Protein AF-0000000070888733 (afdb_homodimer)

Sequence (860 aa):
MAHCATTMQTMASGKCWLDVSLSARGLSAPIPPHVMAPILAVKPNVKSLCVSNFVRGIGSTIDVGRNLRLMPVLCSVKEEESSQSIDDEQKVSERPSTLLREGEKVQWDNPSTASMRARFESMIRKAQDDICAAVEAVDGSKFREDTWIRPGGGGGISRVLQDGNVWEKAGVNVSVVYGSMPPEAYRAAIGGASANEEAKNKAGRIPFFAAGVSSVMHPKNPMAPTVHFNYRYFETDSPQDVEGAPRAWWFGGGTDLTPSYLFEEDVKHFHQVQKQACDKHDPEFYPKFKKWCDDYFLIKHRGERRGLGGIFFDDLNDRDPEKILTFSTECVNSVIPAYIPLVEKRKDMTFTEKQKAWQQLRRGRYVEFNLVYDRGTTFGLKTGGRIESILMSLPLTARWEYDHTPEEGSEEWKLLNACRSPVEWAALELMAHCATTMQTMASGKCWLDVSLSARGLSAPIPPHVMAPILAVKPNVKSLCVSNFVRGIGSTIDVGRNLRLMPVLCSVKEEESSQSIDDEQKVSERPSTLLREGEKVQWDNPSTASMRARFESMIRKAQDDICAAVEAVDGSKFREDTWIRPGGGGGISRVLQDGNVWEKAGVNVSVVYGSMPPEAYRAAIGGASANEEAKNKAGRIPFFAAGVSSVMHPKNPMAPTVHFNYRYFETDSPQDVEGAPRAWWFGGGTDLTPSYLFEEDVKHFHQVQKQACDKHDPEFYPKFKKWCDDYFLIKHRGERRGLGGIFFDDLNDRDPEKILTFSTECVNSVIPAYIPLVEKRKDMTFTEKQKAWQQLRRGRYVEFNLVYDRGTTFGLKTGGRIESILMSLPLTARWEYDHTPEEGSEEWKLLNACRSPVEWAALEL

Foldseek 3Di:
DDDDDDDDDYDDDDDDDDDDDDDYDDDDDDPDDDDDDDDDDPPPDDPPDPPPPPVPPPPDPPPPPDPPPPPVPPPPPPPPPLPQQAADKAWDPDDDPFQFDPPQDPPVVDLVPHDPQNVLRVLLVVLLVVVQVLVCVLQVDHWDWIWIHGPVTKTKIKTWDDCTNWFNIKIKMKIKTKGWAQLVVVCVVLVDPDDPPPVRVPADTWIKIKIKIWMWTHTPFLQAKIKIKMKMKMWIDPDPPDPPDDIAIFIWMWMWIAHLFDDLVLLLLLQQLLCVLVVVQPNVQSVVQQVVQLVQQQPPVVLFGLHQTTGTDIRHDPDDVVSVSSSSSSNSVSCCVSRSVRSVVGRPDDDDPVSSLSSQASLVSVVSSLCPRNPQLVVCVSNPHDNCRSCSNRRPHHDDDPPDDDDPPDSSNVRRVCRNPHDDSHPPPD/DDDPDDDPDDDDDDDDDDDPDDDDDDDDPDPDDDDDDDDDDPPPPPPPPCPDDDPDDPDDPPPPDDPPPPPVPPPPPPPPPLPQQAADKAWDPDDDPFQFDPPQDPVVVDNVPHDPQNVLRVLLVVLLVVVQVLVCVLQVDHWDWIWIHGPVTKTKIKTWDDCTRWFNIKIKMKIKTKGWAQLVVVCVVLVDPDDDPPVSVPQGTWIKIKIKIWMWTHTPFLQAKIKIKMKMKMWIDDDPPDPPDDIAIFIWMWMWIAHLFDDLVLLLLLQQLLCVLVVVQPNVQSVVQQVVQLVQQQPPVVLFGLHQTTGIDIRHDPDDVVSVSSSSSSNSVSCCVSRSVRSVVGRPDDDDPVSSLSSQASLVSVVSSLCPRNPQLVVCVSNPHDNCRSCSNRRPHHDDDPPDDDDPPDSSNVRRVCRNPHDDSHPPPD

Structure (mmCIF, N/CA/C/O backbone):
data_AF-0000000070888733-model_v1
#
loop_
_entity.id
_entity.type
_entity.pdbx_description
1 polymer 'coproporphyrinogen oxidase'
#
loop_
_atom_site.group_PDB
_atom_site.id
_atom_site.type_symbol
_atom_site.label_atom_id
_atom_site.label_alt_id
_atom_site.label_comp_id
_atom_site.label_asym_id
_atom_site.label_entity_id
_atom_site.label_seq_id
_atom_site.pdbx_PDB_ins_code
_atom_site.Cartn_x
_atom_site.Cartn_y
_atom_site.Cartn_z
_atom_site.occupancy
_atom_site.B_iso_or_equiv
_atom_site.auth_seq_id
_atom_site.auth_comp_id
_atom_site.auth_asym_id
_atom_site.auth_atom_id
_atom_site.pdbx_PDB_model_num
ATOM 1 N N . MET A 1 1 ? -46.938 -49.312 -13.195 1 14.78 1 MET A N 1
ATOM 2 C CA . MET A 1 1 ? -47.469 -50.031 -12.031 1 14.78 1 MET A CA 1
ATOM 3 C C . MET A 1 1 ? -46.469 -50.031 -10.891 1 14.78 1 MET A C 1
ATOM 5 O O . MET A 1 1 ? -45.281 -49.688 -11.102 1 14.78 1 MET A O 1
ATOM 9 N N . ALA A 1 2 ? -46.375 -51.219 -10.125 1 13.95 2 ALA A N 1
ATOM 10 C CA . ALA A 1 2 ? -46.625 -51.625 -8.75 1 13.95 2 ALA A CA 1
ATOM 11 C C . ALA A 1 2 ? -45.375 -51.469 -7.887 1 13.95 2 ALA A C 1
ATOM 13 O O . ALA A 1 2 ? -45.438 -50.844 -6.82 1 13.95 2 ALA A O 1
ATOM 14 N N . HIS A 1 3 ? -44.656 -52.625 -7.613 1 14.52 3 HIS A N 1
ATOM 15 C CA . HIS A 1 3 ? -44.438 -53.438 -6.43 1 14.52 3 HIS A CA 1
ATOM 16 C C . HIS A 1 3 ? -43.219 -52.938 -5.637 1 14.52 3 HIS A C 1
ATOM 18 O O . HIS A 1 3 ? -42.281 -52.406 -6.211 1 14.52 3 HIS A O 1
ATOM 24 N N . CYS A 1 4 ? -43.156 -53.062 -4.211 1 16.19 4 CYS A N 1
ATOM 25 C CA . CYS A 1 4 ? -42.938 -52.875 -2.785 1 16.19 4 CYS A CA 1
ATOM 26 C C . CYS A 1 4 ? -41.531 -53.344 -2.4 1 16.19 4 CYS A C 1
ATOM 28 O O . CYS A 1 4 ? -40.969 -52.875 -1.401 1 16.19 4 CYS A O 1
ATOM 30 N N . ALA A 1 5 ? -40.969 -54.5 -2.758 1 15.3 5 ALA A N 1
ATOM 31 C CA . ALA A 1 5 ? -40.781 -55.531 -1.735 1 15.3 5 ALA A CA 1
ATOM 32 C C . ALA A 1 5 ? -39.625 -55.156 -0.8 1 15.3 5 ALA A C 1
ATOM 34 O O . ALA A 1 5 ? -38.75 -54.375 -1.158 1 15.3 5 ALA A O 1
ATOM 35 N N . THR A 1 6 ? -39.062 -56.156 0.014 1 14.9 6 THR A N 1
ATOM 36 C CA . THR A 1 6 ? -38.969 -56.812 1.309 1 14.9 6 THR A CA 1
ATOM 37 C C . THR A 1 6 ? -37.594 -56.5 1.95 1 14.9 6 THR A C 1
ATOM 39 O O . THR A 1 6 ? -36.656 -56.062 1.268 1 14.9 6 THR A O 1
ATOM 42 N N . THR A 1 7 ? -36.938 -57.469 2.828 1 14.25 7 THR A N 1
ATOM 43 C CA . THR A 1 7 ? -36.781 -57.875 4.223 1 14.25 7 THR A CA 1
ATOM 44 C C . THR A 1 7 ? -35.312 -57.812 4.648 1 14.25 7 THR A C 1
ATOM 46 O O . THR A 1 7 ? -35 -57.75 5.844 1 14.25 7 THR A O 1
ATOM 49 N N . MET A 1 8 ? -34.188 -57.969 3.967 1 15.15 8 MET A N 1
ATOM 50 C CA . MET A 1 8 ? -33.438 -59.062 4.605 1 15.15 8 MET A CA 1
ATOM 51 C C . MET A 1 8 ? -32.875 -58.594 5.949 1 15.15 8 MET A C 1
ATOM 53 O O . MET A 1 8 ? -32.438 -57.469 6.09 1 15.15 8 MET A O 1
ATOM 57 N N . GLN A 1 9 ? -32.719 -59.469 7.051 1 14.62 9 GLN A N 1
ATOM 58 C CA . GLN A 1 9 ? -32.719 -59.812 8.469 1 14.62 9 GLN A CA 1
ATOM 59 C C . GLN A 1 9 ? -31.422 -59.344 9.133 1 14.62 9 GLN A C 1
ATOM 61 O O . GLN A 1 9 ? -31.469 -58.594 10.133 1 14.62 9 GLN A O 1
ATOM 66 N N . THR A 1 10 ? -30.594 -60.312 9.781 1 14.66 10 THR A N 1
ATOM 67 C CA . THR A 1 10 ? -30.406 -60.781 11.148 1 14.66 10 THR A CA 1
ATOM 68 C C . THR A 1 10 ? -29.172 -60.125 11.773 1 14.66 10 THR A C 1
ATOM 70 O O . THR A 1 10 ? -28.359 -59.531 11.078 1 14.66 10 THR A O 1
ATOM 73 N N . MET A 1 11 ? -28.203 -61.031 12.469 1 14.66 11 MET A N 1
ATOM 74 C CA . MET A 1 11 ? -27.969 -61.438 13.852 1 14.66 11 MET A CA 1
ATOM 75 C C . MET A 1 11 ? -26.672 -60.844 14.391 1 14.66 11 MET A C 1
ATOM 77 O O . MET A 1 11 ? -26.656 -60.281 15.477 1 14.66 11 MET A O 1
ATOM 81 N N . ALA A 1 12 ? -25.375 -61.375 14.188 1 14.94 12 ALA A N 1
ATOM 82 C CA . ALA A 1 12 ? -24.719 -62.156 15.258 1 14.94 12 ALA A CA 1
ATOM 83 C C . ALA A 1 12 ? -23.922 -61.219 16.172 1 14.94 12 ALA A C 1
ATOM 85 O O . ALA A 1 12 ? -23.5 -60.125 15.758 1 14.94 12 ALA A O 1
ATOM 86 N N . SER A 1 13 ? -23.344 -61.719 17.438 1 14.95 13 SER A N 1
ATOM 87 C CA . SER A 1 13 ? -23.141 -61.688 18.875 1 14.95 13 SER A CA 1
ATOM 88 C C . SER A 1 13 ? -21.797 -61.062 19.234 1 14.95 13 SER A C 1
ATOM 90 O O . SER A 1 13 ? -21.75 -60.156 20.062 1 14.95 13 SER A O 1
ATOM 92 N N . GLY A 1 14 ? -20.625 -61.781 19.312 1 14.25 14 GLY A N 1
ATOM 93 C CA . GLY A 1 14 ? -19.984 -62.25 20.531 1 14.25 14 GLY A CA 1
ATOM 94 C C . GLY A 1 14 ? -18.984 -61.25 21.078 1 14.25 14 GLY A C 1
ATOM 95 O O . GLY A 1 14 ? -18.672 -60.25 20.438 1 14.25 14 GLY A O 1
ATOM 96 N N . LYS A 1 15 ? -17.547 -61.812 21.5 1 15.26 15 LYS A N 1
ATOM 97 C CA . LYS A 1 15 ? -16.891 -62.125 22.766 1 15.26 15 LYS A CA 1
ATOM 98 C C . LYS A 1 15 ? -15.961 -61 23.203 1 15.26 15 LYS A C 1
ATOM 100 O O . LYS A 1 15 ? -16.031 -60.531 24.328 1 15.26 15 LYS A O 1
ATOM 105 N N . CYS A 1 16 ? -14.477 -61.062 22.922 1 14.24 16 CYS A N 1
ATOM 106 C CA . CYS A 1 16 ? -13.461 -61.5 23.859 1 14.24 16 CYS A CA 1
ATOM 107 C C . CYS A 1 16 ? -12.773 -60.344 24.547 1 14.24 16 CYS A C 1
ATOM 109 O O . CYS A 1 16 ? -12.727 -59.25 24 1 14.24 16 CYS A O 1
ATOM 111 N N . TRP A 1 17 ? -11.734 -60.562 25.719 1 14.77 17 TRP A N 1
ATOM 112 C CA . TRP A 1 17 ? -11.305 -60.438 27.109 1 14.77 17 TRP A CA 1
ATOM 113 C C . TRP A 1 17 ? -10.086 -59.531 27.219 1 14.77 17 TRP A C 1
ATOM 115 O O . TRP A 1 17 ? -10.047 -58.625 28.078 1 14.77 17 TRP A O 1
ATOM 125 N N . LEU A 1 18 ? -8.789 -59.719 26.625 1 15.2 18 LEU A N 1
ATOM 126 C CA . LEU A 1 18 ? -7.707 -60.031 27.547 1 15.2 18 LEU A CA 1
ATOM 127 C C . LEU A 1 18 ? -7.145 -58.75 28.172 1 15.2 18 LEU A C 1
ATOM 129 O O . LEU A 1 18 ? -7.152 -57.688 27.547 1 15.2 18 LEU A O 1
ATOM 133 N N . ASP A 1 19 ? -6.34 -58.844 29.516 1 15.4 19 ASP A N 1
ATOM 134 C CA . ASP A 1 19 ? -5.941 -58.438 30.859 1 15.4 19 ASP A CA 1
ATOM 135 C C . ASP A 1 19 ? -4.586 -57.719 30.844 1 15.4 19 ASP A C 1
ATOM 137 O O . ASP A 1 19 ? -4.125 -57.219 31.875 1 15.4 19 ASP A O 1
ATOM 141 N N . VAL A 1 20 ? -3.746 -57.5 29.891 1 15.58 20 VAL A N 1
ATOM 142 C CA . VAL A 1 20 ? -2.369 -57.719 30.312 1 15.58 20 VAL A CA 1
ATOM 143 C C . VAL A 1 20 ? -1.956 -56.625 31.297 1 15.58 20 VAL A C 1
ATOM 145 O O . VAL A 1 20 ? -2.193 -55.438 31.047 1 15.58 20 VAL A O 1
ATOM 148 N N . SER A 1 21 ? -1.204 -56.938 32.562 1 15.41 21 SER A N 1
ATOM 149 C CA . SER A 1 21 ? -0.78 -56.719 33.938 1 15.41 21 SER A CA 1
ATOM 150 C C . SER A 1 21 ? 0.442 -55.812 34 1 15.41 21 SER A C 1
ATOM 152 O O . SER A 1 21 ? 0.591 -55.031 34.938 1 15.41 21 SER A O 1
ATOM 154 N N . LEU A 1 22 ? 1.609 -55.938 33.312 1 15.43 22 LEU A N 1
ATOM 155 C CA . LEU A 1 22 ? 2.812 -56.125 34.125 1 15.43 22 LEU A CA 1
ATOM 156 C C . LEU A 1 22 ? 3.193 -54.844 34.875 1 15.43 22 LEU A C 1
ATOM 158 O O . LEU A 1 22 ? 2.904 -53.75 34.375 1 15.43 22 LEU A O 1
ATOM 162 N N . SER A 1 23 ? 4.258 -54.906 35.875 1 15.12 23 SER A N 1
ATOM 163 C CA . SER A 1 23 ? 4.77 -54.688 37.219 1 15.12 23 SER A CA 1
ATOM 164 C C . SER A 1 23 ? 5.719 -53.5 37.281 1 15.12 23 SER A C 1
ATOM 166 O O . SER A 1 23 ? 5.621 -52.594 36.469 1 15.12 23 SER A O 1
ATOM 168 N N . ALA A 1 24 ? 7.199 -53.688 37.5 1 14.55 24 ALA A N 1
ATOM 169 C CA . ALA A 1 24 ? 7.965 -53.562 38.719 1 14.55 24 ALA A CA 1
ATOM 170 C C . ALA A 1 24 ? 8.633 -52.188 38.844 1 14.55 24 ALA A C 1
ATOM 172 O O . ALA A 1 24 ? 8.711 -51.469 37.844 1 14.55 24 ALA A O 1
ATOM 173 N N . ARG A 1 25 ? 10.133 -52.188 39.281 1 15.59 25 ARG A N 1
ATOM 174 C CA . ARG A 1 25 ? 10.867 -51.812 40.5 1 15.59 25 ARG A CA 1
ATOM 175 C C . ARG A 1 25 ? 11.531 -50.438 40.344 1 15.59 25 ARG A C 1
ATOM 177 O O . ARG A 1 25 ? 11.602 -49.906 39.219 1 15.59 25 ARG A O 1
ATOM 184 N N . GLY A 1 26 ? 12.992 -50.25 40.812 1 15.62 26 GLY A N 1
ATOM 185 C CA . GLY A 1 26 ? 13.594 -49.625 41.969 1 15.62 26 GLY A CA 1
ATOM 186 C C . GLY A 1 26 ? 14.328 -48.344 41.656 1 15.62 26 GLY A C 1
ATOM 187 O O . GLY A 1 26 ? 14.102 -47.312 42.281 1 15.62 26 GLY A O 1
ATOM 188 N N . LEU A 1 27 ? 15.68 -48.312 40.969 1 16.7 27 LEU A N 1
ATOM 189 C CA . LEU A 1 27 ? 16.938 -47.969 41.625 1 16.7 27 LEU A CA 1
ATOM 190 C C . LEU A 1 27 ? 17.234 -46.5 41.5 1 16.7 27 LEU A C 1
ATOM 192 O O . LEU A 1 27 ? 16.844 -45.875 40.5 1 16.7 27 LEU A O 1
ATOM 196 N N . SER A 1 28 ? 18.203 -45.75 42.438 1 16.77 28 SER A N 1
ATOM 197 C CA . SER A 1 28 ? 18.5 -44.656 43.344 1 16.77 28 SER A CA 1
ATOM 198 C C . SER A 1 28 ? 19.469 -43.688 42.688 1 16.77 28 SER A C 1
ATOM 200 O O . SER A 1 28 ? 19.562 -42.531 43.125 1 16.77 28 SER A O 1
ATOM 202 N N . ALA A 1 29 ? 20.422 -43.906 41.688 1 18.25 29 ALA A N 1
ATOM 203 C CA . ALA A 1 29 ? 21.781 -43.469 42 1 18.25 29 ALA A CA 1
ATOM 204 C C . ALA A 1 29 ? 21.922 -41.969 41.906 1 18.25 29 ALA A C 1
ATOM 206 O O . ALA A 1 29 ? 21.203 -41.312 41.156 1 18.25 29 ALA A O 1
ATOM 207 N N . PRO A 1 30 ? 23.031 -41.344 42.594 1 18.59 30 PRO A N 1
ATOM 208 C CA . PRO A 1 30 ? 23.391 -40.094 43.281 1 18.59 30 PRO A CA 1
ATOM 209 C C . PRO A 1 30 ? 23.984 -39.062 42.312 1 18.59 30 PRO A C 1
ATOM 211 O O . PRO A 1 30 ? 24.578 -39.406 41.312 1 18.59 30 PRO A O 1
ATOM 214 N N . ILE A 1 31 ? 23.484 -37.875 42.062 1 19.84 31 ILE A N 1
ATOM 215 C CA . ILE A 1 31 ? 23.719 -36.75 41.156 1 19.84 31 ILE A CA 1
ATOM 216 C C . ILE A 1 31 ? 24.984 -36.031 41.562 1 19.84 31 ILE A C 1
ATOM 218 O O . ILE A 1 31 ? 25.016 -35.344 42.594 1 19.84 31 ILE A O 1
ATOM 222 N N . PRO A 1 32 ? 26.172 -36.719 41.344 1 17.7 32 PRO A N 1
ATOM 223 C CA . PRO A 1 32 ? 27.328 -36.125 42 1 17.7 32 PRO A CA 1
ATOM 224 C C . PRO A 1 32 ? 27.516 -34.656 41.625 1 17.7 32 PRO A C 1
ATOM 226 O O . PRO A 1 32 ? 26.984 -34.188 40.594 1 17.7 32 PRO A O 1
ATOM 229 N N . PRO A 1 33 ? 28.547 -33.969 42.344 1 18 33 PRO A N 1
ATOM 230 C CA . PRO A 1 33 ? 28.844 -32.656 42.906 1 18 33 PRO A CA 1
ATOM 231 C C . PRO A 1 33 ? 29.391 -31.672 41.875 1 18 33 PRO A C 1
ATOM 233 O O . PRO A 1 33 ? 28.859 -30.578 41.688 1 18 33 PRO A O 1
ATOM 236 N N . HIS A 1 34 ? 30.828 -31.578 41.625 1 16.81 34 HIS A N 1
ATOM 237 C CA . HIS A 1 34 ? 31.734 -30.531 42.094 1 16.81 34 HIS A CA 1
ATOM 238 C C . HIS A 1 34 ? 32.062 -29.547 40.969 1 16.81 34 HIS A C 1
ATOM 240 O O . HIS A 1 34 ? 32 -28.344 41.188 1 16.81 34 HIS A O 1
ATOM 246 N N . VAL A 1 35 ? 32.844 -29.891 39.844 1 17.12 35 VAL A N 1
ATOM 247 C CA . VAL A 1 35 ? 34.188 -29.328 39.688 1 17.12 35 VAL A CA 1
ATOM 248 C C . VAL A 1 35 ? 34.094 -27.984 38.969 1 17.12 35 VAL A C 1
ATOM 250 O O . VAL A 1 35 ? 33.281 -27.812 38.062 1 17.12 35 VAL A O 1
ATOM 253 N N . MET A 1 36 ? 34.875 -26.875 39.406 1 17.7 36 MET A N 1
ATOM 254 C CA . MET A 1 36 ? 35.156 -25.438 39.5 1 17.7 36 MET A CA 1
ATOM 255 C C . MET A 1 36 ? 35.812 -24.938 38.188 1 17.7 36 MET A C 1
ATOM 257 O O . MET A 1 36 ? 36.219 -23.766 38.125 1 17.7 36 MET A O 1
ATOM 261 N N . ALA A 1 37 ? 35.812 -25.625 37.031 1 17.64 37 ALA A N 1
ATOM 262 C CA . ALA A 1 37 ? 37 -25.359 36.25 1 17.64 37 ALA A CA 1
ATOM 263 C C . ALA A 1 37 ? 37.094 -23.891 35.875 1 17.64 37 ALA A C 1
ATOM 265 O O . ALA A 1 37 ? 36.094 -23.234 35.594 1 17.64 37 ALA A O 1
ATOM 266 N N . PRO A 1 38 ? 38.406 -23.312 35.875 1 17.83 38 PRO A N 1
ATOM 267 C CA . PRO A 1 38 ? 39.125 -22.031 35.938 1 17.83 38 PRO A CA 1
ATOM 268 C C . PRO A 1 38 ? 38.938 -21.156 34.719 1 17.83 38 PRO A C 1
ATOM 270 O O . PRO A 1 38 ? 38.5 -21.656 33.656 1 17.83 38 PRO A O 1
ATOM 273 N N . ILE A 1 39 ? 39.125 -19.828 34.938 1 18.16 39 ILE A N 1
ATOM 274 C CA . ILE A 1 39 ? 38.969 -18.453 34.469 1 18.16 39 ILE A CA 1
ATOM 275 C C . ILE A 1 39 ? 39.906 -18.219 33.281 1 18.16 39 ILE A C 1
ATOM 277 O O . ILE A 1 39 ? 41.125 -18.359 33.406 1 18.16 39 ILE A O 1
ATOM 281 N N . LEU A 1 40 ? 39.469 -18.672 32.062 1 16.78 40 LEU A N 1
ATOM 282 C CA . LEU A 1 40 ? 40.219 -18.609 30.828 1 16.78 40 LEU A CA 1
ATOM 283 C C . LEU A 1 40 ? 40.844 -17.219 30.672 1 16.78 40 LEU A C 1
ATOM 285 O O . LEU A 1 40 ? 40.25 -16.219 31.047 1 16.78 40 LEU A O 1
ATOM 289 N N . ALA A 1 41 ? 42.156 -17.234 30.188 1 16.88 41 ALA A N 1
ATOM 290 C CA . ALA A 1 41 ? 43.406 -16.531 29.891 1 16.88 41 ALA A CA 1
ATOM 291 C C . ALA A 1 41 ? 43.156 -15.414 28.859 1 16.88 41 ALA A C 1
ATOM 293 O O . ALA A 1 41 ? 42.562 -15.648 27.812 1 16.88 41 ALA A O 1
ATOM 294 N N . VAL A 1 42 ? 43.156 -14.133 29.328 1 17.72 42 VAL A N 1
ATOM 295 C CA . VAL A 1 42 ? 43 -12.758 28.859 1 17.72 42 VAL A CA 1
ATOM 296 C C . VAL A 1 42 ? 44.062 -12.438 27.812 1 17.72 42 VAL A C 1
ATOM 298 O O . VAL A 1 42 ? 45.219 -12.25 28.141 1 17.72 42 VAL A O 1
ATOM 301 N N . LYS A 1 43 ? 44.281 -13.32 26.766 1 16.59 43 LYS A N 1
ATOM 302 C CA . LYS A 1 43 ? 45.531 -13.055 26.062 1 16.59 43 LYS A CA 1
ATOM 303 C C . LYS A 1 43 ? 45.594 -11.617 25.547 1 16.59 43 LYS A C 1
ATOM 305 O O . LYS A 1 43 ? 44.625 -11.133 24.938 1 16.59 43 LYS A O 1
ATOM 310 N N . PRO A 1 44 ? 46.562 -10.75 26.016 1 18.3 44 PRO A N 1
ATOM 311 C CA . PRO A 1 44 ? 46.906 -9.32 25.922 1 18.3 44 PRO A CA 1
ATOM 312 C C . PRO A 1 44 ? 47.375 -8.914 24.531 1 18.3 44 PRO A C 1
ATOM 314 O O . PRO A 1 44 ? 47.719 -7.762 24.297 1 18.3 44 PRO A O 1
ATOM 317 N N . ASN A 1 45 ? 47.094 -9.758 23.484 1 16.27 45 ASN A N 1
ATOM 318 C CA . ASN A 1 45 ? 48.188 -9.617 22.531 1 16.27 45 ASN A CA 1
ATOM 319 C C . ASN A 1 45 ? 48.406 -8.164 22.125 1 16.27 45 ASN A C 1
ATOM 321 O O . ASN A 1 45 ? 49.5 -7.633 22.234 1 16.27 45 ASN A O 1
ATOM 325 N N . VAL A 1 46 ? 48.094 -7.805 20.797 1 16.09 46 VAL A N 1
ATOM 326 C CA . VAL A 1 46 ? 49 -7.457 19.719 1 16.09 46 VAL A CA 1
ATOM 327 C C . VAL A 1 46 ? 49.156 -5.938 19.625 1 16.09 46 VAL A C 1
ATOM 329 O O . VAL A 1 46 ? 48.156 -5.211 19.781 1 16.09 46 VAL A O 1
ATOM 332 N N . LYS A 1 47 ? 50.375 -5.41 19.688 1 18.17 47 LYS A N 1
ATOM 333 C CA . LYS A 1 47 ? 51.156 -4.172 19.734 1 18.17 47 LYS A CA 1
ATOM 334 C C . LYS A 1 47 ? 50.906 -3.324 18.484 1 18.17 47 LYS A C 1
ATOM 336 O O . LYS A 1 47 ? 51.594 -2.312 18.281 1 18.17 47 LYS A O 1
ATOM 341 N N . SER A 1 48 ? 49.719 -3.387 17.812 1 16.42 48 SER A N 1
ATOM 342 C CA . SER A 1 48 ? 49.938 -2.865 16.469 1 16.42 48 SER A CA 1
ATOM 343 C C . SER A 1 48 ? 50.656 -1.522 16.5 1 16.42 48 SER A C 1
ATOM 345 O O . SER A 1 48 ? 50.594 -0.803 17.5 1 16.42 48 SER A O 1
ATOM 347 N N . LEU A 1 49 ? 51.469 -1.315 15.422 1 17.39 49 LEU A N 1
ATOM 348 C CA . LEU A 1 49 ? 52.531 -0.499 14.844 1 17.39 49 LEU A CA 1
ATOM 349 C C . LEU A 1 49 ? 52.094 0.958 14.727 1 17.39 49 LEU A C 1
ATOM 351 O O . LEU A 1 49 ? 50.969 1.241 14.32 1 17.39 49 LEU A O 1
ATOM 355 N N . CYS A 1 50 ? 52.844 1.821 15.406 1 17.48 50 CYS A N 1
ATOM 356 C CA . CYS A 1 50 ? 52.938 3.229 15.781 1 17.48 50 CYS A CA 1
ATOM 357 C C . CYS A 1 50 ? 53.031 4.113 14.547 1 17.48 50 CYS A C 1
ATOM 359 O O . CYS A 1 50 ? 54.125 4.301 14 1 17.48 50 CYS A O 1
ATOM 361 N N . VAL A 1 51 ? 52.281 3.719 13.406 1 17.23 51 VAL A N 1
ATOM 362 C CA . VAL A 1 51 ? 52.719 4.461 12.234 1 17.23 51 VAL A CA 1
ATOM 363 C C . VAL A 1 51 ? 52.656 5.961 12.516 1 17.23 51 VAL A C 1
ATOM 365 O O . VAL A 1 51 ? 51.656 6.469 12.992 1 17.23 51 VAL A O 1
ATOM 368 N N . SER A 1 52 ? 53.844 6.484 12.812 1 17.45 52 SER A N 1
ATOM 369 C CA . SER A 1 52 ? 54.312 7.84 13.086 1 17.45 52 SER A CA 1
ATOM 370 C C . SER A 1 52 ? 53.906 8.789 11.961 1 17.45 52 SER A C 1
ATOM 372 O O . SER A 1 52 ? 54.344 8.625 10.812 1 17.45 52 SER A O 1
ATOM 374 N N . ASN A 1 53 ? 52.594 9.016 11.766 1 17.52 53 ASN A N 1
ATOM 375 C CA . ASN A 1 53 ? 52.188 9.945 10.727 1 17.52 53 ASN A CA 1
ATOM 376 C C . ASN A 1 53 ? 52.875 11.297 10.867 1 17.52 53 ASN A C 1
ATOM 378 O O . ASN A 1 53 ? 52.812 11.93 11.93 1 17.52 53 ASN A O 1
ATOM 382 N N . PHE A 1 54 ? 54.062 11.398 10.258 1 18.94 54 PHE A N 1
ATOM 383 C CA . PHE A 1 54 ? 54.875 12.602 10.094 1 18.94 54 PHE A CA 1
ATOM 384 C C . PHE A 1 54 ? 54.062 13.719 9.438 1 18.94 54 PHE A C 1
ATOM 386 O O . PHE A 1 54 ? 53.844 13.688 8.227 1 18.94 54 PHE A O 1
ATOM 393 N N . VAL A 1 55 ? 52.938 14 9.859 1 17.92 55 VAL A N 1
ATOM 394 C CA . VAL A 1 55 ? 52.188 15.039 9.141 1 17.92 55 VAL A CA 1
ATOM 395 C C . VAL A 1 55 ? 52.938 16.359 9.227 1 17.92 55 VAL A C 1
ATOM 397 O O . VAL A 1 55 ? 53.094 16.922 10.32 1 17.92 55 VAL A O 1
ATOM 400 N N . ARG A 1 56 ? 54.125 16.453 8.508 1 18.14 56 ARG A N 1
ATOM 401 C CA . ARG A 1 56 ? 54.812 17.734 8.406 1 18.14 56 ARG A CA 1
ATOM 402 C C . ARG A 1 56 ? 53.812 18.844 8.031 1 18.14 56 ARG A C 1
ATOM 404 O O . ARG A 1 56 ? 52.844 18.594 7.309 1 18.14 56 ARG A O 1
ATOM 411 N N . GLY A 1 57 ? 53.844 19.984 8.758 1 18.44 57 GLY A N 1
ATOM 412 C CA . GLY A 1 57 ? 53.188 21.25 9.023 1 18.44 57 GLY A CA 1
ATOM 413 C C . GLY A 1 57 ? 53.156 22.172 7.824 1 18.44 57 GLY A C 1
ATOM 414 O O . GLY A 1 57 ? 53.062 23.391 7.973 1 18.44 57 GLY A O 1
ATOM 415 N N . ILE A 1 58 ? 53.188 21.625 6.555 1 19.42 58 ILE A N 1
ATOM 416 C CA . ILE A 1 58 ? 53.531 22.703 5.637 1 19.42 58 ILE A CA 1
ATOM 417 C C . ILE A 1 58 ? 52.5 23.828 5.738 1 19.42 58 ILE A C 1
ATOM 419 O O . ILE A 1 58 ? 51.312 23.562 5.707 1 19.42 58 ILE A O 1
ATOM 423 N N . GLY A 1 59 ? 52.875 25.016 6.281 1 18.97 59 GLY A N 1
ATOM 424 C CA . GLY A 1 59 ? 52.375 26.312 6.672 1 18.97 59 GLY A CA 1
ATOM 425 C C . GLY A 1 59 ? 51.656 27.031 5.543 1 18.97 59 GLY A C 1
ATOM 426 O O . GLY A 1 59 ? 51.062 28.109 5.75 1 18.97 59 GLY A O 1
ATOM 427 N N . SER A 1 60 ? 51.875 26.672 4.246 1 19.47 60 SER A N 1
ATOM 428 C CA . SER A 1 60 ? 51.812 27.859 3.395 1 19.47 60 SER A CA 1
ATOM 429 C C . SER A 1 60 ? 50.406 28.422 3.363 1 19.47 60 SER A C 1
ATOM 431 O O . SER A 1 60 ? 49.406 27.688 3.52 1 19.47 60 SER A O 1
ATOM 433 N N . THR A 1 61 ? 50.281 29.703 3.602 1 21.41 61 THR A N 1
ATOM 434 C CA . THR A 1 61 ? 49.312 30.766 3.811 1 21.41 61 THR A CA 1
ATOM 435 C C . THR A 1 61 ? 48.375 30.906 2.602 1 21.41 61 THR A C 1
ATOM 437 O O . THR A 1 61 ? 47.688 31.906 2.455 1 21.41 61 THR A O 1
ATOM 440 N N . ILE A 1 62 ? 48.125 29.766 1.817 1 19.95 62 ILE A N 1
ATOM 441 C CA . ILE A 1 62 ? 47.531 30.25 0.578 1 19.95 62 ILE A CA 1
ATOM 442 C C . ILE A 1 62 ? 46.25 31 0.885 1 19.95 62 ILE A C 1
ATOM 444 O O . ILE A 1 62 ? 45.438 30.547 1.688 1 19.95 62 ILE A O 1
ATOM 448 N N . ASP A 1 63 ? 46.219 32.25 0.548 1 21.56 63 ASP A N 1
ATOM 449 C CA . ASP A 1 63 ? 45.281 33.344 0.581 1 21.56 63 ASP A CA 1
ATOM 450 C C . ASP A 1 63 ? 43.969 33 -0.129 1 21.56 63 ASP A C 1
ATOM 452 O O . ASP A 1 63 ? 43.875 33.125 -1.352 1 21.56 63 ASP A O 1
ATOM 456 N N . VAL A 1 64 ? 43.594 31.703 -0.109 1 21.72 64 VAL A N 1
ATOM 457 C CA . VAL A 1 64 ? 42.562 31.422 -1.079 1 21.72 64 VAL A CA 1
ATOM 458 C C . VAL A 1 64 ? 41.281 32.188 -0.705 1 21.72 64 VAL A C 1
ATOM 460 O O . VAL A 1 64 ? 40.656 31.891 0.311 1 21.72 64 VAL A O 1
ATOM 463 N N . GLY A 1 65 ? 41.281 33.5 -0.86 1 20.19 65 GLY A N 1
ATOM 464 C CA . GLY A 1 65 ? 40.156 34.375 -0.579 1 20.19 65 GLY A CA 1
ATOM 465 C C . GLY A 1 65 ? 38.844 33.906 -1.188 1 20.19 65 GLY A C 1
ATOM 466 O O . GLY A 1 65 ? 37.75 34.281 -0.736 1 20.19 65 GLY A O 1
ATOM 467 N N . ARG A 1 66 ? 38.875 33.594 -2.504 1 21.55 66 ARG A N 1
ATOM 468 C CA . ARG A 1 66 ? 37.688 33.938 -3.291 1 21.55 66 ARG A CA 1
ATOM 469 C C . ARG A 1 66 ? 36.469 33.125 -2.852 1 21.55 66 ARG A C 1
ATOM 471 O O . ARG A 1 66 ? 36.594 31.953 -2.498 1 21.55 66 ARG A O 1
ATOM 478 N N . ASN A 1 67 ? 35.375 33.844 -2.518 1 20.33 67 ASN A N 1
ATOM 479 C CA . ASN A 1 67 ? 34.031 33.594 -2.055 1 20.33 67 ASN A CA 1
ATOM 480 C C . ASN A 1 67 ? 33.312 32.562 -2.93 1 20.33 67 ASN A C 1
ATOM 482 O O . ASN A 1 67 ? 32.812 32.875 -4 1 20.33 67 ASN A O 1
ATOM 486 N N . LEU A 1 68 ? 33.969 31.422 -3.244 1 20.52 68 LEU A N 1
ATOM 487 C CA . LEU A 1 68 ? 33.219 30.547 -4.125 1 20.52 68 LEU A CA 1
ATOM 488 C C . LEU A 1 68 ? 31.828 30.281 -3.572 1 20.52 68 LEU A C 1
ATOM 490 O O . LEU A 1 68 ? 31.672 29.766 -2.459 1 20.52 68 LEU A O 1
ATOM 494 N N . ARG A 1 69 ? 30.891 31.172 -4 1 21 69 ARG A N 1
ATOM 495 C CA . ARG A 1 69 ? 29.453 31.047 -3.83 1 21 69 ARG A CA 1
ATOM 496 C C . ARG A 1 69 ? 28.984 29.625 -4.086 1 21 69 ARG A C 1
ATOM 498 O O . ARG A 1 69 ? 29.094 29.109 -5.203 1 21 69 ARG A O 1
ATOM 505 N N . LEU A 1 70 ? 29.344 28.766 -3.232 1 21.81 70 LEU A N 1
ATOM 506 C CA . LEU A 1 70 ? 28.875 27.391 -3.312 1 21.81 70 LEU A CA 1
ATOM 507 C C . LEU A 1 70 ? 27.375 27.344 -3.576 1 21.81 70 LEU A C 1
ATOM 509 O O . LEU A 1 70 ? 26.578 27.797 -2.744 1 21.81 70 LEU A O 1
ATOM 513 N N . MET A 1 71 ? 27.031 27.734 -4.84 1 22.5 71 MET A N 1
ATOM 514 C CA . MET A 1 71 ? 25.641 27.531 -5.238 1 22.5 71 MET A CA 1
ATOM 515 C C . MET A 1 71 ? 25.141 26.156 -4.781 1 22.5 71 MET A C 1
ATOM 517 O O . MET A 1 71 ? 25.828 25.156 -4.969 1 22.5 71 MET A O 1
ATOM 521 N N . PRO A 1 72 ? 24.5 26.203 -3.678 1 23.44 72 PRO A N 1
ATOM 522 C CA . PRO A 1 72 ? 23.875 24.953 -3.244 1 23.44 72 PRO A CA 1
ATOM 523 C C . PRO A 1 72 ? 23.328 24.141 -4.41 1 23.44 72 PRO A C 1
ATOM 525 O O . PRO A 1 72 ? 22.609 24.672 -5.254 1 23.44 72 PRO A O 1
ATOM 528 N N . VAL A 1 73 ? 24.219 23.391 -5.016 1 23.98 73 VAL A N 1
ATOM 529 C CA . VAL A 1 73 ? 23.75 22.438 -6.016 1 23.98 73 VAL A CA 1
ATOM 530 C C . VAL A 1 73 ? 22.438 21.812 -5.566 1 23.98 73 VAL A C 1
ATOM 532 O O . VAL A 1 73 ? 22.359 21.203 -4.488 1 23.98 73 VAL A O 1
ATOM 535 N N . LEU A 1 74 ? 21.375 22.5 -5.793 1 24.44 74 LEU A N 1
ATOM 536 C CA . LEU A 1 74 ? 20.109 21.781 -5.895 1 24.44 74 LEU A CA 1
ATOM 537 C C . LEU A 1 74 ? 20.328 20.344 -6.379 1 24.44 74 LEU A C 1
ATOM 539 O O . LEU A 1 74 ? 20.781 20.141 -7.504 1 24.44 74 LEU A O 1
ATOM 543 N N . CYS A 1 75 ? 20.938 19.641 -5.52 1 24.94 75 CYS A N 1
ATOM 544 C CA . CYS A 1 75 ? 20.922 18.25 -5.949 1 24.94 75 CYS A CA 1
ATOM 545 C C . CYS A 1 75 ? 19.656 17.922 -6.738 1 24.94 75 CYS A C 1
ATOM 547 O O . CYS A 1 75 ? 18.562 17.953 -6.191 1 24.94 75 CYS A O 1
ATOM 549 N N . SER A 1 76 ? 19.562 18.469 -7.883 1 26.28 76 SER A N 1
ATOM 550 C CA . SER A 1 76 ? 18.656 17.859 -8.852 1 26.28 76 SER A CA 1
ATOM 551 C C . SER A 1 76 ? 18.609 16.344 -8.672 1 26.28 76 SER A C 1
ATOM 553 O O . SER A 1 76 ? 19.609 15.648 -8.883 1 26.28 76 SER A O 1
ATOM 555 N N . VAL A 1 77 ? 18.094 15.961 -7.613 1 28.22 77 VAL A N 1
ATOM 556 C CA . VAL A 1 77 ? 17.703 14.586 -7.883 1 28.22 77 VAL A CA 1
ATOM 557 C C . VAL A 1 77 ? 17.375 14.414 -9.367 1 28.22 77 VAL A C 1
ATOM 559 O O . VAL A 1 77 ? 16.406 14.984 -9.852 1 28.22 77 VAL A O 1
ATOM 562 N N . LYS A 1 78 ? 18.328 14.492 -10.18 1 29 78 LYS A N 1
ATOM 563 C CA . LYS A 1 78 ? 18.094 14.047 -11.547 1 29 78 LYS A CA 1
ATOM 564 C C . LYS A 1 78 ? 17.016 12.977 -11.602 1 29 78 LYS A C 1
ATOM 566 O O . LYS A 1 78 ? 17.094 11.961 -10.906 1 29 78 LYS A O 1
ATOM 571 N N . GLU A 1 79 ? 15.836 13.367 -11.844 1 31.69 79 GLU A N 1
ATOM 572 C CA . GLU A 1 79 ? 14.852 12.383 -12.281 1 31.69 79 GLU A CA 1
ATOM 573 C C . GLU A 1 79 ? 15.523 11.195 -12.969 1 31.69 79 GLU A C 1
ATOM 575 O O . GLU A 1 79 ? 16.141 11.352 -14.031 1 31.69 79 GLU A O 1
ATOM 580 N N . GLU A 1 80 ? 16.281 10.43 -12.266 1 34.25 80 GLU A N 1
ATOM 581 C CA . GLU A 1 80 ? 16.562 9.211 -13.008 1 34.25 80 GLU A CA 1
ATOM 582 C C . GLU A 1 80 ? 15.492 8.93 -14.055 1 34.25 80 GLU A C 1
ATOM 584 O O . GLU A 1 80 ? 14.297 8.969 -13.75 1 34.25 80 GLU A O 1
ATOM 589 N N . GLU A 1 81 ? 15.703 9.398 -15.25 1 35.12 81 GLU A N 1
ATOM 590 C CA . GLU A 1 81 ? 14.867 8.891 -16.328 1 35.12 81 GLU A CA 1
ATOM 591 C C . GLU A 1 81 ? 14.25 7.543 -15.977 1 35.12 81 GLU A C 1
ATOM 593 O O . GLU A 1 81 ? 14.961 6.629 -15.531 1 35.12 81 GLU A O 1
ATOM 598 N N . SER A 1 82 ? 13.148 7.559 -15.414 1 42.44 82 SER A N 1
ATOM 599 C CA . SER A 1 82 ? 12.438 6.285 -15.383 1 42.44 82 SER A CA 1
ATOM 600 C C . SER A 1 82 ? 12.906 5.355 -16.5 1 42.44 82 SER A C 1
ATOM 602 O O . SER A 1 82 ? 12.664 5.621 -17.672 1 42.44 82 SER A O 1
ATOM 604 N N . SER A 1 83 ? 14.133 5.004 -16.516 1 46.31 83 SER A N 1
ATOM 605 C CA . SER A 1 83 ? 14.633 4.055 -17.5 1 46.31 83 SER A CA 1
ATOM 606 C C . SER A 1 83 ? 13.602 2.969 -17.797 1 46.31 83 SER A C 1
ATOM 608 O O . SER A 1 83 ? 13.383 2.08 -16.969 1 46.31 83 SER A O 1
ATOM 610 N N . GLN A 1 84 ? 12.68 3.348 -18.438 1 52.94 84 GLN A N 1
ATOM 611 C CA . GLN A 1 84 ? 11.75 2.363 -18.984 1 52.94 84 GLN A CA 1
ATOM 612 C C . GLN A 1 84 ? 12.492 1.195 -19.625 1 52.94 84 GLN A C 1
ATOM 614 O O . GLN A 1 84 ? 13.211 1.374 -20.609 1 52.94 84 GLN A O 1
ATOM 619 N N . SER A 1 85 ? 12.617 0.139 -18.844 1 61.31 85 SER A N 1
ATOM 620 C CA . SER A 1 85 ? 13.336 -1.046 -19.297 1 61.31 85 SER A CA 1
ATOM 621 C C . SER A 1 85 ? 12.469 -1.879 -20.25 1 61.31 85 SER A C 1
ATOM 623 O O . SER A 1 85 ? 12.984 -2.732 -20.969 1 61.31 85 SER A O 1
ATOM 625 N N . ILE A 1 86 ? 11.078 -1.466 -20.281 1 67.25 86 ILE A N 1
ATOM 626 C CA . ILE A 1 86 ? 10.172 -2.287 -21.078 1 67.25 86 ILE A CA 1
ATOM 627 C C . ILE A 1 86 ? 9.289 -1.39 -21.938 1 67.25 86 ILE A C 1
ATOM 629 O O . ILE A 1 86 ? 8.867 -0.314 -21.5 1 67.25 86 ILE A O 1
ATOM 633 N N . ASP A 1 87 ? 9.039 -1.716 -23.141 1 70.5 87 ASP A N 1
ATOM 634 C CA . ASP A 1 87 ? 8.211 -0.964 -24.078 1 70.5 87 ASP A CA 1
ATOM 635 C C . ASP A 1 87 ? 6.77 -0.875 -23.594 1 70.5 87 ASP A C 1
ATOM 637 O O . ASP A 1 87 ? 6.316 -1.719 -22.828 1 70.5 87 ASP A O 1
ATOM 641 N N . ASP A 1 88 ? 6.078 0.077 -24.125 1 77.94 88 ASP A N 1
ATOM 642 C CA . ASP A 1 88 ? 4.668 0.251 -23.781 1 77.94 88 ASP A CA 1
ATOM 643 C C . ASP A 1 88 ? 3.816 -0.858 -24.391 1 77.94 88 ASP A C 1
ATOM 645 O O . ASP A 1 88 ? 4.086 -1.313 -25.5 1 77.94 88 ASP A O 1
ATOM 649 N N . GLU A 1 89 ? 2.807 -1.212 -23.719 1 84.5 89 GLU A N 1
ATOM 650 C CA . GLU A 1 89 ? 1.909 -2.281 -24.141 1 84.5 89 GLU A CA 1
ATOM 651 C C . GLU A 1 89 ? 0.944 -1.797 -25.219 1 84.5 89 GLU A C 1
ATOM 653 O O . GLU A 1 89 ? 0.58 -0.619 -25.25 1 84.5 89 GLU A O 1
ATOM 658 N N . GLN A 1 90 ? 0.66 -2.674 -26.156 1 84.44 90 GLN A N 1
ATOM 659 C CA . GLN A 1 90 ? -0.378 -2.473 -27.172 1 84.44 90 GLN A CA 1
ATOM 660 C C . GLN A 1 90 ? -1.486 -3.512 -27.031 1 84.44 90 GLN A C 1
ATOM 662 O O . GLN A 1 90 ? -1.248 -4.707 -27.203 1 84.44 90 GLN A O 1
ATOM 667 N N . LYS A 1 91 ? -2.658 -3.076 -26.781 1 88.69 91 LYS A N 1
ATOM 668 C CA . LYS A 1 91 ? -3.795 -3.986 -26.672 1 88.69 91 LYS A CA 1
ATOM 669 C C . LYS A 1 91 ? -4.105 -4.645 -28.016 1 88.69 91 LYS A C 1
ATOM 671 O O . LYS A 1 91 ? -4.074 -3.988 -29.062 1 88.69 91 LYS A O 1
ATOM 676 N N . VAL A 1 92 ? -4.379 -5.93 -27.938 1 88.5 92 VAL A N 1
ATOM 677 C CA . VAL A 1 92 ? -4.754 -6.645 -29.141 1 88.5 92 VAL A CA 1
ATOM 678 C C . VAL A 1 92 ? -6.086 -7.359 -28.938 1 88.5 92 VAL A C 1
ATOM 680 O O . VAL A 1 92 ? -6.387 -7.812 -27.828 1 88.5 92 VAL A O 1
ATOM 683 N N . SER A 1 93 ? -6.863 -7.484 -29.938 1 85.62 93 SER A N 1
ATOM 684 C CA . SER A 1 93 ? -8.219 -8.031 -29.844 1 85.62 93 SER A CA 1
ATOM 685 C C . SER A 1 93 ? -8.195 -9.555 -29.828 1 85.62 93 SER A C 1
ATOM 687 O O . SER A 1 93 ? -9.094 -10.188 -29.266 1 85.62 93 SER A O 1
ATOM 689 N N . GLU A 1 94 ? -7.184 -10.055 -30.5 1 87.62 94 GLU A N 1
ATOM 690 C CA . GLU A 1 94 ? -7.109 -11.516 -30.547 1 87.62 94 GLU A CA 1
ATOM 691 C C . GLU A 1 94 ? -5.867 -12.031 -29.828 1 87.62 94 GLU A C 1
ATOM 693 O O . GLU A 1 94 ? -4.785 -11.453 -29.953 1 87.62 94 GLU A O 1
ATOM 698 N N . ARG A 1 95 ? -6.105 -13.039 -29.172 1 89.06 95 ARG A N 1
ATOM 699 C CA . ARG A 1 95 ? -5.012 -13.68 -28.469 1 89.06 95 ARG A CA 1
ATOM 700 C C . ARG A 1 95 ? -3.986 -14.258 -29.438 1 89.06 95 ARG A C 1
ATOM 702 O O . ARG A 1 95 ? -4.328 -15.078 -30.297 1 89.06 95 ARG A O 1
ATOM 709 N N . PRO A 1 96 ? -2.752 -13.891 -29.297 1 88.94 96 PRO A N 1
ATOM 710 C CA . PRO A 1 96 ? -1.741 -14.484 -30.172 1 88.94 96 PRO A CA 1
ATOM 711 C C . PRO A 1 96 ? -1.467 -15.953 -29.844 1 88.94 96 PRO A C 1
ATOM 713 O O . PRO A 1 96 ? -1.706 -16.391 -28.719 1 88.94 96 PRO A O 1
ATOM 716 N N . SER A 1 97 ? -0.998 -16.656 -30.812 1 88.88 97 SER A N 1
ATOM 717 C CA . SER A 1 97 ? -0.678 -18.062 -30.609 1 88.88 97 SER A CA 1
ATOM 718 C C . SER A 1 97 ? 0.51 -18.219 -29.656 1 88.88 97 SER A C 1
ATOM 720 O O . SER A 1 97 ? 0.662 -19.266 -29.016 1 88.88 97 SER A O 1
ATOM 722 N N . THR A 1 98 ? 1.313 -17.203 -29.672 1 90.81 98 THR A N 1
ATOM 723 C CA . THR A 1 98 ? 2.447 -17.156 -28.75 1 90.81 98 THR A CA 1
ATOM 724 C C . THR A 1 98 ? 2.85 -15.719 -28.453 1 90.81 98 THR A C 1
ATOM 726 O O . THR A 1 98 ? 2.602 -14.82 -29.266 1 90.81 98 THR A O 1
ATOM 729 N N . LEU A 1 99 ? 3.398 -15.508 -27.312 1 92.31 99 LEU A N 1
ATOM 730 C CA . LEU A 1 99 ? 3.887 -14.188 -26.953 1 92.31 99 LEU A CA 1
ATOM 731 C C . LEU A 1 99 ? 5.387 -14.078 -27.203 1 92.31 99 LEU A C 1
ATOM 733 O O . LEU A 1 99 ? 5.977 -13.016 -26.984 1 92.31 99 LEU A O 1
ATOM 737 N N . LEU A 1 100 ? 5.98 -15.148 -27.625 1 92.25 100 LEU A N 1
ATOM 738 C CA . LEU A 1 100 ? 7.414 -15.148 -27.906 1 92.25 100 LEU A CA 1
ATOM 739 C C . LEU A 1 100 ? 7.723 -14.375 -29.172 1 92.25 100 LEU A C 1
ATOM 741 O O . LEU A 1 100 ? 6.859 -14.219 -30.047 1 92.25 100 LEU A O 1
ATOM 745 N N . ARG A 1 101 ? 9.008 -13.938 -29.219 1 87.88 101 ARG A N 1
ATOM 746 C CA . ARG A 1 101 ? 9.453 -13.281 -30.453 1 87.88 101 ARG A CA 1
ATOM 747 C C . ARG A 1 101 ? 9.445 -14.258 -31.625 1 87.88 101 ARG A C 1
ATOM 749 O O . ARG A 1 101 ? 9.633 -15.461 -31.438 1 87.88 101 ARG A O 1
ATOM 756 N N . GLU A 1 102 ? 9.258 -13.508 -32.75 1 77.44 102 GLU A N 1
ATOM 757 C CA . GLU A 1 102 ? 9.297 -14.305 -33.969 1 77.44 102 GLU A CA 1
ATOM 758 C C . GLU A 1 102 ? 10.648 -15 -34.125 1 77.44 102 GLU A C 1
ATOM 760 O O . GLU A 1 102 ? 11.688 -14.406 -33.844 1 77.44 102 GLU A O 1
ATOM 765 N N . GLY A 1 103 ? 10.672 -16.234 -34.5 1 68.5 103 GLY A N 1
ATOM 766 C CA . GLY A 1 103 ? 11.898 -17 -34.719 1 68.5 103 GLY A CA 1
ATOM 767 C C . GLY A 1 103 ? 12.25 -17.906 -33.531 1 68.5 103 GLY A C 1
ATOM 768 O O . GLY A 1 103 ? 13.094 -18.797 -33.688 1 68.5 103 GLY A O 1
ATOM 769 N N . GLU A 1 104 ? 11.945 -17.328 -32.375 1 67.62 104 GLU A N 1
ATOM 770 C CA . GLU A 1 104 ? 12.195 -18.234 -31.266 1 67.62 104 GLU A CA 1
ATOM 771 C C . GLU A 1 104 ? 11.391 -19.531 -31.422 1 67.62 104 GLU A C 1
ATOM 773 O O . GLU A 1 104 ? 10.195 -19.484 -31.703 1 67.62 104 GLU A O 1
ATOM 778 N N . LYS A 1 105 ? 12.078 -20.5 -32.219 1 53.47 105 LYS A N 1
ATOM 779 C CA . LYS A 1 105 ? 11.586 -21.781 -32.75 1 53.47 105 LYS A CA 1
ATOM 780 C C . LYS A 1 105 ? 10.656 -22.453 -31.719 1 53.47 105 LYS A C 1
ATOM 782 O O . LYS A 1 105 ? 11.039 -22.672 -30.578 1 53.47 105 LYS A O 1
ATOM 787 N N . VAL A 1 106 ? 9.273 -22.156 -31.781 1 52 106 VAL A N 1
ATOM 788 C CA . VAL A 1 106 ? 8.312 -23.047 -31.141 1 52 106 VAL A CA 1
ATOM 789 C C . VAL A 1 106 ? 8.125 -24.312 -31.984 1 52 106 VAL A C 1
ATOM 791 O O . VAL A 1 106 ? 7.688 -24.234 -33.125 1 52 106 VAL A O 1
ATOM 794 N N . GLN A 1 107 ? 8.945 -25.234 -32.125 1 43.53 107 GLN A N 1
ATOM 795 C CA . GLN A 1 107 ? 8.438 -26.406 -32.812 1 43.53 107 GLN A CA 1
ATOM 796 C C . GLN A 1 107 ? 7.383 -27.141 -32 1 43.53 107 GLN A C 1
ATOM 798 O O . GLN A 1 107 ? 7.715 -27.828 -31.031 1 43.53 107 GLN A O 1
ATOM 803 N N . TRP A 1 108 ? 6.227 -26.672 -32.094 1 42.69 108 TRP A N 1
ATOM 804 C CA . TRP A 1 108 ? 5.137 -27.312 -31.344 1 42.69 108 TRP A CA 1
ATOM 805 C C . TRP A 1 108 ? 5.152 -28.812 -31.547 1 42.69 108 TRP A C 1
ATOM 807 O O . TRP A 1 108 ? 4.73 -29.578 -30.672 1 42.69 108 TRP A O 1
ATOM 817 N N . ASP A 1 109 ? 5.469 -29.328 -32.656 1 43.03 109 ASP A N 1
ATOM 818 C CA . ASP A 1 109 ? 5.285 -30.719 -33.031 1 43.03 109 ASP A CA 1
ATOM 819 C C . ASP A 1 109 ? 6.336 -31.609 -32.344 1 43.03 109 ASP A C 1
ATOM 821 O O . ASP A 1 109 ? 6.203 -32.844 -32.344 1 43.03 109 ASP A O 1
ATOM 825 N N . ASN A 1 110 ? 7.598 -31.062 -32.094 1 42.19 110 ASN A N 1
ATOM 826 C CA . ASN A 1 110 ? 8.586 -31.875 -31.375 1 42.19 110 ASN A CA 1
ATOM 827 C C . ASN A 1 110 ? 9.07 -31.172 -30.094 1 42.19 110 ASN A C 1
ATOM 829 O O . ASN A 1 110 ? 9.984 -30.359 -30.141 1 42.19 110 ASN A O 1
ATOM 833 N N . PRO A 1 111 ? 8.25 -31.25 -28.984 1 49.25 111 PRO A N 1
ATOM 834 C CA . PRO A 1 111 ? 8.562 -30.641 -27.688 1 49.25 111 PRO A CA 1
ATOM 835 C C . PRO A 1 111 ? 10.039 -30.734 -27.328 1 49.25 111 PRO A C 1
ATOM 837 O O . PRO A 1 111 ? 10.57 -29.859 -26.641 1 49.25 111 PRO A O 1
ATOM 840 N N . SER A 1 112 ? 10.688 -31.875 -27.719 1 49.53 112 SER A N 1
ATOM 841 C CA . SER A 1 112 ? 12.078 -32.125 -27.375 1 49.53 112 SER A CA 1
ATOM 842 C C . SER A 1 112 ? 13 -31.109 -28.047 1 49.53 112 SER A C 1
ATOM 844 O O . SER A 1 112 ? 14.148 -30.938 -27.625 1 49.53 112 SER A O 1
ATOM 846 N N . THR A 1 113 ? 12.469 -30.391 -29.031 1 57.88 113 THR A N 1
ATOM 847 C CA . THR A 1 113 ? 13.359 -29.484 -29.75 1 57.88 113 THR A CA 1
ATOM 848 C C . THR A 1 113 ? 13.031 -28.031 -29.438 1 57.88 113 THR A C 1
ATOM 850 O O . THR A 1 113 ? 13.758 -27.125 -29.844 1 57.88 113 THR A O 1
ATOM 853 N N . ALA A 1 114 ? 12.078 -27.781 -28.531 1 72.38 114 ALA A N 1
ATOM 854 C CA . ALA A 1 114 ? 11.703 -26.391 -28.25 1 72.38 114 ALA A CA 1
ATOM 855 C C . ALA A 1 114 ? 12.594 -25.812 -27.156 1 72.38 114 ALA A C 1
ATOM 857 O O . ALA A 1 114 ? 13.094 -26.531 -26.297 1 72.38 114 ALA A O 1
ATOM 858 N N . SER A 1 115 ? 12.781 -24.578 -27.281 1 87.31 115 SER A N 1
ATOM 859 C CA . SER A 1 115 ? 13.57 -23.859 -26.281 1 87.31 115 SER A CA 1
ATOM 860 C C . SER A 1 115 ? 12.883 -23.859 -24.922 1 87.31 115 SER A C 1
ATOM 862 O O . SER A 1 115 ? 11.68 -24.125 -24.828 1 87.31 115 SER A O 1
ATOM 864 N N . MET A 1 116 ? 13.609 -23.797 -23.906 1 92.31 116 MET A N 1
ATOM 865 C CA . MET A 1 116 ? 13.07 -23.672 -22.547 1 92.31 116 MET A CA 1
ATOM 866 C C . MET A 1 116 ? 12.047 -22.547 -22.469 1 92.31 116 MET A C 1
ATOM 868 O O . MET A 1 116 ? 11.023 -22.672 -21.797 1 92.31 116 MET A O 1
ATOM 872 N N . ARG A 1 117 ? 12.32 -21.469 -23.234 1 93.44 117 ARG A N 1
ATOM 873 C CA . ARG A 1 117 ? 11.398 -20.328 -23.281 1 93.44 117 ARG A CA 1
ATOM 874 C C . ARG A 1 117 ? 10.031 -20.766 -23.812 1 93.44 117 ARG A C 1
ATOM 876 O O . ARG A 1 117 ? 9.008 -20.453 -23.203 1 93.44 117 ARG A O 1
ATOM 883 N N . ALA A 1 118 ? 10.047 -21.422 -24.875 1 93.56 118 ALA A N 1
ATOM 884 C CA . ALA A 1 118 ? 8.812 -21.844 -25.531 1 93.56 118 ALA A CA 1
ATOM 885 C C . ALA A 1 118 ? 8.047 -22.844 -24.688 1 93.56 118 ALA A C 1
ATOM 887 O O . ALA A 1 118 ? 6.824 -22.766 -24.562 1 93.56 118 ALA A O 1
ATOM 888 N N . ARG A 1 119 ? 8.781 -23.781 -24.141 1 94.88 119 ARG A N 1
ATOM 889 C CA . ARG A 1 119 ? 8.156 -24.812 -23.312 1 94.88 119 ARG A CA 1
ATOM 890 C C . ARG A 1 119 ? 7.535 -24.219 -22.062 1 94.88 119 ARG A C 1
ATOM 892 O O . ARG A 1 119 ? 6.426 -24.594 -21.672 1 94.88 119 ARG A O 1
ATOM 899 N N . PHE A 1 120 ? 8.227 -23.312 -21.469 1 97.12 120 PHE A N 1
ATOM 900 C CA . PHE A 1 120 ? 7.691 -22.688 -20.266 1 97.12 120 PHE A CA 1
ATOM 901 C C . PHE A 1 120 ? 6.469 -21.844 -20.594 1 97.12 120 PHE A C 1
ATOM 903 O O . PHE A 1 120 ? 5.473 -21.875 -19.859 1 97.12 120 PHE A O 1
ATOM 910 N N . GLU A 1 121 ? 6.559 -21.062 -21.672 1 96.44 121 GLU A N 1
ATOM 911 C CA . GLU A 1 121 ? 5.418 -20.25 -22.094 1 96.44 121 GLU A CA 1
ATOM 912 C C . GLU A 1 121 ? 4.191 -21.125 -22.359 1 96.44 121 GLU A C 1
ATOM 914 O O . GLU A 1 121 ? 3.082 -20.781 -21.938 1 96.44 121 GLU A O 1
ATOM 919 N N . SER A 1 122 ? 4.422 -22.234 -23.016 1 95.94 122 SER A N 1
ATOM 920 C CA . SER A 1 122 ? 3.324 -23.156 -23.281 1 95.94 122 SER A CA 1
ATOM 921 C C . SER A 1 122 ? 2.719 -23.688 -22 1 95.94 122 SER A C 1
ATOM 923 O O . SER A 1 122 ? 1.497 -23.781 -21.859 1 95.94 122 SER A O 1
ATOM 925 N N . MET A 1 123 ? 3.561 -24.031 -21.125 1 97.62 123 MET A N 1
ATOM 926 C CA . MET A 1 123 ? 3.121 -24.594 -19.859 1 97.62 123 MET A CA 1
ATOM 927 C C . MET A 1 123 ? 2.271 -23.578 -19.078 1 97.62 123 MET A C 1
ATOM 929 O O . MET A 1 123 ? 1.208 -23.922 -18.562 1 97.62 123 MET A O 1
ATOM 933 N N . ILE A 1 124 ? 2.668 -22.344 -19 1 98.31 124 ILE A N 1
ATOM 934 C CA . ILE A 1 124 ? 1.949 -21.375 -18.188 1 98.31 124 ILE A CA 1
ATOM 935 C C . ILE A 1 124 ? 0.648 -20.984 -18.891 1 98.31 124 ILE A C 1
ATOM 937 O O . ILE A 1 124 ? -0.354 -20.688 -18.234 1 98.31 124 ILE A O 1
ATOM 941 N N . ARG A 1 125 ? 0.596 -20.953 -20.172 1 97.75 125 ARG A N 1
ATOM 942 C CA . ARG A 1 125 ? -0.646 -20.688 -20.891 1 97.75 125 ARG A CA 1
ATOM 943 C C . ARG A 1 125 ? -1.66 -21.797 -20.656 1 97.75 125 ARG A C 1
ATOM 945 O O . ARG A 1 125 ? -2.848 -21.531 -20.469 1 97.75 125 ARG A O 1
ATOM 952 N N . LYS A 1 126 ? -1.162 -23.016 -20.75 1 98.06 126 LYS A N 1
ATOM 953 C CA . LYS A 1 126 ? -2.037 -24.141 -20.453 1 98.06 126 LYS A CA 1
ATOM 954 C C . LYS A 1 126 ? -2.562 -24.062 -19.016 1 98.06 126 LYS A C 1
ATOM 956 O O . LYS A 1 126 ? -3.732 -24.344 -18.766 1 98.06 126 LYS A O 1
ATOM 961 N N . ALA A 1 127 ? -1.687 -23.719 -18.109 1 98.56 127 ALA A N 1
ATOM 962 C CA . ALA A 1 127 ? -2.092 -23.562 -16.719 1 98.56 127 ALA A CA 1
ATOM 963 C C . ALA A 1 127 ? -3.207 -22.516 -16.594 1 98.56 127 ALA A C 1
ATOM 965 O O . ALA A 1 127 ? -4.188 -22.734 -15.875 1 98.56 127 ALA A O 1
ATOM 966 N N . GLN A 1 128 ? -3.041 -21.375 -17.234 1 98.62 128 GLN A N 1
ATOM 967 C CA . GLN A 1 128 ? -4.078 -20.359 -17.234 1 98.62 128 GLN A CA 1
ATOM 968 C C . GLN A 1 128 ? -5.41 -20.922 -17.719 1 98.62 128 GLN A C 1
ATOM 970 O O . GLN A 1 128 ? -6.449 -20.703 -17.094 1 98.62 128 GLN A O 1
ATOM 975 N N . ASP A 1 129 ? -5.406 -21.656 -18.844 1 98.56 129 ASP A N 1
ATOM 976 C CA . ASP A 1 129 ? -6.613 -22.234 -19.406 1 98.56 129 ASP A CA 1
ATOM 977 C C . ASP A 1 129 ? -7.277 -23.203 -18.422 1 98.56 129 ASP A C 1
ATOM 979 O O . ASP A 1 129 ? -8.484 -23.109 -18.172 1 98.56 129 ASP A O 1
ATOM 983 N N . ASP A 1 130 ? -6.527 -24.062 -17.891 1 98.75 130 ASP A N 1
ATOM 984 C CA . ASP A 1 130 ? -7.055 -25.094 -17 1 98.75 130 ASP A CA 1
ATOM 985 C C . ASP A 1 130 ? -7.629 -24.484 -15.727 1 98.75 130 ASP A C 1
ATOM 987 O O . ASP A 1 130 ? -8.727 -24.844 -15.305 1 98.75 130 ASP A O 1
ATOM 991 N N . ILE A 1 131 ? -6.879 -23.625 -15.109 1 98.81 131 ILE A N 1
ATOM 992 C CA . ILE A 1 131 ? -7.277 -23.047 -13.828 1 98.81 131 ILE A CA 1
ATOM 993 C C . ILE A 1 131 ? -8.508 -22.156 -14.023 1 98.81 131 ILE A C 1
ATOM 995 O O . ILE A 1 131 ? -9.453 -22.219 -13.227 1 98.81 131 ILE A O 1
ATOM 999 N N . CYS A 1 132 ? -8.508 -21.328 -15.086 1 98.81 132 CYS A N 1
ATOM 1000 C CA . CYS A 1 132 ? -9.68 -20.5 -15.352 1 98.81 132 CYS A CA 1
ATOM 1001 C C . CYS A 1 132 ? -10.914 -21.359 -15.602 1 98.81 132 CYS A C 1
ATOM 1003 O O . CYS A 1 132 ? -12.008 -21.031 -15.141 1 98.81 132 CYS A O 1
ATOM 1005 N N . ALA A 1 133 ? -10.734 -22.453 -16.328 1 98.81 133 ALA A N 1
ATOM 1006 C CA . ALA A 1 133 ? -11.859 -23.344 -16.562 1 98.81 133 ALA A CA 1
ATOM 1007 C C . ALA A 1 133 ? -12.406 -23.906 -15.258 1 98.81 133 ALA A C 1
ATOM 1009 O O . ALA A 1 133 ? -13.617 -23.984 -15.062 1 98.81 133 ALA A O 1
ATOM 1010 N N . ALA A 1 134 ? -11.555 -24.328 -14.375 1 98.88 134 ALA A N 1
ATOM 1011 C CA . ALA A 1 134 ? -11.961 -24.859 -13.086 1 98.88 134 ALA A CA 1
ATOM 1012 C C . ALA A 1 134 ? -12.703 -23.812 -12.266 1 98.88 134 ALA A C 1
ATOM 1014 O O . ALA A 1 134 ? -13.719 -24.125 -11.633 1 98.88 134 ALA A O 1
ATOM 1015 N N . VAL A 1 135 ? -12.219 -22.562 -12.234 1 98.88 135 VAL A N 1
ATOM 1016 C CA . VAL A 1 135 ? -12.82 -21.484 -11.477 1 98.88 135 VAL A CA 1
ATOM 1017 C C . VAL A 1 135 ? -14.195 -21.156 -12.055 1 98.88 135 VAL A C 1
ATOM 1019 O O . VAL A 1 135 ? -15.164 -20.984 -11.305 1 98.88 135 VAL A O 1
ATOM 1022 N N . GLU A 1 136 ? -14.273 -21.125 -13.391 1 98.81 136 GLU A N 1
ATOM 1023 C CA . GLU A 1 136 ? -15.547 -20.828 -14.055 1 98.81 136 GLU A CA 1
ATOM 1024 C C . GLU A 1 136 ? -16.578 -21.906 -13.758 1 98.81 136 GLU A C 1
ATOM 1026 O O . GLU A 1 136 ? -17.766 -21.609 -13.617 1 98.81 136 GLU A O 1
ATOM 1031 N N . ALA A 1 137 ? -16.156 -23.094 -13.672 1 98.75 137 ALA A N 1
ATOM 1032 C CA . ALA A 1 137 ? -17.062 -24.203 -13.391 1 98.75 137 ALA A CA 1
ATOM 1033 C C . ALA A 1 137 ? -17.688 -24.062 -12.008 1 98.75 137 ALA A C 1
ATOM 1035 O O . ALA A 1 137 ? -18.859 -24.391 -11.812 1 98.75 137 ALA A O 1
ATOM 1036 N N . VAL A 1 138 ? -16.906 -23.562 -11.055 1 98.81 138 VAL A N 1
ATOM 1037 C CA . VAL A 1 138 ? -17.406 -23.406 -9.688 1 98.81 138 VAL A CA 1
ATOM 1038 C C . VAL A 1 138 ? -18.188 -22.094 -9.57 1 98.81 138 VAL A C 1
ATOM 1040 O O . VAL A 1 138 ? -19.25 -22.062 -8.953 1 98.81 138 VAL A O 1
ATOM 1043 N N . ASP A 1 139 ? -17.734 -21.016 -10.172 1 98.75 139 ASP A N 1
ATOM 1044 C CA . ASP A 1 139 ? -18.312 -19.688 -10.023 1 98.75 139 ASP A CA 1
ATOM 1045 C C . ASP A 1 139 ? -19.562 -19.531 -10.875 1 98.75 139 ASP A C 1
ATOM 1047 O O . ASP A 1 139 ? -20.516 -18.859 -10.477 1 98.75 139 ASP A O 1
ATOM 1051 N N . GLY A 1 140 ? -19.547 -20.094 -12.062 1 98.25 140 GLY A N 1
ATOM 1052 C CA . GLY A 1 140 ? -20.641 -19.922 -13.008 1 98.25 140 GLY A CA 1
ATOM 1053 C C . GLY A 1 140 ? -20.484 -18.703 -13.891 1 98.25 140 GLY A C 1
ATOM 1054 O O . GLY A 1 140 ? -21.234 -18.531 -14.852 1 98.25 140 GLY A O 1
ATOM 1055 N N . SER A 1 141 ? -19.531 -17.844 -13.562 1 97.5 141 SER A N 1
ATOM 1056 C CA . SER A 1 141 ? -19.25 -16.656 -14.367 1 97.5 141 SER A CA 1
ATOM 1057 C C . SER A 1 141 ? -17.984 -16.844 -15.203 1 97.5 141 SER A C 1
ATOM 1059 O O . SER A 1 141 ? -17.141 -17.688 -14.875 1 97.5 141 SER A O 1
ATOM 1061 N N . LYS A 1 142 ? -17.875 -16.062 -16.234 1 97.75 142 LYS A N 1
ATOM 1062 C CA . LYS A 1 142 ? -16.734 -16.156 -17.141 1 97.75 142 LYS A CA 1
ATOM 1063 C C . LYS A 1 142 ? -15.688 -15.094 -16.828 1 97.75 142 LYS A C 1
ATOM 1065 O O . LYS A 1 142 ? -16.031 -13.992 -16.391 1 97.75 142 LYS A O 1
ATOM 1070 N N . PHE A 1 143 ? -14.453 -15.414 -17.125 1 98.25 143 PHE A N 1
ATOM 1071 C CA . PHE A 1 143 ? -13.375 -14.445 -17.016 1 98.25 143 PHE A CA 1
ATOM 1072 C C . PHE A 1 143 ? -13.414 -13.445 -18.172 1 98.25 143 PHE A C 1
ATOM 1074 O O . PHE A 1 143 ? -13.703 -13.82 -19.312 1 98.25 143 PHE A O 1
ATOM 1081 N N . ARG A 1 144 ? -13.164 -12.203 -17.781 1 97.12 144 ARG A N 1
ATOM 1082 C CA . ARG A 1 144 ? -12.781 -11.219 -18.797 1 97.12 144 ARG A CA 1
ATOM 1083 C C . ARG A 1 144 ? -11.328 -11.414 -19.219 1 97.12 144 ARG A C 1
ATOM 1085 O O . ARG A 1 144 ? -10.445 -11.555 -18.375 1 97.12 144 ARG A O 1
ATOM 1092 N N . GLU A 1 145 ? -11.094 -11.43 -20.547 1 97 145 GLU A N 1
ATOM 1093 C CA . GLU A 1 145 ? -9.734 -11.602 -21.047 1 97 145 GLU A CA 1
ATOM 1094 C C . GLU A 1 145 ? -9.242 -10.336 -21.75 1 97 145 GLU A C 1
ATOM 1096 O O . GLU A 1 145 ? -9.938 -9.781 -22.609 1 97 145 GLU A O 1
ATOM 1101 N N . ASP A 1 146 ? -8.141 -9.805 -21.328 1 95.69 146 ASP A N 1
ATOM 1102 C CA . ASP A 1 146 ? -7.414 -8.727 -22 1 95.69 146 ASP A CA 1
ATOM 1103 C C . ASP A 1 146 ? -6.031 -9.195 -22.453 1 95.69 146 ASP A C 1
ATOM 1105 O O . ASP A 1 146 ? -5.242 -9.688 -21.641 1 95.69 146 ASP A O 1
ATOM 1109 N N . THR A 1 147 ? -5.77 -9 -23.719 1 95.25 147 THR A N 1
ATOM 1110 C CA . THR A 1 147 ? -4.492 -9.414 -24.281 1 95.25 147 THR A CA 1
ATOM 1111 C C . THR A 1 147 ? -3.723 -8.219 -24.828 1 95.25 147 THR A C 1
ATOM 1113 O O . THR A 1 147 ? -4.312 -7.312 -25.422 1 95.25 147 THR A O 1
ATOM 1116 N N . TRP A 1 148 ? -2.482 -8.188 -24.594 1 92.44 148 TRP A N 1
ATOM 1117 C CA . TRP A 1 148 ? -1.636 -7.109 -25.094 1 92.44 148 TRP A CA 1
ATOM 1118 C C . TRP A 1 148 ? -0.267 -7.637 -25.516 1 92.44 148 TRP A C 1
ATOM 1120 O O . TRP A 1 148 ? 0.162 -8.695 -25.047 1 92.44 148 TRP A O 1
ATOM 1130 N N . ILE A 1 149 ? 0.363 -6.945 -26.406 1 91.44 149 ILE A N 1
ATOM 1131 C CA . ILE A 1 149 ? 1.702 -7.281 -26.891 1 91.44 149 ILE A CA 1
ATOM 1132 C C . ILE A 1 149 ? 2.605 -6.051 -26.781 1 91.44 149 ILE A C 1
ATOM 1134 O O . ILE A 1 149 ? 2.127 -4.938 -26.562 1 91.44 149 ILE A O 1
ATOM 1138 N N . ARG A 1 150 ? 3.877 -6.301 -26.812 1 87.94 150 ARG A N 1
ATOM 1139 C CA . ARG A 1 150 ? 4.871 -5.234 -26.859 1 87.94 150 ARG A CA 1
ATOM 1140 C C . ARG A 1 150 ? 5.707 -5.316 -28.125 1 87.94 150 ARG A C 1
ATOM 1142 O O . ARG A 1 150 ? 6.062 -6.41 -28.578 1 87.94 150 ARG A O 1
ATOM 1149 N N . PRO A 1 151 ? 6.117 -4.137 -28.734 1 82 151 PRO A N 1
ATOM 1150 C CA . PRO A 1 151 ? 6.879 -4.113 -29.984 1 82 151 PRO A CA 1
ATOM 1151 C C . PRO A 1 151 ? 8.195 -4.883 -29.891 1 82 151 PRO A C 1
ATOM 1153 O O . PRO A 1 151 ? 8.602 -5.539 -30.844 1 82 151 PRO A O 1
ATOM 1156 N N . GLY A 1 152 ? 8.969 -4.871 -28.859 1 79.06 152 GLY A N 1
ATOM 1157 C CA . GLY A 1 152 ? 10.227 -5.582 -28.703 1 79.06 152 GLY A CA 1
ATOM 1158 C C . GLY A 1 152 ? 10.039 -7.055 -28.391 1 79.06 152 GLY A C 1
ATOM 1159 O O . GLY A 1 152 ? 11.023 -7.793 -28.266 1 79.06 152 GLY A O 1
ATOM 1160 N N . GLY A 1 153 ? 8.82 -7.484 -28.422 1 85.19 153 GLY A N 1
ATOM 1161 C CA . GLY A 1 153 ? 8.492 -8.852 -28.062 1 85.19 153 GLY A CA 1
ATOM 1162 C C . GLY A 1 153 ? 7.859 -8.969 -26.688 1 85.19 153 GLY A C 1
ATOM 1163 O O . GLY A 1 153 ? 8.078 -8.117 -25.828 1 85.19 153 GLY A O 1
ATOM 1164 N N . GLY A 1 154 ? 7.027 -10.031 -26.609 1 91.88 154 GLY A N 1
ATOM 1165 C CA . GLY A 1 154 ? 6.379 -10.258 -25.328 1 91.88 154 GLY A CA 1
ATOM 1166 C C . GLY A 1 154 ? 4.957 -9.727 -25.281 1 91.88 154 GLY A C 1
ATOM 1167 O O . GLY A 1 154 ? 4.383 -9.375 -26.312 1 91.88 154 GLY A O 1
ATOM 1168 N N . GLY A 1 155 ? 4.449 -9.727 -24.156 1 93.94 155 GLY A N 1
ATOM 1169 C CA . GLY A 1 155 ? 3.07 -9.352 -23.906 1 93.94 155 GLY A CA 1
ATOM 1170 C C . GLY A 1 155 ? 2.445 -10.109 -22.75 1 93.94 155 GLY A C 1
ATOM 1171 O O . GLY A 1 155 ? 3.148 -10.562 -21.844 1 93.94 155 GLY A O 1
ATOM 1172 N N . GLY A 1 156 ? 1.119 -10.047 -22.75 1 95.88 156 GLY A N 1
ATOM 1173 C CA . GLY A 1 156 ? 0.44 -10.711 -21.641 1 95.88 156 GLY A CA 1
ATOM 1174 C C . GLY A 1 156 ? -1.033 -10.961 -21.906 1 95.88 156 GLY A C 1
ATOM 1175 O O . GLY A 1 156 ? -1.587 -10.445 -22.891 1 95.88 156 GLY A O 1
ATOM 1176 N N . ILE A 1 157 ? -1.52 -11.883 -21.219 1 97.5 157 ILE A N 1
ATOM 1177 C CA . ILE A 1 157 ? -2.938 -12.227 -21.203 1 97.5 157 ILE A CA 1
ATOM 1178 C C . ILE A 1 157 ? -3.469 -12.164 -19.781 1 97.5 157 ILE A C 1
ATOM 1180 O O . ILE A 1 157 ? -3.09 -12.969 -18.922 1 97.5 157 ILE A O 1
ATOM 1184 N N . SER A 1 158 ? -4.305 -11.172 -19.516 1 97.44 158 SER A N 1
ATOM 1185 C CA . SER A 1 158 ? -4.957 -11.062 -18.219 1 97.44 158 SER A CA 1
ATOM 1186 C C . SER A 1 158 ? -6.367 -11.641 -18.25 1 97.44 158 SER A C 1
ATOM 1188 O O . SER A 1 158 ? -7.164 -11.289 -19.125 1 97.44 158 SER A O 1
ATOM 1190 N N . ARG A 1 159 ? -6.617 -12.547 -17.406 1 98.5 159 ARG A N 1
ATOM 1191 C CA . ARG A 1 159 ? -7.98 -13.031 -17.203 1 98.5 159 ARG A CA 1
ATOM 1192 C C . ARG A 1 159 ? -8.477 -12.688 -15.805 1 98.5 159 ARG A C 1
ATOM 1194 O O . ARG A 1 159 ? -7.934 -13.172 -14.805 1 98.5 159 ARG A O 1
ATOM 1201 N N . VAL A 1 160 ? -9.547 -11.883 -15.766 1 98.5 160 VAL A N 1
ATOM 1202 C CA . VAL A 1 160 ? -10.016 -11.359 -14.484 1 98.5 160 VAL A CA 1
ATOM 1203 C C . VAL A 1 160 ? -11.516 -11.609 -14.344 1 98.5 160 VAL A C 1
ATOM 1205 O O . VAL A 1 160 ? -12.297 -11.312 -15.25 1 98.5 160 VAL A O 1
ATOM 1208 N N . LEU A 1 161 ? -11.898 -12.273 -13.32 1 98.38 161 LEU A N 1
ATOM 1209 C CA . LEU A 1 161 ? -13.281 -12.43 -12.883 1 98.38 161 LEU A CA 1
ATOM 1210 C C . LEU A 1 161 ? -13.594 -11.469 -11.734 1 98.38 161 LEU A C 1
ATOM 1212 O O . LEU A 1 161 ? -12.945 -11.523 -10.68 1 98.38 161 LEU A O 1
ATOM 1216 N N . GLN A 1 162 ? -14.438 -10.555 -11.938 1 97.38 162 GLN A N 1
ATOM 1217 C CA . GLN A 1 162 ? -14.805 -9.547 -10.945 1 97.38 162 GLN A CA 1
ATOM 1218 C C . GLN A 1 162 ? -16.297 -9.578 -10.648 1 97.38 162 GLN A C 1
ATOM 1220 O O . GLN A 1 162 ? -17.125 -9.609 -11.562 1 97.38 162 GLN A O 1
ATOM 1225 N N . ASP A 1 163 ? -16.672 -9.531 -9.328 1 96.12 163 ASP A N 1
ATOM 1226 C CA . ASP A 1 163 ? -18.047 -9.594 -8.852 1 96.12 163 ASP A CA 1
ATOM 1227 C C . ASP A 1 163 ? -18.734 -10.867 -9.32 1 96.12 163 ASP A C 1
ATOM 1229 O O . ASP A 1 163 ? -19.859 -10.82 -9.844 1 96.12 163 ASP A O 1
ATOM 1233 N N . GLY A 1 164 ? -17.953 -11.984 -9.219 1 97.88 164 GLY A N 1
ATOM 1234 C CA . GLY A 1 164 ? -18.531 -13.281 -9.531 1 97.88 164 GLY A CA 1
ATOM 1235 C C . GLY A 1 164 ? -19.453 -13.805 -8.438 1 97.88 164 GLY A C 1
ATOM 1236 O O . GLY A 1 164 ? -19.719 -13.109 -7.453 1 97.88 164 GLY A O 1
ATOM 1237 N N . ASN A 1 165 ? -19.953 -14.992 -8.664 1 98.5 165 ASN A N 1
ATOM 1238 C CA . ASN A 1 165 ? -20.859 -15.594 -7.695 1 98.5 165 ASN A CA 1
ATOM 1239 C C . ASN A 1 165 ? -20.109 -16.125 -6.473 1 98.5 165 ASN A C 1
ATOM 1241 O O . ASN A 1 165 ? -20.625 -16.094 -5.359 1 98.5 165 ASN A O 1
ATOM 1245 N N . VAL A 1 166 ? -18.906 -16.609 -6.695 1 98.81 166 VAL A N 1
ATOM 1246 C CA . VAL A 1 166 ? -18.109 -17.219 -5.629 1 98.81 166 VAL A CA 1
ATOM 1247 C C . VAL A 1 166 ? -16.906 -16.344 -5.312 1 98.81 166 VAL A C 1
ATOM 1249 O O . VAL A 1 166 ? -16.578 -16.109 -4.145 1 98.81 166 VAL A O 1
ATOM 1252 N N . TRP A 1 167 ? -16.281 -15.875 -6.301 1 98.81 167 TRP A N 1
ATOM 1253 C CA . TRP A 1 167 ? -15.141 -14.992 -6.109 1 98.81 167 TRP A CA 1
ATOM 1254 C C . TRP A 1 167 ? -15.523 -13.531 -6.352 1 98.81 167 TRP A C 1
ATOM 1256 O O . TRP A 1 167 ? -16.109 -13.203 -7.391 1 98.81 167 TRP A O 1
ATOM 1266 N N . GLU A 1 168 ? -15.211 -12.719 -5.34 1 98.19 168 GLU A N 1
ATOM 1267 C CA . GLU A 1 168 ? -15.375 -11.28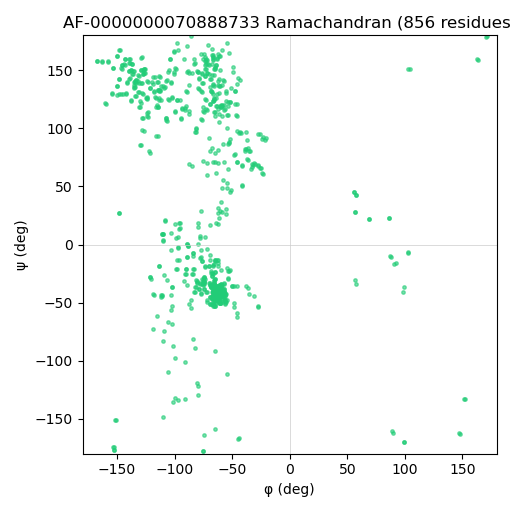1 -5.523 1 98.19 168 GLU A CA 1
ATOM 1268 C C . GLU A 1 168 ? -14.406 -10.742 -6.57 1 98.19 168 GLU A C 1
ATOM 1270 O O . GLU A 1 168 ? -14.758 -9.867 -7.359 1 98.19 168 GLU A O 1
ATOM 1275 N N . LYS A 1 169 ? -13.219 -11.281 -6.566 1 98.25 169 LYS A N 1
ATOM 1276 C CA . LYS A 1 169 ? -12.203 -10.969 -7.57 1 98.25 169 LYS A CA 1
ATOM 1277 C C . LYS A 1 169 ? -11.211 -12.117 -7.727 1 98.25 169 LYS A C 1
ATOM 1279 O O . LYS A 1 169 ? -10.711 -12.648 -6.73 1 98.25 169 LYS A O 1
ATOM 1284 N N . ALA A 1 170 ? -10.984 -12.523 -8.93 1 98.69 170 ALA A N 1
ATOM 1285 C CA . ALA A 1 170 ? -10.023 -13.57 -9.258 1 98.69 170 ALA A CA 1
ATOM 1286 C C . ALA A 1 170 ? -9.289 -13.242 -10.562 1 98.69 170 ALA A C 1
ATOM 1288 O O . ALA A 1 170 ? -9.914 -12.81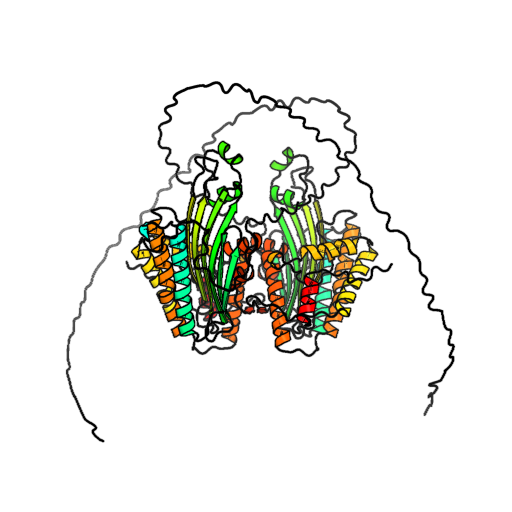2 -11.531 1 98.69 170 ALA A O 1
ATOM 1289 N N . GLY A 1 171 ? -8.008 -13.312 -10.508 1 98.62 171 GLY A N 1
ATOM 1290 C CA . GLY A 1 171 ? -7.219 -13.07 -11.703 1 98.62 171 GLY A CA 1
ATOM 1291 C C . GLY A 1 171 ? -6.172 -14.141 -11.953 1 98.62 171 GLY A C 1
ATOM 1292 O O . GLY A 1 171 ? -5.594 -14.688 -11.016 1 98.62 171 GLY A O 1
ATOM 1293 N N . VAL A 1 172 ? -5.98 -14.547 -13.164 1 98.81 172 VAL A N 1
ATOM 1294 C CA . VAL A 1 172 ? -4.898 -15.398 -13.641 1 98.81 172 VAL A CA 1
ATOM 1295 C C . VAL A 1 172 ? -4.211 -14.742 -14.836 1 98.81 172 VAL A C 1
ATOM 1297 O O . VAL A 1 172 ? -4.773 -14.703 -15.938 1 98.81 172 VAL A O 1
ATOM 1300 N N . ASN A 1 173 ? -3.012 -14.281 -14.594 1 98.19 173 ASN A N 1
ATOM 1301 C CA . ASN A 1 173 ? -2.314 -13.5 -15.609 1 98.19 173 ASN A CA 1
ATOM 1302 C C . ASN A 1 173 ? -1.072 -14.227 -16.125 1 98.19 173 ASN A C 1
ATOM 1304 O O . ASN A 1 173 ? -0.324 -14.812 -15.336 1 98.19 173 ASN A O 1
ATOM 1308 N N . VAL A 1 174 ? -0.927 -14.258 -17.422 1 98 174 VAL A N 1
ATOM 1309 C CA . VAL A 1 174 ? 0.292 -14.734 -18.062 1 98 174 VAL A CA 1
ATOM 1310 C C . VAL A 1 174 ? 1.044 -13.555 -18.688 1 98 174 VAL A C 1
ATOM 1312 O O . VAL A 1 174 ? 0.433 -12.664 -19.281 1 98 174 VAL A O 1
ATOM 1315 N N . SER A 1 175 ? 2.316 -13.516 -18.484 1 95.69 175 SER A N 1
ATOM 1316 C CA . SER A 1 175 ? 3.133 -12.461 -19.078 1 95.69 175 SER A CA 1
ATOM 1317 C C . SER A 1 175 ? 4.453 -13.008 -19.609 1 95.69 175 SER A C 1
ATOM 1319 O O . SER A 1 175 ? 5.004 -13.961 -19.047 1 95.69 175 SER A O 1
ATOM 1321 N N . VAL A 1 176 ? 4.918 -12.5 -20.703 1 94.81 176 VAL A N 1
ATOM 1322 C CA . VAL A 1 176 ? 6.238 -12.695 -21.297 1 94.81 176 VAL A CA 1
ATOM 1323 C C . VAL A 1 176 ? 6.914 -11.352 -21.516 1 94.81 176 VAL A C 1
ATOM 1325 O O . VAL A 1 176 ? 6.324 -10.438 -22.094 1 94.81 176 VAL A O 1
ATOM 1328 N N . VAL A 1 177 ? 8.086 -11.18 -21 1 91 177 VAL A N 1
ATOM 1329 C CA . VAL A 1 177 ? 8.789 -9.898 -21.062 1 91 177 VAL A CA 1
ATOM 1330 C C . VAL A 1 177 ? 10.164 -10.094 -21.719 1 91 177 VAL A C 1
ATOM 1332 O O . VAL A 1 177 ? 10.891 -11.031 -21.359 1 91 177 VAL A O 1
ATOM 1335 N N . TYR A 1 178 ? 10.422 -9.328 -22.719 1 89.31 178 TYR A N 1
ATOM 1336 C CA . TYR A 1 178 ? 11.766 -9.133 -23.25 1 89.31 178 TYR A CA 1
ATOM 1337 C C . TYR A 1 178 ? 12.312 -7.766 -22.859 1 89.31 178 TYR A C 1
ATOM 1339 O O . TYR A 1 178 ? 11.625 -6.75 -23.031 1 89.31 178 TYR A O 1
ATOM 1347 N N . GLY A 1 179 ? 13.484 -7.797 -22.234 1 84.38 179 GLY A N 1
ATOM 1348 C CA . GLY A 1 179 ? 14.055 -6.523 -21.828 1 84.38 179 GLY A CA 1
ATOM 1349 C C . GLY A 1 179 ? 15.57 -6.551 -21.75 1 84.38 179 GLY A C 1
ATOM 1350 O O . GLY A 1 179 ? 16.203 -7.488 -22.234 1 84.38 179 GLY A O 1
ATOM 1351 N N . SER A 1 180 ? 16.094 -5.383 -21.297 1 82.5 180 SER A N 1
ATOM 1352 C CA . SER A 1 180 ? 17.516 -5.273 -21.031 1 82.5 180 SER A CA 1
ATOM 1353 C C . SER A 1 180 ? 17.781 -4.57 -19.703 1 82.5 180 SER A C 1
ATOM 1355 O O . SER A 1 180 ? 16.969 -3.752 -19.25 1 82.5 180 SER A O 1
ATOM 1357 N N . MET A 1 181 ? 18.719 -5.012 -18.969 1 77.62 181 MET A N 1
ATOM 1358 C CA . MET A 1 181 ? 19.047 -4.406 -17.688 1 77.62 181 MET A CA 1
ATOM 1359 C C . MET A 1 181 ? 20.516 -4.027 -17.625 1 77.62 181 MET A C 1
ATOM 1361 O O . MET A 1 181 ? 21.359 -4.633 -18.297 1 77.62 181 MET A O 1
ATOM 1365 N N . PRO A 1 182 ? 20.734 -2.955 -16.797 1 74.44 182 PRO A N 1
ATOM 1366 C CA . PRO A 1 182 ? 22.141 -2.621 -16.594 1 74.44 182 PRO A CA 1
ATOM 1367 C C . PRO A 1 182 ? 22.922 -3.73 -15.891 1 74.44 182 PRO A C 1
ATOM 1369 O O . PRO A 1 182 ? 22.328 -4.516 -15.133 1 74.44 182 PRO A O 1
ATOM 1372 N N . PRO A 1 183 ? 24.156 -3.732 -16.141 1 70 183 PRO A N 1
ATOM 1373 C CA . PRO A 1 183 ? 25 -4.773 -15.539 1 70 183 PRO A CA 1
ATOM 1374 C C . PRO A 1 183 ? 24.906 -4.781 -14.016 1 70 183 PRO A C 1
ATOM 1376 O O . PRO A 1 183 ? 24.969 -5.848 -13.391 1 70 183 PRO A O 1
ATOM 1379 N N . GLU A 1 184 ? 24.75 -3.588 -13.492 1 64.94 184 GLU A N 1
ATOM 1380 C CA . GLU A 1 184 ? 24.641 -3.502 -12.039 1 64.94 184 GLU A CA 1
ATOM 1381 C C . GLU A 1 184 ? 23.391 -4.219 -11.539 1 64.94 184 GLU A C 1
ATOM 1383 O O . GLU A 1 184 ? 23.422 -4.898 -10.508 1 64.94 184 GLU A O 1
ATOM 1388 N N . ALA A 1 185 ? 22.359 -4.09 -12.273 1 66.88 185 ALA A N 1
ATOM 1389 C CA . ALA A 1 185 ? 21.109 -4.758 -11.922 1 66.88 185 ALA A CA 1
ATOM 1390 C C . ALA A 1 185 ? 21.234 -6.27 -12.086 1 66.88 185 ALA A C 1
ATOM 1392 O O . ALA A 1 185 ? 20.688 -7.035 -11.281 1 66.88 185 ALA A O 1
ATOM 1393 N N . TYR A 1 186 ? 21.953 -6.613 -13.023 1 65.75 186 TYR A N 1
ATOM 1394 C CA . TYR A 1 186 ? 22.219 -8.031 -13.266 1 65.75 186 TYR A CA 1
ATOM 1395 C C . TYR A 1 186 ? 22.984 -8.648 -12.102 1 65.75 186 TYR A C 1
ATOM 1397 O O . TYR A 1 186 ? 22.641 -9.734 -11.633 1 65.75 186 TYR A O 1
ATOM 1405 N N . ARG A 1 187 ? 23.969 -7.996 -11.68 1 61.59 187 ARG A N 1
ATOM 1406 C CA . ARG A 1 187 ? 24.781 -8.484 -10.562 1 61.59 187 ARG A CA 1
ATOM 1407 C C . ARG A 1 187 ? 23.938 -8.641 -9.305 1 61.59 187 ARG A C 1
ATOM 1409 O O . ARG A 1 187 ? 24.094 -9.602 -8.555 1 61.59 187 ARG A O 1
ATOM 1416 N N . ALA A 1 188 ? 23.047 -7.676 -9.203 1 59.88 188 ALA A N 1
ATOM 1417 C CA . ALA A 1 188 ? 22.156 -7.734 -8.047 1 59.88 188 ALA A CA 1
ATOM 1418 C C . ALA A 1 188 ? 21.219 -8.93 -8.141 1 59.88 188 ALA A C 1
ATOM 1420 O O . ALA A 1 188 ? 20.922 -9.57 -7.125 1 59.88 188 ALA A O 1
ATOM 1421 N N . ALA A 1 189 ? 20.922 -9.141 -9.281 1 60.56 189 ALA A N 1
ATOM 1422 C CA . ALA A 1 189 ? 19.953 -10.219 -9.508 1 60.56 189 ALA A CA 1
ATOM 1423 C C . ALA A 1 189 ? 20.594 -11.586 -9.328 1 60.56 189 ALA A C 1
ATOM 1425 O O . ALA A 1 189 ? 19.969 -12.516 -8.828 1 60.56 189 ALA A O 1
ATOM 1426 N N . ILE A 1 190 ? 21.875 -11.688 -9.688 1 58.56 190 ILE A N 1
ATOM 1427 C CA . ILE A 1 190 ? 22.5 -13 -9.625 1 58.56 190 ILE A CA 1
ATOM 1428 C C . ILE A 1 190 ? 23.25 -13.164 -8.297 1 58.56 190 ILE A C 1
ATOM 1430 O O . ILE A 1 190 ? 23.797 -14.227 -8.016 1 58.56 190 ILE A O 1
ATOM 1434 N N . GLY A 1 191 ? 22.984 -12.281 -7.355 1 50.84 191 GLY A N 1
ATOM 1435 C CA . GLY A 1 191 ? 23.594 -12.328 -6.035 1 50.84 191 GLY A CA 1
ATOM 1436 C C . GLY A 1 191 ? 25.109 -12.305 -6.082 1 50.84 191 GLY A C 1
ATOM 1437 O O . GLY A 1 191 ? 25.766 -12.383 -5.043 1 50.84 191 GLY A O 1
ATOM 1438 N N . GLY A 1 192 ? 25.797 -12.805 -7.07 1 39.03 192 GLY A N 1
ATOM 1439 C CA . GLY A 1 192 ? 27.219 -13.094 -7.02 1 39.03 192 GLY A CA 1
ATOM 1440 C C . GLY A 1 192 ? 28.094 -11.938 -7.484 1 39.03 192 GLY A C 1
ATOM 1441 O O . GLY A 1 192 ? 27.734 -11.234 -8.438 1 39.03 192 GLY A O 1
ATOM 1442 N N . ALA A 1 193 ? 28.906 -11.367 -6.598 1 39.62 193 ALA A N 1
ATOM 1443 C CA . ALA A 1 193 ? 30.141 -10.688 -6.98 1 39.62 193 ALA A CA 1
ATOM 1444 C C . ALA A 1 193 ? 30.891 -11.469 -8.055 1 39.62 193 ALA A C 1
ATOM 1446 O O . ALA A 1 193 ? 31.562 -12.461 -7.762 1 39.62 193 ALA A O 1
ATOM 1447 N N . SER A 1 194 ? 30.391 -11.883 -9.109 1 35.41 194 SER A N 1
ATOM 1448 C CA . SER A 1 194 ? 31.25 -12.617 -10.031 1 35.41 194 SER A CA 1
ATOM 1449 C C . SER A 1 194 ? 32.625 -11.938 -10.18 1 35.41 194 SER A C 1
ATOM 1451 O O . SER A 1 194 ? 32.719 -10.719 -10.055 1 35.41 194 SER A O 1
ATOM 1453 N N . ALA A 1 195 ? 33.656 -12.844 -10.273 1 36.12 195 ALA A N 1
ATOM 1454 C CA . ALA A 1 195 ? 35.094 -12.664 -10.219 1 36.12 195 ALA A CA 1
ATOM 1455 C C . ALA A 1 195 ? 35.531 -11.492 -11.086 1 36.12 195 ALA A C 1
ATOM 1457 O O . ALA A 1 195 ? 36.594 -10.898 -10.859 1 36.12 195 ALA A O 1
ATOM 1458 N N . ASN A 1 196 ? 35.281 -11.469 -12.375 1 36.44 196 ASN A N 1
ATOM 1459 C CA . ASN A 1 196 ? 36.094 -10.594 -13.211 1 36.44 196 ASN A CA 1
ATOM 1460 C C . ASN A 1 196 ? 35.5 -9.18 -13.273 1 36.44 196 ASN A C 1
ATOM 1462 O O . ASN A 1 196 ? 34.594 -8.906 -14.078 1 36.44 196 ASN A O 1
ATOM 1466 N N . GLU A 1 197 ? 35.531 -8.523 -12.336 1 40.78 197 GLU A N 1
ATOM 1467 C CA . GLU A 1 197 ? 35.156 -7.117 -12.172 1 40.78 197 GLU A CA 1
ATOM 1468 C C . GLU A 1 197 ? 35.5 -6.312 -13.43 1 40.78 197 GLU A C 1
ATOM 1470 O O . GLU A 1 197 ? 34.875 -5.297 -13.703 1 40.78 197 GLU A O 1
ATOM 1475 N N . GLU A 1 198 ? 36.656 -6.543 -14.008 1 40.06 198 GLU A N 1
ATOM 1476 C CA . GLU A 1 198 ? 37.219 -5.758 -15.102 1 40.06 198 GLU A CA 1
ATOM 1477 C C . GLU A 1 198 ? 36.375 -5.891 -16.359 1 40.06 198 GLU A C 1
ATOM 1479 O O . GLU A 1 198 ? 36.188 -4.922 -17.109 1 40.06 198 GLU A O 1
ATOM 1484 N N . ALA A 1 199 ? 36.062 -7.172 -16.859 1 38.16 199 ALA A N 1
ATOM 1485 C CA . ALA A 1 199 ? 35.375 -7.312 -18.141 1 38.16 199 ALA A CA 1
ATOM 1486 C C . ALA A 1 199 ? 33.938 -6.816 -18.016 1 38.16 199 ALA A C 1
ATOM 1488 O O . ALA A 1 199 ? 33.25 -6.645 -19.016 1 38.16 199 ALA A O 1
ATOM 1489 N N . LYS A 1 200 ? 33.438 -6.516 -16.844 1 46.19 200 LYS A N 1
ATOM 1490 C CA . LYS A 1 200 ? 32.031 -6.324 -16.578 1 46.19 200 LYS A CA 1
ATOM 1491 C C . LYS A 1 200 ? 31.625 -4.855 -16.719 1 46.19 200 LYS A C 1
ATOM 1493 O O . LYS A 1 200 ? 30.453 -4.539 -16.875 1 46.19 200 LYS A O 1
ATOM 1498 N N . ASN A 1 201 ? 32.531 -3.984 -16.422 1 47.69 201 ASN A N 1
ATOM 1499 C CA . ASN A 1 201 ? 32.188 -2.574 -16.562 1 47.69 201 ASN A CA 1
ATOM 1500 C C . ASN A 1 201 ? 31.953 -2.205 -18.031 1 47.69 201 ASN A C 1
ATOM 1502 O O . ASN A 1 201 ? 31.422 -1.136 -18.328 1 47.69 201 ASN A O 1
ATOM 1506 N N . LYS A 1 202 ? 32.438 -3.084 -18.922 1 47.97 202 LYS A N 1
ATOM 1507 C CA . LYS A 1 202 ? 32.375 -2.699 -20.328 1 47.97 202 LYS A CA 1
ATOM 1508 C C . LYS A 1 202 ? 31.156 -3.33 -21 1 47.97 202 LYS A C 1
ATOM 1510 O O . LYS A 1 202 ? 30.922 -3.111 -22.188 1 47.97 202 LYS A O 1
ATOM 1515 N N . ALA A 1 203 ? 30.531 -4.297 -20.344 1 52.44 203 ALA A N 1
ATOM 1516 C CA . ALA A 1 203 ? 29.406 -4.945 -21.031 1 52.44 203 ALA A CA 1
ATOM 1517 C C . ALA A 1 203 ? 28.172 -4.055 -21.031 1 52.44 203 ALA A C 1
ATOM 1519 O O . ALA A 1 203 ? 27.859 -3.412 -20.016 1 52.44 203 ALA A O 1
ATOM 1520 N N . GLY A 1 204 ? 27.688 -3.578 -22.203 1 64.38 204 GLY A N 1
ATOM 1521 C CA . GLY A 1 204 ? 26.453 -2.83 -22.406 1 64.38 204 GLY A CA 1
ATOM 1522 C C . GLY A 1 204 ? 25.266 -3.422 -21.672 1 64.38 204 GLY A C 1
ATOM 1523 O O . GLY A 1 204 ? 25.438 -4.219 -20.734 1 64.38 204 GLY A O 1
ATOM 1524 N N . ARG A 1 205 ? 24.109 -3.088 -21.891 1 78.12 205 ARG A N 1
ATOM 1525 C CA . ARG A 1 205 ? 22.891 -3.6 -21.281 1 78.12 205 ARG A CA 1
ATOM 1526 C C . ARG A 1 205 ? 22.719 -5.086 -21.578 1 78.12 205 ARG A C 1
ATOM 1528 O O . ARG A 1 205 ? 23.047 -5.555 -22.672 1 78.12 205 ARG A O 1
ATOM 1535 N N . ILE A 1 206 ? 22.312 -5.926 -20.594 1 79.25 206 ILE A N 1
ATOM 1536 C CA . ILE A 1 206 ? 22.141 -7.367 -20.719 1 79.25 206 ILE A CA 1
ATOM 1537 C C . ILE A 1 206 ? 20.703 -7.695 -21.078 1 79.25 206 ILE A C 1
ATOM 1539 O O . ILE A 1 206 ? 19.781 -7.422 -20.297 1 79.25 206 ILE A O 1
ATOM 1543 N N . PRO A 1 207 ? 20.531 -8.305 -22.266 1 84.94 207 PRO A N 1
ATOM 1544 C CA . PRO A 1 207 ? 19.172 -8.711 -22.609 1 84.94 207 PRO A CA 1
ATOM 1545 C C . PRO A 1 207 ? 18.672 -9.859 -21.75 1 84.94 207 PRO A C 1
ATOM 1547 O O . PRO A 1 207 ? 19.438 -10.758 -21.391 1 84.94 207 PRO A O 1
ATOM 1550 N N . PHE A 1 208 ? 17.375 -9.805 -21.391 1 88.12 208 PHE A N 1
ATOM 1551 C CA . PHE A 1 208 ? 16.812 -10.883 -20.594 1 88.12 208 PHE A CA 1
ATOM 1552 C C . PHE A 1 208 ? 15.414 -11.258 -21.078 1 88.12 208 PHE A C 1
ATOM 1554 O O . PHE A 1 208 ? 14.805 -10.516 -21.859 1 88.12 208 PHE A O 1
ATOM 1561 N N . PHE A 1 209 ? 15.031 -12.484 -20.781 1 90.62 209 PHE A N 1
ATOM 1562 C CA . PHE A 1 209 ? 13.703 -13.055 -20.984 1 90.62 209 PHE A CA 1
ATOM 1563 C C . PHE A 1 209 ? 13.07 -13.461 -19.656 1 90.62 209 PHE A C 1
ATOM 1565 O O . PHE A 1 209 ? 13.75 -14.008 -18.797 1 90.62 209 PHE A O 1
ATOM 1572 N N . ALA A 1 210 ? 11.836 -13.062 -19.469 1 93.19 210 ALA A N 1
ATOM 1573 C CA . ALA A 1 210 ? 11.078 -13.516 -18.297 1 93.19 210 ALA A CA 1
ATOM 1574 C C . ALA A 1 210 ? 9.656 -13.922 -18.703 1 93.19 210 ALA A C 1
ATOM 1576 O O . ALA A 1 210 ? 9.039 -13.281 -19.547 1 93.19 210 ALA A O 1
ATOM 1577 N N . ALA A 1 211 ? 9.18 -15 -18.188 1 96.62 211 ALA A N 1
ATOM 1578 C CA . ALA A 1 211 ? 7.809 -15.453 -18.391 1 96.62 211 ALA A CA 1
ATOM 1579 C C . ALA A 1 211 ? 7.207 -15.961 -17.078 1 96.62 211 ALA A C 1
ATOM 1581 O O . ALA A 1 211 ? 7.918 -16.516 -16.234 1 96.62 211 ALA A O 1
ATOM 1582 N N . GLY A 1 212 ? 5.906 -15.742 -16.938 1 97.62 212 GLY A N 1
ATOM 1583 C CA . GLY A 1 212 ? 5.305 -16.219 -15.695 1 97.62 212 GLY A CA 1
ATOM 1584 C C . GLY A 1 212 ? 3.789 -16.203 -15.727 1 97.62 212 GLY A C 1
ATOM 1585 O O . GLY A 1 212 ? 3.186 -15.562 -16.594 1 97.62 212 GLY A O 1
ATOM 1586 N N . VAL A 1 213 ? 3.23 -16.984 -14.898 1 98.56 213 VAL A N 1
ATOM 1587 C CA . VAL A 1 213 ? 1.81 -16.953 -14.57 1 98.56 213 VAL A CA 1
ATOM 1588 C C . VAL A 1 213 ? 1.622 -16.531 -13.117 1 98.56 213 VAL A C 1
ATOM 1590 O O . VAL A 1 213 ? 2.396 -16.938 -12.242 1 98.56 213 VAL A O 1
ATOM 1593 N N . SER A 1 214 ? 0.75 -15.625 -12.844 1 98.12 214 SER A N 1
ATOM 1594 C CA . SER A 1 214 ? 0.455 -15.125 -11.508 1 98.12 214 SER A CA 1
ATOM 1595 C C . SER A 1 214 ? -1.049 -15.047 -11.266 1 98.12 214 SER A C 1
ATOM 1597 O O . SER A 1 214 ? -1.814 -14.719 -12.172 1 98.12 214 SER A O 1
ATOM 1599 N N . SER A 1 215 ? -1.39 -15.398 -10.047 1 98.62 215 SER A N 1
ATOM 1600 C CA . SER A 1 215 ? -2.816 -15.422 -9.742 1 98.62 215 SER A CA 1
ATOM 1601 C C . SER A 1 215 ? -3.072 -15.07 -8.281 1 98.62 215 SER A C 1
ATOM 1603 O O . SER A 1 215 ? -2.295 -15.445 -7.398 1 98.62 215 SER A O 1
ATOM 1605 N N . VAL A 1 216 ? -4.117 -14.344 -8.039 1 98.75 216 VAL A N 1
ATOM 1606 C CA . VAL A 1 216 ? -4.742 -14.164 -6.73 1 98.75 216 VAL A CA 1
ATOM 1607 C C . VAL A 1 216 ? -6.258 -14.297 -6.859 1 98.75 216 VAL A C 1
ATOM 1609 O O . VAL A 1 216 ? -6.859 -13.742 -7.785 1 98.75 216 VAL A O 1
ATOM 1612 N N . MET A 1 217 ? -6.875 -15.016 -5.965 1 98.88 217 MET A N 1
ATOM 1613 C CA . MET A 1 217 ? -8.32 -15.211 -5.996 1 98.88 217 MET A CA 1
ATOM 1614 C C . MET A 1 217 ? -8.938 -14.922 -4.629 1 98.88 217 MET A C 1
ATOM 1616 O O . MET A 1 217 ? -8.617 -15.594 -3.646 1 98.88 217 MET A O 1
ATOM 1620 N N . HIS A 1 218 ? -9.805 -13.93 -4.59 1 98.88 218 HIS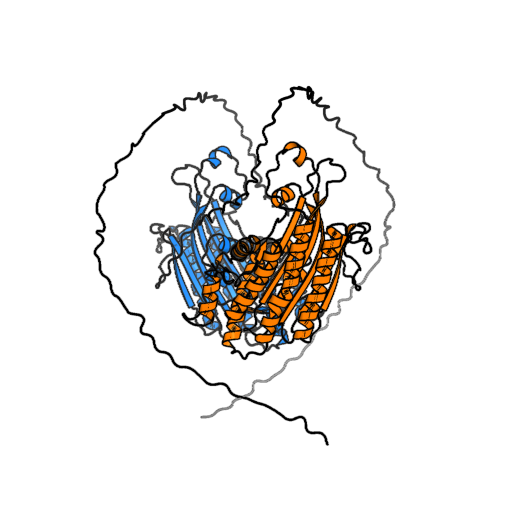 A N 1
ATOM 1621 C CA . HIS A 1 218 ? -10.469 -13.492 -3.369 1 98.88 218 HIS A CA 1
ATOM 1622 C C . HIS A 1 218 ? -11.938 -13.906 -3.361 1 98.88 218 HIS A C 1
ATOM 1624 O O . HIS A 1 218 ? -12.766 -13.289 -4.031 1 98.88 218 HIS A O 1
ATOM 1630 N N . PRO A 1 219 ? -12.336 -14.852 -2.557 1 98.88 219 PRO A N 1
ATOM 1631 C CA . PRO A 1 219 ? -13.734 -15.266 -2.492 1 98.88 219 PRO A CA 1
ATOM 1632 C C . PRO A 1 219 ? -14.625 -14.227 -1.806 1 98.88 219 PRO A C 1
ATOM 1634 O O . PRO A 1 219 ? -14.133 -13.406 -1.029 1 98.88 219 PRO A O 1
ATOM 1637 N N . LYS A 1 220 ? -15.859 -14.305 -2.068 1 98.5 220 LYS A N 1
ATOM 1638 C CA . LYS A 1 220 ? -16.859 -13.477 -1.412 1 98.5 220 LYS A CA 1
ATOM 1639 C C . LYS A 1 220 ? -17.078 -13.906 0.037 1 98.5 220 LYS A C 1
ATOM 1641 O O . LYS A 1 220 ? -17.125 -13.07 0.939 1 98.5 220 LYS A O 1
ATOM 1646 N N . ASN A 1 221 ? -17.25 -15.188 0.217 1 98.81 221 ASN A N 1
ATOM 1647 C CA . ASN A 1 221 ? -17.547 -15.742 1.532 1 98.81 221 ASN A CA 1
ATOM 1648 C C . ASN A 1 221 ? -16.312 -15.734 2.43 1 98.81 221 ASN A C 1
ATOM 1650 O O . ASN A 1 221 ? -15.266 -16.281 2.066 1 98.81 221 ASN A O 1
ATOM 1654 N N . PRO A 1 222 ? -16.359 -15.133 3.627 1 98.81 222 PRO A N 1
ATOM 1655 C CA . PRO A 1 222 ? -15.188 -15.07 4.508 1 98.81 222 PRO A CA 1
ATOM 1656 C C . PRO A 1 222 ? -14.703 -16.453 4.953 1 98.81 222 PRO A C 1
ATOM 1658 O O . PRO A 1 222 ? -13.594 -16.578 5.465 1 98.81 222 PRO A O 1
ATOM 1661 N N . MET A 1 223 ? -15.516 -17.453 4.738 1 98.94 223 MET A N 1
ATOM 1662 C CA . MET A 1 223 ? -15.133 -18.797 5.156 1 98.94 223 MET A CA 1
ATOM 1663 C C . MET A 1 223 ? -14.25 -19.469 4.105 1 98.94 223 MET A C 1
ATOM 1665 O O . MET A 1 223 ? -13.594 -20.469 4.387 1 98.94 223 MET A O 1
ATOM 1669 N N . ALA A 1 224 ? -14.32 -19 2.891 1 98.94 224 ALA A N 1
ATOM 1670 C CA . ALA A 1 224 ? -13.5 -19.531 1.809 1 98.94 224 ALA A CA 1
ATOM 1671 C C . ALA A 1 224 ? -12.164 -18.797 1.722 1 98.94 224 ALA A C 1
ATOM 1673 O O . ALA A 1 224 ? -12.125 -17.562 1.7 1 98.94 224 ALA A O 1
ATOM 1674 N N . PRO A 1 225 ? -11.07 -19.484 1.638 1 98.88 225 PRO A N 1
ATOM 1675 C CA . PRO A 1 225 ? -9.75 -18.844 1.707 1 98.88 225 PRO A CA 1
ATOM 1676 C C . PRO A 1 225 ? -9.336 -18.203 0.384 1 98.88 225 PRO A C 1
ATOM 1678 O O . PRO A 1 225 ? -9.742 -18.672 -0.685 1 98.88 225 PRO A O 1
ATOM 1681 N N . THR A 1 226 ? -8.57 -17.125 0.446 1 98.94 226 THR A N 1
ATOM 1682 C CA . THR A 1 226 ? -7.844 -16.562 -0.686 1 98.94 226 THR A CA 1
ATOM 1683 C C . THR A 1 226 ? -6.637 -17.422 -1.046 1 98.94 226 THR A C 1
ATOM 1685 O O . THR A 1 226 ? -5.992 -17.984 -0.166 1 98.94 226 THR A O 1
ATOM 1688 N N . VAL A 1 227 ? -6.324 -17.516 -2.328 1 98.94 227 VAL A N 1
ATOM 1689 C CA . VAL A 1 227 ? -5.125 -18.219 -2.766 1 98.94 227 VAL A CA 1
ATOM 1690 C C . VAL A 1 227 ? -4.293 -17.312 -3.676 1 98.94 227 VAL A C 1
ATOM 1692 O O . VAL A 1 227 ? -4.836 -16.438 -4.355 1 98.94 227 VAL A O 1
ATOM 1695 N N . HIS A 1 228 ? -3.006 -17.469 -3.605 1 98.81 228 HIS A N 1
ATOM 1696 C CA . HIS A 1 228 ? -2.037 -16.844 -4.5 1 98.81 228 HIS A CA 1
ATOM 1697 C C . HIS A 1 228 ? -1.077 -17.875 -5.078 1 98.81 228 HIS A C 1
ATOM 1699 O O . HIS A 1 228 ? -0.642 -18.797 -4.375 1 98.81 228 HIS A O 1
ATOM 1705 N N . PHE A 1 229 ? -0.746 -17.797 -6.32 1 98.75 229 PHE A N 1
ATOM 1706 C CA . PHE A 1 229 ? 0.381 -18.547 -6.855 1 98.75 229 PHE A CA 1
ATOM 1707 C C . PHE A 1 229 ? 1.084 -17.766 -7.957 1 98.75 229 PHE A C 1
ATOM 1709 O O . PHE A 1 229 ? 0.47 -16.922 -8.609 1 98.75 229 PHE A O 1
ATOM 1716 N N . ASN A 1 230 ? 2.27 -17.969 -8.102 1 98.06 230 ASN A N 1
ATOM 1717 C CA . ASN A 1 230 ? 3.152 -17.422 -9.125 1 98.06 230 ASN A CA 1
ATOM 1718 C C . ASN A 1 230 ? 4.227 -18.438 -9.539 1 98.06 230 ASN A C 1
ATOM 1720 O O . ASN A 1 230 ? 4.863 -19.047 -8.688 1 98.06 230 ASN A O 1
ATOM 1724 N N . TYR A 1 231 ? 4.402 -18.672 -10.773 1 98.69 231 TYR A N 1
ATOM 1725 C CA . TYR A 1 231 ? 5.492 -19.469 -11.328 1 98.69 231 TYR A CA 1
ATOM 1726 C C . TYR A 1 231 ? 6.164 -18.734 -12.492 1 98.69 231 TYR A C 1
ATOM 1728 O O . TYR A 1 231 ? 5.488 -18.234 -13.391 1 98.69 231 TYR A O 1
ATOM 1736 N N . ARG A 1 232 ? 7.445 -18.672 -12.469 1 97.81 232 ARG A N 1
ATOM 1737 C CA . ARG A 1 232 ? 8.148 -17.828 -13.43 1 97.81 232 ARG A CA 1
ATOM 1738 C C . ARG A 1 232 ? 9.477 -18.453 -13.844 1 97.81 232 ARG A C 1
ATOM 1740 O O . ARG A 1 232 ? 10.031 -19.297 -13.117 1 97.81 232 ARG A O 1
ATOM 1747 N N . TYR A 1 233 ? 9.969 -18.125 -15.031 1 97.19 233 TYR A N 1
ATOM 1748 C CA . TYR A 1 233 ? 11.25 -18.484 -15.625 1 97.19 233 TYR A CA 1
ATOM 1749 C C . TYR A 1 233 ? 11.984 -17.234 -16.109 1 97.19 233 TYR A C 1
ATOM 1751 O O . TYR A 1 233 ? 11.375 -16.344 -16.719 1 97.19 233 TYR A O 1
ATOM 1759 N N . PHE A 1 234 ? 13.211 -17.094 -15.742 1 93.25 234 PHE A N 1
ATOM 1760 C CA . PHE A 1 234 ? 14.07 -15.984 -16.125 1 93.25 234 PHE A CA 1
ATOM 1761 C C . PHE A 1 234 ? 15.336 -16.484 -16.812 1 93.25 234 PHE A C 1
ATOM 1763 O O . PHE A 1 234 ? 15.922 -17.484 -16.406 1 93.25 234 PHE A O 1
ATOM 1770 N N . GLU A 1 235 ? 15.766 -15.773 -17.875 1 91.56 235 GLU A N 1
ATOM 1771 C CA . GLU A 1 235 ? 16.969 -16.125 -18.625 1 91.56 235 GLU A CA 1
ATOM 1772 C C . GLU A 1 235 ? 17.625 -14.883 -19.219 1 91.56 235 GLU A C 1
ATOM 1774 O O . GLU A 1 235 ? 16.938 -13.984 -19.719 1 91.56 235 GLU A O 1
ATOM 1779 N N . THR A 1 236 ? 18.938 -14.828 -19.094 1 86.44 236 THR A N 1
ATOM 1780 C CA . THR A 1 236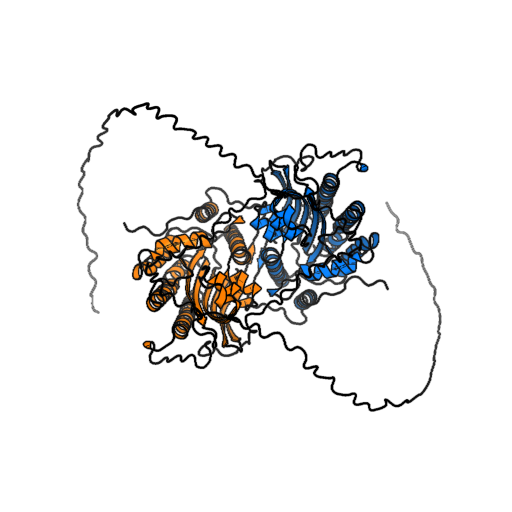 ? 19.672 -13.75 -19.75 1 86.44 236 THR A CA 1
ATOM 1781 C C . THR A 1 236 ? 20.312 -14.25 -21.047 1 86.44 236 THR A C 1
ATOM 1783 O O . THR A 1 236 ? 20.609 -15.438 -21.188 1 86.44 236 THR A O 1
ATOM 1786 N N . ASP A 1 237 ? 20.344 -13.273 -21.953 1 79.44 237 ASP A N 1
ATOM 1787 C CA . ASP A 1 237 ? 21.047 -13.547 -23.203 1 79.44 237 ASP A CA 1
ATOM 1788 C C . ASP A 1 237 ? 22.422 -12.883 -23.219 1 79.44 237 ASP A C 1
ATOM 1790 O O . ASP A 1 237 ? 22.656 -11.914 -22.484 1 79.44 237 ASP A O 1
ATOM 1794 N N . SER A 1 238 ? 23.438 -13.633 -23.766 1 66.81 238 SER A N 1
ATOM 1795 C CA . SER A 1 238 ? 24.734 -12.984 -23.922 1 66.81 238 SER A CA 1
ATOM 1796 C C . SER A 1 238 ? 24.641 -11.789 -24.859 1 66.81 238 SER A C 1
ATOM 1798 O O . SER A 1 238 ? 24 -11.859 -25.906 1 66.81 238 SER A O 1
ATOM 1800 N N . PRO A 1 239 ? 25.188 -10.711 -24.375 1 57.84 239 PRO A N 1
ATOM 1801 C CA . PRO A 1 239 ? 25.188 -9.602 -25.328 1 57.84 239 PRO A CA 1
ATOM 1802 C C . PRO A 1 239 ? 25.859 -9.984 -26.656 1 57.84 239 PRO A C 1
ATOM 1804 O O . PRO A 1 239 ? 26.75 -10.836 -26.688 1 57.84 239 PRO A O 1
ATOM 1807 N N . GLN A 1 240 ? 25.156 -9.859 -27.859 1 53.47 240 GLN A N 1
ATOM 1808 C CA . GLN A 1 240 ? 25.641 -10.273 -29.156 1 53.47 240 GLN A CA 1
ATOM 1809 C C . GLN A 1 240 ? 27.172 -10.234 -29.219 1 53.47 240 GLN A C 1
ATOM 1811 O O . GLN A 1 240 ? 27.797 -11.125 -29.797 1 53.47 240 GLN A O 1
ATOM 1816 N N . ASP A 1 241 ? 27.797 -9.164 -28.891 1 49.59 241 ASP A N 1
ATOM 1817 C CA . ASP A 1 241 ? 29.203 -8.945 -29.234 1 49.59 241 ASP A CA 1
ATOM 1818 C C . ASP A 1 241 ? 30.109 -9.273 -28.047 1 49.59 241 ASP A C 1
ATOM 1820 O O . ASP A 1 241 ? 31.281 -8.898 -28.031 1 49.59 241 ASP A O 1
ATOM 1824 N N . VAL A 1 242 ? 29.516 -9.789 -27.016 1 51 242 VAL A N 1
ATOM 1825 C CA . VAL A 1 242 ? 30.5 -10.086 -25.984 1 51 242 VAL A CA 1
ATOM 1826 C C . VAL A 1 242 ? 30.578 -11.594 -25.766 1 51 242 VAL A C 1
ATOM 1828 O O . VAL A 1 242 ? 29.641 -12.211 -25.25 1 51 242 VAL A O 1
ATOM 1831 N N . GLU A 1 243 ? 31.469 -12.273 -26.422 1 46.44 243 GLU A N 1
ATOM 1832 C CA . GLU A 1 243 ? 31.859 -13.664 -26.172 1 46.44 243 GLU A CA 1
ATOM 1833 C C . GLU A 1 243 ? 32.125 -13.914 -24.688 1 46.44 243 GLU A C 1
ATOM 1835 O O . GLU A 1 243 ? 32.844 -13.156 -24.047 1 46.44 243 GLU A O 1
ATOM 1840 N N . GLY A 1 244 ? 31.375 -14.898 -23.953 1 48.28 244 GLY A N 1
ATOM 1841 C CA . GLY A 1 244 ? 31.578 -15.328 -22.578 1 48.28 244 GLY A CA 1
ATOM 1842 C C . GLY A 1 244 ? 30.562 -14.727 -21.625 1 48.28 244 GLY A C 1
ATOM 1843 O O . GLY A 1 244 ? 30.766 -14.773 -20.406 1 48.28 244 GLY A O 1
ATOM 1844 N N . ALA A 1 245 ? 29.797 -13.859 -22.125 1 51.91 245 ALA A N 1
ATOM 1845 C CA . ALA A 1 245 ? 28.922 -13.25 -21.141 1 51.91 245 ALA A CA 1
ATOM 1846 C C . ALA A 1 245 ? 28.078 -14.305 -20.422 1 51.91 245 ALA A C 1
ATOM 1848 O O . ALA A 1 245 ? 27.516 -15.195 -21.062 1 51.91 245 ALA A O 1
ATOM 1849 N N . PRO A 1 246 ? 28.25 -14.367 -19.094 1 56.16 246 PRO A N 1
ATOM 1850 C CA . PRO A 1 246 ? 27.578 -15.406 -18.312 1 56.16 246 PRO A CA 1
ATOM 1851 C C . PRO A 1 246 ? 26.078 -15.445 -18.531 1 56.16 246 PRO A C 1
ATOM 1853 O O . PRO A 1 246 ? 25.438 -14.398 -18.625 1 56.16 246 PRO A O 1
ATOM 1856 N N . ARG A 1 247 ? 25.578 -16.578 -19.203 1 74.69 247 ARG A N 1
ATOM 1857 C CA . ARG A 1 247 ? 24.141 -16.875 -19.281 1 74.69 247 ARG A CA 1
ATOM 1858 C C . ARG A 1 247 ? 23.609 -17.359 -17.953 1 74.69 247 ARG A C 1
ATOM 1860 O O . ARG A 1 247 ? 24.219 -18.203 -17.297 1 74.69 247 ARG A O 1
ATOM 1867 N N . ALA A 1 248 ? 22.703 -16.578 -17.406 1 84.38 248 ALA A N 1
ATOM 1868 C CA . ALA A 1 248 ? 22.047 -16.969 -16.156 1 84.38 248 ALA A CA 1
ATOM 1869 C C . ALA A 1 248 ? 20.594 -17.328 -16.406 1 84.38 248 ALA A C 1
ATOM 1871 O O . ALA A 1 248 ? 19.969 -16.828 -17.344 1 84.38 248 ALA A O 1
ATOM 1872 N N . TRP A 1 249 ? 20.188 -18.406 -15.789 1 92.38 249 TRP A N 1
ATOM 1873 C CA . TRP A 1 249 ? 18.766 -18.766 -15.797 1 92.38 249 TRP A CA 1
ATOM 1874 C C . TRP A 1 249 ? 18.328 -19.25 -14.422 1 92.38 249 TRP A C 1
ATOM 1876 O O . TRP A 1 249 ? 19.141 -19.781 -13.648 1 92.38 249 TRP A O 1
ATOM 1886 N N . TRP A 1 250 ? 17.078 -19.047 -14.062 1 94.94 250 TRP A N 1
ATOM 1887 C CA . TRP A 1 250 ? 16.516 -19.641 -12.852 1 94.94 250 TRP A CA 1
ATOM 1888 C C . TRP A 1 250 ? 14.992 -19.719 -12.938 1 94.94 250 TRP A C 1
ATOM 1890 O O . TRP A 1 250 ? 14.383 -19.062 -13.789 1 94.94 250 TRP A O 1
ATOM 1900 N N . PHE A 1 251 ? 14.461 -20.609 -12.156 1 97.62 251 PHE A N 1
ATOM 1901 C CA . PHE A 1 251 ? 13.016 -20.734 -11.961 1 97.62 251 PHE A CA 1
ATOM 1902 C C . PHE A 1 251 ? 12.602 -20.188 -10.609 1 97.62 251 PHE A C 1
ATOM 1904 O O . PHE A 1 251 ? 13.383 -20.203 -9.656 1 97.62 251 PHE A O 1
ATOM 1911 N N . GLY A 1 252 ? 11.398 -19.656 -10.531 1 97.69 252 GLY A N 1
ATOM 1912 C CA . GLY A 1 252 ? 10.742 -19.266 -9.289 1 97.69 252 GLY A CA 1
ATOM 1913 C C . GLY A 1 252 ? 9.266 -19.625 -9.258 1 97.69 252 GLY A C 1
ATOM 1914 O O . GLY A 1 252 ? 8.656 -19.859 -10.305 1 97.69 252 GLY A O 1
ATOM 1915 N N . GLY A 1 253 ? 8.797 -19.672 -8.023 1 98.12 253 GLY A N 1
ATOM 1916 C CA . GLY A 1 253 ? 7.379 -19.969 -7.938 1 98.12 253 GLY A CA 1
ATOM 1917 C C . GLY A 1 253 ? 6.91 -20.234 -6.523 1 98.12 253 GLY A C 1
ATOM 1918 O O . GLY A 1 253 ? 7.688 -20.125 -5.574 1 98.12 253 GLY A O 1
ATOM 1919 N N . GLY A 1 254 ? 5.586 -20.5 -6.461 1 98.5 254 GLY A N 1
ATOM 1920 C CA . GLY A 1 254 ? 4.969 -20.828 -5.188 1 98.5 254 GLY A CA 1
ATOM 1921 C C . GLY A 1 254 ? 3.459 -20.688 -5.199 1 98.5 254 GLY A C 1
ATOM 1922 O O . GLY A 1 254 ? 2.8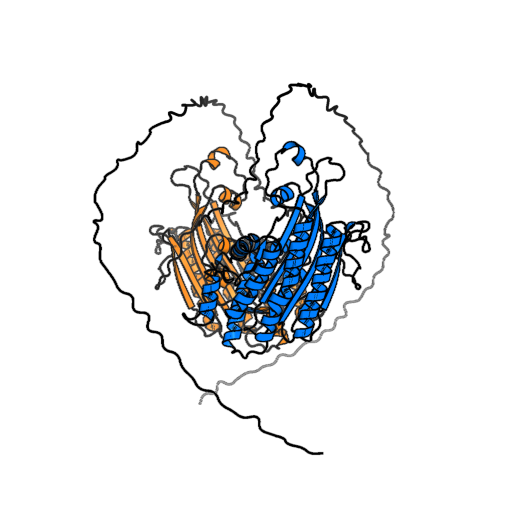89 -20.141 -6.145 1 98.5 254 GLY A O 1
ATOM 1923 N N . THR A 1 255 ? 2.865 -21.328 -4.277 1 98.88 255 THR A N 1
ATOM 1924 C CA . THR A 1 255 ? 1.438 -21.266 -3.986 1 98.88 255 THR A CA 1
ATOM 1925 C C . THR A 1 255 ? 1.2 -21.125 -2.486 1 98.88 255 THR A C 1
ATOM 1927 O O . THR A 1 255 ? 1.783 -21.844 -1.683 1 98.88 255 THR A O 1
ATOM 1930 N N . ASP A 1 256 ? 0.422 -20.141 -2.135 1 98.81 256 ASP A N 1
ATOM 1931 C CA . ASP A 1 256 ? 0.183 -19.938 -0.708 1 98.81 256 ASP A CA 1
ATOM 1932 C C . ASP A 1 256 ? -1.288 -19.641 -0.436 1 98.81 256 ASP A C 1
ATOM 1934 O O . ASP A 1 256 ? -2.012 -19.188 -1.33 1 98.81 256 ASP A O 1
ATOM 1938 N N . LEU A 1 257 ? -1.702 -19.938 0.777 1 98.88 257 LEU A N 1
ATOM 1939 C CA . LEU A 1 257 ? -3.096 -19.875 1.205 1 98.88 257 LEU A CA 1
ATOM 1940 C C . LEU A 1 257 ? -3.293 -18.766 2.24 1 98.88 257 LEU A C 1
ATOM 1942 O O . LEU A 1 257 ? -2.521 -18.672 3.197 1 98.88 257 LEU A O 1
ATOM 1946 N N . THR A 1 258 ? -4.344 -17.938 2.045 1 98.88 258 THR A N 1
ATOM 1947 C CA . THR A 1 258 ? -4.645 -16.844 2.961 1 98.88 258 THR A CA 1
ATOM 1948 C C . THR A 1 258 ? -6.113 -16.875 3.375 1 98.88 258 THR A C 1
ATOM 1950 O O . THR A 1 258 ? -6.938 -16.141 2.82 1 98.88 258 THR A O 1
ATOM 1953 N N . PRO A 1 259 ? -6.48 -17.641 4.398 1 98.81 259 PRO A N 1
ATOM 1954 C CA . PRO A 1 259 ? -7.859 -17.672 4.891 1 98.81 259 PRO A CA 1
ATOM 1955 C C . PRO A 1 259 ? -8.172 -16.516 5.848 1 98.81 259 PRO A C 1
ATOM 1957 O O . PRO A 1 259 ? -7.258 -15.945 6.441 1 98.81 259 PRO A O 1
ATOM 1960 N N . SER A 1 260 ? -9.438 -16.172 5.961 1 98.75 260 SER A N 1
ATOM 1961 C CA . SER A 1 260 ? -9.891 -15.242 6.988 1 98.75 260 SER A CA 1
ATOM 1962 C C . SER A 1 260 ? -10.297 -15.977 8.266 1 98.75 260 SER A C 1
ATOM 1964 O O . SER A 1 260 ? -10.305 -15.391 9.344 1 98.75 260 SER A O 1
ATOM 1966 N N . TYR A 1 261 ? -10.664 -17.188 8.125 1 98.81 261 TYR A N 1
ATOM 1967 C CA . TYR A 1 261 ? -10.953 -18.062 9.258 1 98.81 261 TYR A CA 1
ATOM 1968 C C . TYR A 1 261 ? -10.203 -19.391 9.133 1 98.81 261 TYR A C 1
ATOM 1970 O O . TYR A 1 261 ? -9.984 -19.875 8.023 1 98.81 261 TYR A O 1
ATOM 1978 N N . LEU A 1 262 ? -9.891 -19.953 10.281 1 98.25 262 LEU A N 1
ATOM 1979 C CA . LEU A 1 262 ? -9.055 -21.141 10.32 1 98.25 262 LEU A CA 1
ATOM 1980 C C . LEU A 1 262 ? -9.906 -22.406 10.367 1 98.25 262 LEU A C 1
ATOM 1982 O O . LEU A 1 262 ? -10.617 -22.641 11.344 1 98.25 262 LEU A O 1
ATOM 1986 N N . PHE A 1 263 ? -9.898 -23.078 9.312 1 98.31 263 PHE A N 1
ATOM 1987 C CA . PHE A 1 263 ? -10.328 -24.484 9.266 1 98.31 263 PHE A CA 1
ATOM 1988 C C . PHE A 1 263 ? -9.125 -25.406 9.102 1 98.31 263 PHE A C 1
ATOM 1990 O O . PHE A 1 263 ? -8.586 -25.547 8 1 98.31 263 PHE A O 1
ATOM 1997 N N . GLU A 1 264 ? -8.727 -26.109 10.102 1 97.12 264 GLU A N 1
ATOM 1998 C CA . GLU A 1 264 ? -7.5 -26.891 10.109 1 97.12 264 GLU A CA 1
ATOM 1999 C C . GLU A 1 264 ? -7.508 -27.938 9.008 1 97.12 264 GLU A C 1
ATOM 2001 O O . GLU A 1 264 ? -6.48 -28.188 8.367 1 97.12 264 GLU A O 1
ATOM 2006 N N . GLU A 1 265 ? -8.602 -28.578 8.789 1 97.69 265 GLU A N 1
ATOM 2007 C CA . GLU A 1 265 ? -8.68 -29.609 7.758 1 97.69 265 GLU A CA 1
ATOM 2008 C C . GLU A 1 265 ? -8.359 -29.047 6.379 1 97.69 265 GLU A C 1
ATOM 2010 O O . GLU A 1 265 ? -7.762 -29.719 5.543 1 97.69 265 GLU A O 1
ATOM 2015 N N . ASP A 1 266 ? -8.781 -27.812 6.145 1 98.44 266 ASP A N 1
ATOM 2016 C CA . ASP A 1 266 ? -8.523 -27.172 4.859 1 98.44 266 ASP A CA 1
ATOM 2017 C C . ASP A 1 266 ? -7.043 -26.859 4.688 1 98.44 266 ASP A C 1
ATOM 2019 O O . ASP A 1 266 ? -6.461 -27.141 3.637 1 98.44 266 ASP A O 1
ATOM 2023 N N . VAL A 1 267 ? -6.414 -26.297 5.73 1 98.56 267 VAL A N 1
ATOM 2024 C CA . VAL A 1 267 ? -5.008 -25.922 5.672 1 98.56 267 VAL A CA 1
ATOM 2025 C C . VAL A 1 267 ? -4.141 -27.172 5.543 1 98.56 267 VAL A C 1
ATOM 2027 O O . VAL A 1 267 ? -3.188 -27.188 4.758 1 98.56 267 VAL A O 1
ATOM 2030 N N . LYS A 1 268 ? -4.484 -28.203 6.254 1 98.12 268 LYS A N 1
ATOM 2031 C CA . LYS A 1 268 ? -3.76 -29.469 6.164 1 98.12 268 LYS A CA 1
ATOM 2032 C C . LYS A 1 268 ? -3.857 -30.062 4.762 1 98.12 268 LYS A C 1
ATOM 2034 O O . LYS A 1 268 ? -2.859 -30.516 4.203 1 98.12 268 LYS A O 1
ATOM 2039 N N . HIS A 1 269 ? -5.078 -30.078 4.238 1 98.44 269 HIS A N 1
ATOM 2040 C CA . HIS A 1 269 ? -5.254 -30.562 2.877 1 98.44 269 HIS A CA 1
ATOM 2041 C C . HIS A 1 269 ? -4.379 -29.797 1.895 1 98.44 269 HIS A C 1
ATOM 2043 O O . HIS A 1 269 ? -3.662 -30.406 1.094 1 98.44 269 HIS A O 1
ATOM 2049 N N . PHE A 1 270 ? -4.422 -28.5 1.956 1 98.75 270 PHE A N 1
ATOM 2050 C CA . PHE A 1 270 ? -3.668 -27.625 1.065 1 98.75 270 PHE A CA 1
ATOM 2051 C C . PHE A 1 270 ? -2.18 -27.938 1.127 1 98.75 270 PHE A C 1
ATOM 2053 O O . PHE A 1 270 ? -1.547 -28.172 0.095 1 98.75 270 PHE A O 1
ATOM 2060 N N . HIS A 1 271 ? -1.643 -28 2.314 1 98.62 271 HIS A N 1
ATOM 2061 C CA . HIS A 1 271 ? -0.216 -28.234 2.5 1 98.62 271 HIS A CA 1
ATOM 2062 C C . HIS A 1 271 ? 0.155 -29.672 2.115 1 98.62 271 HIS A C 1
ATOM 2064 O O . HIS A 1 271 ? 1.253 -29.906 1.612 1 98.62 271 HIS A O 1
ATOM 2070 N N . GLN A 1 272 ? -0.724 -30.594 2.33 1 98.31 272 GLN A N 1
ATOM 2071 C CA . GLN A 1 272 ? -0.452 -31.984 1.94 1 98.31 272 GLN A CA 1
ATOM 2072 C C . GLN A 1 272 ? -0.316 -32.094 0.426 1 98.31 272 GLN A C 1
ATOM 2074 O O . GLN A 1 272 ? 0.562 -32.812 -0.065 1 98.31 272 GLN A O 1
ATOM 2079 N N . VAL A 1 273 ? -1.173 -31.453 -0.286 1 98.62 273 VAL A N 1
ATOM 2080 C CA . VAL A 1 273 ? -1.104 -31.484 -1.743 1 98.62 273 VAL A CA 1
ATOM 2081 C C . VAL A 1 273 ? 0.206 -30.859 -2.215 1 98.62 273 VAL A C 1
ATOM 2083 O O . VAL A 1 273 ? 0.861 -31.391 -3.119 1 98.62 273 VAL A O 1
ATOM 2086 N N . GLN A 1 274 ? 0.637 -29.703 -1.589 1 98.44 274 GLN A N 1
ATOM 2087 C CA . GLN A 1 274 ? 1.911 -29.078 -1.924 1 98.44 274 GLN A CA 1
ATOM 2088 C C . GLN A 1 274 ? 3.08 -30.016 -1.629 1 98.44 274 GLN A C 1
ATOM 2090 O O . GLN A 1 274 ? 4.008 -30.125 -2.434 1 98.44 274 GLN A O 1
ATOM 2095 N N . LYS A 1 275 ? 3.012 -30.672 -0.51 1 98.38 275 LYS A N 1
ATOM 2096 C CA . LYS A 1 275 ? 4.074 -31.594 -0.124 1 98.38 275 LYS A CA 1
ATOM 2097 C C . LYS A 1 275 ? 4.168 -32.75 -1.102 1 98.38 275 LYS A C 1
ATOM 2099 O O . LYS A 1 275 ? 5.266 -33.156 -1.481 1 98.38 275 LYS A O 1
ATOM 2104 N N . GLN A 1 276 ? 3.051 -33.344 -1.467 1 98.19 276 GLN A N 1
ATOM 2105 C CA . GLN A 1 276 ? 3.031 -34.469 -2.41 1 98.19 276 GLN A CA 1
ATOM 2106 C C . GLN A 1 276 ? 3.666 -34.062 -3.74 1 98.19 276 GLN A C 1
ATOM 2108 O O . GLN A 1 276 ? 4.43 -34.844 -4.324 1 98.19 276 GLN A O 1
ATOM 2113 N N . ALA A 1 277 ? 3.354 -32.844 -4.23 1 98.31 277 ALA A N 1
ATOM 2114 C CA . ALA A 1 277 ? 3.955 -32.344 -5.465 1 98.31 277 ALA A CA 1
ATOM 2115 C C . ALA A 1 277 ? 5.469 -32.219 -5.328 1 98.31 277 ALA A C 1
ATOM 2117 O O . ALA A 1 277 ? 6.215 -32.625 -6.227 1 98.31 277 ALA A O 1
ATOM 2118 N N . CYS A 1 278 ? 5.91 -31.703 -4.195 1 98.38 278 CYS A N 1
ATOM 2119 C CA . CYS A 1 278 ? 7.336 -31.531 -3.936 1 98.38 278 CYS A CA 1
ATOM 2120 C C . CYS A 1 278 ? 8.031 -32.875 -3.811 1 98.38 278 CYS A C 1
ATOM 2122 O O . CYS A 1 278 ? 9.094 -33.094 -4.395 1 98.38 278 CYS A O 1
ATOM 2124 N N . ASP A 1 279 ? 7.387 -33.844 -3.139 1 97.69 279 ASP A N 1
ATOM 2125 C CA . ASP A 1 279 ? 7.988 -35.125 -2.814 1 97.69 279 ASP A CA 1
ATOM 2126 C C . ASP A 1 279 ? 8.234 -35.969 -4.078 1 97.69 279 ASP A C 1
ATOM 2128 O O . ASP A 1 279 ? 9.125 -36.812 -4.105 1 97.69 279 ASP A O 1
ATOM 2132 N N . LYS A 1 280 ? 7.527 -35.75 -5.117 1 98 280 LYS A N 1
ATOM 2133 C CA . LYS A 1 280 ? 7.711 -36.469 -6.383 1 98 280 LYS A CA 1
ATOM 2134 C C . LYS A 1 280 ? 9.055 -36.125 -7.016 1 98 280 LYS A C 1
ATOM 2136 O O . LYS A 1 280 ? 9.539 -36.844 -7.887 1 98 280 LYS A O 1
ATOM 2141 N N . HIS A 1 281 ? 9.633 -35.031 -6.586 1 98 281 HIS A N 1
ATOM 2142 C CA . HIS A 1 281 ? 10.844 -34.562 -7.234 1 98 281 HIS A CA 1
ATOM 2143 C C . HIS A 1 281 ? 12.023 -34.531 -6.266 1 98 281 HIS A C 1
ATOM 2145 O O . HIS A 1 281 ? 13.125 -34.969 -6.621 1 98 281 HIS A O 1
ATOM 2151 N N . ASP A 1 282 ? 11.797 -34.062 -5.047 1 97.69 282 ASP A N 1
ATOM 2152 C CA . ASP A 1 282 ? 12.82 -33.969 -4.008 1 97.69 282 ASP A CA 1
ATOM 2153 C C . ASP A 1 282 ? 12.188 -33.875 -2.623 1 97.69 282 ASP A C 1
ATOM 2155 O O . ASP A 1 282 ? 11.445 -32.906 -2.354 1 97.69 282 ASP A O 1
ATOM 2159 N N . PRO A 1 283 ? 12.469 -34.781 -1.747 1 96.5 283 PRO A N 1
ATOM 2160 C CA . PRO A 1 283 ? 11.852 -34.75 -0.418 1 96.5 283 PRO A CA 1
ATOM 2161 C C . PRO A 1 283 ? 12.266 -33.531 0.399 1 96.5 283 PRO A C 1
ATOM 2163 O O . PRO A 1 283 ? 11.625 -33.219 1.396 1 96.5 283 PRO A O 1
ATOM 2166 N N . GLU A 1 284 ? 13.305 -32.812 -0.031 1 97.06 284 GLU A N 1
ATOM 2167 C CA . GLU A 1 284 ? 13.773 -31.656 0.71 1 97.06 284 GLU A CA 1
ATOM 2168 C C . GLU A 1 284 ? 13.055 -30.391 0.258 1 97.06 284 GLU A C 1
ATOM 2170 O O . GLU A 1 284 ? 13.148 -29.344 0.914 1 97.06 284 GLU A O 1
ATOM 2175 N N . PHE A 1 285 ? 12.336 -30.453 -0.805 1 98.06 285 PHE A N 1
ATOM 2176 C CA . PHE A 1 285 ? 11.727 -29.266 -1.391 1 98.06 285 PHE A CA 1
ATOM 2177 C C . PHE A 1 285 ? 10.648 -28.703 -0.474 1 98.06 285 PHE A C 1
ATOM 2179 O O . PHE A 1 285 ? 10.664 -27.516 -0.153 1 98.06 285 PHE A O 1
ATOM 2186 N N . TYR A 1 286 ? 9.797 -29.547 0.016 1 97.94 286 TYR A N 1
ATOM 2187 C CA . TYR A 1 286 ? 8.664 -29.031 0.773 1 97.94 286 TYR A CA 1
ATOM 2188 C C . TYR A 1 286 ? 9.133 -28.344 2.057 1 97.94 286 TYR A C 1
ATOM 2190 O O . TYR A 1 286 ? 8.781 -27.203 2.324 1 97.94 286 TYR A O 1
ATOM 2198 N N . PRO A 1 287 ? 9.984 -29.047 2.93 1 97.25 287 PRO A N 1
ATOM 2199 C CA . PRO A 1 287 ? 10.414 -28.344 4.145 1 97.25 287 PRO A CA 1
ATOM 2200 C C . PRO A 1 287 ? 11.133 -27.031 3.848 1 97.25 287 PRO A C 1
ATOM 2202 O O . PRO A 1 287 ? 10.906 -26.031 4.527 1 97.25 287 PRO A O 1
ATOM 2205 N N . LYS A 1 288 ? 11.914 -27.062 2.814 1 97.81 288 LYS A N 1
ATOM 2206 C CA . LYS A 1 288 ? 12.68 -25.875 2.445 1 97.81 288 LYS A CA 1
ATOM 2207 C C . LYS A 1 288 ? 11.758 -24.766 1.93 1 97.81 288 LYS A C 1
ATOM 2209 O O . LYS A 1 288 ? 11.852 -23.625 2.373 1 97.81 288 LYS A O 1
ATOM 2214 N N . PHE A 1 289 ? 10.945 -25.031 1.032 1 98.56 289 PHE A N 1
ATOM 2215 C CA . PHE A 1 289 ? 10.125 -24.031 0.356 1 98.56 289 PHE A CA 1
ATOM 2216 C C . PHE A 1 289 ? 8.977 -23.578 1.252 1 98.56 289 PHE A C 1
ATOM 2218 O O . PHE A 1 289 ? 8.523 -22.438 1.158 1 98.56 289 PHE A O 1
ATOM 2225 N N . LYS A 1 290 ? 8.5 -24.469 2.117 1 98.5 290 LYS A N 1
ATOM 2226 C CA . LYS A 1 290 ? 7.508 -24.094 3.111 1 98.5 290 LYS A CA 1
ATOM 2227 C C . LYS A 1 290 ? 8.055 -23.031 4.055 1 98.5 290 LYS A C 1
ATOM 2229 O O . LYS A 1 290 ? 7.402 -22.016 4.312 1 98.5 290 LYS A O 1
ATOM 2234 N N . LYS A 1 291 ? 9.234 -23.25 4.559 1 97.94 291 LYS A N 1
ATOM 2235 C CA . LYS A 1 291 ? 9.883 -22.281 5.43 1 97.94 291 LYS A CA 1
ATOM 2236 C C . LYS A 1 291 ? 10.109 -20.953 4.699 1 97.94 291 LYS A C 1
ATOM 2238 O O . LYS A 1 291 ? 9.875 -19.891 5.262 1 97.94 291 LYS A O 1
ATOM 2243 N N . TRP A 1 292 ? 10.539 -21.078 3.463 1 98.25 292 TRP A N 1
ATOM 2244 C CA . TRP A 1 292 ? 10.75 -19.875 2.658 1 98.25 292 TRP A CA 1
ATOM 2245 C C . TRP A 1 292 ? 9.453 -19.109 2.467 1 98.25 292 TRP A C 1
ATOM 2247 O O . TRP A 1 292 ? 9.438 -17.875 2.543 1 98.25 292 TRP A O 1
ATOM 2257 N N . CYS A 1 293 ? 8.445 -19.812 2.27 1 98.44 293 CYS A N 1
ATOM 2258 C CA . CYS A 1 293 ? 7.137 -19.188 2.111 1 98.44 293 CYS A CA 1
ATOM 2259 C C . CYS A 1 293 ? 6.734 -18.438 3.367 1 98.44 293 CYS A C 1
ATOM 2261 O O . CYS A 1 293 ? 6.289 -17.281 3.287 1 98.44 293 CYS A O 1
ATOM 2263 N N . ASP A 1 294 ? 6.91 -19.047 4.531 1 98 294 ASP A N 1
ATOM 2264 C CA . ASP A 1 294 ? 6.594 -18.391 5.797 1 98 294 ASP A CA 1
ATOM 2265 C C . ASP A 1 294 ? 7.395 -17.109 5.965 1 98 294 ASP A C 1
ATOM 2267 O O . ASP A 1 294 ? 6.855 -16.094 6.406 1 98 294 ASP A O 1
ATOM 2271 N N . ASP A 1 295 ? 8.555 -17.125 5.57 1 97.69 295 ASP A N 1
ATOM 2272 C CA . ASP A 1 295 ? 9.43 -15.969 5.746 1 97.69 295 ASP A CA 1
ATOM 2273 C C . ASP A 1 295 ? 9.109 -14.875 4.734 1 97.69 295 ASP A C 1
ATOM 2275 O O . ASP A 1 295 ? 9.109 -13.688 5.074 1 97.69 295 ASP A O 1
ATOM 2279 N N . TYR A 1 296 ? 8.875 -15.258 3.523 1 97.31 296 TYR A N 1
ATOM 2280 C CA . TYR A 1 296 ? 8.656 -14.297 2.447 1 97.31 296 TYR A CA 1
ATOM 2281 C C . TYR A 1 296 ? 7.402 -13.469 2.699 1 97.31 296 TYR A C 1
ATOM 2283 O O . TYR A 1 296 ? 7.391 -12.258 2.461 1 97.31 296 TYR A O 1
ATOM 2291 N N . PHE A 1 297 ? 6.383 -14.102 3.178 1 98.31 297 PHE A N 1
ATOM 2292 C CA . PHE A 1 297 ? 5.09 -13.43 3.234 1 98.31 297 PHE A CA 1
ATOM 2293 C C . PHE A 1 297 ? 4.863 -12.812 4.609 1 98.31 297 PHE A C 1
ATOM 2295 O O . PHE A 1 297 ? 3.723 -12.531 4.988 1 98.31 297 PHE A O 1
ATOM 2302 N N . LEU A 1 298 ? 5.898 -12.633 5.371 1 97.81 298 LEU A N 1
ATOM 2303 C CA . LEU A 1 298 ? 5.836 -11.883 6.621 1 97.81 298 LEU A CA 1
ATOM 2304 C C . LEU A 1 298 ? 5.539 -10.406 6.355 1 97.81 298 LEU A C 1
ATOM 2306 O O . LEU A 1 298 ? 6.203 -9.773 5.531 1 97.81 298 LEU A O 1
ATOM 2310 N N . ILE A 1 299 ? 4.488 -9.922 6.949 1 97.12 299 ILE A N 1
ATOM 2311 C CA . ILE A 1 299 ? 4.258 -8.477 7.016 1 97.12 299 ILE A CA 1
ATOM 2312 C C . ILE A 1 299 ? 5.07 -7.879 8.164 1 97.12 299 ILE A C 1
ATOM 2314 O O . ILE A 1 299 ? 4.598 -7.816 9.297 1 97.12 299 ILE A O 1
ATOM 2318 N N . LYS A 1 300 ? 6.145 -7.379 7.879 1 95.56 300 LYS A N 1
ATOM 2319 C CA . LYS A 1 300 ? 7.18 -7.078 8.859 1 95.56 300 LYS A CA 1
ATOM 2320 C C . LYS A 1 300 ? 6.676 -6.09 9.906 1 95.56 300 LYS A C 1
ATOM 2322 O O . LYS A 1 300 ? 6.871 -6.297 11.109 1 95.56 300 LYS A O 1
ATOM 2327 N N . HIS A 1 301 ? 5.973 -5.059 9.492 1 94.12 301 HIS A N 1
ATOM 2328 C CA . HIS A 1 301 ? 5.57 -4.031 10.453 1 94.12 301 HIS A CA 1
ATOM 2329 C C . HIS A 1 301 ? 4.41 -4.512 11.32 1 94.12 301 HIS A C 1
ATOM 2331 O O . HIS A 1 301 ? 4.109 -3.902 12.344 1 94.12 301 HIS A O 1
ATOM 2337 N N . ARG A 1 302 ? 3.76 -5.605 10.922 1 95.62 302 ARG A N 1
ATOM 2338 C CA . ARG A 1 302 ? 2.676 -6.176 11.719 1 95.62 302 ARG A CA 1
ATOM 2339 C C . ARG A 1 302 ? 3.172 -7.348 12.555 1 95.62 302 ARG A C 1
ATOM 2341 O O . ARG A 1 302 ? 2.514 -7.754 13.516 1 95.62 302 ARG A O 1
ATOM 2348 N N . GLY A 1 303 ? 4.277 -7.945 12.172 1 95.06 303 GLY A N 1
ATOM 2349 C CA . GLY A 1 303 ? 4.77 -9.141 12.844 1 95.06 303 GLY A CA 1
ATOM 2350 C C . GLY A 1 303 ? 3.896 -10.359 12.617 1 95.06 303 GLY A C 1
ATOM 2351 O O . GLY A 1 303 ? 3.793 -11.227 13.484 1 95.06 303 GLY A O 1
ATOM 2352 N N . GLU A 1 304 ? 3.113 -10.398 11.594 1 97.56 304 GLU A N 1
ATOM 2353 C CA . GLU A 1 304 ? 2.262 -11.523 11.219 1 97.56 304 GLU A CA 1
ATOM 2354 C C . GLU A 1 304 ? 2.426 -11.859 9.734 1 97.56 304 GLU A C 1
ATOM 2356 O O . GLU A 1 304 ? 2.705 -10.984 8.922 1 97.56 304 GLU A O 1
ATOM 2361 N N . ARG A 1 305 ? 2.338 -13.156 9.383 1 98.5 305 ARG A N 1
ATOM 2362 C CA . ARG A 1 305 ? 2.342 -13.531 7.977 1 98.5 305 ARG A CA 1
ATOM 2363 C C . ARG A 1 305 ? 1.019 -13.18 7.309 1 98.5 305 ARG A C 1
ATOM 2365 O O . ARG A 1 305 ? -0.017 -13.102 7.973 1 98.5 305 ARG A O 1
ATOM 2372 N N . ARG A 1 306 ? 1.031 -12.977 6.004 1 98.31 306 ARG A N 1
ATOM 2373 C CA . ARG A 1 306 ? -0.157 -12.656 5.223 1 98.31 306 ARG A CA 1
ATOM 2374 C C . ARG A 1 306 ? -1.2 -13.758 5.324 1 98.31 306 ARG A C 1
ATOM 2376 O O . ARG A 1 306 ? -2.402 -13.484 5.371 1 98.31 306 ARG A O 1
ATOM 2383 N N . GLY A 1 307 ? -0.766 -14.945 5.387 1 98.5 307 GLY A N 1
ATOM 2384 C CA . GLY A 1 307 ? -1.63 -16.109 5.469 1 98.5 307 GLY A CA 1
ATOM 2385 C C . GLY A 1 307 ? -0.991 -17.281 6.195 1 98.5 307 GLY A C 1
ATOM 2386 O O . GLY A 1 307 ? -0.245 -17.078 7.156 1 98.5 307 GLY A O 1
ATOM 2387 N N . LEU A 1 308 ? -1.427 -18.469 5.777 1 98.5 308 LEU A N 1
ATOM 2388 C CA . LEU A 1 308 ? -1.01 -19.672 6.504 1 98.5 308 LEU A CA 1
ATOM 2389 C C . LEU A 1 308 ? -0.014 -20.484 5.688 1 98.5 308 LEU A C 1
ATOM 2391 O O . LEU A 1 308 ? 0.048 -21.703 5.82 1 98.5 308 LEU A O 1
ATOM 2395 N N . GLY A 1 309 ? 0.591 -19.875 4.785 1 98.19 309 GLY A N 1
ATOM 2396 C CA . GLY A 1 309 ? 1.756 -20.422 4.117 1 98.19 309 GLY A CA 1
ATOM 2397 C C . GLY A 1 309 ? 1.401 -21.266 2.904 1 98.19 309 GLY A C 1
ATOM 2398 O O . GLY A 1 309 ? 0.294 -21.172 2.373 1 98.19 309 GLY A O 1
ATOM 2399 N N . GLY A 1 310 ? 2.291 -22.078 2.488 1 98.62 310 GLY A N 1
ATOM 2400 C CA . GLY A 1 310 ? 2.438 -22.906 1.296 1 98.62 310 GLY A CA 1
ATOM 2401 C C . GLY A 1 310 ? 3.885 -23.156 0.917 1 98.62 310 GLY A C 1
ATOM 2402 O O . GLY A 1 310 ? 4.695 -23.531 1.764 1 98.62 310 GLY A O 1
ATOM 2403 N N . ILE A 1 311 ? 4.191 -22.984 -0.336 1 98.81 311 ILE A N 1
ATOM 2404 C CA . ILE A 1 311 ? 5.578 -23.109 -0.768 1 98.81 311 ILE A CA 1
ATOM 2405 C C . ILE A 1 311 ? 5.984 -21.859 -1.54 1 98.81 311 ILE A C 1
ATOM 2407 O O . ILE A 1 311 ? 5.141 -21.188 -2.139 1 98.81 311 ILE A O 1
ATOM 2411 N N . PHE A 1 312 ? 7.199 -21.531 -1.472 1 98.56 312 PHE A N 1
ATOM 2412 C CA . PHE A 1 312 ? 7.805 -20.438 -2.211 1 98.56 312 PHE A CA 1
ATOM 2413 C C . PHE A 1 312 ? 9.266 -20.75 -2.537 1 98.56 312 PHE A C 1
ATOM 2415 O O . PHE A 1 312 ? 10.008 -21.234 -1.683 1 98.56 312 PHE A O 1
ATOM 2422 N N . PHE A 1 313 ? 9.695 -20.625 -3.762 1 98.12 313 PHE A N 1
ATOM 2423 C CA . PHE A 1 313 ? 11.094 -20.75 -4.152 1 98.12 313 PHE A CA 1
ATOM 2424 C C . PHE A 1 313 ? 11.461 -19.703 -5.203 1 98.12 313 PHE A C 1
ATOM 2426 O O . PHE A 1 313 ? 10.602 -19.25 -5.961 1 98.12 313 PHE A O 1
ATOM 2433 N N . ASP A 1 314 ? 12.57 -19.328 -5.191 1 95.38 314 ASP A N 1
ATOM 2434 C CA . ASP A 1 314 ? 13.172 -18.406 -6.148 1 95.38 314 ASP A CA 1
ATOM 2435 C C . ASP A 1 314 ? 14.617 -18.781 -6.453 1 95.38 314 ASP A C 1
ATOM 2437 O O . ASP A 1 314 ? 15.172 -19.672 -5.816 1 95.38 314 ASP A O 1
ATOM 2441 N N . ASP A 1 315 ? 15.117 -18.297 -7.598 1 91.81 315 ASP A N 1
ATOM 2442 C CA . ASP A 1 315 ? 16.5 -18.516 -7.988 1 91.81 315 ASP A CA 1
ATOM 2443 C C . ASP A 1 315 ? 16.828 -20 -8.047 1 91.81 315 ASP A C 1
ATOM 2445 O O . ASP A 1 315 ? 17.922 -20.422 -7.684 1 91.81 315 ASP A O 1
ATOM 2449 N N . LEU A 1 316 ? 15.898 -20.828 -8.312 1 95.88 316 LEU A N 1
ATOM 2450 C CA . LEU A 1 316 ? 16.125 -22.266 -8.383 1 95.88 316 LEU A CA 1
ATOM 2451 C C . LEU A 1 316 ? 16.812 -22.641 -9.695 1 95.88 316 LEU A C 1
ATOM 2453 O O . LEU A 1 316 ? 16.219 -22.531 -10.766 1 95.88 316 LEU A O 1
ATOM 2457 N N . ASN A 1 317 ? 18.047 -23 -9.641 1 95.19 317 ASN A N 1
ATOM 2458 C CA . ASN A 1 317 ? 18.875 -23.359 -10.781 1 95.19 317 ASN A CA 1
ATOM 2459 C C . ASN A 1 317 ? 19.922 -24.406 -10.406 1 95.19 317 ASN A C 1
ATOM 2461 O O . ASN A 1 317 ? 20.984 -24.469 -11.016 1 95.19 317 ASN A O 1
ATOM 2465 N N . ASP A 1 318 ? 19.625 -25.172 -9.445 1 94.38 318 ASP A N 1
ATOM 2466 C CA . ASP A 1 318 ? 20.625 -26.016 -8.812 1 94.38 318 ASP A CA 1
ATOM 2467 C C . ASP A 1 318 ? 20.719 -27.375 -9.5 1 94.38 318 ASP A C 1
ATOM 2469 O O . ASP A 1 318 ? 21.469 -28.25 -9.07 1 94.38 318 ASP A O 1
ATOM 2473 N N . ARG A 1 319 ? 19.984 -27.688 -10.531 1 96.25 319 ARG A N 1
ATOM 2474 C CA . ARG A 1 319 ? 20 -28.953 -11.258 1 96.25 319 ARG A CA 1
ATOM 2475 C C . ARG A 1 319 ? 19.562 -28.766 -12.703 1 96.25 319 ARG A C 1
ATOM 2477 O O . ARG A 1 319 ? 19.438 -27.641 -13.18 1 96.25 319 ARG A O 1
ATOM 2484 N N . ASP A 1 320 ? 19.422 -29.891 -13.414 1 95.12 320 ASP A N 1
ATOM 2485 C CA . ASP A 1 320 ? 19 -29.875 -14.812 1 95.12 320 ASP A CA 1
ATOM 2486 C C . ASP A 1 320 ? 17.719 -29.062 -14.992 1 95.12 320 ASP A C 1
ATOM 2488 O O . ASP A 1 320 ? 16.719 -29.344 -14.344 1 95.12 320 ASP A O 1
ATOM 2492 N N . PRO A 1 321 ? 17.797 -28 -15.883 1 94.75 321 PRO A N 1
ATOM 2493 C CA . PRO A 1 321 ? 16.609 -27.172 -16.078 1 94.75 321 PRO A CA 1
ATOM 2494 C C . PRO A 1 321 ? 15.375 -27.984 -16.453 1 94.75 321 PRO A C 1
ATOM 2496 O O . PRO A 1 321 ? 14.258 -27.609 -16.109 1 94.75 321 PRO A O 1
ATOM 2499 N N . GLU A 1 322 ? 15.555 -29.078 -17.094 1 95.69 322 GLU A N 1
ATOM 2500 C CA . GLU A 1 322 ? 14.422 -29.922 -17.469 1 95.69 322 GLU A CA 1
ATOM 2501 C C . GLU A 1 322 ? 13.727 -30.484 -16.234 1 95.69 322 GLU A C 1
ATOM 2503 O O . GLU A 1 322 ? 12.5 -30.594 -16.203 1 95.69 322 GLU A O 1
ATOM 2508 N N . LYS A 1 323 ? 14.531 -30.812 -15.312 1 97.06 323 LYS A N 1
ATOM 2509 C CA . LYS A 1 323 ? 13.977 -31.344 -14.07 1 97.06 323 LYS A CA 1
ATOM 2510 C C . LYS A 1 323 ? 13.211 -30.266 -13.305 1 97.06 323 LYS A C 1
ATOM 2512 O O . LYS A 1 323 ? 12.172 -30.547 -12.703 1 97.06 323 LYS A O 1
ATOM 2517 N N . ILE A 1 324 ? 13.703 -29.094 -13.352 1 97.88 324 ILE A N 1
ATOM 2518 C CA . ILE A 1 324 ? 13.055 -28.016 -12.625 1 97.88 324 ILE A CA 1
ATOM 2519 C C . ILE A 1 324 ? 11.781 -27.609 -13.352 1 97.88 324 ILE A C 1
ATOM 2521 O O . ILE A 1 324 ? 10.781 -27.25 -12.719 1 97.88 324 ILE A O 1
ATOM 2525 N N . LEU A 1 325 ? 11.812 -27.594 -14.703 1 97.94 325 LEU A N 1
ATOM 2526 C CA . LEU A 1 325 ? 10.586 -27.344 -15.461 1 97.94 325 LEU A CA 1
ATOM 2527 C C . LEU A 1 325 ? 9.5 -28.344 -15.086 1 97.94 325 LEU A C 1
ATOM 2529 O O . LEU A 1 325 ? 8.344 -27.969 -14.883 1 97.94 325 LEU A O 1
ATOM 2533 N N . THR A 1 326 ? 9.867 -29.594 -14.961 1 98.38 326 THR A N 1
ATOM 2534 C CA . THR A 1 326 ? 8.914 -30.641 -14.586 1 98.38 326 THR A CA 1
ATOM 2535 C C . THR A 1 326 ? 8.375 -30.391 -13.18 1 98.38 326 THR A C 1
ATOM 2537 O O . THR A 1 326 ? 7.18 -30.578 -12.93 1 98.38 326 THR A O 1
ATOM 2540 N N . PHE A 1 327 ? 9.234 -29.969 -12.281 1 98.62 327 PHE A N 1
ATOM 2541 C CA . PHE A 1 327 ? 8.836 -29.656 -10.914 1 98.62 327 PHE A CA 1
ATOM 2542 C C . PHE A 1 327 ? 7.863 -28.484 -10.891 1 98.62 327 PHE A C 1
ATOM 2544 O O . PHE A 1 327 ? 6.809 -28.562 -10.25 1 98.62 327 PHE A O 1
ATOM 2551 N N . SER A 1 328 ? 8.219 -27.391 -11.602 1 98.75 328 SER A N 1
ATOM 2552 C CA . SER A 1 328 ? 7.344 -26.234 -11.688 1 98.75 328 SER A CA 1
ATOM 2553 C C . SER A 1 328 ? 5.977 -26.609 -12.25 1 98.75 328 SER A C 1
ATOM 2555 O O . SER A 1 328 ? 4.949 -26.141 -11.758 1 98.75 328 SER A O 1
ATOM 2557 N N . THR A 1 329 ? 6 -27.469 -13.266 1 98.69 329 THR A N 1
ATOM 2558 C CA . THR A 1 329 ? 4.766 -27.938 -13.891 1 98.69 329 THR A CA 1
ATOM 2559 C C . THR A 1 329 ? 3.918 -28.719 -12.898 1 98.69 329 THR A C 1
ATOM 2561 O O . THR A 1 329 ? 2.701 -28.547 -12.828 1 98.69 329 THR A O 1
ATOM 2564 N N . GLU A 1 330 ? 4.598 -29.594 -12.141 1 98.56 330 GLU A N 1
ATOM 2565 C CA . GLU A 1 330 ? 3.918 -30.359 -11.094 1 98.56 330 GLU A CA 1
ATOM 2566 C C . GLU A 1 330 ? 3.256 -29.438 -10.078 1 98.56 330 GLU A C 1
ATOM 2568 O O . GLU A 1 330 ? 2.107 -29.656 -9.688 1 98.56 330 GLU A O 1
ATOM 2573 N N . CYS A 1 331 ? 3.955 -28.438 -9.688 1 98.75 331 CYS A N 1
ATOM 2574 C CA . CYS A 1 331 ? 3.457 -27.5 -8.688 1 98.75 331 CYS A CA 1
ATOM 2575 C C . CYS A 1 331 ? 2.266 -26.719 -9.227 1 98.75 331 CYS A C 1
ATOM 2577 O O . CYS A 1 331 ? 1.253 -26.578 -8.539 1 98.75 331 CYS A O 1
ATOM 2579 N N . VAL A 1 332 ? 2.367 -26.219 -10.43 1 98.44 332 VAL A N 1
ATOM 2580 C CA . VAL A 1 332 ? 1.275 -25.438 -11.016 1 98.44 332 VAL A CA 1
ATOM 2581 C C . VAL A 1 332 ? 0.039 -26.328 -11.156 1 98.44 332 VAL A C 1
ATOM 2583 O O . VAL A 1 332 ? -1.082 -25.891 -10.898 1 98.44 332 VAL A O 1
ATOM 2586 N N . ASN A 1 333 ? 0.233 -27.594 -11.508 1 98.38 333 ASN A N 1
ATOM 2587 C CA . ASN A 1 333 ? -0.866 -28.531 -11.672 1 98.38 333 ASN A CA 1
ATOM 2588 C C . ASN A 1 333 ? -1.51 -28.891 -10.328 1 98.38 333 ASN A C 1
ATOM 2590 O O . ASN A 1 333 ? -2.633 -29.391 -10.289 1 98.38 333 ASN A O 1
ATOM 2594 N N . SER A 1 334 ? -0.84 -28.656 -9.258 1 98.69 334 SER A N 1
ATOM 2595 C CA . SER A 1 334 ? -1.363 -28.984 -7.934 1 98.69 334 SER A CA 1
ATOM 2596 C C . SER A 1 334 ? -2.277 -27.875 -7.414 1 98.69 334 SER A C 1
ATOM 2598 O O . SER A 1 334 ? -2.961 -28.047 -6.402 1 98.69 334 SER A O 1
ATOM 2600 N N . VAL A 1 335 ? -2.371 -26.719 -8.117 1 98.81 335 VAL A N 1
ATOM 2601 C CA . VAL A 1 335 ? -3.158 -25.578 -7.656 1 98.81 335 VAL A CA 1
ATOM 2602 C C . VAL A 1 335 ? -4.633 -25.969 -7.562 1 98.81 335 VAL A C 1
ATOM 2604 O O . VAL A 1 335 ? -5.281 -25.734 -6.539 1 98.81 335 VAL A O 1
ATOM 2607 N N . ILE A 1 336 ? -5.184 -26.641 -8.602 1 98.88 336 ILE A N 1
ATOM 2608 C CA . ILE A 1 336 ? -6.605 -26.953 -8.664 1 98.88 336 ILE A CA 1
ATOM 2609 C C . ILE A 1 336 ? -6.953 -27.969 -7.574 1 98.88 336 ILE A C 1
ATOM 2611 O O . ILE A 1 336 ? -7.84 -27.719 -6.75 1 98.88 336 ILE A O 1
ATOM 2615 N N . PRO A 1 337 ? -6.254 -29.078 -7.441 1 98.88 337 PRO A N 1
ATOM 2616 C CA . PRO A 1 337 ? -6.645 -30.031 -6.398 1 98.88 337 PRO A CA 1
ATOM 2617 C C . PRO A 1 337 ? -6.395 -29.516 -4.988 1 98.88 337 PRO A C 1
ATOM 2619 O O . PRO A 1 337 ? -7.027 -29.953 -4.035 1 98.88 337 PRO A O 1
ATOM 2622 N N . ALA A 1 338 ? -5.469 -28.562 -4.859 1 98.88 338 ALA A N 1
ATOM 2623 C CA . ALA A 1 338 ? -5.172 -28.016 -3.537 1 98.88 338 ALA A CA 1
ATOM 2624 C C . ALA A 1 338 ? -6.234 -27.016 -3.107 1 98.88 338 ALA A C 1
ATOM 2626 O O . ALA A 1 338 ? -6.555 -26.906 -1.921 1 98.88 338 ALA A O 1
ATOM 2627 N N . TYR A 1 339 ? -6.812 -26.25 -4.016 1 98.94 339 TYR A N 1
ATOM 2628 C CA . TYR A 1 339 ? -7.555 -25.047 -3.664 1 98.94 339 TYR A CA 1
ATOM 2629 C C . TYR A 1 339 ? -9.047 -25.234 -3.928 1 98.94 339 TYR A C 1
ATOM 2631 O O . TYR A 1 339 ? -9.875 -24.922 -3.07 1 98.94 339 TYR A O 1
ATOM 2639 N N . ILE A 1 340 ? -9.453 -25.797 -5.055 1 98.94 340 ILE A N 1
ATOM 2640 C CA . ILE A 1 340 ? -10.836 -25.797 -5.516 1 98.94 340 ILE A CA 1
ATOM 2641 C C . ILE A 1 340 ? -11.711 -26.562 -4.531 1 98.94 340 ILE A C 1
ATOM 2643 O O . ILE A 1 340 ? -12.805 -26.109 -4.172 1 98.94 340 ILE A O 1
ATOM 2647 N N . PRO A 1 341 ? -11.273 -27.75 -4.008 1 98.88 341 PRO A N 1
ATOM 2648 C CA . PRO A 1 341 ? -12.109 -28.469 -3.041 1 98.88 341 PRO A CA 1
ATOM 2649 C C . PRO A 1 341 ? -12.406 -27.641 -1.791 1 98.88 341 PRO A C 1
ATOM 2651 O O . PRO A 1 341 ? -13.492 -27.766 -1.209 1 98.88 341 PRO A O 1
ATOM 2654 N N . LEU A 1 342 ? -11.461 -26.812 -1.344 1 98.88 342 LEU A N 1
ATOM 2655 C CA . LEU A 1 342 ? -11.68 -25.969 -0.178 1 98.88 342 LEU A CA 1
ATOM 2656 C C . LEU A 1 342 ? -12.805 -24.969 -0.435 1 98.88 342 LEU A C 1
ATOM 2658 O O . LEU A 1 342 ? -13.68 -24.781 0.414 1 98.88 342 LEU A O 1
ATOM 2662 N N . VAL A 1 343 ? -12.781 -24.328 -1.618 1 98.88 343 VAL A N 1
ATOM 2663 C CA . VAL A 1 343 ? -13.773 -23.312 -1.979 1 98.88 343 VAL A CA 1
ATOM 2664 C C . VAL A 1 343 ? -15.148 -23.969 -2.098 1 98.88 343 VAL A C 1
ATOM 2666 O O . VAL A 1 343 ? -16.141 -23.438 -1.609 1 98.88 343 VAL A O 1
ATOM 2669 N N . GLU A 1 344 ? -15.211 -25.172 -2.672 1 98.81 344 GLU A N 1
ATOM 2670 C CA . GLU A 1 344 ? -16.469 -25.891 -2.822 1 98.81 344 GLU A CA 1
ATOM 2671 C C . GLU A 1 344 ? -17.094 -26.203 -1.466 1 98.81 344 GLU A C 1
ATOM 2673 O O . GLU A 1 344 ? -18.312 -26.141 -1.305 1 98.81 344 GLU A O 1
ATOM 2678 N N . LYS A 1 345 ? -16.234 -26.469 -0.551 1 98.62 345 LYS A N 1
ATOM 2679 C CA . LYS A 1 345 ? -16.688 -26.828 0.79 1 98.62 345 LYS A CA 1
ATOM 2680 C C . LYS A 1 345 ? -17.188 -25.609 1.546 1 98.62 345 LYS A C 1
ATOM 2682 O O . LYS A 1 345 ? -18.109 -25.719 2.365 1 98.62 345 LYS A O 1
ATOM 2687 N N . ARG A 1 346 ? -16.641 -24.422 1.223 1 98.81 346 ARG A N 1
ATOM 2688 C CA . ARG A 1 346 ? -16.812 -23.297 2.131 1 98.81 346 ARG A CA 1
ATOM 2689 C C . ARG A 1 346 ? -17.672 -22.203 1.489 1 98.81 346 ARG A C 1
ATOM 2691 O O . ARG A 1 346 ? -18.266 -21.391 2.188 1 98.81 346 ARG A O 1
ATOM 2698 N N . LYS A 1 347 ? -17.859 -22.141 0.198 1 98.69 347 LYS A N 1
ATOM 2699 C CA . LYS A 1 347 ? -18.375 -21.016 -0.565 1 98.69 347 LYS A CA 1
ATOM 2700 C C . LYS A 1 347 ? -19.828 -20.719 -0.188 1 98.69 347 LYS A C 1
ATOM 2702 O O . LYS A 1 347 ? -20.297 -19.578 -0.328 1 98.69 347 LYS A O 1
ATOM 2707 N N . ASP A 1 348 ? -20.562 -21.75 0.362 1 98.44 348 ASP A N 1
ATOM 2708 C CA . ASP A 1 348 ? -21.984 -21.547 0.613 1 98.44 348 ASP A CA 1
ATOM 2709 C C . ASP A 1 348 ? -22.281 -21.5 2.111 1 98.44 348 ASP A C 1
ATOM 2711 O O . ASP A 1 348 ? -23.438 -21.531 2.525 1 98.44 348 ASP A O 1
ATOM 2715 N N . MET A 1 349 ? -21.25 -21.453 2.924 1 98.69 349 MET A N 1
ATOM 2716 C CA . MET A 1 349 ? -21.453 -21.375 4.367 1 98.69 349 MET A CA 1
ATOM 2717 C C . MET A 1 349 ? -22.078 -20.031 4.742 1 98.69 349 MET A C 1
ATOM 2719 O O . MET A 1 349 ? -21.797 -19.016 4.125 1 98.69 349 MET A O 1
ATOM 2723 N N . THR A 1 350 ? -22.922 -20.062 5.766 1 98.56 350 THR A N 1
ATOM 2724 C CA . THR A 1 350 ? -23.5 -18.828 6.281 1 98.56 350 THR A CA 1
ATOM 2725 C C . THR A 1 350 ? -22.438 -18.031 7.059 1 98.56 350 THR A C 1
ATOM 2727 O O . THR A 1 350 ? -21.516 -18.609 7.633 1 98.56 350 THR A O 1
ATOM 2730 N N . PHE A 1 351 ? -22.562 -16.688 7.082 1 98.56 351 PHE A N 1
ATOM 2731 C CA . PHE A 1 351 ? -21.656 -15.844 7.855 1 98.56 351 PHE A CA 1
ATOM 2732 C C . PHE A 1 351 ? -22.375 -14.578 8.328 1 98.56 351 PHE A C 1
ATOM 2734 O O . PHE A 1 351 ? -23.438 -14.234 7.805 1 98.56 351 PHE A O 1
ATOM 2741 N N . THR A 1 352 ? -21.812 -13.914 9.305 1 98.38 352 THR A N 1
ATOM 2742 C CA . THR A 1 352 ? -22.359 -12.695 9.883 1 98.38 352 THR A CA 1
ATOM 2743 C C . THR A 1 352 ? -21.641 -11.469 9.328 1 98.38 352 THR A C 1
ATOM 2745 O O . THR A 1 352 ? -20.578 -11.586 8.711 1 98.38 352 THR A O 1
ATOM 2748 N N . GLU A 1 353 ? -22.25 -10.352 9.555 1 97.69 353 GLU A N 1
ATOM 2749 C CA . GLU A 1 353 ? -21.625 -9.094 9.156 1 97.69 353 GLU A CA 1
ATOM 2750 C C . GLU A 1 353 ? -20.281 -8.898 9.867 1 97.69 353 GLU A C 1
ATOM 2752 O O . GLU A 1 353 ? -19.344 -8.328 9.289 1 97.69 353 GLU A O 1
ATOM 2757 N N . LYS A 1 354 ? -20.234 -9.344 11.055 1 97.5 354 LYS A N 1
ATOM 2758 C CA . LYS A 1 354 ? -19 -9.242 11.82 1 97.5 354 LYS A CA 1
ATOM 2759 C C . LYS A 1 354 ? -17.891 -10.07 11.172 1 97.5 354 LYS A C 1
ATOM 2761 O O . LYS A 1 354 ? -16.734 -9.641 11.117 1 97.5 354 LYS A O 1
ATOM 2766 N N . GLN A 1 355 ? -18.25 -11.211 10.703 1 98.56 355 GLN A N 1
ATOM 2767 C CA . GLN A 1 355 ? -17.281 -12.086 10.047 1 98.56 355 GLN A CA 1
ATOM 2768 C C . GLN A 1 355 ? -16.828 -11.492 8.719 1 98.56 355 GLN A C 1
ATOM 2770 O O . GLN A 1 355 ? -15.656 -11.617 8.352 1 98.56 355 GLN A O 1
ATOM 2775 N N . LYS A 1 356 ? -17.75 -10.852 8.047 1 98.62 356 LYS A N 1
ATOM 2776 C CA . LYS A 1 356 ? -17.391 -10.164 6.812 1 98.62 356 LYS A CA 1
ATOM 2777 C C . LYS A 1 356 ? -16.453 -8.992 7.094 1 98.62 356 LYS A C 1
ATOM 2779 O O . LYS A 1 356 ? -15.5 -8.766 6.352 1 98.62 356 LYS A O 1
ATOM 2784 N N . ALA A 1 357 ? -16.719 -8.281 8.133 1 98 357 ALA A N 1
ATOM 2785 C CA . ALA A 1 357 ? -15.867 -7.164 8.523 1 98 357 ALA A CA 1
ATOM 2786 C C . ALA A 1 357 ? -14.453 -7.641 8.844 1 98 357 ALA A C 1
ATOM 2788 O O . ALA A 1 357 ? -13.469 -6.992 8.477 1 98 357 ALA A O 1
ATOM 2789 N N . TRP A 1 358 ? -14.367 -8.773 9.461 1 98.69 358 TRP A N 1
ATOM 2790 C CA . TRP A 1 358 ? -13.07 -9.367 9.758 1 98.69 358 TRP A CA 1
ATOM 2791 C C . TRP A 1 358 ? -12.32 -9.711 8.477 1 98.69 358 TRP A C 1
ATOM 2793 O O . TRP A 1 358 ? -11.117 -9.445 8.359 1 98.69 358 TRP A O 1
ATOM 2803 N N . GLN A 1 359 ? -13.008 -10.25 7.559 1 98.81 359 GLN A N 1
ATOM 2804 C CA . GLN A 1 359 ? -12.398 -10.539 6.266 1 98.81 359 GLN A CA 1
ATOM 2805 C C . GLN A 1 359 ? -11.805 -9.281 5.645 1 98.81 359 GLN A C 1
ATOM 2807 O O . GLN A 1 359 ? -10.703 -9.312 5.086 1 98.81 359 GLN A O 1
ATOM 2812 N N . GLN A 1 360 ? -12.562 -8.203 5.758 1 98.75 360 GLN A N 1
ATOM 2813 C CA . GLN A 1 360 ? -12.102 -6.941 5.191 1 98.75 360 GLN A CA 1
ATOM 2814 C C . GLN A 1 360 ? -10.836 -6.453 5.887 1 98.75 360 GLN A C 1
ATOM 2816 O O . GLN A 1 360 ? -9.953 -5.875 5.254 1 98.75 360 GLN A O 1
ATOM 2821 N N . LEU A 1 361 ? -10.727 -6.664 7.152 1 98.69 361 LEU A N 1
ATOM 2822 C CA . LEU A 1 361 ? -9.516 -6.305 7.891 1 98.69 361 LEU A CA 1
ATOM 2823 C C . LEU A 1 361 ? -8.328 -7.148 7.438 1 98.69 361 LEU A C 1
ATOM 2825 O O . LEU A 1 361 ? -7.23 -6.629 7.25 1 98.69 361 LEU A O 1
ATOM 2829 N N . ARG A 1 362 ? -8.555 -8.438 7.242 1 98.75 362 ARG A N 1
ATOM 2830 C CA . ARG A 1 362 ? -7.504 -9.32 6.738 1 98.75 362 ARG A CA 1
ATOM 2831 C C . ARG A 1 362 ? -7.082 -8.914 5.328 1 98.75 362 ARG A C 1
ATOM 2833 O O . ARG A 1 362 ? -5.898 -8.992 4.984 1 98.75 362 ARG A O 1
ATOM 2840 N N . ARG A 1 363 ? -8.055 -8.5 4.555 1 98.81 363 ARG A N 1
ATOM 2841 C CA . ARG A 1 363 ? -7.75 -8.023 3.211 1 98.81 363 ARG A CA 1
ATOM 2842 C C . ARG A 1 363 ? -6.918 -6.742 3.264 1 98.81 363 ARG A C 1
ATOM 2844 O O . ARG A 1 363 ? -6.098 -6.492 2.379 1 98.81 363 ARG A O 1
ATOM 2851 N N . GLY A 1 364 ? -7.18 -5.906 4.316 1 98.69 364 GLY A N 1
ATOM 2852 C CA . GLY A 1 364 ? -6.289 -4.773 4.531 1 98.69 364 GLY A CA 1
ATOM 2853 C C . GLY A 1 364 ? -4.836 -5.184 4.707 1 98.69 364 GLY A C 1
ATOM 2854 O O . GLY A 1 364 ? -3.938 -4.547 4.152 1 98.69 364 GLY A O 1
ATOM 2855 N N . ARG A 1 365 ? -4.613 -6.297 5.445 1 98.5 365 ARG A N 1
ATOM 2856 C CA . ARG A 1 365 ? -3.27 -6.836 5.625 1 98.5 365 ARG A CA 1
ATOM 2857 C C . ARG A 1 365 ? -2.686 -7.305 4.297 1 98.5 365 ARG A C 1
ATOM 2859 O O . ARG A 1 365 ? -1.498 -7.102 4.027 1 98.5 365 ARG A O 1
ATOM 2866 N N . TYR A 1 366 ? -3.537 -7.93 3.52 1 98.69 366 TYR A N 1
ATOM 2867 C CA . TYR A 1 366 ? -3.111 -8.391 2.203 1 98.69 366 TYR A CA 1
ATOM 2868 C C . TYR A 1 366 ? -2.625 -7.23 1.348 1 98.69 366 TYR A C 1
ATOM 2870 O O . TYR A 1 366 ? -1.573 -7.32 0.708 1 98.69 366 TYR A O 1
ATOM 2878 N N . VAL A 1 367 ? -3.348 -6.117 1.347 1 98.62 367 VAL A N 1
ATOM 2879 C CA . VAL A 1 367 ? -3.01 -4.926 0.575 1 98.62 367 VAL A CA 1
ATOM 2880 C C . VAL A 1 367 ? -1.688 -4.348 1.073 1 98.62 367 VAL A C 1
ATOM 2882 O O . VAL A 1 367 ? -0.825 -3.975 0.275 1 98.62 367 VAL A O 1
ATOM 2885 N N . GLU A 1 368 ? -1.527 -4.273 2.379 1 98.06 368 GLU A N 1
ATOM 2886 C CA . GLU A 1 368 ? -0.285 -3.779 2.963 1 98.06 368 GLU A CA 1
ATOM 2887 C C . GLU A 1 368 ? 0.916 -4.578 2.467 1 98.06 368 GLU A C 1
ATOM 2889 O O . GLU A 1 368 ? 1.909 -4.004 2.018 1 98.06 368 GLU A O 1
ATOM 2894 N N . PHE A 1 369 ? 0.804 -5.902 2.521 1 98.06 369 PHE A N 1
ATOM 2895 C CA . PHE A 1 369 ? 1.915 -6.734 2.076 1 98.06 369 PHE A CA 1
ATOM 2896 C C . PHE A 1 369 ? 2.219 -6.488 0.603 1 98.06 369 PHE A C 1
ATOM 2898 O O . PHE A 1 369 ? 3.377 -6.289 0.227 1 98.06 369 PHE A O 1
ATOM 2905 N N . ASN A 1 370 ? 1.195 -6.539 -0.203 1 97.81 370 ASN A N 1
ATOM 2906 C CA . ASN A 1 370 ? 1.389 -6.473 -1.648 1 97.81 370 ASN A CA 1
ATOM 2907 C C . ASN A 1 370 ? 2.023 -5.152 -2.07 1 97.81 370 ASN A C 1
ATOM 2909 O O . ASN A 1 370 ? 2.912 -5.129 -2.924 1 97.81 370 ASN A O 1
ATOM 2913 N N . LEU A 1 371 ? 1.591 -4.102 -1.482 1 97.12 371 LEU A N 1
ATOM 2914 C CA . LEU A 1 371 ? 2.039 -2.791 -1.938 1 97.12 371 LEU A CA 1
ATOM 2915 C C . LEU A 1 371 ? 3.375 -2.422 -1.303 1 97.12 371 LEU A C 1
ATOM 2917 O O . LEU A 1 371 ? 4.176 -1.704 -1.905 1 97.12 371 LEU A O 1
ATOM 2921 N N . VAL A 1 372 ? 3.707 -2.977 -0.125 1 95 372 VAL A N 1
ATOM 2922 C CA . VAL A 1 372 ? 4.895 -2.535 0.6 1 95 372 VAL A CA 1
ATOM 2923 C C . VAL A 1 372 ? 6.027 -3.541 0.399 1 95 372 VAL A C 1
ATOM 2925 O O . VAL A 1 372 ? 7.188 -3.154 0.248 1 95 372 VAL A O 1
ATOM 2928 N N . TYR A 1 373 ? 5.695 -4.855 0.347 1 94.56 373 TYR A N 1
ATOM 2929 C CA . TYR A 1 373 ? 6.766 -5.832 0.511 1 94.56 373 TYR A CA 1
ATOM 2930 C C . TYR A 1 373 ? 6.863 -6.746 -0.704 1 94.56 373 TYR A C 1
ATOM 2932 O O . TYR A 1 373 ? 7.922 -7.309 -0.984 1 94.56 373 TYR A O 1
ATOM 2940 N N . ASP A 1 374 ? 5.75 -6.93 -1.379 1 95.19 374 ASP A N 1
ATOM 2941 C CA . ASP A 1 374 ? 5.785 -7.875 -2.49 1 95.19 374 ASP A CA 1
ATOM 2942 C C . ASP A 1 374 ? 6.734 -7.398 -3.588 1 95.19 374 ASP A C 1
ATOM 2944 O O . ASP A 1 374 ? 6.477 -6.387 -4.242 1 95.19 374 ASP A O 1
ATOM 2948 N N . ARG A 1 375 ? 7.719 -8.117 -3.883 1 88.69 375 ARG A N 1
ATOM 2949 C CA . ARG A 1 375 ? 8.773 -7.723 -4.809 1 88.69 375 ARG A CA 1
ATOM 2950 C C . ARG A 1 375 ? 8.234 -7.609 -6.234 1 88.69 375 ARG A C 1
ATOM 2952 O O . ARG A 1 375 ? 8.625 -6.707 -6.977 1 88.69 375 ARG A O 1
ATOM 2959 N N . GLY A 1 376 ? 7.418 -8.531 -6.547 1 85.81 376 GLY A N 1
ATOM 2960 C CA . GLY A 1 376 ? 6.836 -8.469 -7.875 1 85.81 376 GLY A CA 1
ATOM 2961 C C . GLY A 1 376 ? 6.023 -7.215 -8.117 1 85.81 376 GLY A C 1
ATOM 2962 O O . GLY A 1 376 ? 6.168 -6.562 -9.148 1 85.81 376 GLY A O 1
ATOM 2963 N N . THR A 1 377 ? 5.215 -6.867 -7.176 1 90.88 377 THR A N 1
ATOM 2964 C CA . THR A 1 377 ? 4.359 -5.691 -7.277 1 90.88 377 THR A CA 1
ATOM 2965 C C . THR A 1 377 ? 5.195 -4.414 -7.285 1 90.88 377 THR A C 1
ATOM 2967 O O . THR A 1 377 ? 5.039 -3.568 -8.172 1 90.88 377 THR A O 1
ATOM 2970 N N . THR A 1 378 ? 6.074 -4.266 -6.34 1 87.19 378 THR A N 1
ATOM 2971 C CA . THR A 1 378 ? 6.859 -3.045 -6.215 1 87.19 378 THR A CA 1
ATOM 2972 C C . THR A 1 378 ? 7.75 -2.846 -7.438 1 87.19 378 THR A C 1
ATOM 2974 O O . THR A 1 378 ? 7.875 -1.728 -7.945 1 87.19 378 THR A O 1
ATOM 2977 N N . PHE A 1 379 ? 8.266 -3.941 -7.949 1 80.19 379 PHE A N 1
ATOM 2978 C CA . PHE A 1 379 ? 9.07 -3.875 -9.164 1 80.19 379 PHE A CA 1
ATOM 2979 C C . PHE A 1 379 ? 8.219 -3.465 -10.359 1 80.19 379 PHE A C 1
ATOM 2981 O O . PHE A 1 379 ? 8.625 -2.617 -11.148 1 80.19 379 PHE A O 1
ATOM 2988 N N . GLY A 1 380 ? 7.152 -4.051 -10.438 1 83.75 380 GLY A N 1
ATOM 2989 C CA . GLY A 1 380 ? 6.266 -3.738 -11.547 1 83.75 380 GLY A CA 1
ATOM 2990 C C . GLY A 1 380 ? 5.824 -2.287 -11.57 1 83.75 380 GLY A C 1
ATOM 2991 O O . GLY A 1 380 ? 5.785 -1.66 -12.625 1 83.75 380 GLY A O 1
ATOM 2992 N N . LEU A 1 381 ? 5.5 -1.806 -10.453 1 86.75 381 LEU A N 1
ATOM 2993 C CA . LEU A 1 381 ? 5.043 -0.424 -10.352 1 86.75 381 LEU A CA 1
ATOM 2994 C C . LEU A 1 381 ? 6.164 0.546 -10.727 1 86.75 381 LEU A C 1
ATOM 2996 O O . LEU A 1 381 ? 5.906 1.604 -11.305 1 86.75 381 LEU A O 1
ATOM 3000 N N . LYS A 1 382 ? 7.367 0.164 -10.492 1 78.62 382 LYS A N 1
ATOM 3001 C CA . LYS A 1 382 ? 8.508 1.056 -10.688 1 78.62 382 LYS A CA 1
ATOM 3002 C C . LYS A 1 382 ? 9.055 0.942 -12.109 1 78.62 382 LYS A C 1
ATOM 3004 O O . LYS A 1 382 ? 9.773 1.83 -12.57 1 78.62 382 LYS A O 1
ATOM 3009 N N . THR A 1 383 ? 8.773 -0.174 -12.828 1 75.06 383 THR A N 1
ATOM 3010 C CA . THR A 1 383 ? 9.445 -0.407 -14.102 1 75.06 383 THR A CA 1
ATOM 3011 C C . THR A 1 383 ? 8.469 -0.247 -15.266 1 75.06 383 THR A C 1
ATOM 3013 O O . THR A 1 383 ? 8.797 -0.572 -16.406 1 75.06 383 THR A O 1
ATOM 3016 N N . GLY A 1 384 ? 7.402 0.197 -14.977 1 77 384 GLY A N 1
ATOM 3017 C CA . GLY A 1 384 ? 6.473 0.516 -16.047 1 77 384 GLY A CA 1
ATOM 3018 C C . GLY A 1 384 ? 5.641 -0.674 -16.484 1 77 384 GLY A C 1
ATOM 3019 O O . GLY A 1 384 ? 5.234 -0.756 -17.641 1 77 384 GLY A O 1
ATOM 3020 N N . GLY A 1 385 ? 5.453 -1.64 -15.719 1 82.88 385 GLY A N 1
ATOM 3021 C CA . GLY A 1 385 ? 4.543 -2.732 -16.016 1 82.88 385 GLY A CA 1
ATOM 3022 C C . GLY A 1 385 ? 3.104 -2.283 -16.172 1 82.88 385 GLY A C 1
ATOM 3023 O O . GLY A 1 385 ? 2.76 -1.151 -15.828 1 82.88 385 GLY A O 1
ATOM 3024 N N . ARG A 1 386 ? 2.328 -3.176 -16.812 1 90.25 386 ARG A N 1
ATOM 3025 C CA . ARG A 1 386 ? 0.91 -2.857 -16.938 1 90.25 386 ARG A CA 1
ATOM 3026 C C . ARG A 1 386 ? 0.235 -2.828 -15.562 1 90.25 386 ARG A C 1
ATOM 3028 O O . ARG A 1 386 ? -0.013 -3.877 -14.961 1 90.25 386 ARG A O 1
ATOM 3035 N N . ILE A 1 387 ? -0.199 -1.754 -15.133 1 91.75 387 ILE A N 1
ATOM 3036 C CA . ILE A 1 387 ? -0.632 -1.493 -13.758 1 91.75 387 ILE A CA 1
ATOM 3037 C C . ILE A 1 387 ? -1.89 -2.303 -13.453 1 91.75 387 ILE A C 1
ATOM 3039 O O . ILE A 1 387 ? -2.031 -2.85 -12.359 1 91.75 387 ILE A O 1
ATOM 3043 N N . GLU A 1 388 ? -2.799 -2.385 -14.375 1 93.5 388 GLU A N 1
ATOM 3044 C CA . GLU A 1 388 ? -4.055 -3.092 -14.133 1 93.5 388 GLU A CA 1
ATOM 3045 C C . GLU A 1 388 ? -3.814 -4.586 -13.938 1 93.5 388 GLU A C 1
ATOM 3047 O O . GLU A 1 388 ? -4.512 -5.234 -13.148 1 93.5 388 GLU A O 1
ATOM 3052 N N . SER A 1 389 ? -2.854 -5.105 -14.617 1 93.31 389 SER A N 1
ATOM 3053 C CA . SER A 1 389 ? -2.504 -6.508 -14.422 1 93.31 389 SER A CA 1
ATOM 3054 C C . SER A 1 389 ? -1.8 -6.719 -13.086 1 93.31 389 SER A C 1
ATOM 3056 O O . SER A 1 389 ? -2.047 -7.711 -12.398 1 93.31 389 SER A O 1
ATOM 3058 N N . ILE A 1 390 ? -0.957 -5.816 -12.789 1 93.75 390 ILE A N 1
ATOM 3059 C CA . ILE A 1 390 ? -0.192 -5.91 -11.555 1 93.75 390 ILE A CA 1
ATOM 3060 C C . ILE A 1 390 ? -1.133 -5.797 -10.352 1 93.75 390 ILE A C 1
ATOM 3062 O O . ILE A 1 390 ? -1.064 -6.602 -9.422 1 93.75 390 ILE A O 1
ATOM 3066 N N . LEU A 1 391 ? -2.053 -4.863 -10.367 1 96.69 391 LEU A N 1
ATOM 3067 C CA . LEU A 1 391 ? -2.883 -4.559 -9.203 1 96.69 391 LEU A CA 1
ATOM 3068 C C . LEU A 1 391 ? -4.133 -5.43 -9.188 1 96.69 391 LEU A C 1
ATOM 3070 O O . LEU A 1 391 ? -4.953 -5.328 -8.273 1 96.69 391 LEU A O 1
ATOM 3074 N N . MET A 1 392 ? -4.289 -6.262 -10.195 1 95.88 392 MET A N 1
ATOM 3075 C CA . MET A 1 392 ? -5.355 -7.258 -10.188 1 95.88 392 MET A CA 1
ATOM 3076 C C . MET A 1 392 ? -5.316 -8.094 -8.914 1 95.88 392 MET A C 1
ATOM 3078 O O . MET A 1 392 ? -6.352 -8.57 -8.445 1 95.88 392 MET A O 1
ATOM 3082 N N . SER A 1 393 ? -4.152 -8.141 -8.281 1 96.69 393 SER A N 1
ATOM 3083 C CA . SER A 1 393 ? -3.922 -8.984 -7.113 1 96.69 393 SER A CA 1
ATOM 3084 C C . SER A 1 393 ? -4.609 -8.422 -5.875 1 96.69 393 SER A C 1
ATOM 3086 O O . SER A 1 393 ? -4.812 -9.133 -4.887 1 96.69 393 SER A O 1
ATOM 3088 N N . LEU A 1 394 ? -4.941 -7.199 -5.887 1 98.44 394 LEU A N 1
ATOM 3089 C CA . LEU A 1 394 ? -5.582 -6.586 -4.727 1 98.44 394 LEU A CA 1
ATOM 3090 C C . LEU A 1 394 ? -7.047 -7 -4.633 1 98.44 394 LEU A C 1
ATOM 3092 O O . LEU A 1 394 ? -7.699 -7.215 -5.656 1 98.44 394 LEU A O 1
ATOM 3096 N N . PRO A 1 395 ? -7.559 -7.117 -3.391 1 98.38 395 PRO A N 1
ATOM 3097 C CA . PRO A 1 395 ? -8.984 -7.434 -3.244 1 98.38 395 PRO A CA 1
ATOM 3098 C C . PRO A 1 395 ? -9.891 -6.305 -3.732 1 98.38 395 PRO A C 1
ATOM 3100 O O . PRO A 1 395 ? -9.438 -5.164 -3.867 1 98.38 395 PRO A O 1
ATOM 3103 N N . LEU A 1 396 ? -11.078 -6.664 -3.977 1 98.19 396 LEU A N 1
ATOM 3104 C CA . LEU A 1 396 ? -12.039 -5.656 -4.418 1 98.19 396 LEU A CA 1
ATOM 3105 C C . LEU A 1 396 ? -12.273 -4.617 -3.326 1 98.19 396 LEU A C 1
ATOM 3107 O O . LEU A 1 396 ? -12.391 -3.424 -3.611 1 98.19 396 LEU A O 1
ATOM 3111 N N . THR A 1 397 ? -12.375 -5.066 -2.082 1 98.31 397 THR A N 1
ATOM 3112 C CA . THR A 1 397 ? -12.586 -4.172 -0.95 1 98.31 397 THR A CA 1
ATOM 3113 C C . THR A 1 397 ? -11.672 -4.555 0.216 1 98.31 397 THR A C 1
ATOM 3115 O O . THR A 1 397 ? -11.297 -5.719 0.359 1 98.31 397 THR A O 1
ATOM 3118 N N . ALA A 1 398 ? -11.289 -3.584 1 1 98.62 398 ALA A N 1
ATOM 3119 C CA . ALA A 1 398 ? -10.484 -3.781 2.203 1 98.62 398 ALA A CA 1
ATOM 3120 C C . ALA A 1 398 ? -10.828 -2.748 3.271 1 98.62 398 ALA A C 1
ATOM 3122 O O . ALA A 1 398 ? -11.523 -1.767 2.992 1 98.62 398 ALA A O 1
ATOM 3123 N N . ARG A 1 399 ? -10.352 -2.988 4.488 1 98.38 399 ARG A N 1
ATOM 3124 C CA . ARG A 1 399 ? -10.672 -2.137 5.629 1 98.38 399 ARG A CA 1
ATOM 3125 C C . ARG A 1 399 ? -9.469 -1.96 6.543 1 98.38 399 ARG A C 1
ATOM 3127 O O . ARG A 1 399 ? -8.688 -2.895 6.742 1 98.38 399 ARG A O 1
ATOM 3134 N N . TRP A 1 400 ? -9.219 -0.796 7.066 1 98.5 400 TRP A N 1
ATOM 3135 C CA . TRP A 1 400 ? -8.211 -0.494 8.07 1 98.5 400 TRP A CA 1
ATOM 3136 C C . TRP A 1 400 ? -8.844 0.158 9.297 1 98.5 400 TRP A C 1
ATOM 3138 O O . TRP A 1 400 ? -9.375 1.266 9.211 1 98.5 400 TRP A O 1
ATOM 3148 N N . GLU A 1 401 ? -8.805 -0.512 10.359 1 97.81 401 GLU A N 1
ATOM 3149 C CA . GLU A 1 401 ? -9.297 0.018 11.625 1 97.81 401 GLU A CA 1
ATOM 3150 C C . GLU A 1 401 ? -8.141 0.356 12.57 1 97.81 401 GLU A C 1
ATOM 3152 O O . GLU A 1 401 ? -7.145 -0.362 12.617 1 97.81 401 GLU A O 1
ATOM 3157 N N . TYR A 1 402 ? -8.32 1.492 13.289 1 97.31 402 TYR A N 1
ATOM 3158 C CA . TYR A 1 402 ? -7.293 1.936 14.227 1 97.31 402 TYR A CA 1
ATOM 3159 C C . TYR A 1 402 ? -7.203 0.997 15.422 1 97.31 402 TYR A C 1
ATOM 3161 O O . TYR A 1 402 ? -8.203 0.767 16.109 1 97.31 402 TYR A O 1
ATOM 3169 N N . ASP A 1 403 ? -6.02 0.427 15.602 1 95.19 403 ASP A N 1
ATOM 3170 C CA . ASP A 1 403 ? -5.648 -0.325 16.797 1 95.19 403 ASP A CA 1
ATOM 3171 C C . ASP A 1 403 ? -6.637 -1.46 17.062 1 95.19 403 ASP A C 1
ATOM 3173 O O . ASP A 1 403 ? -7.125 -1.618 18.172 1 95.19 403 ASP A O 1
ATOM 3177 N N . HIS A 1 404 ? -7.004 -2.225 16 1 95.38 404 HIS A N 1
ATOM 3178 C CA . HIS A 1 404 ? -7.926 -3.35 16.125 1 95.38 404 HIS A CA 1
ATOM 3179 C C . HIS A 1 404 ? -7.215 -4.582 16.672 1 95.38 404 HIS A C 1
ATOM 3181 O O . HIS A 1 404 ? -6.109 -4.914 16.234 1 95.38 404 HIS A O 1
ATOM 3187 N N . THR A 1 405 ? -7.82 -5.223 17.609 1 94.56 405 THR A N 1
ATOM 3188 C CA . THR A 1 405 ? -7.387 -6.504 18.156 1 94.56 405 THR A CA 1
ATOM 3189 C C . THR A 1 405 ? -8.578 -7.43 18.375 1 94.56 405 THR A C 1
ATOM 3191 O O . THR A 1 405 ? -9.547 -7.051 19.031 1 94.56 405 THR A O 1
ATOM 3194 N N . PRO A 1 406 ? -8.516 -8.617 17.766 1 96.94 406 PRO A N 1
ATOM 3195 C CA . PRO A 1 406 ? -9.625 -9.539 18.016 1 96.94 406 PRO A CA 1
ATOM 3196 C C . PRO A 1 406 ? -9.68 -10.016 19.469 1 96.94 406 PRO A C 1
ATOM 3198 O O . PRO A 1 406 ? -8.656 -10 20.172 1 96.94 406 PRO A O 1
ATOM 3201 N N . GLU A 1 407 ? -10.867 -10.492 19.891 1 97.19 407 GLU A N 1
ATOM 3202 C CA . GLU A 1 407 ? -11.039 -11.016 21.25 1 97.19 407 GLU A CA 1
ATOM 3203 C C . GLU A 1 407 ? -10.273 -12.32 21.438 1 97.19 407 GLU A C 1
ATOM 3205 O O . GLU A 1 407 ? -10.336 -13.211 20.594 1 97.19 407 GLU A O 1
ATOM 3210 N N . GLU A 1 408 ? -9.547 -12.383 22.531 1 97 408 GLU A N 1
ATOM 3211 C CA . GLU A 1 408 ? -8.789 -13.602 22.812 1 97 408 GLU A CA 1
ATOM 3212 C C . GLU A 1 408 ? -9.703 -14.828 22.828 1 97 408 GLU A C 1
ATOM 3214 O O . GLU A 1 408 ? -10.781 -14.797 23.422 1 97 408 GLU A O 1
ATOM 3219 N N . GLY A 1 409 ? -9.281 -15.82 22.156 1 97.19 409 GLY A N 1
ATOM 3220 C CA . GLY A 1 409 ? -10.039 -17.062 22.125 1 97.19 409 GLY A CA 1
ATOM 3221 C C . GLY A 1 409 ? -11.039 -17.125 20.984 1 97.19 409 GLY A C 1
ATOM 3222 O O . GLY A 1 409 ? -11.562 -18.203 20.672 1 97.19 409 GLY A O 1
ATOM 3223 N N . SER A 1 410 ? -11.375 -15.992 20.359 1 97.94 410 SER A N 1
ATOM 3224 C CA . SER A 1 410 ? -12.289 -15.977 19.219 1 97.94 410 SER A CA 1
ATOM 3225 C C . SER A 1 410 ? -11.68 -16.688 18.016 1 97.94 410 SER A C 1
ATOM 3227 O O . SER A 1 410 ? -10.484 -17 18.016 1 97.94 410 SER A O 1
ATOM 3229 N N . GLU A 1 411 ? -12.562 -17.031 17.078 1 98.31 411 GLU A N 1
ATOM 3230 C CA . GLU A 1 411 ? -12.07 -17.656 15.852 1 98.31 411 GLU A CA 1
ATOM 3231 C C . GLU A 1 411 ? -11.102 -16.719 15.117 1 98.31 411 GLU A C 1
ATOM 3233 O O . GLU A 1 411 ? -10.125 -17.188 14.523 1 98.31 411 GLU A O 1
ATOM 3238 N N . GLU A 1 412 ? -11.352 -15.43 15.188 1 98.5 412 GLU A N 1
ATOM 3239 C CA . GLU A 1 412 ? -10.469 -14.43 14.578 1 98.5 412 GLU A CA 1
ATOM 3240 C C . GLU A 1 412 ? -9.109 -14.398 15.273 1 98.5 412 GLU A C 1
ATOM 3242 O O . GLU A 1 412 ? -8.078 -14.297 14.609 1 98.5 412 GLU A O 1
ATOM 3247 N N . TRP A 1 413 ? -9.133 -14.539 16.562 1 97.94 413 TRP A N 1
ATOM 3248 C CA . TRP A 1 413 ? -7.914 -14.578 17.359 1 97.94 413 TRP A CA 1
ATOM 3249 C C . TRP A 1 413 ? -7.074 -15.805 17.016 1 97.94 413 TRP A C 1
ATOM 3251 O O . TRP A 1 413 ? -5.852 -15.711 16.906 1 97.94 413 TRP A O 1
ATOM 3261 N N . LYS A 1 414 ? -7.691 -16.906 16.828 1 97.81 414 LYS A N 1
ATOM 3262 C CA . LYS A 1 414 ? -6.996 -18.141 16.484 1 97.81 414 LYS A CA 1
ATOM 3263 C C . LYS A 1 414 ? -6.281 -18.016 15.141 1 97.81 414 LYS A C 1
ATOM 3265 O O . LYS A 1 414 ? -5.137 -18.453 14.992 1 97.81 414 LYS A O 1
ATOM 3270 N N . LEU A 1 415 ? -6.996 -17.438 14.211 1 98.31 415 LEU A N 1
ATOM 3271 C CA . LEU A 1 415 ? -6.375 -17.234 12.906 1 98.31 415 LEU A CA 1
ATOM 3272 C C . LEU A 1 415 ? -5.156 -16.328 13.016 1 98.31 415 LEU A C 1
ATOM 3274 O O . LEU A 1 415 ? -4.102 -16.625 12.445 1 98.31 415 LEU A O 1
ATOM 3278 N N . LEU A 1 416 ? -5.324 -15.227 13.695 1 98 416 LEU A N 1
ATOM 3279 C CA . LEU A 1 416 ? -4.234 -14.266 13.828 1 98 416 LEU A CA 1
ATOM 3280 C C . LEU A 1 416 ? -3.023 -14.906 14.5 1 98 416 LEU A C 1
ATOM 3282 O O . LEU A 1 416 ? -1.885 -14.656 14.094 1 98 416 LEU A O 1
ATOM 3286 N N . ASN A 1 417 ? -3.223 -15.734 15.461 1 97.25 417 ASN A N 1
ATOM 3287 C CA . ASN A 1 417 ? -2.129 -16.422 16.141 1 97.25 417 ASN A CA 1
ATOM 3288 C C . ASN A 1 417 ? -1.396 -17.375 15.203 1 97.25 417 ASN A C 1
ATOM 3290 O O . ASN A 1 417 ? -0.171 -17.5 15.266 1 97.25 417 ASN A O 1
ATOM 3294 N N . ALA A 1 418 ? -2.16 -18.031 14.367 1 97.69 418 ALA A N 1
ATOM 3295 C CA . ALA A 1 418 ? -1.545 -18.938 13.391 1 97.69 418 ALA A CA 1
ATOM 3296 C C . ALA A 1 418 ? -0.703 -18.156 12.383 1 97.69 418 ALA A C 1
ATOM 3298 O O . ALA A 1 418 ? 0.299 -18.672 11.875 1 97.69 418 ALA A O 1
ATOM 3299 N N . CYS A 1 419 ? -1.101 -16.906 12.07 1 98.12 419 CYS A N 1
ATOM 3300 C CA . CYS A 1 419 ? -0.335 -16.062 11.164 1 98.12 419 CYS A CA 1
ATOM 3301 C C . CYS A 1 419 ? 0.924 -15.531 11.844 1 98.12 419 CYS A C 1
ATOM 3303 O O . CYS A 1 419 ? 1.916 -15.234 11.18 1 98.12 419 CYS A O 1
ATOM 3305 N N . ARG A 1 420 ? 0.891 -15.375 13.156 1 97.75 420 ARG A N 1
ATOM 3306 C CA . ARG A 1 420 ? 2.021 -14.852 13.914 1 97.75 420 ARG A CA 1
ATOM 3307 C C . ARG A 1 420 ? 3.059 -15.938 14.172 1 97.75 420 ARG A C 1
ATOM 3309 O O . ARG A 1 420 ? 4.258 -15.664 14.211 1 97.75 420 ARG A O 1
ATOM 3316 N N . SER A 1 421 ? 2.545 -17.156 14.312 1 96.19 421 SER A N 1
ATOM 3317 C CA . SER A 1 421 ? 3.395 -18.297 14.602 1 96.19 421 SER A CA 1
ATOM 3318 C C . SER A 1 421 ? 3.146 -19.438 13.617 1 96.19 421 SER A C 1
ATOM 3320 O O . SER A 1 421 ? 2.26 -20.266 13.828 1 96.19 421 SER A O 1
ATOM 3322 N N . PRO A 1 422 ? 4.031 -19.484 12.641 1 93.5 422 PRO A N 1
ATOM 3323 C CA . PRO A 1 422 ? 3.803 -20.484 11.602 1 93.5 422 PRO A CA 1
ATOM 3324 C C . PRO A 1 422 ? 3.744 -21.906 12.164 1 93.5 422 PRO A C 1
ATOM 3326 O O . PRO A 1 422 ? 4.496 -22.25 13.078 1 93.5 422 PRO A O 1
ATOM 3329 N N . VAL A 1 423 ? 2.867 -22.719 11.641 1 91.69 423 VAL A N 1
ATOM 3330 C CA . VAL A 1 423 ? 2.613 -24.094 12.055 1 91.69 423 VAL A CA 1
ATOM 3331 C C . VAL A 1 423 ? 3.029 -25.062 10.945 1 91.69 423 VAL A C 1
ATOM 3333 O O . VAL A 1 423 ? 2.885 -24.75 9.758 1 91.69 423 VAL A O 1
ATOM 3336 N N . GLU A 1 424 ? 3.537 -26.203 11.352 1 93.75 424 GLU A N 1
ATOM 3337 C CA . GLU A 1 424 ? 3.779 -27.266 10.383 1 93.75 424 GLU A CA 1
ATOM 3338 C C . GLU A 1 424 ? 2.504 -28.047 10.086 1 93.75 424 GLU A C 1
ATOM 3340 O O . GLU A 1 424 ? 2.139 -28.953 10.836 1 93.75 424 GLU A O 1
ATOM 3345 N N . TRP A 1 425 ? 1.918 -27.75 9.047 1 92.25 425 TRP A N 1
ATOM 3346 C CA . TRP A 1 425 ? 0.576 -28.234 8.742 1 92.25 425 TRP A CA 1
ATOM 3347 C C . TRP A 1 425 ? 0.624 -29.641 8.156 1 92.25 425 TRP A C 1
ATOM 3349 O O . TRP A 1 425 ? -0.333 -30.406 8.289 1 92.25 425 TRP A O 1
ATOM 3359 N N . ALA A 1 426 ? 1.638 -29.922 7.348 1 88.12 426 ALA A N 1
ATOM 3360 C CA . ALA A 1 426 ? 1.733 -31.25 6.734 1 88.12 426 ALA A CA 1
ATOM 3361 C C . ALA A 1 426 ? 2.467 -32.219 7.648 1 88.12 426 ALA A C 1
ATOM 3363 O O . ALA A 1 426 ? 3.428 -31.859 8.32 1 88.12 426 ALA A O 1
ATOM 3364 N N . ALA A 1 427 ? 1.664 -33.344 8.164 1 67 427 ALA A N 1
ATOM 3365 C CA . ALA A 1 427 ? 2.223 -34.375 9.047 1 67 427 ALA A CA 1
ATOM 3366 C C . ALA A 1 427 ? 3.553 -34.875 8.508 1 67 427 ALA A C 1
ATOM 3368 O O . ALA A 1 427 ? 3.723 -35.031 7.301 1 67 427 ALA A O 1
ATOM 3369 N N . LEU A 1 428 ? 4.688 -34.594 9.156 1 50.78 428 LEU A N 1
ATOM 3370 C CA . LEU A 1 428 ? 5.902 -35.312 8.797 1 50.78 428 LEU A CA 1
ATOM 3371 C C . LEU A 1 428 ? 5.645 -36.812 8.727 1 50.78 428 LEU A C 1
ATOM 3373 O O . LEU A 1 428 ? 5.043 -37.406 9.641 1 50.78 428 LEU A O 1
ATOM 3377 N N . GLU A 1 429 ? 5.047 -37.312 7.734 1 42.78 429 GLU A N 1
ATOM 3378 C CA . GLU A 1 429 ? 5.082 -38.781 7.715 1 42.78 429 GLU A CA 1
ATOM 3379 C C . GLU A 1 429 ? 6.395 -39.312 8.281 1 42.78 429 GLU A C 1
ATOM 3381 O O . GLU A 1 429 ? 7.473 -38.938 7.812 1 42.78 429 GLU A O 1
ATOM 3386 N N . LEU A 1 430 ? 6.594 -39.406 9.578 1 33.41 430 LEU A N 1
ATOM 3387 C CA . LEU A 1 430 ? 7.66 -40.312 10 1 33.41 430 LEU A CA 1
ATOM 3388 C C . LEU A 1 430 ? 7.496 -41.688 9.367 1 33.41 430 LEU A C 1
ATOM 3390 O O . LEU A 1 430 ? 6.375 -42.188 9.219 1 33.41 430 LEU A O 1
ATOM 3394 N N . MET B 1 1 ? -48 49.5 25.328 1 15.59 1 MET B N 1
ATOM 3395 C CA . MET B 1 1 ? -48.656 49.75 24.047 1 15.59 1 MET B CA 1
ATOM 3396 C C . MET B 1 1 ? -47.594 49.938 22.938 1 15.59 1 MET B C 1
ATOM 3398 O O . MET B 1 1 ? -47.938 49.938 21.766 1 15.59 1 MET B O 1
ATOM 3402 N N . ALA B 1 2 ? -46.375 50.406 23.156 1 16.19 2 ALA B N 1
ATOM 3403 C CA . ALA B 1 2 ? -45.906 51.375 22.156 1 16.19 2 ALA B CA 1
ATOM 3404 C C . ALA B 1 2 ? -45.531 50.656 20.844 1 16.19 2 ALA B C 1
ATOM 3406 O O . ALA B 1 2 ? -45.188 49.469 20.859 1 16.19 2 ALA B O 1
ATOM 3407 N N . HIS B 1 3 ? -45.375 51.406 19.578 1 14.98 3 HIS B N 1
ATOM 3408 C CA . HIS B 1 3 ? -45.688 51.562 18.172 1 14.98 3 HIS B CA 1
ATOM 3409 C C . HIS B 1 3 ? -44.5 51.188 17.312 1 14.98 3 HIS B C 1
ATOM 3411 O O . HIS B 1 3 ? -44.594 51.125 16.078 1 14.98 3 HIS B O 1
ATOM 3417 N N . CYS B 1 4 ? -43.188 51.312 17.625 1 16.52 4 CYS B N 1
ATOM 3418 C CA . CYS B 1 4 ? -42.312 51.906 16.656 1 16.52 4 CYS B CA 1
ATOM 3419 C C . CYS B 1 4 ? -42.094 51 15.453 1 16.52 4 CYS B C 1
ATOM 3421 O O . CYS B 1 4 ? -41.469 49.938 15.578 1 16.52 4 CYS B O 1
ATOM 3423 N N . ALA B 1 5 ? -42.781 50.906 14.211 1 16.05 5 ALA B N 1
ATOM 3424 C CA . ALA B 1 5 ? -43.25 50.219 13 1 16.05 5 ALA B CA 1
ATOM 3425 C C . ALA B 1 5 ? -42.188 50.281 11.898 1 16.05 5 ALA B C 1
ATOM 3427 O O . ALA B 1 5 ? -41.906 49.281 11.234 1 16.05 5 ALA B O 1
ATOM 3428 N N . THR B 1 6 ? -41.625 51.469 11.438 1 15.49 6 THR B N 1
ATOM 3429 C CA . THR B 1 6 ? -41.906 51.906 10.07 1 15.49 6 THR B CA 1
ATOM 3430 C C . THR B 1 6 ? -41.031 51.156 9.07 1 15.49 6 THR B C 1
ATOM 3432 O O . THR B 1 6 ? -40.062 50.469 9.453 1 15.49 6 THR B O 1
ATOM 3435 N N . THR B 1 7 ? -40.156 51.875 7.934 1 15.52 7 THR B N 1
ATOM 3436 C CA . THR B 1 7 ? -40.344 52.219 6.531 1 15.52 7 THR B CA 1
ATOM 3437 C C . THR B 1 7 ? -39.406 51.438 5.637 1 15.52 7 THR B C 1
ATOM 3439 O O . THR B 1 7 ? -38.219 51.312 5.934 1 15.52 7 THR B O 1
ATOM 3442 N N . MET B 1 8 ? -39.781 50.594 4.445 1 16.7 8 MET B N 1
ATOM 3443 C CA . MET B 1 8 ? -39.656 49.656 3.32 1 16.7 8 MET B CA 1
ATOM 3444 C C . MET B 1 8 ? -39.031 50.375 2.111 1 16.7 8 MET B C 1
ATOM 3446 O O . MET B 1 8 ? -38.938 49.781 1.036 1 16.7 8 MET B O 1
ATOM 3450 N N . GLN B 1 9 ? -38.625 51.625 2.014 1 14.81 9 GLN B N 1
ATOM 3451 C CA . GLN B 1 9 ? -38.906 52.344 0.757 1 14.81 9 GLN B CA 1
ATOM 3452 C C . GLN B 1 9 ? -38.125 51.688 -0.395 1 14.81 9 GLN B C 1
ATOM 3454 O O . GLN B 1 9 ? -37.156 50.969 -0.173 1 14.81 9 GLN B O 1
ATOM 3459 N N . THR B 1 10 ? -37.844 52.5 -1.697 1 15.31 10 THR B N 1
ATOM 3460 C CA . THR B 1 10 ? -38.281 52.781 -3.045 1 15.31 10 THR B CA 1
ATOM 3461 C C . THR B 1 10 ? -37.25 52.406 -4.082 1 15.31 10 THR B C 1
ATOM 3463 O O . THR B 1 10 ? -37.562 51.812 -5.098 1 15.31 10 THR B O 1
ATOM 3466 N N . MET B 1 11 ? -36.031 53.125 -4.32 1 15.83 11 MET B N 1
ATOM 3467 C CA . MET B 1 11 ? -35.938 53.938 -5.52 1 15.83 11 MET B CA 1
ATOM 3468 C C . MET B 1 11 ? -35.438 53.125 -6.707 1 15.83 11 MET B C 1
ATOM 3470 O O . MET B 1 11 ? -34.594 52.25 -6.555 1 15.83 11 MET B O 1
ATOM 3474 N N . ALA B 1 12 ? -35.844 53.344 -8.156 1 15.67 12 ALA B N 1
ATOM 3475 C CA . ALA B 1 12 ? -36.344 53.031 -9.484 1 15.67 12 ALA B CA 1
ATOM 3476 C C . ALA B 1 12 ? -35.188 52.969 -10.508 1 15.67 12 ALA B C 1
ATOM 3478 O O . ALA B 1 12 ? -35.125 52.062 -11.328 1 15.67 12 ALA B O 1
ATOM 3479 N N . SER B 1 13 ? -34.469 54.094 -10.852 1 15.15 13 SER B N 1
ATOM 3480 C CA . SER B 1 13 ? -34.625 54.656 -12.188 1 15.15 13 SER B CA 1
ATOM 3481 C C . SER B 1 13 ? -33.812 53.906 -13.219 1 15.15 13 SER B C 1
ATOM 3483 O O . SER B 1 13 ? -34.344 53.406 -14.211 1 15.15 13 SER B O 1
ATOM 3485 N N . GLY B 1 14 ? -32.812 54.594 -13.945 1 15.88 14 GLY B N 1
ATOM 3486 C CA . GLY B 1 14 ? -32.75 55.062 -15.312 1 15.88 14 GLY B CA 1
ATOM 3487 C C . GLY B 1 14 ? -32.031 54.125 -16.25 1 15.88 14 GLY B C 1
ATOM 3488 O O . GLY B 1 14 ? -31.281 53.25 -15.812 1 15.88 14 GLY B O 1
ATOM 3489 N N . LYS B 1 15 ? -32.094 54.281 -17.719 1 16.12 15 LYS B N 1
ATOM 3490 C CA . LYS B 1 15 ? -32.375 53.656 -19.016 1 16.12 15 LYS B CA 1
ATOM 3491 C C . LYS B 1 15 ? -31.094 53.281 -19.734 1 16.12 15 LYS B C 1
ATOM 3493 O O . LYS B 1 15 ? -31 52.188 -20.312 1 16.12 15 LYS B O 1
ATOM 3498 N N . CYS B 1 16 ? -30.047 54.219 -19.953 1 15.51 16 CYS B N 1
ATOM 3499 C CA . CYS B 1 16 ? -29.719 54.625 -21.312 1 15.51 16 CYS B CA 1
ATOM 3500 C C . CYS B 1 16 ? -28.906 53.531 -22.016 1 15.51 16 CYS B C 1
ATOM 3502 O O . CYS B 1 16 ? -28.188 52.75 -21.375 1 15.51 16 CYS B O 1
ATOM 3504 N N . TRP B 1 17 ? -28.734 53.5 -23.531 1 15.64 17 TRP B N 1
ATOM 3505 C CA . TRP B 1 17 ? -28.797 52.844 -24.812 1 15.64 17 TRP B CA 1
ATOM 3506 C C . TRP B 1 17 ? -27.406 52.438 -25.281 1 15.64 17 TRP B C 1
ATOM 3508 O O . TRP B 1 17 ? -27.219 51.344 -25.828 1 15.64 17 TRP B O 1
ATOM 3518 N N . LEU B 1 18 ? -26.281 53.281 -25.172 1 16 18 LEU B N 1
ATOM 3519 C CA . LEU B 1 18 ? -25.672 53.562 -26.453 1 16 18 LEU B CA 1
ATOM 3520 C C . LEU B 1 18 ? -24.906 52.344 -26.984 1 16 18 LEU B C 1
ATOM 3522 O O . LEU B 1 18 ? -24.469 51.5 -26.203 1 16 18 LEU B O 1
ATOM 3526 N N . ASP B 1 19 ? -24.562 52.281 -28.438 1 16.2 19 ASP B N 1
ATOM 3527 C CA . ASP B 1 19 ? -24.438 51.625 -29.734 1 16.2 19 ASP B CA 1
ATOM 3528 C C . ASP B 1 19 ? -23 51.188 -29.984 1 16.2 19 ASP B C 1
ATOM 3530 O O . ASP B 1 19 ? -22.656 50.719 -31.078 1 16.2 19 ASP B O 1
ATOM 3534 N N . VAL B 1 20 ? -22.156 51.094 -29.016 1 16.31 20 VAL B N 1
ATOM 3535 C CA . VAL B 1 20 ? -20.797 51.219 -29.531 1 16.31 20 VAL B CA 1
ATOM 3536 C C . VAL B 1 20 ? -20.531 50.125 -30.562 1 16.31 20 VAL B C 1
ATOM 3538 O O . VAL B 1 20 ? -20.797 48.938 -30.328 1 16.31 20 VAL B O 1
ATOM 3541 N N . SER B 1 21 ? -20.219 50.594 -31.844 1 16.14 21 SER B N 1
ATOM 3542 C CA . SER B 1 21 ? -19.922 50.312 -33.25 1 16.14 21 SER B CA 1
ATOM 3543 C C . SER B 1 21 ? -18.812 49.25 -33.375 1 16.14 21 SER B C 1
ATOM 3545 O O . SER B 1 21 ? -17.906 49.219 -32.562 1 16.14 21 SER B O 1
ATOM 3547 N N . LEU B 1 22 ? -18.984 48.188 -34.312 1 16.89 22 LEU B N 1
ATOM 3548 C CA . LEU B 1 22 ? -18.688 46.875 -34.812 1 16.89 22 LEU B CA 1
ATOM 3549 C C . LEU B 1 22 ? -17.344 46.875 -35.562 1 16.89 22 LEU B C 1
ATOM 3551 O O . LEU B 1 22 ? -16.891 45.812 -36 1 16.89 22 LEU B O 1
ATOM 3555 N N . SER B 1 23 ? -16.656 48.094 -35.75 1 15.47 23 SER B N 1
ATOM 3556 C CA . SER B 1 23 ? -16.062 48.094 -37.062 1 15.47 23 SER B CA 1
ATOM 3557 C C . SER B 1 23 ? -15.023 46.969 -37.188 1 15.47 23 SER B C 1
ATOM 3559 O O . SER B 1 23 ? -14.305 46.656 -36.25 1 15.47 23 SER B O 1
ATOM 3561 N N . ALA B 1 24 ? -14.953 46.219 -38.469 1 16.75 24 ALA B N 1
ATOM 3562 C CA . ALA B 1 24 ? -14.641 45.031 -39.219 1 16.75 24 ALA B CA 1
ATOM 3563 C C . ALA B 1 24 ? -13.164 44.969 -39.594 1 16.75 24 ALA B C 1
ATOM 3565 O O . ALA B 1 24 ? -12.688 43.969 -40.156 1 16.75 24 ALA B O 1
ATOM 3566 N N . ARG B 1 25 ? -12.352 46.125 -39.375 1 15.85 25 ARG B N 1
ATOM 3567 C CA . ARG B 1 25 ? -11.453 46.344 -40.5 1 15.85 25 ARG B CA 1
ATOM 3568 C C . ARG B 1 25 ? -10.547 45.156 -40.719 1 15.85 25 ARG B C 1
ATOM 3570 O O . ARG B 1 25 ? -10.328 44.344 -39.812 1 15.85 25 ARG B O 1
ATOM 3577 N N . GLY B 1 26 ? -9.852 45.188 -41.938 1 16.05 26 GLY B N 1
ATOM 3578 C CA . GLY B 1 26 ? -9.422 44.469 -43.125 1 16.05 26 GLY B CA 1
ATOM 3579 C C . GLY B 1 26 ? -8.148 43.656 -42.938 1 16.05 26 GLY B C 1
ATOM 3580 O O . GLY B 1 26 ? -8.109 42.469 -43.219 1 16.05 26 GLY B O 1
ATOM 3581 N N . LEU B 1 27 ? -6.918 44.406 -43.031 1 16.44 27 LEU B N 1
ATOM 3582 C CA . LEU B 1 27 ? -5.984 44.219 -44.125 1 16.44 27 LEU B CA 1
ATOM 3583 C C . LEU B 1 27 ? -5.023 43.062 -43.844 1 16.44 27 LEU B C 1
ATOM 3585 O O . LEU B 1 27 ? -4.848 42.656 -42.688 1 16.44 27 LEU B O 1
ATOM 3589 N N . SER B 1 28 ? -4.043 42.75 -44.875 1 16.36 28 SER B N 1
ATOM 3590 C CA . SER B 1 28 ? -3.412 41.812 -45.781 1 16.36 28 SER B CA 1
ATOM 3591 C C . SER B 1 28 ? -2.051 41.344 -45.281 1 16.36 28 SER B C 1
ATOM 3593 O O . SER B 1 28 ? -1.341 40.594 -45.938 1 16.36 28 SER B O 1
ATOM 3595 N N . ALA B 1 29 ? -1.625 41.625 -44.031 1 17.66 29 ALA B N 1
ATOM 3596 C CA . ALA B 1 29 ? -0.172 41.781 -44.031 1 17.66 29 ALA B CA 1
ATOM 3597 C C . ALA B 1 29 ? 0.505 40.469 -44.406 1 17.66 29 ALA B C 1
ATOM 3599 O O . ALA B 1 29 ? 0.114 39.406 -43.906 1 17.66 29 ALA B O 1
ATOM 3600 N N . PRO B 1 30 ? 1.364 40.562 -45.438 1 17.58 30 PRO B N 1
ATOM 3601 C CA . PRO B 1 30 ? 2.031 39.562 -46.281 1 17.58 30 PRO B CA 1
ATOM 3602 C C . PRO B 1 30 ? 3.008 38.688 -45.5 1 17.58 30 PRO B C 1
ATOM 3604 O O . PRO B 1 30 ? 3.568 39.125 -44.5 1 17.58 30 PRO B O 1
ATOM 3607 N N . ILE B 1 31 ? 2.787 37.438 -45.281 1 19.3 31 ILE B N 1
ATOM 3608 C CA . ILE B 1 31 ? 3.482 36.375 -44.594 1 19.3 31 ILE B CA 1
ATOM 3609 C C . ILE B 1 31 ? 4.871 36.188 -45.188 1 19.3 31 ILE B C 1
ATOM 3611 O O . ILE B 1 31 ? 5 35.625 -46.312 1 19.3 31 ILE B O 1
ATOM 3615 N N . PRO B 1 32 ? 5.668 37.375 -45.188 1 17.5 32 PRO B N 1
ATOM 3616 C CA . PRO B 1 32 ? 6.746 37.094 -46.156 1 17.5 32 PRO B CA 1
ATOM 3617 C C . PRO B 1 32 ? 7.422 35.75 -45.906 1 17.5 32 PRO B C 1
ATOM 3619 O O . PRO B 1 32 ? 7.352 35.188 -44.781 1 17.5 32 PRO B O 1
ATOM 3622 N N . PRO B 1 33 ? 7.988 35.156 -47.031 1 17.2 33 PRO B N 1
ATOM 3623 C CA . PRO B 1 33 ? 8.398 33.844 -47.5 1 17.2 33 PRO B CA 1
ATOM 3624 C C . PRO B 1 33 ? 9.555 33.25 -46.688 1 17.2 33 PRO B C 1
ATOM 3626 O O . PRO B 1 33 ? 9.445 32.156 -46.156 1 17.2 33 PRO B O 1
ATOM 3629 N N . HIS B 1 34 ? 10.875 33.5 -47.125 1 16.11 34 HIS B N 1
ATOM 3630 C CA . HIS B 1 34 ? 11.758 32.531 -47.781 1 16.11 34 HIS B CA 1
ATOM 3631 C C . HIS B 1 34 ? 12.797 32 -46.812 1 16.11 34 HIS B C 1
ATOM 3633 O O . HIS B 1 34 ? 13.062 30.797 -46.812 1 16.11 34 HIS B O 1
ATOM 3639 N N . VAL B 1 35 ? 13.656 32.875 -46.125 1 16.42 35 VAL B N 1
ATOM 3640 C CA . VAL B 1 35 ? 15.062 32.719 -46.469 1 16.42 35 VAL B CA 1
ATOM 3641 C C . VAL B 1 35 ? 15.664 31.531 -45.719 1 16.42 35 VAL B C 1
ATOM 3643 O O . VAL B 1 35 ? 15.234 31.203 -44.625 1 16.42 35 VAL B O 1
ATOM 3646 N N . MET B 1 36 ? 16.734 30.828 -46.375 1 16.58 36 MET B N 1
ATOM 3647 C CA . MET B 1 36 ? 17.547 29.641 -46.625 1 16.58 36 MET B CA 1
ATOM 3648 C C . MET B 1 36 ? 18.594 29.469 -45.531 1 16.58 36 MET B C 1
ATOM 3650 O O . MET B 1 36 ? 19.422 28.547 -45.625 1 16.58 36 MET B O 1
ATOM 3654 N N . ALA B 1 37 ? 18.516 30.078 -44.312 1 16.86 37 ALA B N 1
ATOM 3655 C CA . ALA B 1 37 ? 19.906 30.266 -43.906 1 16.86 37 ALA B CA 1
ATOM 3656 C C . ALA B 1 37 ? 20.641 28.938 -43.781 1 16.86 37 ALA B C 1
ATOM 3658 O O . ALA B 1 37 ? 20.031 27.922 -43.438 1 16.86 37 ALA B O 1
ATOM 3659 N N . PRO B 1 38 ? 22.062 29.031 -44.062 1 16.42 38 PRO B N 1
ATOM 3660 C CA . PRO B 1 38 ? 23.156 28.172 -44.5 1 16.42 38 PRO B CA 1
ATOM 3661 C C . PRO B 1 38 ? 23.531 27.109 -43.469 1 16.42 38 PRO B C 1
ATOM 3663 O O . PRO B 1 38 ? 23.156 27.219 -42.312 1 16.42 38 PRO B O 1
ATOM 3666 N N . ILE B 1 39 ? 24.359 26.156 -43.969 1 16.7 39 ILE B N 1
ATOM 3667 C CA . ILE B 1 39 ? 24.938 24.812 -43.938 1 16.7 39 ILE B CA 1
ATOM 3668 C C . ILE B 1 39 ? 26 24.719 -42.844 1 16.7 39 ILE B C 1
ATOM 3670 O O . ILE B 1 39 ? 26.844 23.828 -42.875 1 16.7 39 ILE B O 1
ATOM 3674 N N . LEU B 1 40 ? 25.875 25.547 -41.688 1 16.19 40 LEU B N 1
ATOM 3675 C CA . LEU B 1 40 ? 27.219 25.594 -41.156 1 16.19 40 LEU B CA 1
ATOM 3676 C C . LEU B 1 40 ? 27.781 24.188 -40.969 1 16.19 40 LEU B C 1
ATOM 3678 O O . LEU B 1 40 ? 27.016 23.234 -40.781 1 16.19 40 LEU B O 1
ATOM 3682 N N . ALA B 1 41 ? 29.219 24.188 -40.781 1 15.87 41 ALA B N 1
ATOM 3683 C CA . ALA B 1 41 ? 30.5 23.531 -40.938 1 15.87 41 ALA B CA 1
ATOM 3684 C C . ALA B 1 41 ? 30.688 22.406 -39.938 1 15.87 41 ALA B C 1
ATOM 3686 O O . ALA B 1 41 ? 30.375 22.562 -38.75 1 15.87 41 ALA B O 1
ATOM 3687 N N . VAL B 1 42 ? 30.844 21.219 -40.438 1 16.62 42 VAL B N 1
ATOM 3688 C CA . VAL B 1 42 ? 31.016 19.797 -40.094 1 16.62 42 VAL B CA 1
ATOM 3689 C C . VAL B 1 42 ? 32.312 19.594 -39.312 1 16.62 42 VAL B C 1
ATOM 3691 O O . VAL B 1 42 ? 33.344 19.328 -39.906 1 16.62 42 VAL B O 1
ATOM 3694 N N . LYS B 1 43 ? 32.812 20.609 -38.469 1 16.06 43 LYS B N 1
ATOM 3695 C CA . LYS B 1 43 ? 34.219 20.328 -38.281 1 16.06 43 LYS B CA 1
ATOM 3696 C C . LYS B 1 43 ? 34.438 18.906 -37.781 1 16.06 43 LYS B C 1
ATOM 3698 O O . LYS B 1 43 ? 33.812 18.484 -36.812 1 16.06 43 LYS B O 1
ATOM 3703 N N . PRO B 1 44 ? 35.188 18.031 -38.562 1 16.66 44 PRO B N 1
ATOM 3704 C CA . PRO B 1 44 ? 35.5 16.594 -38.562 1 16.66 44 PRO B CA 1
ATOM 3705 C C . PRO B 1 44 ? 36.438 16.203 -37.438 1 16.66 44 PRO B C 1
ATOM 3707 O O . PRO B 1 44 ? 36.594 15.016 -37.156 1 16.66 44 PRO B O 1
ATOM 3710 N N . ASN B 1 45 ? 36.969 17.172 -36.594 1 16.89 45 ASN B N 1
ATOM 3711 C CA . ASN B 1 45 ? 38.344 16.797 -36.312 1 16.89 45 ASN B CA 1
ATOM 3712 C C . ASN B 1 45 ? 38.438 15.445 -35.625 1 16.89 45 ASN B C 1
ATOM 3714 O O . ASN B 1 45 ? 37.75 15.188 -34.656 1 16.89 45 ASN B O 1
ATOM 3718 N N . VAL B 1 46 ? 39.125 14.445 -36.25 1 16.27 46 VAL B N 1
ATOM 3719 C CA . VAL B 1 46 ? 39.438 13.031 -36.281 1 16.27 46 VAL B CA 1
ATOM 3720 C C . VAL B 1 46 ? 40.406 12.695 -35.125 1 16.27 46 VAL B C 1
ATOM 3722 O O . VAL B 1 46 ? 40.75 11.523 -34.938 1 16.27 46 VAL B O 1
ATOM 3725 N N . LYS B 1 47 ? 40.75 13.594 -34.188 1 16.25 47 LYS B N 1
ATOM 3726 C CA . LYS B 1 47 ? 42.125 13.219 -33.781 1 16.25 47 LYS B CA 1
ATOM 3727 C C . LYS B 1 47 ? 42.125 11.797 -33.219 1 16.25 47 LYS B C 1
ATOM 3729 O O . LYS B 1 47 ? 41.25 11.414 -32.438 1 16.25 47 LYS B O 1
ATOM 3734 N N . SER B 1 48 ? 42.875 10.859 -33.875 1 16.12 48 SER B N 1
ATOM 3735 C CA . SER B 1 48 ? 43.281 9.461 -33.969 1 16.12 48 SER B CA 1
ATOM 3736 C C . SER B 1 48 ? 44.062 9.039 -32.719 1 16.12 48 SER B C 1
ATOM 3738 O O . SER B 1 48 ? 44.531 7.898 -32.625 1 16.12 48 SER B O 1
ATOM 3740 N N . LEU B 1 49 ? 43.969 9.797 -31.562 1 17.39 49 LEU B N 1
ATOM 3741 C CA . LEU B 1 49 ? 45.156 9.492 -30.781 1 17.39 49 LEU B CA 1
ATOM 3742 C C . LEU B 1 49 ? 45.25 8 -30.5 1 17.39 49 LEU B C 1
ATOM 3744 O O . LEU B 1 49 ? 44.25 7.375 -30.109 1 17.39 49 LEU B O 1
ATOM 3748 N N . CYS B 1 50 ? 46.312 7.344 -31.047 1 16.83 50 CYS B N 1
ATOM 3749 C CA . CYS B 1 50 ? 46.969 6.043 -31.188 1 16.83 50 CYS B CA 1
ATOM 3750 C C . CYS B 1 50 ? 47.219 5.422 -29.812 1 16.83 50 CYS B C 1
ATOM 3752 O O . CYS B 1 50 ? 47.906 6.023 -28.969 1 16.83 50 CYS B O 1
ATOM 3754 N N . VAL B 1 51 ? 46.25 4.723 -29.297 1 16.86 51 VAL B N 1
ATOM 3755 C CA . VAL B 1 51 ? 46.25 3.941 -28.062 1 16.86 51 VAL B CA 1
ATOM 3756 C C . VAL B 1 51 ? 47.406 2.945 -28.078 1 16.86 51 VAL B C 1
ATOM 3758 O O . VAL B 1 51 ? 47.375 1.933 -28.781 1 16.86 51 VAL B O 1
ATOM 3761 N N . SER B 1 52 ? 48.688 3.406 -28.328 1 17.08 52 SER B N 1
ATOM 3762 C CA . SER B 1 52 ? 49.719 2.424 -28.547 1 17.08 52 SER B CA 1
ATOM 3763 C C . SER B 1 52 ? 49.906 1.496 -27.359 1 17.08 52 SER B C 1
ATOM 3765 O O . SER B 1 52 ? 50.438 0.394 -27.484 1 17.08 52 SER B O 1
ATOM 3767 N N . ASN B 1 53 ? 49.531 1.795 -26.109 1 17.67 53 ASN B N 1
ATOM 3768 C CA . ASN B 1 53 ? 50.562 1.359 -25.188 1 17.67 53 ASN B CA 1
ATOM 3769 C C . ASN B 1 53 ? 50.75 -0.154 -25.234 1 17.67 53 ASN B C 1
ATOM 3771 O O . ASN B 1 53 ? 49.875 -0.884 -25.688 1 17.67 53 ASN B O 1
ATOM 3775 N N . PHE B 1 54 ? 52 -0.631 -24.625 1 17.75 54 PHE B N 1
ATOM 3776 C CA . PHE B 1 54 ? 53.031 -1.642 -24.438 1 17.75 54 PHE B CA 1
ATOM 3777 C C . PHE B 1 54 ? 52.5 -2.814 -23.625 1 17.75 54 PHE B C 1
ATOM 3779 O O . PHE B 1 54 ? 52.25 -2.678 -22.422 1 17.75 54 PHE B O 1
ATOM 3786 N N . VAL B 1 55 ? 51.531 -3.492 -24.016 1 16.98 55 VAL B N 1
ATOM 3787 C CA . VAL B 1 55 ? 51.062 -4.629 -23.234 1 16.98 55 VAL B CA 1
ATOM 3788 C C . VAL B 1 55 ? 52.156 -5.695 -23.172 1 16.98 55 VAL B C 1
ATOM 3790 O O . VAL B 1 55 ? 52.5 -6.312 -24.172 1 16.98 55 VAL B O 1
ATOM 3793 N N . ARG B 1 56 ? 53.312 -5.336 -22.578 1 17 56 ARG B N 1
ATOM 3794 C CA . ARG B 1 56 ? 54.312 -6.398 -22.453 1 17 56 ARG B CA 1
ATOM 3795 C C . ARG B 1 56 ? 53.688 -7.676 -21.906 1 17 56 ARG B C 1
ATOM 3797 O O . ARG B 1 56 ? 52.75 -7.613 -21.094 1 17 56 ARG B O 1
ATOM 3804 N N . GLY B 1 57 ? 53.969 -8.844 -22.562 1 17.38 57 GLY B N 1
ATOM 3805 C CA . GLY B 1 57 ? 53.656 -10.258 -22.688 1 17.38 57 GLY B CA 1
ATOM 3806 C C . GLY B 1 57 ? 53.938 -11.055 -21.438 1 17.38 57 GLY B C 1
ATOM 3807 O O . GLY B 1 57 ? 53.844 -12.281 -21.438 1 17.38 57 GLY B O 1
ATOM 3808 N N . ILE B 1 58 ? 54.094 -10.445 -20.203 1 19.38 58 ILE B N 1
ATOM 3809 C CA . ILE B 1 58 ? 54.812 -11.383 -19.375 1 19.38 58 ILE B CA 1
ATOM 3810 C C . ILE B 1 58 ? 54.031 -12.672 -19.203 1 19.38 58 ILE B C 1
ATOM 3812 O O . ILE B 1 58 ? 52.812 -12.625 -18.938 1 19.38 58 ILE B O 1
ATOM 3816 N N . GLY B 1 59 ? 54.531 -13.805 -19.781 1 18.31 59 GLY B N 1
ATOM 3817 C CA . GLY B 1 59 ? 54.219 -15.203 -19.984 1 18.31 59 GLY B CA 1
ATOM 3818 C C . GLY B 1 59 ? 53.875 -15.945 -18.703 1 18.31 59 GLY B C 1
ATOM 3819 O O . GLY B 1 59 ? 53.469 -17.109 -18.734 1 18.31 59 GLY B O 1
ATOM 3820 N N . SER B 1 60 ? 54.281 -15.477 -17.484 1 19.05 60 SER B N 1
ATOM 3821 C CA . SER B 1 60 ? 54.656 -16.594 -16.625 1 19.05 60 SER B CA 1
ATOM 3822 C C . SER B 1 60 ? 53.438 -17.469 -16.297 1 19.05 60 SER B C 1
ATOM 3824 O O . SER B 1 60 ? 52.312 -16.969 -16.312 1 19.05 60 SER B O 1
ATOM 3826 N N . THR B 1 61 ? 53.625 -18.766 -16.359 1 20.67 61 THR B N 1
ATOM 3827 C CA . THR B 1 61 ? 52.969 -20.062 -16.328 1 20.67 61 THR B CA 1
ATOM 3828 C C . THR B 1 61 ? 52.25 -20.297 -15 1 20.67 61 THR B C 1
ATOM 3830 O O . THR B 1 61 ? 51.688 -21.359 -14.766 1 20.67 61 THR B O 1
ATOM 3833 N N . ILE B 1 62 ? 51.875 -19.203 -14.219 1 19.81 62 ILE B N 1
ATOM 3834 C CA . ILE B 1 62 ? 51.656 -19.734 -12.875 1 19.81 62 ILE B CA 1
ATOM 3835 C C . ILE B 1 62 ? 50.531 -20.75 -12.883 1 19.81 62 ILE B C 1
ATOM 3837 O O . ILE B 1 62 ? 49.469 -20.5 -13.461 1 19.81 62 ILE B O 1
ATOM 3841 N N . ASP B 1 63 ? 50.844 -21.969 -12.562 1 20.72 63 ASP B N 1
ATOM 3842 C CA . ASP B 1 63 ? 50.188 -23.25 -12.398 1 20.72 63 ASP B CA 1
ATOM 3843 C C . ASP B 1 63 ? 49.031 -23.156 -11.398 1 20.72 63 ASP B C 1
ATOM 3845 O O . ASP B 1 63 ? 49.219 -23.453 -10.219 1 20.72 63 ASP B O 1
ATOM 3849 N N . VAL B 1 64 ? 48.438 -21.953 -11.242 1 21.25 64 VAL B N 1
ATOM 3850 C CA . VAL B 1 64 ? 47.656 -21.922 -10.008 1 21.25 64 VAL B CA 1
ATOM 3851 C C . VAL B 1 64 ? 46.5 -22.922 -10.109 1 21.25 64 VAL B C 1
ATOM 3853 O O . VAL B 1 64 ? 45.594 -22.75 -10.93 1 21.25 64 VAL B O 1
ATOM 3856 N N . GLY B 1 65 ? 46.75 -24.203 -9.922 1 19.98 65 GLY B N 1
ATOM 3857 C CA . GLY B 1 65 ? 45.844 -25.359 -9.922 1 19.98 65 GLY B CA 1
ATOM 3858 C C . GLY B 1 65 ? 44.625 -25.141 -9.078 1 19.98 65 GLY B C 1
ATOM 3859 O O . GLY B 1 65 ? 43.594 -25.781 -9.312 1 19.98 65 GLY B O 1
ATOM 3860 N N . ARG B 1 66 ? 44.781 -24.766 -7.789 1 21.55 66 ARG B N 1
ATOM 3861 C CA . ARG B 1 66 ? 43.938 -25.359 -6.75 1 21.55 66 ARG B CA 1
ATOM 3862 C C . ARG B 1 66 ? 42.5 -24.922 -6.906 1 21.55 66 ARG B C 1
ATOM 3864 O O . ARG B 1 66 ? 42.219 -23.797 -7.32 1 21.55 66 ARG B O 1
ATOM 3871 N N . ASN B 1 67 ? 41.594 -25.891 -6.871 1 19.94 67 ASN B N 1
ATOM 3872 C CA . ASN B 1 67 ? 40.156 -26.062 -6.98 1 19.94 67 ASN B CA 1
ATOM 3873 C C . ASN B 1 67 ? 39.406 -25.141 -6.027 1 19.94 67 ASN B C 1
ATOM 3875 O O . ASN B 1 67 ? 39.25 -25.453 -4.844 1 19.94 67 ASN B O 1
ATOM 3879 N N . LEU B 1 68 ? 39.781 -23.859 -5.945 1 20.5 68 LEU B N 1
ATOM 3880 C CA . LEU B 1 68 ? 39.062 -23.094 -4.93 1 20.5 68 LEU B CA 1
ATOM 3881 C C . LEU B 1 68 ? 37.562 -23.234 -5.113 1 20.5 68 LEU B C 1
ATOM 3883 O O . LEU B 1 68 ? 37.031 -22.859 -6.156 1 20.5 68 LEU B O 1
ATOM 3887 N N . ARG B 1 69 ? 37.031 -24.297 -4.457 1 20.64 69 ARG B N 1
ATOM 3888 C CA . ARG B 1 69 ? 35.625 -24.547 -4.254 1 20.64 69 ARG B CA 1
ATOM 3889 C C . ARG B 1 69 ? 34.875 -23.25 -3.887 1 20.64 69 ARG B C 1
ATOM 3891 O O . ARG B 1 69 ? 35.156 -22.672 -2.828 1 20.64 69 ARG B O 1
ATOM 3898 N N . LEU B 1 70 ? 34.812 -22.406 -4.797 1 21.48 70 LEU B N 1
ATOM 3899 C CA . LEU B 1 70 ? 34.062 -21.156 -4.59 1 21.48 70 LEU B CA 1
ATOM 3900 C C . LEU B 1 70 ? 32.719 -21.438 -3.963 1 21.48 70 LEU B C 1
ATOM 3902 O O . LEU B 1 70 ? 31.859 -22.094 -4.574 1 21.48 70 LEU B O 1
ATOM 3906 N N . MET B 1 71 ? 32.781 -21.828 -2.645 1 22.52 71 MET B N 1
ATOM 3907 C CA . MET B 1 71 ? 31.531 -21.922 -1.894 1 22.52 71 MET B CA 1
ATOM 3908 C C . MET B 1 71 ? 30.625 -20.75 -2.207 1 22.52 71 MET B C 1
ATOM 3910 O O . MET B 1 71 ? 31.062 -19.594 -2.203 1 22.52 71 MET B O 1
ATOM 3914 N N . PRO B 1 72 ? 29.766 -21.016 -3.105 1 23.45 72 PRO B N 1
ATOM 3915 C CA . PRO B 1 72 ? 28.781 -19.969 -3.367 1 23.45 72 PRO B CA 1
ATOM 3916 C C . PRO B 1 72 ? 28.344 -19.25 -2.096 1 23.45 72 PRO B C 1
ATOM 3918 O O . PRO B 1 72 ? 27.969 -19.891 -1.111 1 23.45 72 PRO B O 1
ATOM 3921 N N . VAL B 1 73 ? 29.156 -18.297 -1.701 1 24.08 73 VAL B N 1
ATOM 3922 C CA . VAL B 1 73 ? 28.75 -17.422 -0.609 1 24.08 73 VAL B CA 1
ATOM 3923 C C . VAL B 1 73 ? 27.25 -17.109 -0.738 1 24.08 73 VAL B C 1
ATOM 3925 O O . VAL B 1 73 ? 26.812 -16.562 -1.755 1 24.08 73 VAL B O 1
ATOM 3928 N N . LEU B 1 74 ? 26.438 -18.016 -0.304 1 24.3 74 LEU B N 1
ATOM 3929 C CA . LEU B 1 74 ? 25.094 -17.594 0.1 1 24.3 74 LEU B CA 1
ATOM 3930 C C . LEU B 1 74 ? 25.109 -16.141 0.567 1 24.3 74 LEU B C 1
ATOM 3932 O O . LEU B 1 74 ? 25.75 -15.805 1.567 1 24.3 74 LEU B O 1
ATOM 3936 N N . CYS B 1 75 ? 25.328 -15.328 -0.378 1 24.56 75 CYS B N 1
ATOM 3937 C CA . CYS B 1 75 ? 25.141 -13.961 0.084 1 24.56 75 CYS B CA 1
ATOM 3938 C C . CYS B 1 75 ? 24.047 -13.891 1.146 1 24.56 75 CYS B C 1
ATOM 3940 O O . CYS B 1 75 ? 22.875 -14.148 0.857 1 24.56 75 CYS B O 1
ATOM 3942 N N . SER B 1 76 ? 24.328 -14.43 2.283 1 26.44 76 SER B N 1
ATOM 3943 C CA . SER B 1 76 ? 23.562 -13.984 3.451 1 26.44 76 SER B CA 1
ATOM 3944 C C . SER B 1 76 ? 23.188 -12.508 3.338 1 26.44 76 SER B C 1
ATOM 3946 O O . SER B 1 76 ? 24.062 -11.641 3.363 1 26.44 76 SER B O 1
ATOM 3948 N N . VAL B 1 77 ? 22.406 -12.25 2.406 1 27.27 77 VAL B N 1
ATOM 3949 C CA . VAL B 1 77 ? 21.812 -10.969 2.773 1 27.27 77 VAL B CA 1
ATOM 3950 C C . VAL B 1 77 ? 21.734 -10.852 4.293 1 27.27 77 VAL B C 1
ATOM 3952 O O . VAL B 1 77 ? 21.016 -11.602 4.949 1 27.27 77 VAL B O 1
ATOM 3955 N N . LYS B 1 78 ? 22.828 -10.711 4.918 1 28.94 78 LYS B N 1
ATOM 3956 C CA . LYS B 1 78 ? 22.797 -10.305 6.32 1 28.94 78 LYS B CA 1
ATOM 3957 C C . LYS B 1 78 ? 21.516 -9.516 6.625 1 28.94 78 LYS B C 1
ATOM 3959 O O . LYS B 1 78 ? 21.203 -8.539 5.938 1 28.94 78 LYS B O 1
ATOM 3964 N N . GLU B 1 79 ? 20.531 -10.164 7.098 1 31.55 79 GLU B N 1
ATOM 3965 C CA . GLU B 1 79 ? 19.484 -9.414 7.77 1 31.55 79 GLU B CA 1
ATOM 3966 C C . GLU B 1 79 ? 20.016 -8.086 8.32 1 31.55 79 GLU B C 1
ATOM 3968 O O . GLU B 1 79 ? 20.844 -8.078 9.219 1 31.55 79 GLU B O 1
ATOM 3973 N N . GLU B 1 80 ? 20.406 -7.195 7.477 1 34.16 80 GLU B N 1
ATOM 3974 C CA . GLU B 1 80 ? 20.578 -5.918 8.156 1 34.16 80 GLU B CA 1
ATOM 3975 C C . GLU B 1 80 ? 19.734 -5.844 9.422 1 34.16 80 GLU B C 1
ATOM 3977 O O . GLU B 1 80 ? 18.531 -6.109 9.383 1 34.16 80 GLU B O 1
ATOM 3982 N N . GLU B 1 81 ? 20.266 -6.242 10.539 1 35.12 81 GLU B N 1
ATOM 3983 C CA . GLU B 1 81 ? 19.625 -5.883 11.797 1 35.12 81 GLU B CA 1
ATOM 3984 C C . GLU B 1 81 ? 18.703 -4.68 11.617 1 35.12 81 GLU B C 1
ATOM 3986 O O . GLU B 1 81 ? 19.109 -3.66 11.055 1 35.12 81 GLU B O 1
ATOM 3991 N N . SER B 1 82 ? 17.516 -4.898 11.352 1 42.12 82 SER B N 1
ATOM 3992 C CA . SER B 1 82 ? 16.594 -3.781 11.516 1 42.12 82 SER B CA 1
ATOM 3993 C C . SER B 1 82 ? 17.141 -2.764 12.516 1 42.12 82 SER B C 1
ATOM 3995 O O . SER B 1 82 ? 17.234 -3.049 13.711 1 42.12 82 SER B O 1
ATOM 3997 N N . SER B 1 83 ? 18.234 -2.189 12.25 1 46.09 83 SER B N 1
ATOM 3998 C CA . SER B 1 83 ? 18.766 -1.146 13.125 1 46.09 83 SER B CA 1
ATOM 3999 C C . SER B 1 83 ? 17.641 -0.278 13.688 1 46.09 83 SER B C 1
ATOM 4001 O O . SER B 1 83 ? 17.047 0.516 12.961 1 46.09 83 SER B O 1
ATOM 4003 N N . GLN B 1 84 ? 16.984 -0.823 14.531 1 52.94 84 GLN B N 1
ATOM 4004 C CA . GLN B 1 84 ? 16.047 -0.028 15.312 1 52.94 84 GLN B CA 1
ATOM 4005 C C . GLN B 1 84 ? 16.672 1.286 15.766 1 52.94 84 GLN B C 1
ATOM 4007 O O . GLN B 1 84 ? 17.625 1.286 16.547 1 52.94 84 GLN B O 1
ATOM 4012 N N . SER B 1 85 ? 16.406 2.318 14.977 1 61.41 85 SER B N 1
ATOM 4013 C CA . SER B 1 85 ? 16.969 3.635 15.273 1 61.41 85 SER B CA 1
ATOM 4014 C C . SER B 1 85 ? 16.203 4.309 16.406 1 61.41 85 SER B C 1
ATOM 4016 O O . SER B 1 85 ? 16.703 5.262 17.016 1 61.41 85 SER B O 1
ATOM 4018 N N . ILE B 1 86 ? 14.961 3.641 16.766 1 67.19 86 ILE B N 1
ATOM 4019 C CA . ILE B 1 86 ? 14.133 4.289 17.781 1 67.19 86 ILE B CA 1
ATOM 4020 C C . ILE B 1 86 ? 13.672 3.258 18.797 1 67.19 86 ILE B C 1
ATOM 4022 O O . ILE B 1 86 ? 13.375 2.111 18.453 1 67.19 86 ILE B O 1
ATOM 4026 N N . ASP B 1 87 ? 13.656 3.568 20.031 1 70.31 87 ASP B N 1
ATOM 4027 C CA . ASP B 1 87 ? 13.234 2.693 21.125 1 70.31 87 ASP B CA 1
ATOM 4028 C C . ASP B 1 87 ? 11.766 2.314 21 1 70.31 87 ASP B C 1
ATOM 4030 O O . ASP B 1 87 ? 10.984 3.037 20.375 1 70.31 87 ASP B O 1
ATOM 4034 N N . ASP B 1 88 ? 11.406 1.255 21.641 1 77.88 88 ASP B N 1
ATOM 4035 C CA . ASP B 1 88 ? 10.023 0.798 21.641 1 77.88 88 ASP B CA 1
ATOM 4036 C C . ASP B 1 88 ? 9.133 1.731 22.453 1 77.88 88 ASP B C 1
ATOM 4038 O O . ASP B 1 88 ? 9.555 2.256 23.484 1 77.88 88 ASP B O 1
ATOM 4042 N N . GLU B 1 89 ? 7.945 1.872 22.047 1 84.19 89 GLU B N 1
ATOM 4043 C CA . GLU B 1 89 ? 6.98 2.756 22.688 1 84.19 89 GLU B CA 1
ATOM 4044 C C . GLU B 1 89 ? 6.398 2.117 23.938 1 84.19 89 GLU B C 1
ATOM 4046 O O . GLU B 1 89 ? 6.281 0.893 24.031 1 84.19 89 GLU B O 1
ATOM 4051 N N . GLN B 1 90 ? 6.18 2.939 24.953 1 84.38 90 GLN B N 1
ATOM 4052 C CA . GLN B 1 90 ? 5.461 2.561 26.156 1 84.38 90 GLN B CA 1
ATOM 4053 C C . GLN B 1 90 ? 4.168 3.361 26.297 1 84.38 90 GLN B C 1
ATOM 4055 O O . GLN B 1 90 ? 4.203 4.586 26.453 1 84.38 90 GLN B O 1
ATOM 4060 N N . LYS B 1 91 ? 3.092 2.695 26.328 1 88.31 91 LYS B N 1
ATOM 4061 C CA . LYS B 1 91 ? 1.807 3.363 26.516 1 88.31 91 LYS B CA 1
ATOM 4062 C C . LYS B 1 91 ? 1.694 3.98 27.906 1 88.31 91 LYS B C 1
ATOM 4064 O O . LYS B 1 91 ? 2.088 3.361 28.891 1 88.31 91 LYS B O 1
ATOM 4069 N N . VAL B 1 92 ? 1.151 5.188 27.906 1 88.06 92 VAL B N 1
ATOM 4070 C CA . VAL B 1 92 ? 0.934 5.844 29.188 1 88.06 92 VAL B CA 1
ATOM 4071 C C . VAL B 1 92 ? -0.526 6.277 29.297 1 88.06 92 VAL B C 1
ATOM 4073 O O . VAL B 1 92 ? -1.157 6.633 28.312 1 88.06 92 VAL B O 1
ATOM 4076 N N . SER B 1 93 ? -1.068 6.277 30.453 1 85.38 93 SER B N 1
ATOM 4077 C CA . SER B 1 93 ? -2.484 6.543 30.703 1 85.38 93 SER B CA 1
ATOM 4078 C C . SER B 1 93 ? -2.77 8.039 30.703 1 85.38 93 SER B C 1
ATOM 4080 O O . SER B 1 93 ? -3.881 8.469 30.391 1 85.38 93 SER B O 1
ATOM 4082 N N . GLU B 1 94 ? -1.75 8.758 31.141 1 87.06 94 GLU B N 1
ATOM 4083 C CA . GLU B 1 94 ? -1.957 10.203 31.203 1 87.06 94 GLU B CA 1
ATOM 4084 C C . GLU B 1 94 ? -1.037 10.93 30.219 1 87.06 94 GLU B C 1
ATOM 4086 O O . GLU B 1 94 ? 0.139 10.578 30.094 1 87.06 94 GLU B O 1
ATOM 4091 N N . ARG B 1 95 ? -1.611 11.859 29.656 1 88.69 95 ARG B N 1
ATOM 4092 C CA . ARG B 1 95 ? -0.857 12.695 28.734 1 88.69 95 ARG B CA 1
ATOM 4093 C C . ARG B 1 95 ? 0.232 13.477 29.453 1 88.69 95 ARG B C 1
ATOM 4095 O O . ARG B 1 95 ? -0.054 14.234 30.375 1 88.69 95 ARG B O 1
ATOM 4102 N N . PRO B 1 96 ? 1.448 13.344 29.031 1 88.75 96 PRO B N 1
ATOM 4103 C CA . PRO B 1 96 ? 2.5 14.141 29.656 1 88.75 96 PRO B CA 1
ATOM 4104 C C . PRO B 1 96 ? 2.398 15.625 29.312 1 88.75 96 PRO B C 1
ATOM 4106 O O . PRO B 1 96 ? 1.829 15.984 28.281 1 88.75 96 PRO B O 1
ATOM 4109 N N . SER B 1 97 ? 2.924 16.438 30.172 1 88.75 97 SER B N 1
ATOM 4110 C CA . SER B 1 97 ? 2.904 17.875 29.922 1 88.75 97 SER B CA 1
ATOM 4111 C C . SER B 1 97 ? 3.789 18.25 28.734 1 88.75 97 SER B C 1
ATOM 4113 O O . SER B 1 97 ? 3.58 19.281 28.094 1 88.75 97 SER B O 1
ATOM 4115 N N . THR B 1 98 ? 4.766 17.422 28.531 1 90.69 98 THR B N 1
ATOM 4116 C CA . THR B 1 98 ? 5.645 17.578 27.375 1 90.69 98 THR B CA 1
ATOM 4117 C C . THR B 1 98 ? 6.242 16.234 26.969 1 90.69 98 THR B C 1
ATOM 4119 O O . THR B 1 98 ? 6.363 15.32 27.781 1 90.69 98 THR B O 1
ATOM 4122 N N . LEU B 1 99 ? 6.539 16.109 25.719 1 92.19 99 LEU B N 1
ATOM 4123 C CA . LEU B 1 99 ? 7.176 14.891 25.219 1 92.19 99 LEU B CA 1
ATOM 4124 C C . LEU B 1 99 ? 8.688 15.078 25.109 1 92.19 99 LEU B C 1
ATOM 4126 O O . LEU B 1 99 ? 9.406 14.148 24.75 1 92.19 99 LEU B O 1
ATOM 4130 N N . LEU B 1 100 ? 9.141 16.266 25.422 1 92.06 100 LEU B N 1
ATOM 4131 C CA . LEU B 1 100 ? 10.562 16.547 25.359 1 92.06 100 LEU B CA 1
ATOM 4132 C C . LEU B 1 100 ? 11.305 15.883 26.516 1 92.06 100 LEU B C 1
ATOM 4134 O O . LEU B 1 100 ? 10.711 15.586 27.547 1 92.06 100 LEU B O 1
ATOM 4138 N N . ARG B 1 101 ? 12.633 15.695 26.266 1 87.5 101 ARG B N 1
ATOM 4139 C CA . ARG B 1 101 ? 13.469 15.172 27.328 1 87.5 101 ARG B CA 1
ATOM 4140 C C . ARG B 1 101 ? 13.547 16.156 28.5 1 87.5 101 ARG B C 1
ATOM 4142 O O . ARG B 1 101 ? 13.453 17.359 28.297 1 87.5 101 ARG B O 1
ATOM 4149 N N . GLU B 1 102 ? 13.758 15.414 29.625 1 76.56 102 GLU B N 1
ATOM 4150 C CA . GLU B 1 102 ? 13.93 16.234 30.812 1 76.56 102 GLU B CA 1
ATOM 4151 C C . GLU B 1 102 ? 15.109 17.188 30.656 1 76.56 102 GLU B C 1
ATOM 4153 O O . GLU B 1 102 ? 16.156 16.812 30.141 1 76.56 102 GLU B O 1
ATOM 4158 N N . GLY B 1 103 ? 15 18.422 31.047 1 67.06 103 GLY B N 1
ATOM 4159 C CA . GLY B 1 103 ? 16.047 19.422 30.953 1 67.06 103 GLY B CA 1
ATOM 4160 C C . GLY B 1 103 ? 15.906 20.328 29.766 1 67.06 103 GLY B C 1
ATOM 4161 O O . GLY B 1 103 ? 16.531 21.391 29.703 1 67.06 103 GLY B O 1
ATOM 4162 N N . GLU B 1 104 ? 15.539 19.703 28.672 1 66.81 104 GLU B N 1
ATOM 4163 C CA . GLU B 1 104 ? 15.289 20.625 27.562 1 66.81 104 GLU B CA 1
ATOM 4164 C C . GLU B 1 104 ? 14.234 21.656 27.922 1 66.81 104 GLU B C 1
ATOM 4166 O O . GLU B 1 104 ? 13.133 21.312 28.344 1 66.81 104 GLU B O 1
ATOM 4171 N N . LYS B 1 105 ? 14.766 22.625 28.922 1 52.41 105 LYS B N 1
ATOM 4172 C CA . LYS B 1 105 ? 14.023 23.656 29.641 1 52.41 105 LYS B CA 1
ATOM 4173 C C . LYS B 1 105 ? 12.969 24.297 28.75 1 52.41 105 LYS B C 1
ATOM 4175 O O . LYS B 1 105 ? 13.281 24.766 27.656 1 52.41 105 LYS B O 1
ATOM 4180 N N . VAL B 1 106 ? 11.68 23.812 28.859 1 50.16 106 VAL B N 1
ATOM 4181 C CA . VAL B 1 106 ? 10.547 24.641 28.453 1 50.16 106 VAL B CA 1
ATOM 4182 C C . VAL B 1 106 ? 10.43 25.844 29.391 1 50.16 106 VAL B C 1
ATOM 4184 O O . VAL B 1 106 ? 10.211 25.688 30.594 1 50.16 106 VAL B O 1
ATOM 4187 N N . GLN B 1 107 ? 11.203 26.812 29.438 1 42.12 107 GLN B N 1
ATOM 4188 C CA . GLN B 1 107 ? 10.719 27.875 30.297 1 42.12 107 GLN B CA 1
ATOM 4189 C C . GLN B 1 107 ? 9.398 28.453 29.797 1 42.12 107 GLN B C 1
ATOM 4191 O O . GLN B 1 107 ? 9.375 29.203 28.812 1 42.12 107 GLN B O 1
ATOM 4196 N N . TRP B 1 108 ? 8.375 27.797 30.094 1 41.19 108 TRP B N 1
ATOM 4197 C CA . TRP B 1 108 ? 7.055 28.266 29.688 1 41.19 108 TRP B CA 1
ATOM 4198 C C . TRP B 1 108 ? 6.883 29.75 29.969 1 41.19 108 TRP B C 1
ATOM 4200 O O . TRP B 1 108 ? 6.078 30.422 29.312 1 41.19 108 TRP B O 1
ATOM 4210 N N . ASP B 1 109 ? 7.391 30.281 30.984 1 41.72 109 ASP B N 1
ATOM 4211 C CA . ASP B 1 109 ? 7.074 31.625 31.438 1 41.72 109 ASP B CA 1
ATOM 4212 C C . ASP B 1 109 ? 7.727 32.688 30.547 1 41.72 109 ASP B C 1
ATOM 4214 O O . ASP B 1 109 ? 7.398 33.875 30.625 1 41.72 109 ASP B O 1
ATOM 4218 N N . ASN B 1 110 ? 8.977 32.375 29.938 1 40.72 110 ASN B N 1
ATOM 4219 C CA . ASN B 1 110 ? 9.57 33.344 29 1 40.72 110 ASN B CA 1
ATOM 4220 C C . ASN B 1 110 ? 9.781 32.719 27.625 1 40.72 110 ASN B C 1
ATOM 4222 O O . ASN B 1 110 ? 10.789 32.062 27.375 1 40.72 110 ASN B O 1
ATOM 4226 N N . PRO B 1 111 ? 8.68 32.594 26.797 1 48.03 111 PRO B N 1
ATOM 4227 C CA . PRO B 1 111 ? 8.703 32.031 25.453 1 48.03 111 PRO B CA 1
ATOM 4228 C C . PRO B 1 111 ? 9.969 32.375 24.688 1 48.03 111 PRO B C 1
ATOM 4230 O O . PRO B 1 111 ? 10.422 31.625 23.828 1 48.03 111 PRO B O 1
ATOM 4233 N N . SER B 1 112 ? 10.477 33.625 24.891 1 48.5 112 SER B N 1
ATOM 4234 C CA . SER B 1 112 ? 11.656 34.125 24.203 1 48.5 112 SER B CA 1
ATOM 4235 C C . SER B 1 112 ? 12.891 33.281 24.562 1 48.5 112 SER B C 1
ATOM 4237 O O . SER B 1 112 ? 13.898 33.344 23.844 1 48.5 112 SER B O 1
ATOM 4239 N N . THR B 1 113 ? 12.781 32.5 25.625 1 56.25 113 THR B N 1
ATOM 4240 C CA . THR B 1 113 ? 13.977 31.781 26.062 1 56.25 113 THR B CA 1
ATOM 4241 C C . THR B 1 113 ? 13.836 30.281 25.797 1 56.25 113 THR B C 1
ATOM 4243 O O . THR B 1 113 ? 14.789 29.531 25.984 1 56.25 113 THR B O 1
ATOM 4246 N N . ALA B 1 114 ? 12.742 29.844 25.188 1 70.94 114 ALA B N 1
ATOM 4247 C CA . ALA B 1 114 ? 12.562 28.406 24.953 1 70.94 114 ALA B CA 1
ATOM 4248 C C . ALA B 1 114 ? 13.266 27.984 23.656 1 70.94 114 ALA B C 1
ATOM 4250 O O . ALA B 1 114 ? 13.391 28.766 22.719 1 70.94 114 ALA B O 1
ATOM 4251 N N . SER B 1 115 ? 13.719 26.797 23.703 1 87.12 115 SER B N 1
ATOM 4252 C CA . SER B 1 115 ? 14.375 26.234 22.531 1 87.12 115 SER B CA 1
ATOM 4253 C C . SER B 1 115 ? 13.398 26.062 21.375 1 87.12 115 SER B C 1
ATOM 4255 O O . SER B 1 115 ? 12.18 26.078 21.578 1 87.12 115 SER B O 1
ATOM 4257 N N . MET B 1 116 ? 13.859 26.125 20.203 1 92.25 116 MET B N 1
ATOM 4258 C CA . MET B 1 116 ? 13.055 25.875 19.016 1 92.25 116 MET B CA 1
ATOM 4259 C C . MET B 1 116 ? 12.289 24.562 19.156 1 92.25 116 MET B C 1
ATOM 4261 O O . MET B 1 116 ? 11.125 24.469 18.75 1 92.25 116 MET B O 1
ATOM 4265 N N . ARG B 1 117 ? 12.93 23.578 19.812 1 93.38 117 ARG B N 1
ATOM 4266 C CA . ARG B 1 117 ? 12.289 22.297 20.062 1 93.38 117 ARG B CA 1
ATOM 4267 C C . ARG B 1 117 ? 11.023 22.453 20.906 1 93.38 117 ARG B C 1
ATOM 4269 O O . ARG B 1 117 ? 9.961 21.938 20.547 1 93.38 117 ARG B O 1
ATOM 4276 N N . ALA B 1 118 ? 11.156 23.125 21.938 1 93.5 118 ALA B N 1
ATOM 4277 C CA . ALA B 1 118 ? 10.055 23.312 22.875 1 93.5 118 ALA B CA 1
ATOM 4278 C C . ALA B 1 118 ? 8.93 24.141 22.25 1 93.5 118 ALA B C 1
ATOM 4280 O O . ALA B 1 118 ? 7.75 23.828 22.422 1 93.5 118 ALA B O 1
ATOM 4281 N N . ARG B 1 119 ? 9.32 25.188 21.578 1 94.81 119 ARG B N 1
ATOM 4282 C CA . ARG B 1 119 ? 8.328 26.047 20.953 1 94.81 119 ARG B CA 1
ATOM 4283 C C . ARG B 1 119 ? 7.562 25.312 19.859 1 94.81 119 ARG B C 1
ATOM 4285 O O . ARG B 1 119 ? 6.344 25.453 19.734 1 94.81 119 ARG B O 1
ATOM 4292 N N . PHE B 1 120 ? 8.258 24.547 19.094 1 97.06 120 PHE B N 1
ATOM 4293 C CA . PHE B 1 120 ? 7.586 23.797 18.031 1 97.06 120 PHE B CA 1
ATOM 4294 C C . PHE B 1 120 ? 6.664 22.75 18.625 1 97.06 120 PHE B C 1
ATOM 4296 O O . PHE B 1 120 ? 5.539 22.562 18.141 1 97.06 120 PHE B O 1
ATOM 4303 N N . GLU B 1 121 ? 7.152 22.031 19.625 1 96.38 121 GLU B N 1
ATOM 4304 C CA . GLU B 1 121 ? 6.324 21.031 20.297 1 96.38 121 GLU B CA 1
ATOM 4305 C C . GLU B 1 121 ? 5.043 21.656 20.844 1 96.38 121 GLU B C 1
ATOM 4307 O O . GLU B 1 121 ? 3.957 21.078 20.688 1 96.38 121 GLU B O 1
ATOM 4312 N N . SER B 1 122 ? 5.199 22.797 21.453 1 96 122 SER B N 1
ATOM 4313 C CA . SER B 1 122 ? 4.039 23.484 22 1 96 122 SER B CA 1
ATOM 4314 C C . SER B 1 122 ? 3.057 23.875 20.891 1 96 122 SER B C 1
ATOM 4316 O O . SER B 1 122 ? 1.845 23.719 21.047 1 96 122 SER B O 1
ATOM 4318 N N . MET B 1 123 ? 3.598 24.344 19.859 1 97.56 123 MET B N 1
ATOM 4319 C CA . MET B 1 123 ? 2.775 24.766 18.734 1 97.56 123 MET B CA 1
ATOM 4320 C C . MET B 1 123 ? 1.984 23.594 18.156 1 97.56 123 MET B C 1
ATOM 4322 O O . MET B 1 123 ? 0.783 23.719 17.906 1 97.56 123 MET B O 1
ATOM 4326 N N . ILE B 1 124 ? 2.578 22.453 17.969 1 98.31 124 ILE B N 1
ATOM 4327 C CA . ILE B 1 124 ? 1.896 21.344 17.328 1 98.31 124 ILE B CA 1
ATOM 4328 C C . ILE B 1 124 ? 0.894 20.719 18.297 1 98.31 124 ILE B C 1
ATOM 4330 O O . ILE B 1 124 ? -0.159 20.234 17.875 1 98.31 124 ILE B O 1
ATOM 4334 N N . ARG B 1 125 ? 1.146 20.719 19.547 1 97.75 125 ARG B N 1
ATOM 4335 C CA . ARG B 1 125 ? 0.18 20.234 20.531 1 97.75 125 ARG B CA 1
ATOM 4336 C C . ARG B 1 125 ? -1.056 21.125 20.562 1 97.75 125 ARG B C 1
ATOM 4338 O O . ARG B 1 125 ? -2.182 20.641 20.656 1 97.75 125 ARG B O 1
ATOM 4345 N N . LYS B 1 126 ? -0.797 22.406 20.562 1 98.06 126 LYS B N 1
ATOM 4346 C CA . LYS B 1 126 ? -1.921 23.344 20.5 1 98.06 126 LYS B CA 1
ATOM 4347 C C . LYS B 1 126 ? -2.738 23.125 19.234 1 98.06 126 LYS B C 1
ATOM 4349 O O . LYS B 1 126 ? -3.971 23.172 19.266 1 98.06 126 LYS B O 1
ATOM 4354 N N . ALA B 1 127 ? -2.053 22.938 18.141 1 98.5 127 ALA B N 1
ATOM 4355 C CA . ALA B 1 127 ? -2.73 22.656 16.875 1 98.5 127 ALA B CA 1
ATOM 4356 C C . ALA B 1 127 ? -3.619 21.422 16.984 1 98.5 127 ALA B C 1
ATOM 4358 O O . ALA B 1 127 ? -4.762 21.438 16.531 1 98.5 127 ALA B O 1
ATOM 4359 N N . GLN B 1 128 ? -3.084 20.359 17.562 1 98.62 128 GLN B N 1
ATOM 4360 C CA . GLN B 1 128 ? -3.875 19.156 17.766 1 98.62 128 GLN B CA 1
ATOM 4361 C C . GLN B 1 128 ? -5.137 19.453 18.562 1 98.62 128 GLN B C 1
ATOM 4363 O O . GLN B 1 128 ? -6.234 19.031 18.188 1 98.62 128 GLN B O 1
ATOM 4368 N N . ASP B 1 129 ? -5.02 20.203 19.672 1 98.5 129 ASP B N 1
ATOM 4369 C CA . ASP B 1 129 ? -6.156 20.562 20.516 1 98.5 129 ASP B CA 1
ATOM 4370 C C . ASP B 1 129 ? -7.203 21.344 19.719 1 98.5 129 ASP B C 1
ATOM 4372 O O . ASP B 1 129 ? -8.391 21.016 19.766 1 98.5 129 ASP B O 1
ATOM 4376 N N . ASP B 1 130 ? -6.781 22.328 19.047 1 98.75 130 ASP B N 1
ATOM 4377 C CA . ASP B 1 130 ? -7.691 23.219 18.344 1 98.75 130 ASP B CA 1
ATOM 4378 C C . ASP B 1 130 ? -8.414 22.484 17.219 1 98.75 130 ASP B C 1
ATOM 4380 O O . ASP B 1 130 ? -9.633 22.609 17.062 1 98.75 130 ASP B O 1
ATOM 4384 N N . ILE B 1 131 ? -7.68 21.75 16.422 1 98.81 131 ILE B N 1
ATOM 4385 C CA . ILE B 1 131 ? -8.242 21.078 15.258 1 98.81 131 ILE B CA 1
ATOM 4386 C C . ILE B 1 131 ? -9.203 19.984 15.719 1 98.81 131 ILE B C 1
ATOM 4388 O O . ILE B 1 131 ? -10.297 19.828 15.172 1 98.81 131 ILE B O 1
ATOM 4392 N N . CYS B 1 132 ? -8.789 19.188 16.734 1 98.81 132 CYS B N 1
ATOM 4393 C CA . CYS B 1 132 ? -9.68 18.156 17.25 1 98.81 132 CYS B CA 1
ATOM 4394 C C . CYS B 1 132 ? -10.961 18.766 17.797 1 98.81 132 CYS B C 1
ATOM 4396 O O . CYS B 1 132 ? -12.047 18.219 17.594 1 98.81 132 CYS B O 1
ATOM 4398 N N . ALA B 1 133 ? -10.836 19.875 18.484 1 98.81 133 ALA B N 1
ATOM 4399 C CA . ALA B 1 133 ? -12.023 20.547 19 1 98.81 133 ALA B CA 1
ATOM 4400 C C . ALA B 1 133 ? -12.961 20.953 17.875 1 98.81 133 ALA B C 1
ATOM 4402 O O . ALA B 1 133 ? -14.18 20.781 17.969 1 98.81 133 ALA B O 1
ATOM 4403 N N . ALA B 1 134 ? -12.438 21.516 16.812 1 98.81 134 ALA B N 1
ATOM 4404 C CA . ALA B 1 134 ? -13.234 21.938 15.664 1 98.81 134 ALA B CA 1
ATOM 4405 C C . ALA B 1 134 ? -13.93 20.734 15.016 1 98.81 134 ALA B C 1
ATOM 4407 O O . ALA B 1 134 ? -15.102 20.828 14.641 1 98.81 134 ALA B O 1
ATOM 4408 N N . VAL B 1 135 ? -13.227 19.609 14.844 1 98.81 135 VAL B N 1
ATOM 4409 C CA . VAL B 1 135 ? -13.766 18.406 14.219 1 98.81 135 VAL B CA 1
ATOM 4410 C C . VAL B 1 135 ? -14.875 17.828 15.094 1 98.81 135 VAL B C 1
ATOM 4412 O O . VAL B 1 135 ? -15.93 17.453 14.594 1 98.81 135 VAL B O 1
ATOM 4415 N N . GLU B 1 136 ? -14.633 17.812 16.422 1 98.81 136 GLU B N 1
ATOM 4416 C CA . GLU B 1 136 ? -15.633 17.297 17.344 1 98.81 136 GLU B CA 1
ATOM 4417 C C . GLU B 1 136 ? -16.906 18.141 17.328 1 98.81 136 GLU B C 1
ATOM 4419 O O . GLU B 1 136 ? -18 17.609 17.453 1 98.81 136 GLU B O 1
ATOM 4424 N N . ALA B 1 137 ? -16.75 19.375 17.188 1 98.75 137 ALA B N 1
ATOM 4425 C CA . ALA B 1 137 ? -17.891 20.281 17.141 1 98.75 137 ALA B CA 1
ATOM 4426 C C . ALA B 1 137 ? -18.781 19.984 15.945 1 98.75 137 ALA B C 1
ATOM 4428 O O . ALA B 1 137 ? -20.016 20.078 16.031 1 98.75 137 ALA B O 1
ATOM 4429 N N . VAL B 1 138 ? -18.172 19.641 14.82 1 98.81 138 VAL B N 1
ATOM 4430 C CA . VAL B 1 138 ? -18.922 19.359 13.602 1 98.81 138 VAL B CA 1
ATOM 4431 C C . VAL B 1 138 ? -19.438 17.922 13.633 1 98.81 138 VAL B C 1
ATOM 4433 O O . VAL B 1 138 ? -20.594 17.672 13.289 1 98.81 138 VAL B O 1
ATOM 4436 N N . ASP B 1 139 ? -18.656 16.969 14.094 1 98.75 139 ASP B N 1
ATOM 4437 C CA . ASP B 1 139 ? -18.969 15.539 14.055 1 98.75 139 ASP B CA 1
ATOM 4438 C C . ASP B 1 139 ? -19.938 15.164 15.172 1 98.75 139 ASP B C 1
ATOM 4440 O O . ASP B 1 139 ? -20.812 14.305 14.992 1 98.75 139 ASP B O 1
ATOM 4444 N N . GLY B 1 140 ? -19.766 15.758 16.328 1 98.19 140 GLY B N 1
ATOM 4445 C CA . GLY B 1 140 ? -20.547 15.406 17.5 1 98.19 140 GLY B CA 1
ATOM 4446 C C . GLY B 1 140 ? -19.953 14.258 18.297 1 98.19 140 GLY B C 1
ATOM 4447 O O . GLY B 1 140 ? -20.422 13.961 19.406 1 98.19 140 GLY B O 1
ATOM 4448 N N . SER B 1 141 ? -18.953 13.594 17.75 1 97.5 141 SER B N 1
ATOM 4449 C CA . SER B 1 141 ? -18.266 12.508 18.438 1 97.5 141 SER B CA 1
ATOM 4450 C C . SER B 1 141 ? -16.906 12.961 18.953 1 97.5 141 SER B C 1
ATOM 4452 O O . SER B 1 141 ? -16.344 13.945 18.453 1 97.5 141 SER B O 1
ATOM 4454 N N . LYS B 1 142 ? -16.406 12.227 19.922 1 97.69 142 LYS B N 1
ATOM 4455 C CA . LYS B 1 142 ? -15.125 12.57 20.531 1 97.69 142 LYS B CA 1
ATOM 4456 C C . LYS B 1 142 ? -13.992 11.719 19.953 1 97.69 142 LYS B C 1
ATOM 4458 O O . LYS B 1 142 ? -14.203 10.562 19.578 1 97.69 142 LYS B O 1
ATOM 4463 N N . PHE B 1 143 ? -12.812 12.281 19.969 1 98.25 143 PHE B N 1
ATOM 4464 C CA . PHE B 1 143 ? -11.617 11.531 19.578 1 98.25 143 PHE B CA 1
ATOM 4465 C C . PHE B 1 143 ? -11.195 10.578 20.688 1 98.25 143 PHE B C 1
ATOM 4467 O O . PHE B 1 143 ? -11.273 10.914 21.875 1 98.25 143 PHE B O 1
ATOM 4474 N N . ARG B 1 144 ? -10.805 9.398 20.234 1 97.06 144 ARG B N 1
ATOM 4475 C CA . ARG B 1 144 ? -10.008 8.539 21.109 1 97.06 144 ARG B CA 1
ATOM 4476 C C . ARG B 1 144 ? -8.562 9.008 21.188 1 97.06 144 ARG B C 1
ATOM 4478 O O . ARG B 1 144 ? -7.949 9.297 20.156 1 97.06 144 ARG B O 1
ATOM 4485 N N . GLU B 1 145 ? -8.047 9.109 22.406 1 96.94 145 GLU B N 1
ATOM 4486 C CA . GLU B 1 145 ? -6.664 9.555 22.594 1 96.94 145 GLU B CA 1
ATOM 4487 C C . GLU B 1 145 ? -5.785 8.43 23.125 1 96.94 145 GLU B C 1
ATOM 4489 O O . GLU B 1 145 ? -6.141 7.766 24.109 1 96.94 145 GLU B O 1
ATOM 4494 N N . ASP B 1 146 ? -4.723 8.117 22.453 1 95.62 146 ASP B N 1
ATOM 4495 C CA . ASP B 1 146 ? -3.664 7.219 22.906 1 95.62 146 ASP B CA 1
ATOM 4496 C C . ASP B 1 146 ? -2.334 7.957 23.031 1 95.62 146 ASP B C 1
ATOM 4498 O O . ASP B 1 146 ? -1.869 8.586 22.078 1 95.62 146 ASP B O 1
ATOM 4502 N N . THR B 1 147 ? -1.755 7.828 24.203 1 95.12 147 THR B N 1
ATOM 4503 C CA . THR B 1 147 ? -0.487 8.5 24.453 1 95.12 147 THR B CA 1
ATOM 4504 C C . THR B 1 147 ? 0.606 7.484 24.781 1 95.12 147 THR B C 1
ATOM 4506 O O . THR B 1 147 ? 0.358 6.5 25.484 1 95.12 147 THR B O 1
ATOM 4509 N N . TRP B 1 148 ? 1.739 7.707 24.281 1 92.31 148 TRP B N 1
ATOM 4510 C CA . TRP B 1 148 ? 2.871 6.828 24.547 1 92.31 148 TRP B CA 1
ATOM 4511 C C . TRP B 1 148 ? 4.168 7.625 24.656 1 92.31 148 TRP B C 1
ATOM 4513 O O . TRP B 1 148 ? 4.262 8.742 24.125 1 92.31 148 TRP B O 1
ATOM 4523 N N . ILE B 1 149 ? 5.117 7.082 25.359 1 91.25 149 ILE B N 1
ATOM 4524 C CA . ILE B 1 149 ? 6.441 7.68 25.516 1 91.25 149 ILE B CA 1
ATOM 4525 C C . ILE B 1 149 ? 7.516 6.648 25.188 1 91.25 149 ILE B C 1
ATOM 4527 O O . ILE B 1 149 ? 7.227 5.457 25.062 1 91.25 149 ILE B O 1
ATOM 4531 N N . ARG B 1 150 ? 8.68 7.148 24.906 1 87.69 150 ARG B N 1
ATOM 4532 C CA . ARG B 1 150 ? 9.844 6.297 24.688 1 87.69 150 ARG B CA 1
ATOM 4533 C C . ARG B 1 150 ? 10.922 6.566 25.734 1 87.69 150 ARG B C 1
ATOM 4535 O O . ARG B 1 150 ? 11.156 7.715 26.125 1 87.69 150 ARG B O 1
ATOM 4542 N N . PRO B 1 151 ? 11.68 5.512 26.203 1 81.69 151 PRO B N 1
ATOM 4543 C CA . PRO B 1 151 ? 12.703 5.664 27.234 1 81.69 151 PRO B CA 1
ATOM 4544 C C . PRO B 1 151 ? 13.781 6.676 26.859 1 81.69 151 PRO B C 1
ATOM 4546 O O . PRO B 1 151 ? 14.266 7.414 27.719 1 81.69 151 PRO B O 1
ATOM 4549 N N . GLY B 1 152 ? 14.281 6.781 25.688 1 78.75 152 GLY B N 1
ATOM 4550 C CA . GLY B 1 152 ? 15.312 7.723 25.266 1 78.75 152 GLY B CA 1
ATOM 4551 C C . GLY B 1 152 ? 14.773 9.125 25.031 1 78.75 152 GLY B C 1
ATOM 4552 O O . GLY B 1 152 ? 15.539 10.039 24.703 1 78.75 152 GLY B O 1
ATOM 4553 N N . GLY B 1 153 ? 13.539 9.305 25.375 1 84.75 153 GLY B N 1
ATOM 4554 C CA . GLY B 1 153 ? 12.875 10.578 25.125 1 84.75 153 GLY B CA 1
ATOM 4555 C C . GLY B 1 153 ? 11.938 10.539 23.938 1 84.75 153 GLY B C 1
ATOM 4556 O O . GLY B 1 153 ? 12.102 9.719 23.031 1 84.75 153 GLY B O 1
ATOM 4557 N N . GLY B 1 154 ? 10.906 11.422 24.078 1 91.75 154 GLY B N 1
ATOM 4558 C CA . GLY B 1 154 ? 9.945 11.484 22.984 1 91.75 154 GLY B CA 1
ATOM 4559 C C . GLY B 1 154 ? 8.68 10.688 23.266 1 91.75 154 GLY B C 1
ATOM 4560 O O . GLY B 1 154 ? 8.438 10.258 24.391 1 91.75 154 GLY B O 1
ATOM 4561 N N . GLY B 1 155 ? 7.941 10.562 22.281 1 93.81 155 GLY B N 1
ATOM 4562 C CA . GLY B 1 155 ? 6.641 9.906 22.344 1 93.81 155 GLY B CA 1
ATOM 4563 C C . GLY B 1 155 ? 5.629 10.5 21.391 1 93.81 155 GLY B C 1
ATOM 4564 O O . GLY B 1 155 ? 6 11.07 20.359 1 93.81 155 GLY B O 1
ATOM 4565 N N . GLY B 1 156 ? 4.379 10.18 21.688 1 95.81 156 GLY B N 1
ATOM 4566 C CA . GLY B 1 156 ? 3.348 10.672 20.781 1 95.81 156 GLY B CA 1
ATOM 4567 C C . GLY B 1 156 ? 1.959 10.633 21.391 1 95.81 156 GLY B C 1
ATOM 4568 O O . GLY B 1 156 ? 1.756 10.047 22.453 1 95.81 156 GLY B O 1
ATOM 4569 N N . ILE B 1 157 ? 1.157 11.43 20.844 1 97.44 157 ILE B N 1
ATOM 4570 C CA . ILE B 1 157 ? -0.265 11.492 21.172 1 97.44 157 ILE B CA 1
ATOM 4571 C C . ILE B 1 157 ? -1.09 11.289 19.906 1 97.44 157 ILE B C 1
ATOM 4573 O O . ILE B 1 157 ? -1.085 12.141 19.016 1 97.44 157 ILE B O 1
ATOM 4577 N N . SER B 1 158 ? -1.76 10.148 19.828 1 97.38 158 SER B N 1
ATOM 4578 C CA . SER B 1 158 ? -2.662 9.883 18.719 1 97.38 158 SER B CA 1
ATOM 4579 C C . SER B 1 158 ? -4.109 10.18 19.094 1 97.38 158 SER B C 1
ATOM 4581 O O . SER B 1 158 ? -4.598 9.711 20.125 1 97.38 158 SER B O 1
ATOM 4583 N N . ARG B 1 159 ? -4.727 11 18.344 1 98.5 159 ARG B N 1
ATOM 4584 C CA . ARG B 1 159 ? -6.164 11.203 18.469 1 98.5 159 ARG B CA 1
ATOM 4585 C C . ARG B 1 159 ? -6.898 10.734 17.219 1 98.5 159 ARG B C 1
ATOM 4587 O O . ARG B 1 159 ? -6.699 11.289 16.141 1 98.5 159 ARG B O 1
ATOM 4594 N N . VAL B 1 160 ? -7.773 9.734 17.422 1 98.5 160 VAL B N 1
ATOM 4595 C CA . VAL B 1 160 ? -8.414 9.094 16.281 1 98.5 160 VAL B CA 1
ATOM 4596 C C . VAL B 1 160 ? -9.922 9.055 16.484 1 98.5 160 VAL B C 1
ATOM 4598 O O . VAL B 1 160 ? -10.398 8.633 17.547 1 98.5 160 VAL B O 1
ATOM 4601 N N . LEU B 1 161 ? -10.656 9.617 15.594 1 98.38 161 LEU B N 1
ATOM 4602 C CA . LEU B 1 161 ? -12.102 9.484 15.492 1 98.38 161 LEU B CA 1
ATOM 4603 C C . LEU B 1 161 ? -12.484 8.461 14.43 1 98.38 161 LEU B C 1
ATOM 4605 O O . LEU B 1 161 ? -12.125 8.609 13.258 1 98.38 161 LEU B O 1
ATOM 4609 N N . GLN B 1 162 ? -13.055 7.387 14.797 1 97.31 162 GLN B N 1
ATOM 4610 C CA . GLN B 1 162 ? -13.438 6.309 13.891 1 97.31 162 GLN B CA 1
ATOM 4611 C C . GLN B 1 162 ? -14.938 6.043 13.953 1 97.31 162 GLN B C 1
ATOM 4613 O O . GLN B 1 162 ? -15.516 5.941 15.031 1 97.31 162 GLN B O 1
ATOM 4618 N N . ASP B 1 163 ? -15.594 5.895 12.766 1 96.12 163 ASP B N 1
ATOM 4619 C CA . ASP B 1 163 ? -17.031 5.668 12.617 1 96.12 163 ASP B CA 1
ATOM 4620 C C . ASP B 1 163 ? -17.828 6.793 13.266 1 96.12 163 ASP B C 1
ATOM 4622 O O . ASP B 1 163 ? -18.75 6.539 14.031 1 96.12 163 ASP B O 1
ATOM 4626 N N . GLY B 1 164 ? -17.312 8.047 13.008 1 97.81 164 GLY B N 1
ATOM 4627 C CA . GLY B 1 164 ? -18.062 9.211 13.469 1 97.81 164 GLY B CA 1
ATOM 4628 C C . GLY B 1 164 ? -19.281 9.516 12.633 1 97.81 164 GLY B C 1
ATOM 4629 O O . GLY B 1 164 ? -19.625 8.75 11.727 1 97.81 164 GLY B O 1
ATOM 4630 N N . ASN B 1 165 ? -19.938 10.586 12.992 1 98.5 165 ASN B N 1
ATOM 4631 C CA . ASN B 1 165 ? -21.141 10.977 12.273 1 98.5 165 ASN B CA 1
ATOM 4632 C C . ASN B 1 165 ? -20.812 11.609 10.922 1 98.5 165 ASN B C 1
ATOM 4634 O O . ASN B 1 165 ? -21.562 11.461 9.961 1 98.5 165 ASN B O 1
ATOM 4638 N N . VAL B 1 166 ? -19.719 12.336 10.875 1 98.81 166 VAL B N 1
ATOM 4639 C CA . VAL B 1 166 ? -19.328 13.062 9.664 1 98.81 166 VAL B CA 1
ATOM 4640 C C . VAL B 1 166 ? -18.078 12.43 9.062 1 98.81 166 VAL B C 1
ATOM 4642 O O . VAL B 1 166 ? -18 12.234 7.848 1 98.81 166 VAL B O 1
ATOM 4645 N N . TRP B 1 167 ? -17.156 12.109 9.875 1 98.81 167 TRP B N 1
ATOM 4646 C CA . TRP B 1 167 ? -15.938 11.469 9.406 1 98.81 167 TRP B CA 1
ATOM 4647 C C . TRP B 1 167 ? -15.969 9.969 9.695 1 98.81 167 TRP B C 1
ATOM 4649 O O . TRP B 1 167 ? -16.203 9.562 10.836 1 98.81 167 TRP B O 1
ATOM 4659 N N . GLU B 1 168 ? -15.742 9.211 8.617 1 98.19 168 GLU B N 1
ATOM 4660 C CA . GLU B 1 168 ? -15.578 7.773 8.805 1 98.19 168 GLU B CA 1
ATOM 4661 C C . GLU B 1 168 ? -14.305 7.457 9.578 1 98.19 168 GLU B C 1
ATOM 4663 O O . GLU B 1 168 ? -14.289 6.547 10.414 1 98.19 168 GLU B O 1
ATOM 4668 N N . LYS B 1 169 ? -13.281 8.219 9.305 1 98.25 169 LYS B N 1
ATOM 4669 C CA . LYS B 1 169 ? -12.023 8.141 10.039 1 98.25 169 LYS B CA 1
ATOM 4670 C C . LYS B 1 169 ? -11.266 9.461 9.984 1 98.25 169 LYS B C 1
ATOM 4672 O O . LYS B 1 169 ? -11.117 10.055 8.914 1 98.25 169 LYS B O 1
ATOM 4677 N N . ALA B 1 170 ? -10.852 9.93 11.109 1 98.69 170 ALA B N 1
ATOM 4678 C CA . ALA B 1 170 ? -10.055 11.148 11.234 1 98.69 170 ALA B CA 1
ATOM 4679 C C . ALA B 1 170 ? -9 11.008 12.32 1 98.69 170 ALA B C 1
ATOM 4681 O O . ALA B 1 170 ? -9.273 10.484 13.398 1 98.69 170 ALA B O 1
ATOM 4682 N N . GLY B 1 171 ? -7.805 11.336 11.977 1 98.62 171 GLY B N 1
ATOM 4683 C CA . GLY B 1 171 ? -6.734 11.281 12.961 1 98.62 171 GLY B CA 1
ATOM 4684 C C . GLY B 1 171 ? -5.883 12.539 12.984 1 98.62 171 GLY B C 1
ATOM 4685 O O . GLY B 1 171 ? -5.656 13.164 11.945 1 98.62 171 GLY B O 1
ATOM 4686 N N . VAL B 1 172 ? -5.496 12.984 14.125 1 98.81 172 VAL B N 1
ATOM 4687 C CA . VAL B 1 172 ? -4.52 14.047 14.359 1 98.81 172 VAL B CA 1
ATOM 4688 C C . VAL B 1 172 ? -3.457 13.562 15.344 1 98.81 172 VAL B C 1
ATOM 4690 O O . VAL B 1 172 ? -3.725 13.438 16.547 1 98.81 172 VAL B O 1
ATOM 4693 N N . ASN B 1 173 ? -2.281 13.344 14.812 1 98.19 173 ASN B N 1
ATOM 4694 C CA . ASN B 1 173 ? -1.226 12.734 15.617 1 98.19 173 ASN B CA 1
ATOM 4695 C C . ASN B 1 173 ? -0.064 13.695 15.844 1 98.19 173 ASN B C 1
ATOM 4697 O O . ASN B 1 173 ? 0.356 14.398 14.922 1 98.19 173 ASN B O 1
ATOM 4701 N N . VAL B 1 174 ? 0.37 13.789 17.078 1 97.94 174 VAL B N 1
ATOM 4702 C CA . VAL B 1 174 ? 1.591 14.508 17.438 1 97.94 174 VAL B CA 1
ATOM 4703 C C . VAL B 1 174 ? 2.678 13.516 17.828 1 97.94 174 VAL B C 1
ATOM 4705 O O . VAL B 1 174 ? 2.408 12.531 18.531 1 97.94 174 VAL B O 1
ATOM 4708 N N . SER B 1 175 ? 3.854 13.727 17.344 1 95.62 175 SER B N 1
ATOM 4709 C CA . SER B 1 175 ? 4.973 12.859 17.703 1 95.62 175 SER B CA 1
ATOM 4710 C C . SER B 1 175 ? 6.246 13.672 17.922 1 95.62 175 SER B C 1
ATOM 4712 O O . SER B 1 175 ? 6.457 14.695 17.266 1 95.62 175 SER B O 1
ATOM 4714 N N . VAL B 1 176 ? 7.039 13.289 18.875 1 94.69 176 VAL B N 1
ATOM 4715 C CA . VAL B 1 176 ? 8.398 13.75 19.141 1 94.69 176 VAL B CA 1
ATOM 4716 C C . VAL B 1 176 ? 9.352 12.562 19.172 1 94.69 176 VAL B C 1
ATOM 4718 O O . VAL B 1 176 ? 9.102 11.57 19.859 1 94.69 176 VAL B O 1
ATOM 4721 N N . VAL B 1 177 ? 10.391 12.617 18.391 1 90.88 177 VAL B N 1
ATOM 4722 C CA . VAL B 1 177 ? 11.32 11.5 18.266 1 90.88 177 VAL B CA 1
ATOM 4723 C C . VAL B 1 177 ? 12.742 11.977 18.578 1 90.88 177 VAL B C 1
ATOM 4725 O O . VAL B 1 177 ? 13.172 13.016 18.094 1 90.88 177 VAL B O 1
ATOM 4728 N N . TYR B 1 178 ? 13.367 11.305 19.484 1 89.06 178 TYR B N 1
ATOM 4729 C CA . TYR B 1 178 ? 14.812 11.383 19.688 1 89.06 178 TYR B CA 1
ATOM 4730 C C . TYR B 1 178 ? 15.508 10.141 19.141 1 89.06 178 TYR B C 1
ATOM 4732 O O . TYR B 1 178 ? 15.094 9.016 19.438 1 89.06 178 TYR B O 1
ATOM 4740 N N . GLY B 1 179 ? 16.469 10.383 18.25 1 84.12 179 GLY B N 1
ATOM 4741 C CA . GLY B 1 179 ? 17.172 9.234 17.703 1 84.12 179 GLY B CA 1
ATOM 4742 C C . GLY B 1 179 ? 18.594 9.555 17.266 1 84.12 179 GLY B C 1
ATOM 4743 O O . GLY B 1 179 ? 19.125 10.609 17.609 1 84.12 179 GLY B O 1
ATOM 4744 N N . SER B 1 180 ? 19.219 8.5 16.688 1 82.25 180 SER B N 1
ATOM 4745 C CA . SER B 1 180 ? 20.531 8.664 16.078 1 82.25 180 SER B CA 1
ATOM 4746 C C . SER B 1 180 ? 20.609 7.988 14.719 1 82.25 180 SER B C 1
ATOM 4748 O O . SER B 1 180 ? 19.891 7.02 14.461 1 82.25 180 SER B O 1
ATOM 4750 N N . MET B 1 181 ? 21.25 8.578 13.797 1 77.44 181 MET B N 1
ATOM 4751 C CA . MET B 1 181 ? 21.375 8.016 12.461 1 77.44 181 MET B CA 1
ATOM 4752 C C . MET B 1 181 ? 22.844 7.926 12.039 1 77.44 181 MET B C 1
ATOM 4754 O O . MET B 1 181 ? 23.672 8.695 12.516 1 77.44 181 MET B O 1
ATOM 4758 N N . PRO B 1 182 ? 23.047 6.895 11.164 1 74.44 182 PRO B N 1
ATOM 4759 C CA . PRO B 1 182 ? 24.422 6.836 10.633 1 74.44 182 PRO B CA 1
ATOM 4760 C C . PRO B 1 182 ? 24.766 8.055 9.789 1 74.44 182 PRO B C 1
ATOM 4762 O O . PRO B 1 182 ? 23.891 8.688 9.203 1 74.44 182 PRO B O 1
ATOM 4765 N N . PRO B 1 183 ? 26.031 8.312 9.75 1 69.88 183 PRO B N 1
ATOM 4766 C CA . PRO B 1 183 ? 26.469 9.477 8.984 1 69.88 183 PRO B CA 1
ATOM 4767 C C . PRO B 1 183 ? 26.031 9.43 7.523 1 69.88 183 PRO B C 1
ATOM 4769 O O . PRO B 1 183 ? 25.734 10.469 6.926 1 69.88 183 PRO B O 1
ATOM 4772 N N . GLU B 1 184 ? 25.984 8.211 7.027 1 64.94 184 GLU B N 1
ATOM 4773 C CA . GLU B 1 184 ? 25.547 8.062 5.637 1 64.94 184 GLU B CA 1
ATOM 4774 C C . GLU B 1 184 ? 24.094 8.508 5.461 1 64.94 184 GLU B C 1
ATOM 4776 O O . GLU B 1 184 ? 23.766 9.148 4.465 1 64.94 184 GLU B O 1
ATOM 4781 N N . ALA B 1 185 ? 23.328 8.203 6.414 1 66.81 185 ALA B N 1
ATOM 4782 C CA . ALA B 1 185 ? 21.922 8.609 6.375 1 66.81 185 ALA B CA 1
ATOM 4783 C C . ALA B 1 185 ? 21.781 10.125 6.539 1 66.81 185 ALA B C 1
ATOM 4785 O O . ALA B 1 185 ? 20.938 10.742 5.902 1 66.81 185 ALA B O 1
ATOM 4786 N N . TYR B 1 186 ? 22.625 10.625 7.297 1 65.56 186 TYR B N 1
ATOM 4787 C CA . TYR B 1 186 ? 22.656 12.07 7.5 1 65.56 186 TYR B CA 1
ATOM 4788 C C . TYR B 1 186 ? 22.984 12.797 6.203 1 65.56 186 TYR B C 1
ATOM 4790 O O . TYR B 1 186 ? 22.328 13.781 5.852 1 65.56 186 TYR B O 1
ATOM 4798 N N . ARG B 1 187 ? 23.938 12.336 5.539 1 61.41 187 ARG B N 1
ATOM 4799 C CA . ARG B 1 187 ? 24.344 12.938 4.277 1 61.41 187 ARG B CA 1
ATOM 4800 C C . ARG B 1 187 ? 23.219 12.898 3.256 1 61.41 187 ARG B C 1
ATOM 4802 O O . ARG B 1 187 ? 23 13.852 2.508 1 61.41 187 ARG B O 1
ATOM 4809 N N . ALA B 1 188 ? 22.547 11.773 3.342 1 59.72 188 ALA B N 1
ATOM 4810 C CA . ALA B 1 188 ? 21.422 11.633 2.43 1 59.72 188 ALA B CA 1
ATOM 4811 C C . ALA B 1 188 ? 20.312 12.625 2.768 1 59.72 188 ALA B C 1
ATOM 4813 O O . ALA B 1 188 ? 19.656 13.156 1.871 1 59.72 188 ALA B O 1
ATOM 4814 N N . ALA B 1 189 ? 20.25 12.812 3.965 1 60.16 189 ALA B N 1
ATOM 4815 C CA . ALA B 1 189 ? 19.188 13.68 4.438 1 60.16 189 ALA B CA 1
ATOM 4816 C C . ALA B 1 189 ? 19.5 15.148 4.137 1 60.16 189 ALA B C 1
ATOM 4818 O O . ALA B 1 189 ? 18.594 15.93 3.824 1 60.16 189 ALA B O 1
ATOM 4819 N N . ILE B 1 190 ? 20.781 15.492 4.18 1 58.19 190 ILE B N 1
ATOM 4820 C CA . ILE B 1 190 ? 21.109 16.906 4.004 1 58.19 190 ILE B CA 1
ATOM 4821 C C . ILE B 1 190 ? 21.469 17.172 2.543 1 58.19 190 ILE B C 1
ATOM 4823 O O . ILE B 1 190 ? 21.719 18.312 2.156 1 58.19 190 ILE B O 1
ATOM 4827 N N . GLY B 1 191 ? 21.172 16.234 1.663 1 50.5 191 GLY B N 1
ATOM 4828 C CA . GLY B 1 191 ? 21.422 16.375 0.237 1 50.5 191 GLY B CA 1
ATOM 4829 C C . GLY B 1 191 ? 22.875 16.641 -0.086 1 50.5 191 GLY B C 1
ATOM 4830 O O . GLY B 1 191 ? 23.25 16.781 -1.254 1 50.5 191 GLY B O 1
ATOM 4831 N N . GLY B 1 192 ? 23.672 17.344 0.704 1 39.16 192 GLY B N 1
ATOM 4832 C CA . GLY B 1 192 ? 24.938 17.922 0.308 1 39.16 192 GLY B CA 1
ATOM 4833 C C . GLY B 1 192 ? 26.109 16.984 0.554 1 39.16 192 GLY B C 1
ATOM 4834 O O . GLY B 1 192 ? 26.141 16.266 1.551 1 39.16 192 GLY B O 1
ATOM 4835 N N . ALA B 1 193 ? 26.828 16.562 -0.521 1 39.5 193 ALA B N 1
ATOM 4836 C CA . ALA B 1 193 ? 28.234 16.156 -0.454 1 39.5 193 ALA B CA 1
ATOM 4837 C C . ALA B 1 193 ? 29.031 17.094 0.448 1 39.5 193 ALA B C 1
ATOM 4839 O O . ALA B 1 193 ? 29.422 18.188 0.034 1 39.5 193 ALA B O 1
ATOM 4840 N N . SER B 1 194 ? 28.734 17.438 1.606 1 35.38 194 SER B N 1
ATOM 4841 C CA . SER B 1 194 ? 29.625 18.344 2.318 1 35.38 194 SER B CA 1
ATOM 4842 C C . SER B 1 194 ? 31.078 17.938 2.16 1 35.38 194 SER B C 1
ATOM 4844 O O . SER B 1 194 ? 31.391 16.75 1.98 1 35.38 194 SER B O 1
ATOM 4846 N N . ALA B 1 195 ? 31.953 19.016 2.062 1 36 195 ALA B N 1
ATOM 4847 C CA . ALA B 1 195 ? 33.344 19.109 1.694 1 36 195 ALA B CA 1
ATOM 4848 C C . ALA B 1 195 ? 34.188 18.031 2.387 1 36 195 ALA B C 1
ATOM 4850 O O . ALA B 1 195 ? 35.219 17.594 1.864 1 36 195 ALA B O 1
ATOM 4851 N N . ASN B 1 196 ? 34.281 18.016 3.711 1 36.56 196 ASN B N 1
ATOM 4852 C CA . ASN B 1 196 ? 35.406 17.328 4.293 1 36.56 196 ASN B CA 1
ATOM 4853 C C . ASN B 1 196 ? 35.156 15.828 4.457 1 36.56 196 ASN B C 1
ATOM 4855 O O . ASN B 1 196 ? 34.562 15.406 5.445 1 36.56 196 ASN B O 1
ATOM 4859 N N . GLU B 1 197 ? 35.062 15.164 3.504 1 40.62 197 GLU B N 1
ATOM 4860 C CA . GLU B 1 197 ? 34.969 13.711 3.4 1 40.62 197 GLU B CA 1
ATOM 4861 C C . GLU B 1 197 ? 35.719 13.016 4.531 1 40.62 197 GLU B C 1
ATOM 4863 O O . GLU B 1 197 ? 35.375 11.906 4.93 1 40.62 197 GLU B O 1
ATOM 4868 N N . GLU B 1 198 ? 36.875 13.461 4.832 1 39.91 198 GLU B N 1
ATOM 4869 C CA . GLU B 1 198 ? 37.844 12.82 5.738 1 39.91 198 GLU B CA 1
ATOM 4870 C C . GLU B 1 198 ? 37.312 12.82 7.172 1 39.91 198 GLU B C 1
ATOM 4872 O O . GLU B 1 198 ? 37.531 11.852 7.906 1 39.91 198 GLU B O 1
ATOM 4877 N N . ALA B 1 199 ? 36.875 14.047 7.742 1 38.28 199 ALA B N 1
ATOM 4878 C CA . ALA B 1 199 ? 36.469 14.086 9.148 1 38.28 199 ALA B CA 1
ATOM 4879 C C . ALA B 1 199 ? 35.156 13.336 9.367 1 38.28 199 ALA B C 1
ATOM 4881 O O . ALA B 1 199 ? 34.812 13 10.5 1 38.28 199 ALA B O 1
ATOM 4882 N N . LYS B 1 200 ? 34.406 12.977 8.367 1 46.44 200 LYS B N 1
ATOM 4883 C CA . LYS B 1 200 ? 33.031 12.516 8.453 1 46.44 200 LYS B CA 1
ATOM 4884 C C . LYS B 1 200 ? 32.969 11 8.648 1 46.44 200 LYS B C 1
ATOM 4886 O O . LYS B 1 200 ? 31.969 10.477 9.164 1 46.44 200 LYS B O 1
ATOM 4891 N N . ASN B 1 201 ? 33.875 10.289 8.062 1 47.28 201 ASN B N 1
ATOM 4892 C CA . ASN B 1 201 ? 33.875 8.844 8.242 1 47.28 201 ASN B CA 1
ATOM 4893 C C . ASN B 1 201 ? 34.094 8.461 9.703 1 47.28 201 ASN B C 1
ATOM 4895 O O . ASN B 1 201 ? 33.875 7.309 10.086 1 47.28 201 ASN B O 1
ATOM 4899 N N . LYS B 1 202 ? 34.625 9.43 10.477 1 48.66 202 LYS B N 1
ATOM 4900 C CA . LYS B 1 202 ? 34.969 9.055 11.844 1 48.66 202 LYS B CA 1
ATOM 4901 C C . LYS B 1 202 ? 33.844 9.438 12.812 1 48.66 202 LYS B C 1
ATOM 4903 O O . LYS B 1 202 ? 33.938 9.18 14.008 1 48.66 202 LYS B O 1
ATOM 4908 N N . ALA B 1 203 ? 32.906 10.266 12.352 1 52.69 203 ALA B N 1
ATOM 4909 C CA . ALA B 1 203 ? 31.875 10.688 13.297 1 52.69 203 ALA B CA 1
ATOM 4910 C C . ALA B 1 203 ? 30.875 9.57 13.562 1 52.69 203 ALA B C 1
ATOM 4912 O O . ALA B 1 203 ? 30.469 8.859 12.633 1 52.69 203 ALA B O 1
ATOM 4913 N N . GLY B 1 204 ? 30.812 9.023 14.805 1 65.12 204 GLY B N 1
ATOM 4914 C CA . GLY B 1 204 ? 29.828 8.047 15.266 1 65.12 204 GLY B CA 1
ATOM 4915 C C . GLY B 1 204 ? 28.422 8.383 14.844 1 65.12 204 GLY B C 1
ATOM 4916 O O . GLY B 1 204 ? 28.203 9.18 13.922 1 65.12 204 GLY B O 1
ATOM 4917 N N . ARG B 1 205 ? 27.438 7.832 15.328 1 78.25 205 ARG B N 1
ATOM 4918 C CA . ARG B 1 205 ? 26.031 8.086 15.047 1 78.25 205 ARG B CA 1
ATOM 4919 C C . ARG B 1 205 ? 25.641 9.516 15.406 1 78.25 205 ARG B C 1
ATOM 4921 O O . ARG B 1 205 ? 26.125 10.062 16.391 1 78.25 205 ARG B O 1
ATOM 4928 N N . ILE B 1 206 ? 24.875 10.227 14.562 1 79.06 206 ILE B N 1
ATOM 4929 C CA . ILE B 1 206 ? 24.469 11.617 14.742 1 79.06 206 ILE B CA 1
ATOM 4930 C C . ILE B 1 206 ? 23.109 11.664 15.438 1 79.06 206 ILE B C 1
ATOM 4932 O O . ILE B 1 206 ? 22.109 11.195 14.891 1 79.06 206 ILE B O 1
ATOM 4936 N N . PRO B 1 207 ? 23.109 12.25 16.656 1 84.69 207 PRO B N 1
ATOM 4937 C CA . PRO B 1 207 ? 21.812 12.391 17.328 1 84.69 207 PRO B CA 1
ATOM 4938 C C . PRO B 1 207 ? 20.906 13.398 16.625 1 84.69 207 PRO B C 1
ATOM 4940 O O . PRO B 1 207 ? 21.375 14.422 16.125 1 84.69 207 PRO B O 1
ATOM 4943 N N . PHE B 1 208 ? 19.594 13.086 16.594 1 87.94 208 PHE B N 1
ATOM 4944 C CA . PHE B 1 208 ? 18.656 14.016 15.961 1 87.94 208 PHE B CA 1
ATOM 4945 C C . PHE B 1 208 ? 17.375 14.117 16.766 1 87.94 208 PHE B C 1
ATOM 4947 O O . PHE B 1 208 ? 17.125 13.297 17.656 1 87.94 208 PHE B O 1
ATOM 4954 N N . PHE B 1 209 ? 16.688 15.25 16.594 1 90.44 209 PHE B N 1
ATOM 4955 C CA . PHE B 1 209 ? 15.367 15.555 17.109 1 90.44 209 PHE B CA 1
ATOM 4956 C C . PHE B 1 209 ? 14.383 15.797 15.984 1 90.44 209 PHE B C 1
ATOM 4958 O O . PHE B 1 209 ? 14.711 16.453 14.984 1 90.44 209 PHE B O 1
ATOM 4965 N N . ALA B 1 210 ? 13.234 15.156 16.062 1 93.06 210 ALA B N 1
ATOM 4966 C CA . ALA B 1 210 ? 12.156 15.422 15.125 1 93.06 210 ALA B CA 1
ATOM 4967 C C . ALA B 1 210 ? 10.812 15.555 15.844 1 93.06 210 ALA B C 1
ATOM 4969 O O . ALA B 1 210 ? 10.547 14.82 16.797 1 93.06 210 ALA B O 1
ATOM 4970 N N . ALA B 1 211 ? 10.039 16.516 15.5 1 96.5 211 ALA B N 1
ATOM 4971 C CA . ALA B 1 211 ? 8.688 16.688 16.016 1 96.5 211 ALA B CA 1
ATOM 4972 C C . ALA B 1 211 ? 7.707 17.047 14.898 1 96.5 211 ALA B C 1
ATOM 4974 O O . ALA B 1 211 ? 8.078 17.703 13.922 1 96.5 211 ALA B O 1
ATOM 4975 N N . GLY B 1 212 ? 6.473 16.562 15.055 1 97.62 212 GLY B N 1
ATOM 4976 C CA . GLY B 1 212 ? 5.52 16.891 14 1 97.62 212 GLY B CA 1
ATOM 4977 C C . GLY B 1 212 ? 4.086 16.578 14.375 1 97.62 212 GLY B C 1
ATOM 4978 O O . GLY B 1 212 ? 3.834 15.859 15.352 1 97.62 212 GLY B O 1
ATOM 4979 N N . VAL B 1 213 ? 3.209 17.219 13.719 1 98.56 213 VAL B N 1
ATOM 4980 C CA . VAL B 1 213 ? 1.784 16.906 13.734 1 98.56 213 VAL B CA 1
ATOM 4981 C C . VAL B 1 213 ? 1.346 16.422 12.352 1 98.56 213 VAL B C 1
ATOM 4983 O O . VAL B 1 213 ? 1.799 16.953 11.336 1 98.56 213 VAL B O 1
ATOM 4986 N N . SER B 1 214 ? 0.638 15.359 12.273 1 98.12 214 SER B N 1
ATOM 4987 C CA . SER B 1 214 ? 0.142 14.773 11.031 1 98.12 214 SER B CA 1
ATOM 4988 C C . SER B 1 214 ? -1.332 14.406 11.148 1 98.12 214 SER B C 1
ATOM 4990 O O . SER B 1 214 ? -1.784 13.953 12.195 1 98.12 214 SER B O 1
ATOM 4992 N N . SER B 1 215 ? -2.002 14.648 10.047 1 98.62 215 SER B N 1
ATOM 4993 C CA . SER B 1 215 ? -3.438 14.383 10.078 1 98.62 215 SER B CA 1
ATOM 4994 C C . SER B 1 215 ? -3.951 13.953 8.711 1 98.62 215 SER B C 1
ATOM 4996 O O . SER B 1 215 ? -3.486 14.453 7.68 1 98.62 215 SER B O 1
ATOM 4998 N N . VAL B 1 216 ? -4.863 13.031 8.695 1 98.75 216 VAL B N 1
ATOM 4999 C CA . VAL B 1 216 ? -5.723 12.695 7.566 1 98.75 216 VAL B CA 1
ATOM 5000 C C . VAL B 1 216 ? -7.164 12.531 8.047 1 98.75 216 VAL B C 1
ATOM 5002 O O . VAL B 1 216 ? -7.414 11.891 9.07 1 98.75 216 VAL B O 1
ATOM 5005 N N . MET B 1 217 ? -8.109 13.094 7.336 1 98.88 217 MET B N 1
ATOM 5006 C CA . MET B 1 217 ? -9.516 13 7.707 1 98.88 217 MET B CA 1
ATOM 5007 C C . MET B 1 217 ? -10.367 12.57 6.516 1 98.88 217 MET B C 1
ATOM 5009 O O . MET B 1 217 ? -10.422 13.273 5.5 1 98.88 217 MET B O 1
ATOM 5013 N N . HIS B 1 218 ? -11.008 11.422 6.664 1 98.88 218 HIS B N 1
ATOM 5014 C CA . HIS B 1 218 ? -11.836 10.836 5.621 1 98.88 218 HIS B CA 1
ATOM 5015 C C . HIS B 1 218 ? -13.32 10.953 5.965 1 98.88 218 HIS B C 1
ATOM 5017 O O . HIS B 1 218 ? -13.828 10.203 6.793 1 98.88 218 HIS B O 1
ATOM 5023 N N . PRO B 1 219 ? -14.07 11.789 5.285 1 98.88 219 PRO B N 1
ATOM 5024 C CA . PRO B 1 219 ? -15.5 11.914 5.559 1 98.88 219 PRO B CA 1
ATOM 5025 C C . PRO B 1 219 ? -16.297 10.711 5.074 1 98.88 219 PRO B C 1
ATOM 5027 O O . PRO B 1 219 ? -15.852 9.984 4.184 1 98.88 219 PRO B O 1
ATOM 5030 N N . LYS B 1 220 ? -17.422 10.555 5.617 1 98.5 220 LYS B N 1
ATOM 5031 C CA . LYS B 1 220 ? -18.375 9.531 5.191 1 98.5 220 LYS B CA 1
ATOM 5032 C C . LYS B 1 220 ? -19 9.875 3.842 1 98.5 220 LYS B C 1
ATOM 5034 O O . LYS B 1 220 ? -19.094 9.023 2.959 1 98.5 220 LYS B O 1
ATOM 5039 N N . ASN B 1 221 ? -19.469 11.086 3.74 1 98.81 221 ASN B N 1
ATOM 5040 C CA . ASN B 1 221 ? -20.156 11.547 2.541 1 98.81 221 ASN B CA 1
ATOM 5041 C C . ASN B 1 221 ? -19.188 11.758 1.38 1 98.81 221 ASN B C 1
ATOM 5043 O O . ASN B 1 221 ? -18.219 12.508 1.501 1 98.81 221 ASN B O 1
ATOM 5047 N N . PRO B 1 222 ? -19.391 11.133 0.214 1 98.81 222 PRO B N 1
ATOM 5048 C CA . PRO B 1 222 ? -18.469 11.273 -0.918 1 98.81 222 PRO B CA 1
ATOM 5049 C C . PRO B 1 222 ? -18.391 12.711 -1.434 1 98.81 222 PRO B C 1
ATOM 5051 O O . PRO B 1 222 ? -17.469 13.039 -2.191 1 98.81 222 PRO B O 1
ATOM 5054 N N . MET B 1 223 ? -19.312 13.547 -1.021 1 98.94 223 MET B N 1
ATOM 5055 C CA . MET B 1 223 ? -19.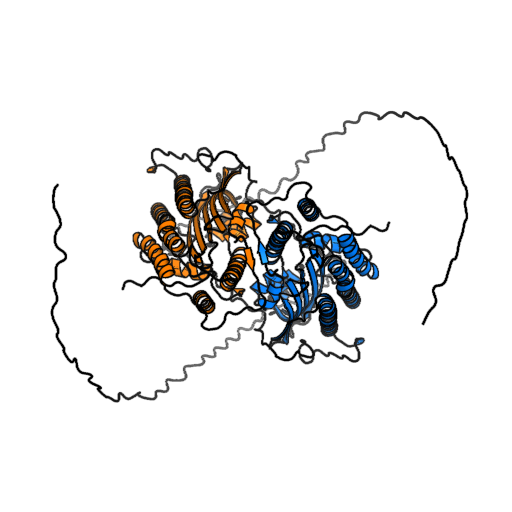297 14.93 -1.486 1 98.94 223 MET B CA 1
ATOM 5056 C C . MET B 1 223 ? -18.344 15.781 -0.656 1 98.94 223 MET B C 1
ATOM 5058 O O . MET B 1 223 ? -17.984 16.891 -1.059 1 98.94 223 MET B O 1
ATOM 5062 N N . ALA B 1 224 ? -18.031 15.328 0.539 1 98.94 224 ALA B N 1
ATOM 5063 C CA . ALA B 1 224 ? -17.109 16.047 1.411 1 98.94 224 ALA B CA 1
ATOM 5064 C C . ALA B 1 224 ? -15.672 15.586 1.17 1 98.94 224 ALA B C 1
ATOM 5066 O O . ALA B 1 224 ? -15.391 14.391 1.155 1 98.94 224 ALA B O 1
ATOM 5067 N N . PRO B 1 225 ? -14.75 16.469 1.02 1 98.88 225 PRO B N 1
ATOM 5068 C CA . PRO B 1 225 ? -13.383 16.109 0.633 1 98.88 225 PRO B CA 1
ATOM 5069 C C . PRO B 1 225 ? -12.555 15.594 1.809 1 98.88 225 PRO B C 1
ATOM 5071 O O . PRO B 1 225 ? -12.789 15.992 2.953 1 98.88 225 PRO B O 1
ATOM 5074 N N . THR B 1 226 ? -11.625 14.68 1.541 1 98.94 226 THR B N 1
ATOM 5075 C CA . THR B 1 226 ? -10.562 14.297 2.461 1 98.94 226 THR B CA 1
ATOM 5076 C C . THR B 1 226 ? -9.5 15.383 2.551 1 98.94 226 THR B C 1
ATOM 5078 O O . THR B 1 226 ? -9.203 16.047 1.558 1 98.94 226 THR B O 1
ATOM 5081 N N . VAL B 1 227 ? -8.922 15.57 3.73 1 98.94 227 VAL B N 1
ATOM 5082 C CA . VAL B 1 227 ? -7.816 16.5 3.895 1 98.94 227 VAL B CA 1
ATOM 5083 C C . VAL B 1 227 ? -6.637 15.805 4.566 1 98.94 227 VAL B C 1
ATOM 5085 O O . VAL B 1 227 ? -6.824 14.852 5.328 1 98.94 227 VAL B O 1
ATOM 5088 N N . HIS B 1 228 ? -5.449 16.203 4.195 1 98.81 228 HIS B N 1
ATOM 5089 C CA . HIS B 1 228 ? -4.195 15.805 4.824 1 98.81 228 HIS B CA 1
ATOM 5090 C C . HIS B 1 228 ? -3.352 17.031 5.188 1 98.81 228 HIS B C 1
ATOM 5092 O O . HIS B 1 228 ? -3.279 17.984 4.422 1 98.81 228 HIS B O 1
ATOM 5098 N N . PHE B 1 229 ? -2.738 17.031 6.32 1 98.75 229 PHE B N 1
ATOM 5099 C CA . PHE B 1 229 ? -1.687 18 6.594 1 98.75 229 PHE B CA 1
ATOM 5100 C C . PHE B 1 229 ? -0.607 17.391 7.48 1 98.75 229 PHE B C 1
ATOM 5102 O O . PHE B 1 229 ? -0.875 16.469 8.242 1 98.75 229 PHE B O 1
ATOM 5109 N N . ASN B 1 230 ? 0.521 17.844 7.355 1 98.06 230 ASN B N 1
ATOM 5110 C CA . ASN B 1 230 ? 1.706 17.5 8.133 1 98.06 230 ASN B CA 1
ATOM 5111 C C . ASN B 1 230 ? 2.627 18.703 8.305 1 98.06 230 ASN B C 1
ATOM 5113 O O . ASN B 1 230 ? 2.914 19.406 7.34 1 98.06 230 ASN B O 1
ATOM 5117 N N . TYR B 1 231 ? 3.029 19 9.477 1 98.69 231 TYR B N 1
ATOM 5118 C CA . TYR B 1 231 ? 4.043 20.016 9.781 1 98.69 231 TYR B CA 1
ATOM 5119 C C . TYR B 1 231 ? 5.094 19.453 10.734 1 98.69 231 TYR B C 1
ATOM 5121 O O . TYR B 1 231 ? 4.758 18.844 11.75 1 98.69 231 TYR B O 1
ATOM 5129 N N . ARG B 1 232 ? 6.324 19.641 10.414 1 97.75 232 ARG B N 1
ATOM 5130 C CA . ARG B 1 232 ? 7.379 18.984 11.164 1 97.75 232 ARG B CA 1
ATOM 5131 C C . ARG B 1 232 ? 8.617 19.859 11.273 1 97.75 232 ARG B C 1
ATOM 5133 O O . ARG B 1 232 ? 8.812 20.766 10.461 1 97.75 232 ARG B O 1
ATOM 5140 N N . TYR B 1 233 ? 9.43 19.656 12.312 1 97.12 233 TYR B N 1
ATOM 5141 C CA . TYR B 1 233 ? 10.727 20.266 12.594 1 97.12 233 TYR B CA 1
ATOM 5142 C C . TYR B 1 233 ? 11.773 19.203 12.875 1 97.12 233 TYR B C 1
ATOM 5144 O O . TYR B 1 233 ? 11.508 18.219 13.586 1 97.12 233 TYR B O 1
ATOM 5152 N N . PHE B 1 234 ? 12.898 19.297 12.227 1 93.12 234 PHE B N 1
ATOM 5153 C CA . PHE B 1 234 ? 14.016 18.391 12.383 1 93.12 234 PHE B CA 1
ATOM 5154 C C . PHE B 1 234 ? 15.281 19.141 12.766 1 93.12 234 PHE B C 1
ATOM 5156 O O . PHE B 1 234 ? 15.555 20.219 12.242 1 93.12 234 PHE B O 1
ATOM 5163 N N . GLU B 1 235 ? 16.078 18.547 13.68 1 91.44 235 GLU B N 1
ATOM 5164 C CA . GLU B 1 235 ? 17.344 19.141 14.133 1 91.44 235 GLU B CA 1
ATOM 5165 C C . GLU B 1 235 ? 18.344 18.062 14.531 1 91.44 235 GLU B C 1
ATOM 5167 O O . GLU B 1 235 ? 17.969 17.062 15.156 1 91.44 235 GLU B O 1
ATOM 5172 N N . THR B 1 236 ? 19.562 18.266 14.102 1 86.12 236 THR B N 1
ATOM 5173 C CA . THR B 1 236 ? 20.625 17.375 14.555 1 86.12 236 THR B CA 1
ATOM 5174 C C . THR B 1 236 ? 21.438 18.016 15.672 1 86.12 236 THR B C 1
ATOM 5176 O O . THR B 1 236 ? 21.531 19.234 15.766 1 86.12 236 THR B O 1
ATOM 5179 N N . ASP B 1 237 ? 21.891 17.094 16.516 1 79.19 237 ASP B N 1
ATOM 5180 C CA . ASP B 1 237 ? 22.797 17.516 17.578 1 79.19 237 ASP B CA 1
ATOM 5181 C C . ASP B 1 237 ? 24.234 17.141 17.25 1 79.19 237 ASP B C 1
ATOM 5183 O O . ASP B 1 237 ? 24.469 16.219 16.453 1 79.19 237 ASP B O 1
ATOM 5187 N N . SER B 1 238 ? 25.172 18.078 17.562 1 66.44 238 SER B N 1
ATOM 5188 C CA . SER B 1 238 ? 26.562 17.703 17.391 1 66.44 238 SER B CA 1
ATOM 5189 C C . SER B 1 238 ? 26.938 16.547 18.312 1 66.44 238 SER B C 1
ATOM 5191 O O . SER B 1 238 ? 26.547 16.516 19.469 1 66.44 238 SER B O 1
ATOM 5193 N N . PRO B 1 239 ? 27.547 15.555 17.672 1 57.78 239 PRO B N 1
ATOM 5194 C CA . PRO B 1 239 ? 28 14.5 18.578 1 57.78 239 PRO B CA 1
ATOM 5195 C C . PRO B 1 239 ? 28.875 15.031 19.719 1 57.78 239 PRO B C 1
ATOM 5197 O O . PRO B 1 239 ? 29.562 16.031 19.547 1 57.78 239 PRO B O 1
ATOM 5200 N N . GLN B 1 240 ? 28.516 14.82 21.047 1 53.44 240 GLN B N 1
ATOM 5201 C CA . GLN B 1 240 ? 29.219 15.359 22.203 1 53.44 240 GLN B CA 1
ATOM 5202 C C . GLN B 1 240 ? 30.688 15.578 21.891 1 53.44 240 GLN B C 1
ATOM 5204 O O . GLN B 1 240 ? 31.281 16.578 22.312 1 53.44 240 GLN B O 1
ATOM 5209 N N . ASP B 1 241 ? 31.406 14.617 21.422 1 49.69 241 ASP B N 1
ATOM 5210 C CA . ASP B 1 241 ? 32.875 14.656 21.406 1 49.69 241 ASP B CA 1
ATOM 5211 C C . ASP B 1 241 ? 33.375 15.102 20.047 1 49.69 241 ASP B C 1
ATOM 5213 O O . ASP B 1 241 ? 34.562 14.93 19.734 1 49.69 241 ASP B O 1
ATOM 5217 N N . VAL B 1 242 ? 32.5 15.492 19.188 1 50.81 242 VAL B N 1
ATOM 5218 C CA . VAL B 1 242 ? 33.156 15.93 17.953 1 50.81 242 VAL B CA 1
ATOM 5219 C C . VAL B 1 242 ? 32.906 17.422 17.734 1 50.81 242 VAL B C 1
ATOM 5221 O O . VAL B 1 242 ? 31.766 17.844 17.5 1 50.81 242 VAL B O 1
ATOM 5224 N N . GLU B 1 243 ? 33.781 18.266 18.172 1 46.25 243 GLU B N 1
ATOM 5225 C CA . GLU B 1 243 ? 33.844 19.688 17.859 1 46.25 243 GLU B CA 1
ATOM 5226 C C . GLU B 1 243 ? 33.656 19.938 16.359 1 46.25 243 GLU B C 1
ATOM 5228 O O . GLU B 1 243 ? 34.344 19.297 15.539 1 46.25 243 GLU B O 1
ATOM 5233 N N . GLY B 1 244 ? 32.594 20.75 15.844 1 48.34 244 GLY B N 1
ATOM 5234 C CA . GLY B 1 244 ? 32.375 21.156 14.461 1 48.34 244 GLY B CA 1
ATOM 5235 C C . GLY B 1 244 ? 31.281 20.359 13.781 1 48.34 244 GLY B C 1
ATOM 5236 O O . GLY B 1 244 ? 31.156 20.391 12.555 1 48.34 244 GLY B O 1
ATOM 5237 N N . ALA B 1 245 ? 30.812 19.391 14.469 1 51.81 245 ALA B N 1
ATOM 5238 C CA . ALA B 1 245 ? 29.844 18.609 13.711 1 51.81 245 ALA B CA 1
ATOM 5239 C C . ALA B 1 245 ? 28.688 19.469 13.242 1 51.81 245 ALA B C 1
ATOM 5241 O O . ALA B 1 245 ? 28.156 20.281 14.008 1 51.81 245 ALA B O 1
ATOM 5242 N N . PRO B 1 246 ? 28.5 19.531 11.922 1 56.16 246 PRO B N 1
ATOM 5243 C CA . PRO B 1 246 ? 27.5 20.422 11.328 1 56.16 246 PRO B CA 1
ATOM 5244 C C . PRO B 1 246 ? 26.109 20.203 11.906 1 56.16 246 PRO B C 1
ATOM 5246 O O . PRO B 1 246 ? 25.703 19.047 12.125 1 56.16 246 PRO B O 1
ATOM 5249 N N . ARG B 1 247 ? 25.578 21.234 12.695 1 74.75 247 ARG B N 1
ATOM 5250 C CA . ARG B 1 247 ? 24.188 21.281 13.125 1 74.75 247 ARG B CA 1
ATOM 5251 C C . ARG B 1 247 ? 23.266 21.609 11.953 1 74.75 247 ARG B C 1
ATOM 5253 O O . ARG B 1 247 ? 23.547 22.531 11.188 1 74.75 247 ARG B O 1
ATOM 5260 N N . ALA B 1 248 ? 22.422 20.672 11.633 1 84.19 248 ALA B N 1
ATOM 5261 C CA . ALA B 1 248 ? 21.438 20.906 10.578 1 84.19 248 ALA B CA 1
ATOM 5262 C C . ALA B 1 248 ? 20.016 20.969 11.156 1 84.19 248 ALA B C 1
ATOM 5264 O O . ALA B 1 248 ? 19.75 20.375 12.203 1 84.19 248 ALA B O 1
ATOM 5265 N N . TRP B 1 249 ? 19.281 21.938 10.68 1 92.19 249 TRP B N 1
ATOM 5266 C CA . TRP B 1 249 ? 17.875 22.016 11.023 1 92.19 249 TRP B CA 1
ATOM 5267 C C . TRP B 1 249 ? 17.031 22.375 9.797 1 92.19 249 TRP B C 1
ATOM 5269 O O . TRP B 1 249 ? 17.516 23.031 8.875 1 92.19 249 TRP B O 1
ATOM 5279 N N . TRP B 1 250 ? 15.789 21.922 9.734 1 94.81 250 TRP B N 1
ATOM 5280 C CA . TRP B 1 250 ? 14.859 22.359 8.703 1 94.81 250 TRP B CA 1
ATOM 5281 C C . TRP B 1 250 ? 13.414 22.141 9.141 1 94.81 250 TRP B C 1
ATOM 5283 O O . TRP B 1 250 ? 13.156 21.406 10.094 1 94.81 250 TRP B O 1
ATOM 5293 N N . PHE B 1 251 ? 12.555 22.906 8.531 1 97.56 251 PHE B N 1
ATOM 5294 C CA . PHE B 1 251 ? 11.117 22.734 8.688 1 97.56 251 PHE B CA 1
ATOM 5295 C C . PHE B 1 251 ? 10.508 22.078 7.453 1 97.56 251 PHE B C 1
ATOM 5297 O O . PHE B 1 251 ? 11.031 22.234 6.344 1 97.56 251 PHE B O 1
ATOM 5304 N N . GLY B 1 252 ? 9.445 21.328 7.637 1 97.62 252 GLY B N 1
ATOM 5305 C CA . GLY B 1 252 ? 8.609 20.781 6.578 1 97.62 252 GLY B CA 1
ATOM 5306 C C . GLY B 1 252 ? 7.129 20.844 6.898 1 97.62 252 GLY B C 1
ATOM 5307 O O . GLY B 1 252 ? 6.746 20.969 8.062 1 97.62 252 GLY B O 1
ATOM 5308 N N . GLY B 1 253 ? 6.395 20.766 5.805 1 98.12 253 GLY B N 1
ATOM 5309 C CA . GLY B 1 253 ? 4.965 20.781 6.055 1 98.12 253 GLY B CA 1
ATOM 5310 C C . GLY B 1 253 ? 4.137 20.922 4.793 1 98.12 253 GLY B C 1
ATOM 5311 O O . GLY B 1 253 ? 4.68 20.953 3.688 1 98.12 253 GLY B O 1
ATOM 5312 N N . GLY B 1 254 ? 2.809 20.906 5.047 1 98.5 254 GLY B N 1
ATOM 5313 C CA . GLY B 1 254 ? 1.86 21.078 3.957 1 98.5 254 GLY B CA 1
ATOM 5314 C C . GLY B 1 254 ? 0.451 20.641 4.32 1 98.5 254 GLY B C 1
ATOM 5315 O O . GLY B 1 254 ? 0.235 20.016 5.359 1 98.5 254 GLY B O 1
ATOM 5316 N N . THR B 1 255 ? -0.461 21.156 3.574 1 98.88 255 THR B N 1
ATOM 5317 C CA . THR B 1 255 ? -1.877 20.797 3.621 1 98.88 255 THR B CA 1
ATOM 5318 C C . THR B 1 255 ? -2.424 20.578 2.215 1 98.88 255 THR B C 1
ATOM 5320 O O . THR B 1 255 ? -2.197 21.375 1.314 1 98.88 255 THR B O 1
ATOM 5323 N N . ASP B 1 256 ? -3.045 19.453 2.029 1 98.81 256 ASP B N 1
ATOM 5324 C CA . ASP B 1 256 ? -3.564 19.172 0.693 1 98.81 256 ASP B CA 1
ATOM 5325 C C . ASP B 1 256 ? -4.969 18.578 0.764 1 98.81 256 ASP B C 1
ATOM 5327 O O . ASP B 1 256 ? -5.367 18.031 1.794 1 98.81 256 ASP B O 1
ATOM 5331 N N . LEU B 1 257 ? -5.711 18.766 -0.318 1 98.88 257 LEU B N 1
ATOM 5332 C CA . LEU B 1 257 ? -7.125 18.422 -0.412 1 98.88 257 LEU B CA 1
ATOM 5333 C C . LEU B 1 257 ? -7.34 17.281 -1.397 1 98.88 257 LEU B C 1
ATOM 5335 O O . LEU B 1 257 ? -6.809 17.312 -2.512 1 98.88 257 LEU B O 1
ATOM 5339 N N . THR B 1 258 ? -8.125 16.266 -0.98 1 98.88 258 THR B N 1
ATOM 5340 C CA . THR B 1 258 ? -8.414 15.102 -1.823 1 98.88 258 THR B CA 1
ATOM 5341 C C . THR B 1 258 ? -9.914 14.844 -1.884 1 98.88 258 THR B C 1
ATOM 5343 O O . THR B 1 258 ? -10.43 13.977 -1.166 1 98.88 258 THR B O 1
ATOM 5346 N N . PRO B 1 259 ? -10.648 15.492 -2.783 1 98.81 259 PRO B N 1
ATOM 5347 C CA . PRO B 1 259 ? -12.086 15.242 -2.941 1 98.81 259 PRO B CA 1
ATOM 5348 C C . PRO B 1 259 ? -12.383 14.031 -3.824 1 98.81 259 PRO B C 1
ATOM 5350 O O . PRO B 1 259 ? -11.531 13.625 -4.625 1 98.81 259 PRO B O 1
ATOM 5353 N N . SER B 1 260 ? -13.539 13.438 -3.641 1 98.75 260 SER B N 1
ATOM 5354 C CA . SER B 1 260 ? -14.031 12.406 -4.555 1 98.75 260 SER B CA 1
ATOM 5355 C C . SER B 1 260 ? -14.852 13.023 -5.684 1 98.75 260 SER B C 1
ATOM 5357 O O . SER B 1 260 ? -15 12.422 -6.75 1 98.75 260 SER B O 1
ATOM 5359 N N . TYR B 1 261 ? -15.406 14.141 -5.434 1 98.81 261 TYR B N 1
ATOM 5360 C CA . TYR B 1 261 ? -16.125 14.914 -6.445 1 98.81 261 TYR B CA 1
ATOM 5361 C C . TYR B 1 261 ? -15.641 16.359 -6.469 1 98.81 261 TYR B C 1
ATOM 5363 O O . TYR B 1 261 ? -15.266 16.906 -5.434 1 98.81 261 TYR B O 1
ATOM 5371 N N . LEU B 1 262 ? -15.719 16.953 -7.641 1 98.25 262 LEU B N 1
ATOM 5372 C CA . LEU B 1 262 ? -15.164 18.281 -7.855 1 98.25 262 LEU B CA 1
ATOM 5373 C C . LEU B 1 262 ? -16.234 19.359 -7.672 1 98.25 262 LEU B C 1
ATOM 5375 O O . LEU B 1 262 ? -17.188 19.422 -8.453 1 98.25 262 LEU B O 1
ATOM 5379 N N . PHE B 1 263 ? -16.125 20.047 -6.641 1 98.31 263 PHE B N 1
ATOM 5380 C CA . PHE B 1 263 ? -16.781 21.328 -6.473 1 98.31 263 PHE B CA 1
ATOM 5381 C C . PHE B 1 263 ? -15.789 22.469 -6.566 1 98.31 263 PHE B C 1
ATOM 5383 O O . PHE B 1 263 ? -15.055 22.734 -5.613 1 98.31 263 PHE B O 1
ATOM 5390 N N . GLU B 1 264 ? -15.781 23.203 -7.617 1 97.12 264 GLU B N 1
ATOM 5391 C CA . GLU B 1 264 ? -14.766 24.219 -7.895 1 97.12 264 GLU B CA 1
ATOM 5392 C C . GLU B 1 264 ? -14.727 25.281 -6.797 1 97.12 264 GLU B C 1
ATOM 5394 O O . GLU B 1 264 ? -13.648 25.734 -6.414 1 97.12 264 GLU B O 1
ATOM 5399 N N . GLU B 1 265 ? -15.836 25.688 -6.324 1 97.69 265 GLU B N 1
ATOM 5400 C CA . GLU B 1 265 ? -15.875 26.719 -5.281 1 97.69 265 GLU B CA 1
ATOM 5401 C C . GLU B 1 265 ? -15.141 26.25 -4.027 1 97.69 265 GLU B C 1
ATOM 5403 O O . GLU B 1 265 ? -1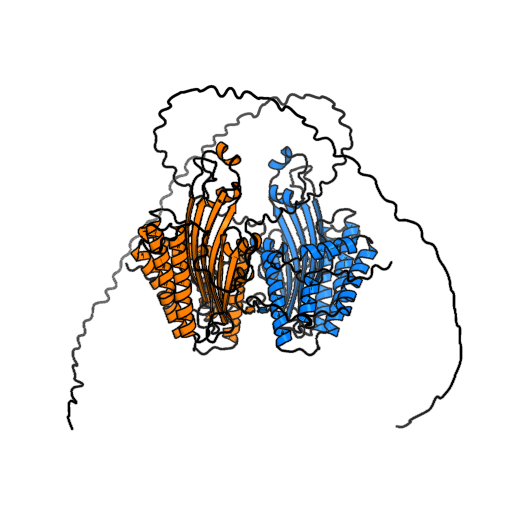4.516 27.062 -3.336 1 97.69 265 GLU B O 1
ATOM 5408 N N . ASP B 1 266 ? -15.242 24.984 -3.711 1 98.44 266 ASP B N 1
ATOM 5409 C CA . ASP B 1 266 ? -14.578 24.438 -2.533 1 98.44 266 ASP B CA 1
ATOM 5410 C C . ASP B 1 266 ? -13.062 24.422 -2.717 1 98.44 266 ASP B C 1
ATOM 5412 O O . ASP B 1 266 ? -12.32 24.828 -1.823 1 98.44 266 ASP B O 1
ATOM 5416 N N . VAL B 1 267 ? -12.602 23.969 -3.896 1 98.56 267 VAL B N 1
ATOM 5417 C CA . VAL B 1 267 ? -11.172 23.875 -4.172 1 98.56 267 VAL B CA 1
ATOM 5418 C C . VAL B 1 267 ? -10.562 25.266 -4.219 1 98.56 267 VAL B C 1
ATOM 5420 O O . VAL B 1 267 ? -9.477 25.5 -3.672 1 98.56 267 VAL B O 1
ATOM 5423 N N . LYS B 1 268 ? -11.25 26.203 -4.809 1 98.12 268 LYS B N 1
ATOM 5424 C CA . LYS B 1 268 ? -10.789 27.594 -4.859 1 98.12 268 LYS B CA 1
ATOM 5425 C C . LYS B 1 268 ? -10.672 28.188 -3.461 1 98.12 268 LYS B C 1
ATOM 5427 O O . LYS B 1 268 ? -9.68 28.844 -3.141 1 98.12 268 LYS B O 1
ATOM 5432 N N . HIS B 1 269 ? -11.719 27.953 -2.666 1 98.44 269 HIS B N 1
ATOM 5433 C CA . HIS B 1 269 ? -11.664 28.438 -1.29 1 98.44 269 HIS B CA 1
ATOM 5434 C C . HIS B 1 269 ? -10.453 27.875 -0.554 1 98.44 269 HIS B C 1
ATOM 5436 O O . HIS B 1 269 ? -9.703 28.625 0.076 1 98.44 269 HIS B O 1
ATOM 5442 N N . PHE B 1 270 ? -10.25 26.609 -0.64 1 98.75 270 PHE B N 1
ATOM 5443 C CA . PHE B 1 270 ? -9.156 25.922 0.033 1 98.75 270 PHE B CA 1
ATOM 5444 C C . PHE B 1 270 ? -7.812 26.531 -0.365 1 98.75 270 PHE B C 1
ATOM 5446 O O . PHE B 1 270 ? -7.02 26.922 0.496 1 98.75 270 PHE B O 1
ATOM 5453 N N . HIS B 1 271 ? -7.586 26.656 -1.639 1 98.62 271 HIS B N 1
ATOM 5454 C CA . HIS B 1 271 ? -6.316 27.156 -2.143 1 98.62 271 HIS B CA 1
ATOM 5455 C C . HIS B 1 271 ? -6.156 28.641 -1.823 1 98.62 271 HIS B C 1
ATOM 5457 O O . HIS B 1 271 ? -5.039 29.109 -1.584 1 98.62 271 HIS B O 1
ATOM 5463 N N . GLN B 1 272 ? -7.223 29.391 -1.811 1 98.31 272 GLN B N 1
ATOM 5464 C CA . GLN B 1 272 ? -7.141 30.797 -1.468 1 98.31 272 GLN B CA 1
ATOM 5465 C C . GLN B 1 272 ? -6.688 31 -0.024 1 98.31 272 GLN B C 1
ATOM 5467 O O . GLN B 1 272 ? -5.875 31.875 0.265 1 98.31 272 GLN B O 1
ATOM 5472 N N . VAL B 1 273 ? -7.207 30.203 0.867 1 98.62 273 VAL B N 1
ATOM 5473 C CA . VAL B 1 273 ? -6.812 30.281 2.27 1 98.62 273 VAL B CA 1
ATOM 5474 C C . VAL B 1 273 ? -5.332 29.938 2.41 1 98.62 273 VAL B C 1
ATOM 5476 O O . VAL B 1 273 ? -4.602 30.594 3.15 1 98.62 273 VAL B O 1
ATOM 5479 N N . GLN B 1 274 ? -4.848 28.875 1.665 1 98.44 274 GLN B N 1
ATOM 5480 C CA . GLN B 1 274 ? -3.432 28.516 1.685 1 98.44 274 GLN B CA 1
ATOM 5481 C C . GLN B 1 274 ? -2.57 29.656 1.145 1 98.44 274 GLN B C 1
ATOM 5483 O O . GLN B 1 274 ? -1.524 29.969 1.716 1 98.44 274 GLN B O 1
ATOM 5488 N N . LYS B 1 275 ? -3.018 30.25 0.086 1 98.38 275 LYS B N 1
ATOM 5489 C CA . LYS B 1 275 ? -2.275 31.359 -0.516 1 98.38 275 LYS B CA 1
ATOM 5490 C C . LYS B 1 275 ? -2.188 32.531 0.437 1 98.38 275 LYS B C 1
ATOM 5492 O O . LYS B 1 275 ? -1.133 33.188 0.56 1 98.38 275 LYS B O 1
ATOM 5497 N N . GLN B 1 276 ? -3.285 32.906 1.061 1 98.19 276 GLN B N 1
ATOM 5498 C CA . GLN B 1 276 ? -3.305 34.031 2.008 1 98.19 276 GLN B CA 1
ATOM 5499 C C . GLN B 1 276 ? -2.314 33.781 3.146 1 98.19 276 GLN B C 1
ATOM 5501 O O . GLN B 1 276 ? -1.604 34.719 3.555 1 98.19 276 GLN B O 1
ATOM 5506 N N . ALA B 1 277 ? -2.254 32.531 3.666 1 98.31 277 ALA B N 1
ATOM 5507 C CA . ALA B 1 277 ? -1.3 32.219 4.719 1 98.31 277 ALA B CA 1
ATOM 5508 C C . ALA B 1 277 ? 0.137 32.375 4.234 1 98.31 277 ALA B C 1
ATOM 5510 O O . ALA B 1 277 ? 0.974 32.938 4.945 1 98.31 277 ALA B O 1
ATOM 5511 N N . CYS B 1 278 ? 0.386 31.922 3.016 1 98.38 278 CYS B N 1
ATOM 5512 C CA . CYS B 1 278 ? 1.718 32.031 2.43 1 98.38 278 CYS B CA 1
ATOM 5513 C C . CYS B 1 278 ? 2.086 33.5 2.184 1 98.38 278 CYS B C 1
ATOM 5515 O O . CYS B 1 278 ? 3.195 33.906 2.51 1 98.38 278 CYS B O 1
ATOM 5517 N N . ASP B 1 279 ? 1.142 34.281 1.7 1 97.69 279 ASP B N 1
ATOM 5518 C CA . ASP B 1 279 ? 1.386 35.656 1.277 1 97.69 279 ASP B CA 1
ATOM 5519 C C . ASP B 1 279 ? 1.748 36.531 2.467 1 97.69 279 ASP B C 1
ATOM 5521 O O . ASP B 1 279 ? 2.443 37.531 2.312 1 97.69 279 ASP B O 1
ATOM 5525 N N . LYS B 1 280 ? 1.357 36.219 3.643 1 97.94 280 LYS B N 1
ATOM 5526 C CA . LYS B 1 280 ? 1.688 37 4.848 1 97.94 280 LYS B CA 1
ATOM 5527 C C . LYS B 1 280 ? 3.184 36.938 5.141 1 97.94 280 LYS B C 1
ATOM 5529 O O . LYS B 1 280 ? 3.707 37.75 5.891 1 97.94 280 LYS B O 1
ATOM 5534 N N . HIS B 1 281 ? 3.838 35.969 4.551 1 98 281 HIS B N 1
ATOM 5535 C CA . HIS B 1 281 ? 5.238 35.75 4.887 1 98 281 HIS B CA 1
ATOM 5536 C C . HIS B 1 281 ? 6.137 35.938 3.67 1 98 281 HIS B C 1
ATOM 5538 O O . HIS B 1 281 ? 7.191 36.562 3.766 1 98 281 HIS B O 1
ATOM 5544 N N . ASP B 1 282 ? 5.738 35.406 2.541 1 97.62 282 ASP B N 1
ATOM 5545 C CA . ASP B 1 282 ? 6.488 35.5 1.29 1 97.62 282 ASP B CA 1
ATOM 5546 C C . ASP B 1 282 ? 5.582 35.219 0.09 1 97.62 282 ASP B C 1
ATOM 5548 O O . ASP B 1 282 ? 5 34.125 -0.02 1 97.62 282 ASP B O 1
ATOM 5552 N N . PRO B 1 283 ? 5.48 36.156 -0.815 1 96.44 283 PRO B N 1
ATOM 5553 C CA . PRO B 1 283 ? 4.594 35.969 -1.967 1 96.44 283 PRO B CA 1
ATOM 5554 C C . PRO B 1 283 ? 5.039 34.844 -2.883 1 96.44 283 PRO B C 1
ATOM 5556 O O . PRO B 1 283 ? 4.258 34.375 -3.709 1 96.44 283 PRO B O 1
ATOM 5559 N N . GLU B 1 284 ? 6.27 34.344 -2.721 1 97.06 284 GLU B N 1
ATOM 5560 C CA . GLU B 1 284 ? 6.777 33.281 -3.574 1 97.06 284 GLU B CA 1
ATOM 5561 C C . GLU B 1 284 ? 6.445 31.906 -2.994 1 97.06 284 GLU B C 1
ATOM 5563 O O . GLU B 1 284 ? 6.586 30.891 -3.676 1 97.06 284 GLU B O 1
ATOM 5568 N N . PHE B 1 285 ? 5.98 31.859 -1.794 1 98.06 285 PHE B N 1
ATOM 5569 C CA . PHE B 1 285 ? 5.77 30.594 -1.108 1 98.06 285 PHE B CA 1
ATOM 5570 C C . PHE B 1 285 ? 4.637 29.797 -1.761 1 98.06 285 PHE B C 1
ATOM 5572 O O . PHE B 1 285 ? 4.805 28.625 -2.096 1 98.06 285 PHE B O 1
ATOM 5579 N N . TYR B 1 286 ? 3.553 30.453 -2.02 1 97.94 286 TYR B N 1
ATOM 5580 C CA . TYR B 1 286 ? 2.4 29.703 -2.504 1 97.94 286 TYR B CA 1
ATOM 5581 C C . TYR B 1 286 ? 2.682 29.094 -3.875 1 97.94 286 TYR B C 1
ATOM 5583 O O . TYR B 1 286 ? 2.506 27.891 -4.078 1 97.94 286 TYR B O 1
ATOM 5591 N N . PRO B 1 287 ? 3.15 29.922 -4.918 1 97.25 287 PRO B N 1
ATOM 5592 C CA . PRO B 1 287 ? 3.416 29.297 -6.211 1 97.25 287 PRO B CA 1
ATOM 5593 C C . PRO B 1 287 ? 4.43 28.156 -6.117 1 97.25 287 PRO B C 1
ATOM 5595 O O . PRO B 1 287 ? 4.254 27.109 -6.75 1 97.25 287 PRO B O 1
ATOM 5598 N N . LYS B 1 288 ? 5.402 28.359 -5.289 1 97.81 288 LYS B N 1
ATOM 5599 C CA . LYS B 1 288 ? 6.449 27.359 -5.133 1 97.81 288 LYS B CA 1
ATOM 5600 C C . LYS B 1 288 ? 5.91 26.109 -4.441 1 97.81 288 LYS B C 1
ATOM 5602 O O . LYS B 1 288 ? 6.117 24.984 -4.922 1 97.81 288 LYS B O 1
ATOM 5607 N N . PHE B 1 289 ? 5.285 26.219 -3.375 1 98.56 289 PHE B N 1
ATOM 5608 C CA . PHE B 1 289 ? 4.855 25.094 -2.551 1 98.56 289 PHE B CA 1
ATOM 5609 C C . PHE B 1 289 ? 3.646 24.406 -3.166 1 98.56 289 PHE B C 1
ATOM 5611 O O . PHE B 1 289 ? 3.461 23.203 -2.992 1 98.56 289 PHE B O 1
ATOM 5618 N N . LYS B 1 290 ? 2.826 25.172 -3.881 1 98.44 290 LYS B N 1
ATOM 5619 C CA . LYS B 1 290 ? 1.723 24.578 -4.625 1 98.44 290 LYS B CA 1
ATOM 5620 C C . LYS B 1 290 ? 2.236 23.625 -5.695 1 98.44 290 LYS B C 1
ATOM 5622 O O . LYS B 1 290 ? 1.748 22.5 -5.816 1 98.44 290 LYS B O 1
ATOM 5627 N N . LYS B 1 291 ? 3.195 24.078 -6.457 1 97.94 291 LYS B N 1
ATOM 5628 C CA . LYS B 1 291 ? 3.801 23.219 -7.473 1 97.94 291 LYS B CA 1
ATOM 5629 C C . LYS B 1 291 ? 4.441 21.984 -6.844 1 97.94 291 LYS B C 1
ATOM 5631 O O . LYS B 1 291 ? 4.301 20.875 -7.363 1 97.94 291 LYS B O 1
ATOM 5636 N N . TRP B 1 292 ? 5.113 22.203 -5.738 1 98.25 292 TRP B N 1
ATOM 5637 C CA . TRP B 1 292 ? 5.738 21.094 -5.031 1 98.25 292 TRP B CA 1
ATOM 5638 C C . TRP B 1 292 ? 4.691 20.094 -4.559 1 98.25 292 TRP B C 1
ATOM 5640 O O . TRP B 1 292 ? 4.898 18.875 -4.656 1 98.25 292 TRP B O 1
ATOM 5650 N N . CYS B 1 293 ? 3.648 20.594 -4.129 1 98.44 293 CYS B N 1
ATOM 5651 C CA . CYS B 1 293 ? 2.555 19.734 -3.682 1 98.44 293 CYS B CA 1
ATOM 5652 C C . CYS B 1 293 ? 2.031 18.875 -4.828 1 98.44 293 CYS B C 1
ATOM 5654 O O . CYS B 1 293 ? 1.846 17.672 -4.672 1 98.44 293 CYS B O 1
ATOM 5656 N N . ASP B 1 294 ? 1.814 19.484 -5.988 1 97.94 294 ASP B N 1
ATOM 5657 C CA . ASP B 1 294 ? 1.347 18.75 -7.164 1 97.94 294 ASP B CA 1
ATOM 5658 C C . ASP B 1 294 ? 2.322 17.641 -7.543 1 97.94 294 ASP B C 1
ATOM 5660 O O . ASP B 1 294 ? 1.907 16.531 -7.875 1 97.94 294 ASP B O 1
ATOM 5664 N N . ASP B 1 295 ? 3.506 17.891 -7.418 1 97.69 295 ASP B N 1
ATOM 5665 C CA . ASP B 1 295 ? 4.527 16.938 -7.82 1 97.69 295 ASP B CA 1
ATOM 5666 C C . ASP B 1 295 ? 4.668 15.812 -6.789 1 97.69 295 ASP B C 1
ATOM 5668 O O . ASP B 1 295 ? 4.82 14.648 -7.148 1 97.69 295 ASP B O 1
ATOM 5672 N N . TYR B 1 296 ? 4.648 16.172 -5.551 1 97.25 296 TYR B N 1
ATOM 5673 C CA . TYR B 1 296 ? 4.879 15.219 -4.477 1 97.25 296 TYR B CA 1
ATOM 5674 C C . TYR B 1 296 ? 3.787 14.156 -4.445 1 97.25 296 TYR B C 1
ATOM 5676 O O . TYR B 1 296 ? 4.066 12.969 -4.238 1 97.25 296 TYR B O 1
ATOM 5684 N N . PHE B 1 297 ? 2.582 14.57 -4.66 1 98.31 297 PHE B N 1
ATOM 5685 C CA . PHE B 1 297 ? 1.469 13.656 -4.43 1 98.31 297 PHE B CA 1
ATOM 5686 C C . PHE B 1 297 ? 1.05 12.977 -5.727 1 98.31 297 PHE B C 1
ATOM 5688 O O . PHE B 1 297 ? -0.069 12.469 -5.836 1 98.31 297 PHE B O 1
ATOM 5695 N N . LEU B 1 298 ? 1.903 12.984 -6.707 1 97.81 298 LEU B N 1
ATOM 5696 C CA . LEU B 1 298 ? 1.7 12.211 -7.926 1 97.81 298 LEU B CA 1
ATOM 5697 C C . LEU B 1 298 ? 1.766 10.711 -7.633 1 97.81 298 LEU B C 1
ATOM 5699 O O . LEU B 1 298 ? 2.713 10.242 -7 1 97.81 298 LEU B O 1
ATOM 5703 N N . ILE B 1 299 ? 0.718 10.016 -7.984 1 97.12 299 ILE B N 1
ATOM 5704 C CA . ILE B 1 299 ? 0.764 8.555 -8.031 1 97.12 299 ILE B CA 1
ATOM 5705 C C . ILE B 1 299 ? 1.388 8.102 -9.344 1 97.12 299 ILE B C 1
ATOM 5707 O O . ILE B 1 299 ? 0.684 7.922 -10.344 1 97.12 299 ILE B O 1
ATOM 5711 N N . LYS B 1 300 ? 2.58 7.828 -9.336 1 95.5 300 LYS B N 1
ATOM 5712 C CA . LYS B 1 300 ? 3.398 7.711 -10.539 1 95.5 300 LYS B CA 1
ATOM 5713 C C . LYS B 1 300 ? 2.869 6.617 -11.461 1 95.5 300 LYS B C 1
ATOM 5715 O O . LYS B 1 300 ? 2.732 6.824 -12.664 1 95.5 300 LYS B O 1
ATOM 5720 N N . HIS B 1 301 ? 2.496 5.488 -10.914 1 94.12 301 HIS B N 1
ATOM 5721 C CA . HIS B 1 301 ? 2.096 4.379 -11.773 1 94.12 301 HIS B CA 1
ATOM 5722 C C . HIS B 1 301 ? 0.694 4.598 -12.336 1 94.12 301 HIS B C 1
ATOM 5724 O O . HIS B 1 301 ? 0.285 3.918 -13.273 1 94.12 301 HIS B O 1
ATOM 5730 N N . ARG B 1 302 ? -0.055 5.547 -11.773 1 95.56 302 ARG B N 1
ATOM 5731 C CA . ARG B 1 302 ? -1.384 5.875 -12.281 1 95.56 302 ARG B CA 1
ATOM 5732 C C . ARG B 1 302 ? -1.337 7.102 -13.188 1 95.56 302 ARG B C 1
ATOM 5734 O O . ARG B 1 302 ? -2.27 7.348 -13.953 1 95.56 302 ARG B O 1
ATOM 5741 N N . GLY B 1 303 ? -0.313 7.914 -13.062 1 95.06 303 GLY B N 1
ATOM 5742 C CA . GLY B 1 303 ? -0.232 9.164 -13.797 1 95.06 303 GLY B CA 1
ATOM 5743 C C . GLY B 1 303 ? -1.251 10.195 -13.344 1 95.06 303 GLY B C 1
ATOM 5744 O O . GLY B 1 303 ? -1.729 11 -14.148 1 95.06 303 GLY B O 1
ATOM 5745 N N . GLU B 1 304 ? -1.768 10.094 -12.172 1 97.5 304 GLU B N 1
ATOM 5746 C CA . GLU B 1 304 ? -2.707 11.039 -11.578 1 97.5 304 GLU B CA 1
ATOM 5747 C C . GLU B 1 304 ? -2.273 11.445 -10.172 1 97.5 304 GLU B C 1
ATOM 5749 O O . GLU B 1 304 ? -1.654 10.656 -9.453 1 97.5 304 GLU B O 1
ATOM 5754 N N . ARG B 1 305 ? -2.52 12.711 -9.781 1 98.5 305 ARG B N 1
ATOM 5755 C CA . ARG B 1 305 ? -2.264 13.117 -8.406 1 98.5 305 ARG B CA 1
ATOM 5756 C C . ARG B 1 305 ? -3.299 12.523 -7.453 1 98.5 305 ARG B C 1
ATOM 5758 O O . ARG B 1 305 ? -4.426 12.234 -7.859 1 98.5 305 ARG B O 1
ATOM 5765 N N . ARG B 1 306 ? -2.955 12.367 -6.191 1 98.31 306 ARG B N 1
ATOM 5766 C CA . ARG B 1 306 ? -3.84 11.836 -5.16 1 98.31 306 ARG B CA 1
ATOM 5767 C C . ARG B 1 306 ? -5.074 12.711 -4.992 1 98.31 306 ARG B C 1
ATOM 5769 O O . ARG B 1 306 ? -6.176 12.211 -4.762 1 98.31 306 ARG B O 1
ATOM 5776 N N . GLY B 1 307 ? -4.902 13.953 -5.133 1 98.5 307 GLY B N 1
ATOM 5777 C CA . GLY B 1 307 ? -5.973 14.93 -4.984 1 98.5 307 GLY B CA 1
ATOM 5778 C C . GLY B 1 307 ? -5.766 16.172 -5.82 1 98.5 307 GLY B C 1
ATOM 5779 O O . GLY B 1 307 ? -5.246 16.109 -6.938 1 98.5 307 GLY B O 1
ATOM 5780 N N . LEU B 1 308 ? -6.316 17.281 -5.285 1 98.5 308 LEU B N 1
ATOM 5781 C CA . LEU B 1 308 ? -6.324 18.516 -6.066 1 98.5 308 LEU B CA 1
ATOM 5782 C C . LEU B 1 308 ? -5.344 19.531 -5.488 1 98.5 308 LEU B C 1
ATOM 5784 O O . LEU B 1 308 ? -5.547 20.734 -5.617 1 98.5 308 LEU B O 1
ATOM 5788 N N . GLY B 1 309 ? -4.441 19.062 -4.754 1 98.19 309 GLY B N 1
ATOM 5789 C CA . GLY B 1 309 ? -3.287 19.859 -4.363 1 98.19 309 GLY B CA 1
ATOM 5790 C C . GLY B 1 309 ? -3.504 20.641 -3.082 1 98.19 309 GLY B C 1
ATOM 5791 O O . GLY B 1 309 ? -4.414 20.328 -2.307 1 98.19 309 GLY B O 1
ATOM 5792 N N . GLY B 1 310 ? -2.717 21.609 -2.854 1 98.56 310 GLY B N 1
ATOM 5793 C CA . GLY B 1 310 ? -2.463 22.469 -1.708 1 98.56 310 GLY B CA 1
ATOM 5794 C C . GLY B 1 310 ? -1.044 23.016 -1.669 1 98.56 310 GLY B C 1
ATOM 5795 O O . GLY B 1 310 ? -0.543 23.531 -2.67 1 98.56 310 GLY B O 1
ATOM 5796 N N . ILE B 1 311 ? -0.427 22.938 -0.525 1 98.81 311 ILE B N 1
ATOM 5797 C CA . ILE B 1 311 ? 0.974 23.344 -0.425 1 98.81 311 ILE B CA 1
ATOM 5798 C C . ILE B 1 311 ? 1.785 22.203 0.203 1 98.81 311 ILE B C 1
ATOM 5800 O O . ILE B 1 311 ? 1.251 21.406 0.969 1 98.81 311 ILE B O 1
ATOM 5804 N N . PHE B 1 312 ? 2.99 22.141 -0.148 1 98.56 312 PHE B N 1
ATOM 5805 C CA . PHE B 1 312 ? 3.955 21.188 0.406 1 98.56 312 PHE B CA 1
ATOM 5806 C C . PHE B 1 312 ? 5.359 21.781 0.39 1 98.56 312 PHE B C 1
ATOM 5808 O O . PHE B 1 312 ? 5.777 22.391 -0.603 1 98.56 312 PHE B O 1
ATOM 5815 N N . PHE B 1 313 ? 6.074 21.781 1.473 1 98.06 313 PHE B N 1
ATOM 5816 C CA . PHE B 1 313 ? 7.473 22.188 1.531 1 98.06 313 PHE B CA 1
ATOM 5817 C C . PHE B 1 313 ? 8.266 21.266 2.439 1 98.06 313 PHE B C 1
ATOM 5819 O O . PHE B 1 313 ? 7.715 20.672 3.365 1 98.06 313 PHE B O 1
ATOM 5826 N N . ASP B 1 314 ? 9.406 21.109 2.176 1 95.25 314 ASP B N 1
ATOM 5827 C CA . ASP B 1 314 ? 10.375 20.328 2.943 1 95.25 314 ASP B CA 1
ATOM 5828 C C . ASP B 1 314 ? 11.75 21 2.916 1 95.25 314 ASP B C 1
ATOM 5830 O O . ASP B 1 314 ? 11.961 21.969 2.182 1 95.25 314 ASP B O 1
ATOM 5834 N N . ASP B 1 315 ? 12.586 20.641 3.902 1 91.75 315 ASP B N 1
ATOM 5835 C CA . ASP B 1 315 ? 13.953 21.141 3.965 1 91.75 315 ASP B CA 1
ATOM 5836 C C . ASP B 1 315 ? 13.977 22.672 3.977 1 91.75 315 ASP B C 1
ATOM 5838 O O . ASP B 1 315 ? 14.859 23.281 3.367 1 91.75 315 ASP B O 1
ATOM 5842 N N . LEU B 1 316 ? 12.992 23.297 4.457 1 95.81 316 LEU B N 1
ATOM 5843 C CA . LEU B 1 316 ? 12.945 24.75 4.5 1 95.81 316 LEU B CA 1
ATOM 5844 C C . LEU B 1 316 ? 13.836 25.297 5.617 1 95.81 316 LEU B C 1
ATOM 5846 O O . LEU B 1 316 ? 13.539 25.094 6.801 1 95.81 316 LEU B O 1
ATOM 5850 N N . ASN B 1 317 ? 14.922 25.875 5.297 1 95.06 317 ASN B N 1
ATOM 5851 C CA . ASN B 1 317 ? 15.906 26.422 6.223 1 95.06 317 ASN B CA 1
ATOM 5852 C C . ASN B 1 317 ? 16.609 27.641 5.633 1 95.06 317 ASN B C 1
ATOM 5854 O O . ASN B 1 317 ? 17.766 27.922 5.969 1 95.06 317 ASN B O 1
ATOM 5858 N N . ASP B 1 318 ? 15.953 28.312 4.781 1 94.31 318 ASP B N 1
ATOM 5859 C CA . ASP B 1 318 ? 16.594 29.328 3.947 1 94.31 318 ASP B CA 1
ATOM 5860 C C . ASP B 1 318 ? 16.578 30.688 4.629 1 94.31 318 ASP B C 1
ATOM 5862 O O . ASP B 1 318 ? 17.016 31.688 4.047 1 94.31 318 ASP B O 1
ATOM 5866 N N . ARG B 1 319 ? 16.047 30.875 5.82 1 96.19 319 ARG B N 1
ATOM 5867 C CA . ARG B 1 319 ? 16 32.156 6.543 1 96.19 319 ARG B CA 1
ATOM 5868 C C . ARG B 1 319 ? 15.945 31.906 8.047 1 96.19 319 ARG B C 1
ATOM 5870 O O . ARG B 1 319 ? 16.156 30.797 8.516 1 96.19 319 ARG B O 1
ATOM 5877 N N . ASP B 1 320 ? 15.773 33 8.805 1 95 320 ASP B N 1
ATOM 5878 C CA . ASP B 1 320 ? 15.711 32.938 10.266 1 95 320 ASP B CA 1
ATOM 5879 C C . ASP B 1 320 ? 14.688 31.906 10.719 1 95 320 ASP B C 1
ATOM 5881 O O . ASP B 1 320 ? 13.516 31.953 10.32 1 95 320 ASP B O 1
ATOM 5885 N N . PRO B 1 321 ? 15.172 30.891 11.539 1 94.62 321 PRO B N 1
ATOM 5886 C CA . PRO B 1 321 ? 14.25 29.844 11.992 1 94.62 321 PRO B CA 1
ATOM 5887 C C . PRO B 1 321 ? 13 30.406 12.664 1 94.62 321 PRO B C 1
ATOM 5889 O O . PRO B 1 321 ? 11.93 29.797 12.578 1 94.62 321 PRO B O 1
ATOM 5892 N N . GLU B 1 322 ? 13.102 31.516 13.266 1 95.56 322 GLU B N 1
ATOM 5893 C CA . GLU B 1 322 ? 11.945 32.156 13.906 1 95.56 322 GLU B CA 1
ATOM 5894 C C . GLU B 1 322 ? 10.883 32.531 12.875 1 95.56 322 GLU B C 1
ATOM 5896 O O . GLU B 1 322 ? 9.688 32.406 13.133 1 95.56 322 GLU B O 1
ATOM 5901 N N . LYS B 1 323 ? 11.367 33 11.805 1 96.94 323 LYS B N 1
ATOM 5902 C CA . LYS B 1 323 ? 10.445 33.375 10.742 1 96.94 323 LYS B CA 1
ATOM 5903 C C . LYS B 1 323 ? 9.75 32.156 10.148 1 96.94 323 LYS B C 1
ATOM 5905 O O . LYS B 1 323 ? 8.562 32.219 9.812 1 96.94 323 LYS B O 1
ATOM 5910 N N . ILE B 1 324 ? 10.461 31.109 10.055 1 97.81 324 ILE B N 1
ATOM 5911 C CA . ILE B 1 324 ? 9.883 29.891 9.469 1 97.81 324 ILE B CA 1
ATOM 5912 C C . ILE B 1 324 ? 8.914 29.25 10.469 1 97.81 324 ILE B C 1
ATOM 5914 O O . ILE B 1 324 ? 7.887 28.703 10.07 1 97.81 324 ILE B O 1
ATOM 5918 N N . LEU B 1 325 ? 9.273 29.281 11.781 1 97.94 325 LEU B N 1
ATOM 5919 C CA . LEU B 1 325 ? 8.328 28.812 12.789 1 97.94 325 LEU B CA 1
ATOM 5920 C C . LEU B 1 325 ? 7.012 29.578 12.703 1 97.94 325 LEU B C 1
ATOM 5922 O O . LEU B 1 325 ? 5.938 28.969 12.773 1 97.94 325 LEU B O 1
ATOM 5926 N N . THR B 1 326 ? 7.082 30.875 12.523 1 98.31 326 THR B N 1
ATOM 5927 C CA . THR B 1 326 ? 5.887 31.703 12.406 1 98.31 326 THR B CA 1
ATOM 5928 C C . THR B 1 326 ? 5.09 31.328 11.156 1 98.31 326 THR B C 1
ATOM 5930 O O . THR B 1 326 ? 3.861 31.266 11.195 1 98.31 326 THR B O 1
ATOM 5933 N N . PHE B 1 327 ? 5.781 31.047 10.078 1 98.56 327 PHE B N 1
ATOM 5934 C CA . PHE B 1 327 ? 5.148 30.625 8.836 1 98.56 327 PHE B CA 1
ATOM 5935 C C . PHE B 1 327 ? 4.441 29.297 9.016 1 98.56 327 PHE B C 1
ATOM 5937 O O . PHE B 1 327 ? 3.275 29.141 8.641 1 98.56 327 PHE B O 1
ATOM 5944 N N . SER B 1 328 ? 5.16 28.312 9.586 1 98.75 328 SER B N 1
ATOM 5945 C CA . SER B 1 328 ? 4.574 27.016 9.852 1 98.75 328 SER B CA 1
ATOM 5946 C C . SER B 1 328 ? 3.324 27.125 10.719 1 98.75 328 SER B C 1
ATOM 5948 O O . SER B 1 328 ? 2.324 26.453 10.477 1 98.75 328 SER B O 1
ATOM 5950 N N . THR B 1 329 ? 3.42 28 11.719 1 98.69 329 THR B N 1
ATOM 5951 C CA . THR B 1 329 ? 2.297 28.219 12.625 1 98.69 329 THR B CA 1
ATOM 5952 C C . THR B 1 329 ? 1.105 28.812 11.875 1 98.69 329 THR B C 1
ATOM 5954 O O . THR B 1 329 ? -0.035 28.391 12.086 1 98.69 329 THR B O 1
ATOM 5957 N N . GLU B 1 330 ? 1.406 29.781 10.992 1 98.5 330 GLU B N 1
ATOM 5958 C CA . GLU B 1 330 ? 0.367 30.375 10.156 1 98.5 330 GLU B CA 1
ATOM 5959 C C . GLU B 1 330 ? -0.32 29.312 9.297 1 98.5 330 GLU B C 1
ATOM 5961 O O . GLU B 1 330 ? -1.548 29.297 9.188 1 98.5 330 GLU B O 1
ATOM 5966 N N . CYS B 1 331 ? 0.441 28.469 8.742 1 98.75 331 CYS B N 1
ATOM 5967 C CA . CYS B 1 331 ? -0.083 27.422 7.863 1 98.75 331 CYS B CA 1
ATOM 5968 C C . CYS B 1 331 ? -0.939 26.438 8.641 1 98.75 331 CYS B C 1
ATOM 5970 O O . CYS B 1 331 ? -2.035 26.078 8.203 1 98.75 331 CYS B O 1
ATOM 5972 N N . VAL B 1 332 ? -0.464 25.984 9.781 1 98.38 332 VAL B N 1
ATOM 5973 C CA . VAL B 1 332 ? -1.218 25.031 10.586 1 98.38 332 VAL B CA 1
ATOM 5974 C C . VAL B 1 332 ? -2.535 25.656 11.031 1 98.38 332 VAL B C 1
ATOM 5976 O O . VAL B 1 332 ? -3.576 25 11.031 1 98.38 332 VAL B O 1
ATOM 5979 N N . ASN B 1 333 ? -2.518 26.953 11.352 1 98.31 333 ASN B N 1
ATOM 5980 C CA . ASN B 1 333 ? -3.711 27.656 11.789 1 98.31 333 ASN B CA 1
ATOM 5981 C C . ASN B 1 333 ? -4.703 27.844 10.648 1 98.31 333 ASN B C 1
ATOM 5983 O O . ASN B 1 333 ? -5.883 28.125 10.875 1 98.31 333 ASN B O 1
ATOM 5987 N N . SER B 1 334 ? -4.262 27.719 9.438 1 98.62 334 SER B N 1
ATOM 5988 C CA . SER B 1 334 ? -5.129 27.906 8.281 1 98.62 334 SER B CA 1
ATOM 5989 C C . SER B 1 334 ? -5.906 26.625 7.965 1 98.62 334 SER B C 1
ATOM 5991 O O . SER B 1 334 ? -6.828 26.641 7.148 1 98.62 334 SER B O 1
ATOM 5993 N N . VAL B 1 335 ? -5.605 25.5 8.648 1 98.81 335 VAL B N 1
ATOM 5994 C CA . VAL B 1 335 ? -6.242 24.219 8.359 1 98.81 335 VAL B CA 1
ATOM 5995 C C . VAL B 1 335 ? -7.742 24.312 8.617 1 98.81 335 VAL B C 1
ATOM 5997 O O . VAL B 1 335 ? -8.555 23.938 7.77 1 98.81 335 VAL B O 1
ATOM 6000 N N . ILE B 1 336 ? -8.164 24.891 9.766 1 98.88 336 ILE B N 1
ATOM 6001 C CA . ILE B 1 336 ? -9.57 24.922 10.172 1 98.88 336 ILE B CA 1
ATOM 6002 C C . ILE B 1 336 ? -10.352 25.812 9.211 1 98.88 336 ILE B C 1
ATOM 6004 O O . ILE B 1 336 ? -11.336 25.375 8.609 1 98.88 336 ILE B O 1
ATOM 6008 N N . PRO B 1 337 ? -9.938 27.047 8.938 1 98.88 337 PRO B N 1
ATOM 6009 C CA . PRO B 1 337 ? -10.742 27.875 8.031 1 98.88 337 PRO B CA 1
ATOM 6010 C C . PRO B 1 337 ? -10.727 27.375 6.594 1 98.88 337 PRO B C 1
ATOM 6012 O O . PRO B 1 337 ? -11.648 27.656 5.824 1 98.88 337 PRO B O 1
ATOM 6015 N N . ALA B 1 338 ? -9.688 26.641 6.223 1 98.88 338 ALA B N 1
ATOM 6016 C CA . ALA B 1 338 ? -9.602 26.125 4.855 1 98.88 338 ALA B CA 1
ATOM 6017 C C . ALA B 1 338 ? -10.516 24.906 4.664 1 98.88 338 ALA B C 1
ATOM 6019 O O . ALA B 1 338 ? -11.07 24.719 3.584 1 98.88 338 ALA B O 1
ATOM 6020 N N . TYR B 1 339 ? -10.711 24.078 5.672 1 98.94 339 TYR B N 1
ATOM 6021 C CA . TYR B 1 339 ? -11.258 22.75 5.477 1 98.94 339 TYR B CA 1
ATOM 6022 C C . TYR B 1 339 ? -12.656 22.641 6.082 1 98.94 339 TYR B C 1
ATOM 6024 O O . TYR B 1 339 ? -13.586 22.141 5.438 1 98.94 339 TYR B O 1
ATOM 6032 N N . ILE B 1 340 ? -12.891 23.125 7.293 1 98.94 340 ILE B N 1
ATOM 6033 C CA . ILE B 1 340 ? -14.102 22.875 8.062 1 98.94 340 ILE B CA 1
ATOM 6034 C C . ILE B 1 340 ? -15.312 23.438 7.32 1 98.94 340 ILE B C 1
ATOM 6036 O O . ILE B 1 340 ? -16.344 22.781 7.215 1 98.94 340 ILE B O 1
ATOM 6040 N N . PRO B 1 341 ? -15.258 24.672 6.727 1 98.88 341 PRO B N 1
ATOM 6041 C CA . PRO B 1 341 ? -16.422 25.188 5.992 1 98.88 341 PRO B CA 1
ATOM 6042 C C . PRO B 1 341 ? -16.828 24.297 4.828 1 98.88 341 PRO B C 1
ATOM 6044 O O . PRO B 1 341 ? -18.016 24.188 4.52 1 98.88 341 PRO B O 1
ATOM 6047 N N . LEU B 1 342 ? -15.867 23.656 4.16 1 98.88 342 LEU B N 1
ATOM 6048 C CA . LEU B 1 342 ? -16.172 22.75 3.061 1 98.88 342 LEU B CA 1
ATOM 6049 C C . LEU B 1 342 ? -17 21.547 3.551 1 98.88 342 LEU B C 1
ATOM 6051 O O . LEU B 1 342 ? -17.984 21.172 2.922 1 98.88 342 LEU B O 1
ATOM 6055 N N . VAL B 1 343 ? -16.562 20.969 4.684 1 98.88 343 VAL B N 1
ATOM 6056 C CA . VAL B 1 343 ? -17.234 19.797 5.246 1 98.88 343 VAL B CA 1
ATOM 6057 C C . VAL B 1 343 ? -18.641 20.172 5.691 1 98.88 343 VAL B C 1
ATOM 6059 O O . VAL B 1 343 ? -19.594 19.438 5.438 1 98.88 343 VAL B O 1
ATOM 6062 N N . GLU B 1 344 ? -18.797 21.344 6.289 1 98.75 344 GLU B N 1
ATOM 6063 C CA . GLU B 1 344 ? -20.109 21.797 6.742 1 98.75 344 GLU B CA 1
ATOM 6064 C C . GLU B 1 344 ? -21.078 21.953 5.574 1 98.75 344 GLU B C 1
ATOM 6066 O O . GLU B 1 344 ? -22.266 21.656 5.699 1 98.75 344 GLU B O 1
ATOM 6071 N N . LYS B 1 345 ? -20.531 22.375 4.496 1 98.62 345 LYS B N 1
ATOM 6072 C CA . LYS B 1 345 ? -21.344 22.594 3.305 1 98.62 345 LYS B CA 1
ATOM 6073 C C . LYS B 1 345 ? -21.766 21.281 2.662 1 98.62 345 LYS B C 1
ATOM 6075 O O . LYS B 1 345 ? -22.844 21.188 2.082 1 98.62 345 LYS B O 1
ATOM 6080 N N . ARG B 1 346 ? -20.922 20.234 2.82 1 98.81 346 ARG B N 1
ATOM 6081 C CA . ARG B 1 346 ? -21.078 19.078 1.956 1 98.81 346 ARG B CA 1
ATOM 6082 C C . ARG B 1 346 ? -21.531 17.859 2.758 1 98.81 346 ARG B C 1
ATOM 6084 O O . ARG B 1 346 ? -22.109 16.922 2.201 1 98.81 346 ARG B O 1
ATOM 6091 N N . LYS B 1 347 ? -21.406 17.797 4.055 1 98.62 347 LYS B N 1
ATOM 6092 C CA . LYS B 1 347 ? -21.5 16.609 4.895 1 98.62 347 LYS B CA 1
ATOM 6093 C C . LYS B 1 347 ? -22.906 16.016 4.855 1 98.62 347 LYS B C 1
ATOM 6095 O O . LYS B 1 347 ? -23.094 14.812 5.07 1 98.62 347 LYS B O 1
ATOM 6100 N N . ASP B 1 348 ? -23.938 16.875 4.512 1 98.44 348 ASP B N 1
ATOM 6101 C CA . ASP B 1 348 ? -25.312 16.391 4.59 1 98.44 348 ASP B CA 1
ATOM 6102 C C . ASP B 1 348 ? -25.922 16.25 3.199 1 98.44 348 ASP B C 1
ATOM 6104 O O . ASP B 1 348 ? -27.141 16.047 3.064 1 98.44 348 ASP B O 1
ATOM 6108 N N . MET B 1 349 ? -25.125 16.391 2.17 1 98.69 349 MET B N 1
ATOM 6109 C CA . MET B 1 349 ? -25.625 16.234 0.813 1 98.69 349 MET B CA 1
ATOM 6110 C C . MET B 1 349 ? -26.062 14.789 0.565 1 98.69 349 MET B C 1
ATOM 6112 O O . MET B 1 349 ? -25.438 13.859 1.072 1 98.69 349 MET B O 1
ATOM 6116 N N . THR B 1 350 ? -27.109 14.641 -0.245 1 98.5 350 THR B N 1
ATOM 6117 C CA . THR B 1 350 ? -27.516 13.297 -0.644 1 98.5 350 THR B CA 1
ATOM 6118 C C . THR B 1 350 ? -26.547 12.711 -1.656 1 98.5 350 THR B C 1
ATOM 6120 O O . THR B 1 350 ? -25.906 13.445 -2.416 1 98.5 350 THR B O 1
ATOM 6123 N N . PHE B 1 351 ? -26.406 11.359 -1.681 1 98.56 351 PHE B N 1
ATOM 6124 C CA . PHE B 1 351 ? -25.562 10.688 -2.662 1 98.56 351 PHE B CA 1
ATOM 6125 C C . PHE B 1 351 ? -26.109 9.297 -2.975 1 98.56 351 PHE B C 1
ATOM 6127 O O . PHE B 1 351 ? -26.922 8.758 -2.227 1 98.56 351 PHE B O 1
ATOM 6134 N N . THR B 1 352 ? -25.672 8.734 -4.066 1 98.31 352 THR B N 1
ATOM 6135 C CA . THR B 1 352 ? -26.094 7.414 -4.523 1 98.31 352 THR B CA 1
ATOM 6136 C C . THR B 1 352 ? -25.031 6.367 -4.18 1 98.31 352 THR B C 1
ATOM 6138 O O . THR B 1 352 ? -23.906 6.711 -3.826 1 98.31 352 THR B O 1
ATOM 6141 N N . GLU B 1 353 ? -25.438 5.145 -4.293 1 97.75 353 GLU B N 1
ATOM 6142 C CA . GLU B 1 353 ? -24.5 4.043 -4.082 1 97.75 353 GLU B CA 1
ATOM 6143 C C . GLU B 1 353 ? -23.359 4.094 -5.086 1 97.75 353 GLU B C 1
ATOM 6145 O O . GLU B 1 353 ? -22.219 3.73 -4.762 1 97.75 353 GLU B O 1
ATOM 6150 N N . LYS B 1 354 ? -23.688 4.512 -6.242 1 97.5 354 LYS B N 1
ATOM 6151 C CA . LYS B 1 354 ? -22.656 4.641 -7.277 1 97.5 354 LYS B CA 1
ATOM 6152 C C . LYS B 1 354 ? -21.625 5.688 -6.891 1 97.5 354 LYS B C 1
ATOM 6154 O O . LYS B 1 354 ? -20.422 5.492 -7.117 1 97.5 354 LYS B O 1
ATOM 6159 N N . GLN B 1 355 ? -22.094 6.742 -6.32 1 98.56 355 GLN B N 1
ATOM 6160 C CA . GLN B 1 355 ? -21.188 7.805 -5.891 1 98.56 355 GLN B CA 1
ATOM 6161 C C . GLN B 1 355 ? -20.312 7.352 -4.719 1 98.56 355 GLN B C 1
ATOM 6163 O O . GLN B 1 355 ? -19.141 7.711 -4.629 1 98.56 355 GLN B O 1
ATOM 6168 N N . LYS B 1 356 ? -20.922 6.562 -3.867 1 98.62 356 LYS B N 1
ATOM 6169 C CA . LYS B 1 356 ? -20.141 5.984 -2.768 1 98.62 356 LYS B CA 1
ATOM 6170 C C . LYS B 1 356 ? -19.094 5.012 -3.285 1 98.62 356 LYS B C 1
ATOM 6172 O O . LYS B 1 356 ? -17.969 4.996 -2.793 1 98.62 356 LYS B O 1
ATOM 6177 N N . ALA B 1 357 ? -19.438 4.23 -4.246 1 98 357 ALA B N 1
ATOM 6178 C CA . ALA B 1 357 ? -18.5 3.297 -4.852 1 98 357 ALA B CA 1
ATOM 6179 C C . ALA B 1 357 ? -17.328 4.035 -5.484 1 98 357 ALA B C 1
ATOM 6181 O O . ALA B 1 357 ? -16.172 3.598 -5.371 1 98 357 ALA B O 1
ATOM 6182 N N . TRP B 1 358 ? -17.609 5.148 -6.078 1 98.69 358 TRP B N 1
ATOM 6183 C CA . TRP B 1 358 ? -16.547 5.973 -6.656 1 98.69 358 TRP B CA 1
ATOM 6184 C C . TRP B 1 358 ? -15.609 6.488 -5.574 1 98.69 358 TRP B C 1
ATOM 6186 O O . TRP B 1 358 ? -14.391 6.465 -5.746 1 98.69 358 TRP B O 1
ATOM 6196 N N . GLN B 1 359 ? -16.156 6.91 -4.512 1 98.81 359 GLN B N 1
ATOM 6197 C CA . GLN B 1 359 ? -15.336 7.34 -3.387 1 98.81 359 GLN B CA 1
ATOM 6198 C C . GLN B 1 359 ? -14.375 6.234 -2.949 1 98.81 359 GLN B C 1
ATOM 6200 O O . GLN B 1 359 ? -13.211 6.496 -2.658 1 98.81 359 GLN B O 1
ATOM 6205 N N . GLN B 1 360 ? -14.922 5.027 -2.912 1 98.75 360 GLN B N 1
ATOM 6206 C CA . GLN B 1 360 ? -14.102 3.895 -2.492 1 98.75 360 GLN B CA 1
ATOM 6207 C C . GLN B 1 360 ? -12.961 3.648 -3.477 1 98.75 360 GLN B C 1
ATOM 6209 O O . GLN B 1 360 ? -11.859 3.268 -3.074 1 98.75 360 GLN B O 1
ATOM 6214 N N . LEU B 1 361 ? -13.188 3.842 -4.727 1 98.69 361 LEU B N 1
ATOM 6215 C CA . LEU B 1 361 ? -12.141 3.709 -5.73 1 98.69 361 LEU B CA 1
ATOM 6216 C C . LEU B 1 361 ? -11.07 4.781 -5.543 1 98.69 361 LEU B C 1
ATOM 6218 O O . LEU B 1 361 ? -9.875 4.492 -5.629 1 98.69 361 LEU B O 1
ATOM 6222 N N . ARG B 1 362 ? -11.484 6.012 -5.27 1 98.75 362 ARG B N 1
ATOM 6223 C CA . ARG B 1 362 ? -10.539 7.09 -5.004 1 98.75 362 ARG B CA 1
ATOM 6224 C C . ARG B 1 362 ? -9.734 6.812 -3.742 1 98.75 362 ARG B C 1
ATOM 6226 O O . ARG B 1 362 ? -8.547 7.129 -3.678 1 98.75 362 ARG B O 1
ATOM 6233 N N . ARG B 1 363 ? -10.406 6.227 -2.768 1 98.81 363 ARG B N 1
ATOM 6234 C CA . ARG B 1 363 ? -9.703 5.848 -1.544 1 98.81 363 ARG B CA 1
ATOM 6235 C C . ARG B 1 363 ? -8.672 4.758 -1.819 1 98.81 363 ARG B C 1
ATOM 6237 O O . ARG B 1 363 ? -7.633 4.699 -1.158 1 98.81 363 ARG B O 1
ATOM 6244 N N . GLY B 1 364 ? -9 3.869 -2.801 1 98.69 364 GLY B N 1
ATOM 6245 C CA . GLY B 1 364 ? -7.984 2.93 -3.24 1 98.69 364 GLY B CA 1
ATOM 6246 C C . GLY B 1 364 ? -6.719 3.607 -3.736 1 98.69 364 GLY B C 1
ATOM 6247 O O . GLY B 1 364 ? -5.609 3.176 -3.42 1 98.69 364 GLY B O 1
ATOM 6248 N N . ARG B 1 365 ? -6.898 4.723 -4.488 1 98.5 365 ARG B N 1
ATOM 6249 C CA . ARG B 1 365 ? -5.766 5.512 -4.961 1 98.5 365 ARG B CA 1
ATOM 6250 C C . ARG B 1 365 ? -4.988 6.113 -3.795 1 98.5 365 ARG B C 1
ATOM 6252 O O . ARG B 1 365 ? -3.758 6.152 -3.814 1 98.5 365 ARG B O 1
ATOM 6259 N N . TYR B 1 366 ? -5.742 6.582 -2.822 1 98.69 366 TYR B N 1
ATOM 6260 C CA . TYR B 1 366 ? -5.121 7.152 -1.632 1 98.69 366 TYR B CA 1
ATOM 6261 C C . TYR B 1 366 ? -4.234 6.129 -0.938 1 98.69 366 TYR B C 1
ATOM 6263 O O . TYR B 1 366 ? -3.102 6.434 -0.557 1 98.69 366 TYR B O 1
ATOM 6271 N N . VAL B 1 367 ? -4.699 4.887 -0.798 1 98.62 367 VAL B N 1
ATOM 6272 C CA . VAL B 1 367 ? -3.965 3.803 -0.153 1 98.62 367 VAL B CA 1
ATOM 6273 C C . VAL B 1 367 ? -2.709 3.477 -0.958 1 98.62 367 VAL B C 1
ATOM 6275 O O . VAL B 1 367 ? -1.628 3.301 -0.391 1 98.62 367 VAL B O 1
ATOM 6278 N N . GLU B 1 368 ? -2.852 3.412 -2.268 1 98.06 368 GLU B N 1
ATOM 6279 C CA . GLU B 1 368 ? -1.705 3.156 -3.137 1 98.06 368 GLU B CA 1
ATOM 6280 C C . GLU B 1 368 ? -0.602 4.188 -2.912 1 98.06 368 GLU B C 1
ATOM 6282 O O . GLU B 1 368 ? 0.561 3.826 -2.719 1 98.06 368 GLU B O 1
ATOM 6287 N N . PHE B 1 369 ? -0.985 5.461 -2.916 1 98.06 369 PHE B N 1
ATOM 6288 C CA . PHE B 1 369 ? 0.014 6.504 -2.721 1 98.06 369 PHE B CA 1
ATOM 6289 C C . PHE B 1 369 ? 0.696 6.355 -1.365 1 98.06 369 PHE B C 1
ATOM 6291 O O . PHE B 1 369 ? 1.925 6.398 -1.274 1 98.06 369 PHE B O 1
ATOM 6298 N N . ASN B 1 370 ? -0.1 6.227 -0.338 1 97.75 370 ASN B N 1
ATOM 6299 C CA . ASN B 1 370 ? 0.432 6.234 1.021 1 97.75 370 ASN B CA 1
ATOM 6300 C C . ASN B 1 370 ? 1.395 5.074 1.253 1 97.75 370 ASN B C 1
ATOM 6302 O O . ASN B 1 370 ? 2.443 5.246 1.878 1 97.75 370 ASN B O 1
ATOM 6306 N N . LEU B 1 371 ? 1.055 3.938 0.753 1 97.12 371 LEU B N 1
ATOM 6307 C CA . LEU B 1 371 ? 1.844 2.75 1.063 1 97.12 371 LEU B CA 1
ATOM 6308 C C . LEU B 1 371 ? 3.037 2.629 0.124 1 97.12 371 LEU B C 1
ATOM 6310 O O . LEU B 1 371 ? 4.082 2.096 0.505 1 97.12 371 LEU B O 1
ATOM 6314 N N . VAL B 1 372 ? 2.973 3.207 -1.087 1 94.94 372 VAL B N 1
ATOM 6315 C CA . VAL B 1 372 ? 4.02 2.988 -2.078 1 94.94 372 VAL B CA 1
ATOM 6316 C C . VAL B 1 372 ? 4.949 4.199 -2.125 1 94.94 372 VAL B C 1
ATOM 6318 O O . VAL B 1 372 ? 6.168 4.047 -2.258 1 94.94 372 VAL B O 1
ATOM 6321 N N . TYR B 1 373 ? 4.391 5.426 -1.963 1 94.56 373 TYR B N 1
ATOM 6322 C CA . TYR B 1 373 ? 5.188 6.59 -2.348 1 94.56 373 TYR B CA 1
ATOM 6323 C C . TYR B 1 373 ? 5.387 7.531 -1.166 1 94.56 373 TYR B C 1
ATOM 6325 O O . TYR B 1 373 ? 6.363 8.281 -1.123 1 94.56 373 TYR B O 1
ATOM 6333 N N . ASP B 1 374 ? 4.434 7.516 -0.245 1 95.19 374 ASP B N 1
ATOM 6334 C CA . ASP B 1 374 ? 4.543 8.477 0.848 1 95.19 374 ASP B CA 1
ATOM 6335 C C . ASP B 1 374 ? 5.797 8.219 1.684 1 95.19 374 ASP B C 1
ATOM 6337 O O . ASP B 1 374 ? 5.902 7.191 2.352 1 95.19 374 ASP B O 1
ATOM 6341 N N . ARG B 1 375 ? 6.664 9.125 1.759 1 88.81 375 ARG B N 1
ATOM 6342 C CA . ARG B 1 375 ? 7.961 8.969 2.41 1 88.81 375 ARG B CA 1
ATOM 6343 C C . ARG B 1 375 ? 7.801 8.781 3.914 1 88.81 375 ARG B C 1
ATOM 6345 O O . ARG B 1 375 ? 8.516 7.988 4.527 1 88.81 375 ARG B O 1
ATOM 6352 N N . GLY B 1 376 ? 6.922 9.539 4.434 1 85.69 376 GLY B N 1
ATOM 6353 C CA . GLY B 1 376 ? 6.684 9.391 5.859 1 85.69 376 GLY B CA 1
ATOM 6354 C C . GLY B 1 376 ? 6.211 8.008 6.246 1 85.69 376 GLY B C 1
ATOM 6355 O O . GLY B 1 376 ? 6.715 7.414 7.207 1 85.69 376 GLY B O 1
ATOM 6356 N N . THR B 1 377 ? 5.289 7.484 5.52 1 90.88 377 THR B N 1
ATOM 6357 C CA . THR B 1 377 ? 4.73 6.164 5.789 1 90.88 377 THR B CA 1
ATOM 6358 C C . THR B 1 377 ? 5.773 5.078 5.57 1 90.88 377 THR B C 1
ATOM 6360 O O . THR B 1 377 ? 5.996 4.238 6.449 1 90.88 377 THR B O 1
ATOM 6363 N N . THR B 1 378 ? 6.418 5.082 4.438 1 87.38 378 THR B N 1
ATOM 6364 C CA . THR B 1 378 ? 7.375 4.035 4.102 1 87.38 378 THR B CA 1
ATOM 6365 C C . THR B 1 378 ? 8.547 4.039 5.082 1 87.38 378 THR B C 1
ATOM 6367 O O . THR B 1 378 ? 9 2.979 5.516 1 87.38 378 THR B O 1
ATOM 6370 N N . PHE B 1 379 ? 8.945 5.227 5.492 1 80.06 379 PHE B N 1
ATOM 6371 C CA . PHE B 1 379 ? 10.008 5.348 6.48 1 80.06 379 PHE B CA 1
ATOM 6372 C C . PHE B 1 379 ? 9.555 4.805 7.832 1 80.06 379 PHE B C 1
ATOM 6374 O O . PHE B 1 379 ? 10.289 4.066 8.492 1 80.06 379 PHE B O 1
ATOM 6381 N N . GLY B 1 380 ? 8.453 5.16 8.172 1 83.62 380 GLY B N 1
ATOM 6382 C CA . GLY B 1 380 ? 7.922 4.703 9.445 1 83.62 380 GLY B CA 1
ATOM 6383 C C . GLY B 1 380 ? 7.789 3.195 9.531 1 83.62 380 GLY B C 1
ATOM 6384 O O . GLY B 1 380 ? 8.117 2.594 10.555 1 83.62 380 GLY B O 1
ATOM 6385 N N . LEU B 1 381 ? 7.316 2.645 8.508 1 86.75 381 LEU B N 1
ATOM 6386 C CA . LEU B 1 381 ? 7.125 1.198 8.484 1 86.75 381 LEU B CA 1
ATOM 6387 C C . LEU B 1 381 ? 8.461 0.471 8.562 1 86.75 381 LEU B C 1
ATOM 6389 O O . LEU B 1 381 ? 8.555 -0.609 9.148 1 86.75 381 LEU B O 1
ATOM 6393 N N . LYS B 1 382 ? 9.477 1.078 8.07 1 78.62 382 LYS B N 1
ATOM 6394 C CA . LYS B 1 382 ? 10.781 0.428 7.977 1 78.62 382 LYS B CA 1
ATOM 6395 C C . LYS B 1 382 ? 11.609 0.68 9.234 1 78.62 382 LYS B C 1
ATOM 6397 O O . LYS B 1 382 ? 12.578 -0.037 9.492 1 78.62 382 LYS B O 1
ATOM 6402 N N . THR B 1 383 ? 11.305 1.739 10.031 1 74.94 383 THR B N 1
ATOM 6403 C CA . THR B 1 383 ? 12.195 2.129 11.117 1 74.94 383 THR B CA 1
ATOM 6404 C C . THR B 1 383 ? 11.562 1.813 12.469 1 74.94 383 THR B C 1
ATOM 6406 O O . THR B 1 383 ? 12.07 2.23 13.516 1 74.94 383 THR B O 1
ATOM 6409 N N . GLY B 1 384 ? 10.555 1.16 12.438 1 77.12 384 GLY B N 1
ATOM 6410 C CA . GLY B 1 384 ? 9.977 0.693 13.688 1 77.12 384 GLY B CA 1
ATOM 6411 C C . GLY B 1 384 ? 9.055 1.711 14.336 1 77.12 384 GLY B C 1
ATOM 6412 O O . GLY B 1 384 ? 8.93 1.746 15.562 1 77.12 384 GLY B O 1
ATOM 6413 N N . GLY B 1 385 ? 8.516 2.602 13.648 1 82.62 385 GLY B N 1
ATOM 6414 C CA . GLY B 1 385 ? 7.504 3.502 14.172 1 82.62 385 GLY B CA 1
ATOM 6415 C C . GLY B 1 385 ? 6.258 2.781 14.656 1 82.62 385 GLY B C 1
ATOM 6416 O O . GLY B 1 385 ? 6.074 1.594 14.383 1 82.62 385 GLY B O 1
ATOM 6417 N N . ARG B 1 386 ? 5.496 3.523 15.469 1 90.06 386 ARG B N 1
ATOM 6418 C CA . ARG B 1 386 ? 4.234 2.936 15.914 1 90.06 386 ARG B CA 1
ATOM 6419 C C . ARG B 1 386 ? 3.281 2.744 14.734 1 90.06 386 ARG B C 1
ATOM 6421 O O . ARG B 1 386 ? 2.701 3.711 14.234 1 90.06 386 ARG B O 1
ATOM 6428 N N . ILE B 1 387 ? 2.965 1.597 14.391 1 91.75 387 ILE B N 1
ATOM 6429 C CA . ILE B 1 387 ? 2.287 1.228 13.156 1 91.75 387 ILE B CA 1
ATOM 6430 C C . ILE B 1 387 ? 0.858 1.767 13.164 1 91.75 387 ILE B C 1
ATOM 6432 O O . ILE B 1 387 ? 0.361 2.246 12.141 1 91.75 387 ILE B O 1
ATOM 6436 N N . GLU B 1 388 ? 0.192 1.688 14.273 1 93.38 388 GLU B N 1
ATOM 6437 C CA . GLU B 1 388 ? -1.197 2.133 14.336 1 93.38 388 GLU B CA 1
ATOM 6438 C C . GLU B 1 388 ? -1.306 3.641 14.125 1 93.38 388 GLU B C 1
ATOM 6440 O O . GLU B 1 388 ? -2.279 4.121 13.547 1 93.38 388 GLU B O 1
ATOM 6445 N N . SER B 1 389 ? -0.334 4.363 14.594 1 93.31 389 SER B N 1
ATOM 6446 C CA . SER B 1 389 ? -0.316 5.801 14.352 1 93.31 389 SER B CA 1
ATOM 6447 C C . SER B 1 389 ? 0.003 6.113 12.891 1 93.31 389 SER B C 1
ATOM 6449 O O . SER B 1 389 ? -0.585 7.023 12.305 1 93.31 389 SER B O 1
ATOM 6451 N N . ILE B 1 390 ? 0.911 5.379 12.391 1 93.75 390 ILE B N 1
ATOM 6452 C CA . ILE B 1 390 ? 1.334 5.59 11.008 1 93.75 390 ILE B CA 1
ATOM 6453 C C . ILE B 1 390 ? 0.184 5.262 10.055 1 93.75 390 ILE B C 1
ATOM 6455 O O . ILE B 1 390 ? -0.125 6.043 9.156 1 93.75 390 ILE B O 1
ATOM 6459 N N . LEU B 1 391 ? -0.513 4.168 10.258 1 96.69 391 LEU B N 1
ATOM 6460 C CA . LEU B 1 391 ? -1.517 3.682 9.32 1 96.69 391 LEU B CA 1
ATOM 6461 C C . LEU B 1 391 ? -2.881 4.297 9.609 1 96.69 391 LEU B C 1
ATOM 6463 O O . LEU B 1 391 ? -3.855 4.02 8.906 1 96.69 391 LEU B O 1
ATOM 6467 N N . MET B 1 392 ? -2.951 5.113 10.641 1 95.94 392 MET B N 1
ATOM 6468 C CA . MET B 1 392 ? -4.164 5.883 10.914 1 95.94 392 MET B CA 1
ATOM 6469 C C . MET B 1 392 ? -4.586 6.676 9.68 1 95.94 392 MET B C 1
ATOM 6471 O O . MET B 1 392 ? -5.773 6.93 9.477 1 95.94 392 MET B O 1
ATOM 6475 N N . SER B 1 393 ? -3.627 6.945 8.789 1 96.69 393 SER B N 1
ATOM 6476 C CA . SER B 1 393 ? -3.846 7.793 7.621 1 96.69 393 SER B CA 1
ATOM 6477 C C . SER B 1 393 ? -4.676 7.07 6.562 1 96.69 393 SER B C 1
ATOM 6479 O O . SER B 1 393 ? -5.234 7.703 5.668 1 96.69 393 SER B O 1
ATOM 6481 N N . LEU B 1 394 ? -4.754 5.805 6.625 1 98.44 394 LEU B N 1
ATOM 6482 C CA . LEU B 1 394 ? -5.512 5.047 5.633 1 98.44 394 LEU B CA 1
ATOM 6483 C C . LEU B 1 394 ? -7.012 5.164 5.891 1 98.44 394 LEU B C 1
ATOM 6485 O O . LEU B 1 394 ? -7.441 5.281 7.043 1 98.44 394 LEU B O 1
ATOM 6489 N N . PRO B 1 395 ? -7.805 5.148 4.809 1 98.38 395 PRO B N 1
ATOM 6490 C CA . PRO B 1 395 ? -9.258 5.176 5.004 1 98.38 395 PRO B CA 1
ATOM 6491 C C . PRO B 1 395 ? -9.789 3.904 5.66 1 98.38 395 PRO B C 1
ATOM 6493 O O . PRO B 1 395 ? -9.109 2.875 5.664 1 98.38 395 PRO B O 1
ATOM 6496 N N . LEU B 1 396 ? -10.945 4.031 6.184 1 98.19 396 LEU B N 1
ATOM 6497 C CA . LEU B 1 396 ? -11.555 2.867 6.809 1 98.19 396 LEU B CA 1
ATOM 6498 C C . LEU B 1 396 ? -11.836 1.778 5.777 1 98.19 396 LEU B C 1
ATOM 6500 O O . LEU B 1 396 ? -11.648 0.592 6.055 1 98.19 396 LEU B O 1
ATOM 6504 N N . THR B 1 397 ? -12.297 2.172 4.605 1 98.31 397 THR B N 1
ATOM 6505 C CA . THR B 1 397 ? -12.586 1.227 3.533 1 98.31 397 THR B CA 1
ATOM 6506 C C . THR B 1 397 ? -12.062 1.751 2.197 1 98.31 397 THR B C 1
ATOM 6508 O O . THR B 1 397 ? -11.969 2.963 1.997 1 98.31 397 THR B O 1
ATOM 6511 N N . ALA B 1 398 ? -11.688 0.859 1.324 1 98.69 398 ALA B N 1
ATOM 6512 C CA . ALA B 1 398 ? -11.234 1.181 -0.028 1 98.69 398 ALA B CA 1
ATOM 6513 C C . ALA B 1 398 ? -11.617 0.074 -1.009 1 98.69 398 ALA B C 1
ATOM 6515 O O . ALA B 1 398 ? -12.016 -1.018 -0.599 1 98.69 398 ALA B O 1
ATOM 6516 N N . ARG B 1 399 ? -11.492 0.377 -2.299 1 98.38 399 ARG B N 1
ATOM 6517 C CA . ARG B 1 399 ? -11.898 -0.549 -3.35 1 98.38 399 ARG B CA 1
ATOM 6518 C C . ARG B 1 399 ? -10.922 -0.508 -4.523 1 98.38 399 ARG B C 1
ATOM 6520 O O . ARG B 1 399 ? -10.414 0.557 -4.871 1 98.38 399 ARG B O 1
ATOM 6527 N N . TRP B 1 400 ? -10.594 -1.621 -5.121 1 98.5 400 TRP B N 1
ATOM 6528 C CA . TRP B 1 400 ? -9.805 -1.741 -6.344 1 98.5 400 TRP B CA 1
ATOM 6529 C C . TRP B 1 400 ? -10.562 -2.531 -7.406 1 98.5 400 TRP B C 1
ATOM 6531 O O . TRP B 1 400 ? -10.828 -3.721 -7.227 1 98.5 400 TRP B O 1
ATOM 6541 N N . GLU B 1 401 ? -10.906 -1.884 -8.43 1 97.88 401 GLU B N 1
ATOM 6542 C CA . GLU B 1 401 ? -11.562 -2.527 -9.562 1 97.88 401 GLU B CA 1
ATOM 6543 C C . GLU B 1 401 ? -10.617 -2.656 -10.75 1 97.88 401 GLU B C 1
ATOM 6545 O O . GLU B 1 401 ? -9.805 -1.762 -11.008 1 97.88 401 GLU B O 1
ATOM 6550 N N . TYR B 1 402 ? -10.734 -3.816 -11.445 1 97.38 402 TYR B N 1
ATOM 6551 C CA . TYR B 1 402 ? -9.883 -4.074 -12.602 1 97.38 402 TYR B CA 1
ATOM 6552 C C . TYR B 1 402 ? -10.258 -3.162 -13.766 1 97.38 402 TYR B C 1
ATOM 6554 O O . TYR B 1 402 ? -11.406 -3.15 -14.211 1 97.38 402 TYR B O 1
ATOM 6562 N N . ASP B 1 403 ? -9.281 -2.379 -14.188 1 95.25 403 ASP B N 1
ATOM 6563 C CA . ASP B 1 403 ? -9.352 -1.595 -15.422 1 95.25 403 ASP B CA 1
ATOM 6564 C C . ASP B 1 403 ? -10.578 -0.683 -15.422 1 95.25 403 ASP B C 1
ATOM 6566 O O . ASP B 1 403 ? -11.328 -0.648 -16.391 1 95.25 403 ASP B O 1
ATOM 6570 N N . HIS B 1 404 ? -10.828 0.008 -14.297 1 95.5 404 HIS B N 1
ATOM 6571 C CA . HIS B 1 404 ? -11.961 0.927 -14.172 1 95.5 404 HIS B CA 1
ATOM 6572 C C . HIS B 1 404 ? -11.656 2.262 -14.844 1 95.5 404 HIS B C 1
ATOM 6574 O O . HIS B 1 404 ? -10.562 2.812 -14.68 1 95.5 404 HIS B O 1
ATOM 6580 N N . THR B 1 405 ? -12.578 2.748 -15.602 1 94.69 405 THR B N 1
ATOM 6581 C CA . THR B 1 405 ? -12.547 4.078 -16.203 1 94.69 405 THR B CA 1
ATOM 6582 C C . THR B 1 405 ? -13.914 4.746 -16.109 1 94.69 405 THR B C 1
ATOM 6584 O O . THR B 1 405 ? -14.922 4.172 -16.531 1 94.69 405 THR B O 1
ATOM 6587 N N . PRO B 1 406 ? -13.945 5.938 -15.508 1 97 406 PRO B N 1
ATOM 6588 C CA . PRO B 1 406 ? -15.242 6.617 -15.477 1 97 406 PRO B CA 1
ATOM 6589 C C . PRO B 1 406 ? -15.727 7.039 -16.859 1 97 406 PRO B C 1
ATOM 6591 O O . PRO B 1 406 ? -14.914 7.203 -17.781 1 97 406 PRO B O 1
ATOM 6594 N N . GLU B 1 407 ? -17.047 7.266 -16.984 1 97.25 407 GLU B N 1
ATOM 6595 C CA . GLU B 1 407 ? -17.625 7.711 -18.25 1 97.25 407 GLU B CA 1
ATOM 6596 C C . GLU B 1 407 ? -17.188 9.133 -18.594 1 97.25 407 GLU B C 1
ATOM 6598 O O . GLU B 1 407 ? -17.219 10.016 -17.734 1 97.25 407 GLU B O 1
ATOM 6603 N N . GLU B 1 408 ? -16.766 9.312 -19.812 1 97 408 GLU B N 1
ATOM 6604 C CA . GLU B 1 408 ? -16.344 10.648 -20.25 1 97 408 GLU B CA 1
ATOM 6605 C C . GLU B 1 408 ? -17.453 11.672 -20.031 1 97 408 GLU B C 1
ATOM 6607 O O . GLU B 1 408 ? -18.625 11.422 -20.359 1 97 408 GLU B O 1
ATOM 6612 N N . GLY B 1 409 ? -17.109 12.742 -19.438 1 97.12 409 GLY B N 1
ATOM 6613 C CA . GLY B 1 409 ? -18.062 13.812 -19.219 1 97.12 409 GLY B CA 1
ATOM 6614 C C . GLY B 1 409 ? -18.766 13.711 -17.875 1 97.12 409 GLY B C 1
ATOM 6615 O O . GLY B 1 409 ? -19.422 14.664 -17.422 1 97.12 409 GLY B O 1
ATOM 6616 N N . SER B 1 410 ? -18.703 12.539 -17.203 1 97.94 410 SER B N 1
ATOM 6617 C CA . SER B 1 410 ? -19.312 12.375 -15.883 1 97.94 410 SER B CA 1
ATOM 6618 C C . SER B 1 410 ? -18.594 13.219 -14.836 1 97.94 410 SER B C 1
ATOM 6620 O O . SER B 1 410 ? -17.516 13.766 -15.102 1 97.94 410 SER B O 1
ATOM 6622 N N . GLU B 1 411 ? -19.266 13.406 -13.719 1 98.31 411 GLU B N 1
ATOM 6623 C CA . GLU B 1 411 ? -18.641 14.133 -12.625 1 98.31 411 GLU B CA 1
ATOM 6624 C C . GLU B 1 411 ? -17.359 13.438 -12.156 1 98.31 411 GLU B C 1
ATOM 6626 O O . GLU B 1 411 ? -16.391 14.102 -11.789 1 98.31 411 GLU B O 1
ATOM 6631 N N . GLU B 1 412 ? -17.359 12.117 -12.211 1 98.56 412 GLU B N 1
ATOM 6632 C CA . GLU B 1 412 ? -16.203 11.328 -11.844 1 98.56 412 GLU B CA 1
ATOM 6633 C C . GLU B 1 412 ? -15.055 11.547 -12.828 1 98.56 412 GLU B C 1
ATOM 6635 O O . GLU B 1 412 ? -13.891 11.664 -12.43 1 98.56 412 GLU B O 1
ATOM 6640 N N . TRP B 1 413 ? -15.398 11.656 -14.07 1 97.94 413 TRP B N 1
ATOM 6641 C CA . TRP B 1 413 ? -14.43 11.906 -15.125 1 97.94 413 TRP B CA 1
ATOM 6642 C C . TRP B 1 413 ? -13.789 13.281 -14.961 1 97.94 413 TRP B C 1
ATOM 6644 O O . TRP B 1 413 ? -12.578 13.438 -15.141 1 97.94 413 TRP B O 1
ATOM 6654 N N . LYS B 1 414 ? -14.547 14.242 -14.602 1 97.81 414 LYS B N 1
ATOM 6655 C CA . LYS B 1 414 ? -14.055 15.602 -14.406 1 97.81 414 LYS B CA 1
ATOM 6656 C C . LYS B 1 414 ? -13.039 15.656 -13.266 1 97.81 414 LYS B C 1
ATOM 6658 O O . LYS B 1 414 ? -12 16.312 -13.383 1 97.81 414 LYS B O 1
ATOM 6663 N N . LEU B 1 415 ? -13.391 14.969 -12.203 1 98.31 415 LEU B N 1
ATOM 6664 C CA . LEU B 1 415 ? -12.453 14.922 -11.078 1 98.31 415 LEU B CA 1
ATOM 6665 C C . LEU B 1 415 ? -11.141 14.273 -11.492 1 98.31 415 LEU B C 1
ATOM 6667 O O . LEU B 1 415 ? -10.062 14.781 -11.172 1 98.31 415 LEU B O 1
ATOM 6671 N N . LEU B 1 416 ? -11.242 13.141 -12.148 1 98.06 416 LEU B N 1
ATOM 6672 C CA . LEU B 1 416 ? -10.047 12.406 -12.555 1 98.06 416 LEU B CA 1
ATOM 6673 C C . LEU B 1 416 ? -9.172 13.258 -13.469 1 98.06 416 LEU B C 1
ATOM 6675 O O . LEU B 1 416 ? -7.941 13.25 -13.352 1 98.06 416 LEU B O 1
ATOM 6679 N N . ASN B 1 417 ? -9.742 14.008 -14.336 1 97.31 417 ASN B N 1
ATOM 6680 C CA . ASN B 1 417 ? -8.992 14.875 -15.234 1 97.31 417 ASN B CA 1
ATOM 6681 C C . ASN B 1 417 ? -8.266 15.977 -14.477 1 97.31 417 ASN B C 1
ATOM 6683 O O . ASN B 1 417 ? -7.133 16.328 -14.82 1 97.31 417 ASN B O 1
ATOM 6687 N N . ALA B 1 418 ? -8.922 16.5 -13.469 1 97.69 418 ALA B N 1
ATOM 6688 C CA . ALA B 1 418 ? -8.289 17.516 -12.648 1 97.69 418 ALA B CA 1
ATOM 6689 C C . ALA B 1 418 ? -7.102 16.953 -11.875 1 97.69 418 ALA B C 1
ATOM 6691 O O . ALA B 1 418 ? -6.129 17.656 -11.602 1 97.69 418 ALA B O 1
ATOM 6692 N N . CYS B 1 419 ? -7.156 15.641 -11.508 1 98.12 419 CYS B N 1
ATOM 6693 C CA . CYS B 1 419 ? -6.051 14.984 -10.82 1 98.12 419 CYS B CA 1
ATOM 6694 C C . CYS B 1 419 ? -4.906 14.695 -11.789 1 98.12 419 CYS B C 1
ATOM 6696 O O . CYS B 1 419 ? -3.748 14.617 -11.375 1 98.12 419 CYS B O 1
ATOM 6698 N N . ARG B 1 420 ? -5.211 14.516 -13.055 1 97.75 420 ARG B N 1
ATOM 6699 C CA . ARG B 1 420 ? -4.207 14.211 -14.07 1 97.75 420 ARG B CA 1
ATOM 6700 C C . ARG B 1 420 ? -3.49 15.469 -14.531 1 97.75 420 ARG B C 1
ATOM 6702 O O . ARG B 1 420 ? -2.301 15.438 -14.852 1 97.75 420 ARG B O 1
ATOM 6709 N N . SER B 1 421 ? -4.25 16.547 -14.531 1 96.12 421 SER B N 1
ATOM 6710 C CA . SER B 1 421 ? -3.732 17.844 -14.984 1 96.12 421 SER B CA 1
ATOM 6711 C C . SER B 1 421 ? -3.961 18.922 -13.938 1 96.12 421 SER B C 1
ATOM 6713 O O . SER B 1 421 ? -5.02 19.562 -13.914 1 96.12 421 SER B O 1
ATOM 6715 N N . PRO B 1 422 ? -2.91 19.156 -13.18 1 93.5 422 PRO B N 1
ATOM 6716 C CA . PRO B 1 422 ? -3.084 20.125 -12.102 1 93.5 422 PRO B CA 1
ATOM 6717 C C . PRO B 1 422 ? -3.545 21.5 -12.602 1 93.5 422 PRO B C 1
ATOM 6719 O O . PRO B 1 422 ? -3.107 21.953 -13.664 1 93.5 422 PRO B O 1
ATOM 6722 N N . VAL B 1 423 ? -4.426 22.125 -11.875 1 91.5 423 VAL B N 1
ATOM 6723 C CA . VAL B 1 423 ? -5.035 23.422 -12.188 1 91.5 423 VAL B CA 1
ATOM 6724 C C . VAL B 1 423 ? -4.57 24.469 -11.188 1 91.5 423 VAL B C 1
ATOM 6726 O O . VAL B 1 423 ? -4.367 24.172 -10.008 1 91.5 423 VAL B O 1
ATOM 6729 N N . GLU B 1 424 ? -4.391 25.688 -11.664 1 93.69 424 GLU B N 1
ATOM 6730 C CA . GLU B 1 424 ? -4.141 26.797 -10.758 1 93.69 424 GLU B CA 1
ATOM 6731 C C . GLU B 1 424 ? -5.441 27.328 -10.156 1 93.69 424 GLU B C 1
ATOM 6733 O O . GLU B 1 424 ? -6.129 28.141 -10.773 1 93.69 424 GLU B O 1
ATOM 6738 N N . TRP B 1 425 ? -5.707 26.938 -9.016 1 92.06 425 TRP B N 1
ATOM 6739 C CA . TRP B 1 425 ? -7.008 27.156 -8.398 1 92.06 425 TRP B CA 1
ATOM 6740 C C . TRP B 1 425 ? -7.102 28.562 -7.812 1 92.06 425 TRP B C 1
ATOM 6742 O O . TRP B 1 425 ? -8.195 29.125 -7.703 1 92.06 425 TRP B O 1
ATOM 6752 N N . ALA B 1 426 ? -5.988 29.062 -7.262 1 88 426 ALA B N 1
ATOM 6753 C CA . ALA B 1 426 ? -6.012 30.391 -6.652 1 88 426 ALA B CA 1
ATOM 6754 C C . ALA B 1 426 ? -5.715 31.469 -7.688 1 88 426 ALA B C 1
ATOM 6756 O O . ALA B 1 426 ? -4.871 31.281 -8.57 1 88 426 ALA B O 1
ATOM 6757 N N . ALA B 1 427 ? -6.828 32.375 -8.016 1 66.94 427 ALA B N 1
ATOM 6758 C CA . ALA B 1 427 ? -6.699 33.469 -8.977 1 66.94 427 ALA B CA 1
ATOM 6759 C C . ALA B 1 427 ? -5.418 34.25 -8.742 1 66.94 427 ALA B C 1
ATOM 6761 O O . ALA B 1 427 ? -5.016 34.469 -7.594 1 66.94 427 ALA B O 1
ATOM 6762 N N . LEU B 1 428 ? -4.41 34.188 -9.617 1 50.72 428 LEU B N 1
ATOM 6763 C CA . LEU B 1 428 ? -3.318 35.156 -9.516 1 50.72 428 LEU B CA 1
ATOM 6764 C C . LEU B 1 428 ? -3.859 36.594 -9.367 1 50.72 428 LEU B C 1
ATOM 6766 O O . LEU B 1 428 ? -4.762 37 -10.109 1 50.72 428 LEU B O 1
ATOM 6770 N N . GLU B 1 429 ? -4.293 36.969 -8.258 1 42.41 429 GLU B N 1
ATOM 6771 C CA . GLU B 1 429 ? -4.562 38.406 -8.219 1 42.41 429 GLU B CA 1
ATOM 6772 C C . GLU B 1 429 ? -3.549 39.188 -9.055 1 42.41 429 GLU B C 1
ATOM 6774 O O . GLU B 1 429 ? -2.34 39.062 -8.844 1 42.41 429 GLU B O 1
ATOM 6779 N N . LEU B 1 430 ? -3.67 39.281 -10.359 1 33.09 430 LEU B N 1
ATOM 6780 C CA . LEU B 1 430 ? -2.939 40.375 -10.992 1 33.09 430 LEU B CA 1
ATOM 6781 C C . LEU B 1 430 ? -3.23 41.719 -10.297 1 33.09 430 LEU B C 1
ATOM 6783 O O . LEU B 1 430 ? -4.363 41.969 -9.883 1 33.09 430 LEU B O 1
#

Secondary structure (DSSP, 8-state):
-------------------------------------------------------------------------------------SPPPEEESS--S--SPTTS---TT-GGGS-HHHHHHHHHHHHHHHHHHHHHHHH-PPPEEEEEE-TTSEEEEEEEEES-SSEEEEEEEEEEEEEEE-HHHHHHHH----S-HHHHTT--PEEEEEEEEEEEEEESSTTSPEEEEEEEEEEEPPPTT-TT----EEEEEEEEEE-SS--HHHHHHHHHHHHHHHHTT-TTHHHHHHHHHHHHTEETTTTEESSS-EEEEEEE-SS-HHHHHHHHHHHHHTHHHHHHHHHHHHTT----HHHHHHHHHHHHHHHHHHHHT-HHHHHHHHHT--HHHHGGGS-SEEE--TT--PPTTSHHHHHHHHHHS----S----/-------------------------------------------------------------------------------------SPPPEEESS--S--SPTTS---TT-GGGS-HHHHHHHHHHHHHHHHHHHHHHHH--PPEEEEEE-TTSEEEEEEEEES-SSEEEEEEEEEEEEEEE-HHHHHHHH----S-HHHHTT--PEEEEEEEEEEEEEESSTTSPEEEEEEEEEEEPPPTT-TT----EEEEEEEEEE-SS--HHHHHHHHHHHHHHHHTT-TTHHHHHHHHHHHHTEETTTTEESSS-EEEEEEE-SS-HHHHHHHHHHHHHTHHHHHHHHHHHHTT----HHHHHHHHHHHHHHHHHHHHT-HHHHHHHHHT--HHHHGGGS-SEEE--TT--PPTTSHHHHHHHHHHS----S----

Nearest PDB structures (foldseek):
  8t7w-assembly1_A  TM=9.546E-01  e=5.975E-31  Klebsiella aerogenes KCTC 2190
  2qt8-assembly1_A  TM=9.449E-01  e=2.134E-29  Leishmania major
  3e8j-assembly1_A  TM=9.522E-01  e=3.570E-28  Leishmania naiffi
  3ejo-assembly1_A  TM=9.617E-01  e=1.718E-27  Leishmania donovani
  5eo6-assembly1_A  TM=9.246E-01  e=1.310E-27  Acinetobacter baumannii

Radius of gyration: 34.59 Å; Cα contacts (8 Å, |Δi|>4): 1343; chains: 2; bounding box: 104×117×91 Å

Solvent-accessible surface area (backbone atoms only — not comparable to full-atom values): 49466 Å² total; per-residue (Å²): 142,86,90,80,87,90,71,94,84,90,81,93,84,90,88,94,84,94,75,95,76,88,88,90,93,87,93,82,87,81,83,82,87,81,89,77,84,81,85,82,82,79,78,80,72,85,76,79,78,78,76,75,79,75,74,76,71,84,70,79,70,77,76,78,68,78,78,72,73,72,66,75,69,69,66,62,72,62,71,67,66,76,66,63,47,44,70,69,77,42,80,42,94,64,78,67,97,60,48,68,46,89,77,66,56,63,41,80,89,44,68,92,73,29,42,69,67,47,52,50,52,51,48,40,51,50,48,45,55,54,50,51,51,54,50,28,70,72,34,72,43,72,64,45,75,50,33,32,34,24,89,84,27,17,27,36,41,38,30,40,28,66,72,41,77,40,31,38,27,31,32,45,31,37,41,32,44,44,37,48,38,50,50,70,56,47,38,62,69,65,60,48,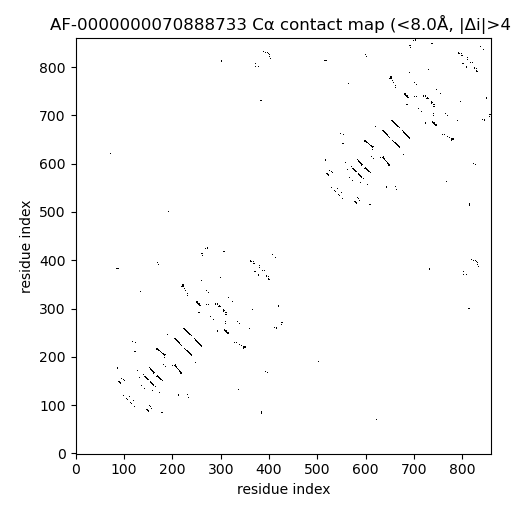83,64,84,64,64,75,72,49,78,71,50,65,61,36,35,34,41,38,36,36,30,40,35,26,35,34,42,60,34,41,66,18,53,25,42,38,37,37,40,36,43,39,36,40,44,48,43,91,88,40,88,81,45,79,66,47,61,30,34,32,31,34,40,35,38,33,53,55,43,75,50,66,70,52,54,27,48,30,34,39,44,52,35,55,47,28,48,77,76,36,75,63,44,34,69,52,20,28,53,42,21,48,61,68,44,43,29,72,74,74,60,29,29,67,30,74,32,38,34,27,51,60,75,48,57,90,59,61,65,68,58,50,51,52,48,53,51,42,49,62,65,39,50,54,76,31,44,51,61,50,38,71,71,21,53,80,59,86,80,52,72,67,50,45,51,49,29,22,41,51,39,31,49,46,47,51,34,42,50,64,64,34,60,69,45,48,48,32,56,70,39,62,48,66,52,54,68,60,55,42,59,46,55,44,53,27,23,49,68,76,76,73,74,67,57,84,86,36,65,57,28,53,33,51,50,43,21,51,45,82,71,84,55,46,76,72,79,122,132,91,72,99,73,89,91,85,88,82,96,82,84,91,87,91,83,87,74,89,80,79,86,78,86,84,85,76,82,75,76,82,84,79,86,75,82,81,78,83,81,77,81,71,83,66,86,68,82,75,82,66,81,82,77,76,71,86,70,82,72,78,76,79,70,78,78,72,74,72,65,74,68,69,66,63,70,62,71,68,66,75,66,61,48,45,71,69,77,40,80,41,94,64,77,67,96,60,48,66,46,89,76,69,56,62,42,77,89,45,67,91,70,31,43,71,68,47,54,51,52,52,49,40,52,51,47,46,54,54,51,51,52,55,49,28,67,73,34,71,44,73,64,46,76,48,32,34,33,24,88,84,28,16,27,36,40,39,31,40,30,68,72,41,77,41,30,38,27,31,30,44,32,38,39,32,46,45,38,48,38,49,51,71,56,49,39,61,70,64,62,49,85,65,83,64,62,76,72,49,77,69,52,65,60,38,35,35,40,38,37,36,31,39,34,26,36,34,42,60,34,42,65,17,52,25,41,37,37,36,41,37,42,39,35,41,45,48,43,91,86,41,90,80,44,77,67,46,62,30,33,33,32,34,41,36,39,33,50,53,43,74,52,65,70,51,54,28,49,31,36,39,44,52,36,54,45,27,47,77,75,37,76,62,45,36,68,51,20,28,52,42,21,48,60,69,45,43,29,70,74,73,61,29,28,66,30,74,34,40,36,28,52,60,76,48,56,90,60,62,66,68,58,50,52,53,47,53,50,43,49,60,64,40,47,56,78,33,44,51,61,49,37,70,70,22,54,79,58,86,81,53,70,68,50,46,52,50,30,24,40,50,38,30,49,46,49,50,34,41,51,63,64,34,61,69,45,47,48,32,57,71,39,64,48,65,54,53,68,59,55,44,60,47,54,46,53,28,24,49,67,76,77,73,74,67,56,84,85,36,66,58,28,52,32,51,48,42,20,52,46,82,73,84,55,46,76,73,80,124

pLDDT: mean 75.6, std 31.41, range [13.95, 98.94]

Organism: Physcomitrium patens (NCBI:txid3218)

InterPro domains:
  IPR001260 Coproporphyrinogen III oxidase, aerobic [PF01218] (120-425)
  IPR001260 Coproporphyrinogen III oxidase, aerobic [PR00073] (141-157)
  IPR001260 Coproporphyrinogen III oxidase, aerobic [PR00073] (158-179)
  IPR001260 Coproporphyrinogen III oxidase, aerobic [PR00073] (210-234)
  IPR001260 Coproporphyrinogen III oxidase, aerobic [PR00073] (249-271)
  IPR001260 Coproporphyrinogen III oxidase, aerobic [PR00073] (286-315)
  IPR001260 Coproporphyrinogen III oxidase, aerobic [PR00073] (358-385)
  IPR001260 Coproporphyrinogen III oxidase, aerobic [PR00073] (386-412)
  IPR001260 Coproporphyrinogen III oxidase, aerobic [PTHR10755] (85-425)
  IPR018375 Coproporphyrinogen III oxidase, conserved site [PS01021] (290-314)
  IPR036406 Oxygen-dependent coproporphyrinogen III oxidase superfamily [G3DSA:3.40.1500.10] (77-427)
  IPR036406 Oxygen-dependent coproporphyrinogen III oxidase superfamily [SSF102886] (113-426)